Protein AF-A0A7Y5W5J6-F1 (afdb_monomer)

Mean predicted aligned error: 6.33 Å

Foldseek 3Di:
DPDLVLLLVLLLVLLVCLQCQLVQPADDPPDPDVVHAPGVHDHPLCLLVVLLVNLVSCLVNVPHCSQQAQRCNVVVCVVPVPDPDPPDDDDDDDDPFDHDDPPDGSNRSNLGRPQVVSLVSLVVVLLPQDQALSNLSSLLSNLSSCLSVVVVVSVCCQPPPLRHPQQNLFFQQALQLFGQALFPVRRLVSLVSSVSNAPSQQPRDDPVANRGDHPLVDLSNLSNLQQSQLLCDAQLDRDFFFQRAWDLDFGGFDPQSGDLSNLVSLQVCCLSDDPVCNLVSLLSNCQNVVNDNPVSQVVHPCVVVCVPGVDDRDNPRHVDDDPLVCCSRAAWAADFAQQKTKHWAAGTQQIKMKIFHQHFFFHRGALAHRFMFIDHSRDGFQTQLHHDDQFAQCVQAANRFHQNTQFKDFPLHRFFFFGGFAWDFADGDQFKGKTKIWTQRSCVVQVKPTWIKIKMWGGHTRFIWIKIKTKTWGGFKMKRKGKGLAPAKDKPQWDWDAFDAFWQLDNVLQQLVQQAQQLHGPPDPPRTSDQRPVNRNRNQWGRKIKIQGPFKMKMKGFSDDQFRKIKIKIWGADHPWMWMKTKGDRSGVPDGTIIMIITMDGDHRDIDITIIMMTMWTFDDDPDRGDDIDHFWDDWYKWDKPKADPPWHKTWIWTQGNQKIKIKIFGALAQIKMWTQDLLGIKIKGGGIKIWMDHPSHTWKIKAKSIAQIAGNRRGDDDHGFKDKFFFADDDQVQQKTDGQAADPDDDQAQFKKWWDDPQAPHITIAGFRDWDADPRYIMTHRPSRGQWNRKFFFQDDDFFKGFTQNFRSQLAHPNVRHGNSRQGQWKKAWPVGDIWGFNHWDGDRRTMTGTPGDPPHDGGTMMITGNDDGGIMMMTGDIDMDTDD

Structure (mmCIF, N/CA/C/O backbone):
data_AF-A0A7Y5W5J6-F1
#
_entry.id   AF-A0A7Y5W5J6-F1
#
loop_
_atom_site.group_PDB
_atom_site.id
_atom_site.type_symbol
_atom_site.label_atom_id
_atom_site.label_alt_id
_atom_site.label_comp_id
_atom_site.label_asym_id
_atom_site.label_entity_id
_atom_site.label_seq_id
_atom_site.pdbx_PDB_ins_code
_atom_site.Cartn_x
_atom_site.Cartn_y
_atom_site.Cartn_z
_atom_site.occupancy
_atom_site.B_iso_or_equiv
_atom_site.auth_seq_id
_atom_site.auth_comp_id
_atom_site.auth_asym_id
_atom_site.auth_atom_id
_atom_site.pdbx_PDB_model_num
ATOM 1 N N . THR A 1 1 ? 14.300 17.808 -38.438 1.00 85.81 1 THR A N 1
ATOM 2 C CA . THR A 1 1 ? 14.872 18.957 -39.178 1.00 85.81 1 THR A CA 1
ATOM 3 C C . THR A 1 1 ? 15.502 18.543 -40.497 1.00 85.81 1 THR A C 1
ATOM 5 O O . THR A 1 1 ? 15.539 19.379 -41.384 1.00 85.81 1 THR A O 1
ATOM 8 N N . GLY A 1 2 ? 16.006 17.305 -40.640 1.00 86.00 2 GLY A N 1
ATOM 9 C CA . GLY A 1 2 ? 16.718 16.875 -41.855 1.00 86.00 2 GLY A CA 1
ATOM 10 C C . GLY A 1 2 ? 18.091 17.535 -42.032 1.00 86.00 2 GLY A C 1
ATOM 11 O O . GLY A 1 2 ? 18.711 17.386 -43.075 1.00 86.00 2 GLY A O 1
ATOM 12 N N . ASP A 1 3 ? 18.556 18.284 -41.028 1.00 93.88 3 ASP A N 1
ATOM 13 C CA . ASP A 1 3 ? 19.808 19.034 -41.073 1.00 93.88 3 ASP A CA 1
ATOM 14 C C . ASP A 1 3 ? 20.962 18.168 -40.549 1.00 93.88 3 ASP A C 1
ATOM 16 O O . ASP A 1 3 ? 21.034 17.835 -39.360 1.00 93.88 3 ASP A O 1
ATOM 20 N N . GLU A 1 4 ? 21.865 17.816 -41.461 1.00 94.44 4 GLU A N 1
ATOM 21 C CA . GLU A 1 4 ? 22.969 16.882 -41.244 1.00 94.44 4 GLU A CA 1
ATOM 22 C C . GLU A 1 4 ? 23.921 17.323 -40.123 1.00 94.44 4 GLU A C 1
ATOM 24 O O . GLU A 1 4 ? 24.517 16.480 -39.453 1.00 94.44 4 GLU A O 1
ATOM 29 N N . LYS A 1 5 ? 24.014 18.627 -39.821 1.00 96.00 5 LYS A N 1
ATOM 30 C CA . LYS A 1 5 ? 24.893 19.135 -38.750 1.00 96.00 5 LYS A CA 1
ATOM 31 C C . LYS A 1 5 ? 24.580 18.514 -37.383 1.00 96.00 5 LYS A C 1
ATOM 33 O O . LYS A 1 5 ? 25.470 18.375 -36.541 1.00 96.00 5 LYS A O 1
ATOM 38 N N . TYR A 1 6 ? 23.317 18.148 -37.143 1.00 95.56 6 TYR A N 1
ATOM 39 C CA . TYR A 1 6 ? 22.906 17.497 -35.900 1.00 95.56 6 TYR A CA 1
ATOM 40 C C . TYR A 1 6 ? 23.396 16.050 -35.851 1.00 95.56 6 TYR A C 1
ATOM 42 O O . TYR A 1 6 ? 23.945 15.635 -34.830 1.00 95.56 6 TYR A O 1
ATOM 50 N N . ALA A 1 7 ? 23.273 15.320 -36.963 1.00 95.81 7 ALA A N 1
ATOM 51 C CA . ALA A 1 7 ? 23.793 13.964 -37.086 1.00 95.81 7 ALA A CA 1
ATOM 52 C C . ALA A 1 7 ? 25.326 13.941 -36.998 1.00 95.81 7 ALA A C 1
ATOM 54 O O . ALA A 1 7 ? 25.889 13.119 -36.279 1.00 95.81 7 ALA A O 1
ATOM 55 N N . GLU A 1 8 ? 26.017 14.909 -37.612 1.00 95.50 8 GLU A N 1
ATOM 56 C CA . GLU A 1 8 ? 27.472 15.048 -37.498 1.00 95.50 8 GLU A CA 1
ATOM 57 C C . GLU A 1 8 ? 27.943 15.243 -36.057 1.00 95.50 8 GLU A C 1
ATOM 59 O O . GLU A 1 8 ? 28.948 14.647 -35.646 1.00 95.50 8 GLU A O 1
ATOM 64 N N . ARG A 1 9 ? 27.219 16.071 -35.295 1.00 95.94 9 ARG A N 1
ATOM 65 C CA . ARG A 1 9 ? 27.513 16.346 -33.888 1.00 95.94 9 ARG A CA 1
ATOM 66 C C . ARG A 1 9 ? 27.221 15.133 -33.006 1.00 95.94 9 ARG A C 1
ATOM 68 O O . ARG A 1 9 ? 28.054 14.797 -32.168 1.00 95.94 9 ARG A O 1
ATOM 75 N N . ALA A 1 10 ? 26.086 14.465 -33.211 1.00 96.12 10 ALA A N 1
ATOM 76 C CA . ALA A 1 10 ? 25.741 13.239 -32.493 1.00 96.12 10 ALA A CA 1
ATOM 77 C C . ALA A 1 10 ? 26.768 12.128 -32.763 1.00 96.12 10 ALA A C 1
ATOM 79 O O . ALA A 1 10 ? 27.342 11.582 -31.823 1.00 96.12 10 ALA A O 1
ATOM 80 N N . ALA A 1 11 ? 27.086 11.870 -34.037 1.00 96.06 11 ALA A N 1
ATOM 81 C CA . ALA A 1 11 ? 28.084 10.886 -34.450 1.00 96.06 11 ALA A CA 1
ATOM 82 C C . ALA A 1 11 ? 29.470 11.175 -33.857 1.00 96.06 11 ALA A C 1
ATOM 84 O O . ALA A 1 11 ? 30.185 10.248 -33.490 1.00 96.06 11 ALA A O 1
ATOM 85 N N . PHE A 1 12 ? 29.860 12.450 -33.740 1.00 93.88 12 PHE A N 1
ATOM 86 C CA . PHE A 1 12 ? 31.100 12.827 -33.062 1.00 93.88 12 PHE A CA 1
ATOM 87 C C . PHE A 1 12 ? 31.083 12.451 -31.575 1.00 93.88 12 PHE A C 1
ATOM 89 O O . PHE A 1 12 ? 32.015 11.801 -31.115 1.00 93.88 12 PHE A O 1
ATOM 96 N N . PHE A 1 13 ? 30.043 12.825 -30.823 1.00 94.44 13 PHE A N 1
ATOM 97 C CA . PHE A 1 13 ? 29.989 12.510 -29.393 1.00 94.44 13 PHE A CA 1
ATOM 98 C C . PHE A 1 13 ? 29.903 11.009 -29.127 1.00 94.44 13 PHE A C 1
ATOM 100 O O . PHE A 1 13 ? 30.618 10.516 -28.258 1.00 94.44 13 PHE A O 1
ATOM 107 N N . PHE A 1 14 ? 29.095 10.276 -29.896 1.00 95.81 14 PHE A N 1
ATOM 108 C CA . PHE A 1 14 ? 29.015 8.825 -29.766 1.00 95.81 14 PHE A CA 1
ATOM 109 C C . PHE A 1 14 ? 30.344 8.140 -30.072 1.00 95.81 14 PHE A C 1
ATOM 111 O O . PHE A 1 14 ? 30.741 7.253 -29.324 1.00 95.81 14 PHE A O 1
ATOM 118 N N . ASP A 1 15 ? 31.062 8.576 -31.110 1.00 94.12 15 ASP A N 1
ATOM 119 C CA . ASP A 1 15 ? 32.389 8.046 -31.426 1.00 94.12 15 ASP A CA 1
ATOM 120 C C . ASP A 1 15 ? 33.371 8.258 -30.267 1.00 94.12 15 ASP A C 1
ATOM 122 O O . ASP A 1 15 ? 34.084 7.332 -29.889 1.00 94.12 15 ASP A O 1
ATOM 126 N N . ILE A 1 16 ? 33.373 9.439 -29.642 1.00 89.62 16 ILE A N 1
ATOM 127 C CA . ILE A 1 16 ? 34.224 9.712 -28.475 1.00 89.62 16 ILE A CA 1
ATOM 128 C C . ILE A 1 16 ? 33.803 8.879 -27.256 1.00 89.62 16 ILE A C 1
ATOM 130 O O . ILE A 1 16 ? 34.668 8.322 -26.588 1.00 89.62 16 ILE A O 1
ATOM 134 N N . LEU A 1 17 ? 32.506 8.732 -26.976 1.00 90.75 17 LEU A N 1
ATOM 135 C CA . LEU A 1 17 ? 32.029 7.891 -25.870 1.00 90.75 17 LEU A CA 1
ATOM 136 C C . LEU A 1 17 ? 32.397 6.417 -26.076 1.00 90.75 17 LEU A C 1
ATOM 138 O O . LEU A 1 17 ? 32.946 5.787 -25.174 1.00 90.75 17 LEU A O 1
ATOM 142 N N . ALA A 1 18 ? 32.165 5.883 -27.275 1.00 90.44 18 ALA A N 1
ATOM 143 C CA . ALA A 1 18 ? 32.541 4.519 -27.643 1.00 90.44 18 ALA A CA 1
ATOM 144 C C . ALA A 1 18 ? 34.045 4.277 -27.537 1.00 90.44 18 ALA A C 1
ATOM 146 O O . ALA A 1 18 ? 34.496 3.175 -27.239 1.00 90.44 18 ALA A O 1
ATOM 147 N N . SER A 1 19 ? 34.818 5.339 -27.733 1.00 84.12 19 SER A N 1
ATOM 148 C CA . SER A 1 19 ? 36.262 5.314 -27.613 1.00 84.12 19 SER A CA 1
ATOM 149 C C . SER A 1 19 ? 36.757 5.215 -26.181 1.00 84.12 19 SER A C 1
ATOM 151 O O . SER A 1 19 ? 37.902 4.857 -26.013 1.00 84.12 19 SER A O 1
ATOM 153 N N . ILE A 1 20 ? 35.968 5.510 -25.152 1.00 81.94 20 ILE A N 1
ATOM 154 C CA . ILE A 1 20 ? 36.420 5.382 -23.753 1.00 81.94 20 ILE A CA 1
ATOM 155 C C . ILE A 1 20 ? 35.613 4.353 -22.955 1.00 81.94 20 ILE A C 1
ATOM 157 O O . ILE A 1 20 ? 36.021 3.965 -21.864 1.00 81.94 20 ILE A O 1
ATOM 161 N N . TYR A 1 21 ? 34.485 3.880 -23.491 1.00 85.56 21 TYR A N 1
ATOM 162 C CA . TYR A 1 21 ? 33.578 2.982 -22.777 1.00 85.56 21 TYR A CA 1
ATOM 163 C C . TYR A 1 21 ? 34.205 1.634 -22.374 1.00 85.56 21 TYR A C 1
ATOM 165 O O . TYR A 1 21 ? 34.087 1.298 -21.195 1.00 85.56 21 TYR A O 1
ATOM 173 N N . PRO A 1 22 ? 34.931 0.902 -23.251 1.00 79.69 22 PRO A N 1
ATOM 174 C CA . PRO A 1 22 ? 35.536 -0.384 -22.873 1.00 79.69 22 PRO A CA 1
ATOM 175 C C . PRO A 1 22 ? 36.542 -0.279 -21.717 1.00 79.69 22 PRO A C 1
ATOM 177 O O . PRO A 1 22 ? 36.773 -1.244 -20.996 1.00 79.69 22 PRO A O 1
ATOM 180 N N . GLU A 1 23 ? 37.125 0.906 -21.516 1.00 77.12 23 GLU A N 1
ATOM 181 C CA . GLU A 1 23 ? 38.089 1.182 -20.445 1.00 77.12 23 GLU A CA 1
ATOM 182 C C . GLU A 1 23 ? 37.413 1.621 -19.141 1.00 77.12 23 GLU A C 1
ATOM 184 O O . GLU A 1 23 ? 38.031 1.612 -18.076 1.00 77.12 23 GLU A O 1
ATOM 189 N N . SER A 1 24 ? 36.131 1.991 -19.196 1.00 78.81 24 SER A N 1
ATOM 190 C CA . SER A 1 24 ? 35.332 2.302 -18.015 1.00 78.81 24 SER A CA 1
ATOM 191 C C . SER A 1 24 ? 34.859 1.004 -17.367 1.00 78.81 24 SER A C 1
ATOM 193 O O . SER A 1 24 ? 33.731 0.562 -17.559 1.00 78.81 24 SER A O 1
ATOM 195 N N . THR A 1 25 ? 35.726 0.395 -16.561 1.00 73.50 25 THR A N 1
ATOM 196 C CA . THR A 1 25 ? 35.408 -0.828 -15.801 1.00 73.50 25 THR A CA 1
ATOM 197 C C . THR A 1 25 ? 34.688 -0.557 -14.477 1.00 73.50 25 THR A C 1
ATOM 199 O O . THR A 1 25 ? 34.236 -1.497 -13.828 1.00 73.50 25 THR A O 1
ATOM 202 N N . ALA A 1 26 ? 34.550 0.714 -14.093 1.00 73.56 26 ALA A N 1
ATOM 203 C CA . ALA A 1 26 ? 33.826 1.158 -12.909 1.00 73.56 26 ALA A CA 1
ATOM 204 C C . ALA A 1 26 ? 33.053 2.459 -13.181 1.00 73.56 26 ALA A C 1
ATOM 206 O O . ALA A 1 26 ? 33.447 3.274 -14.026 1.00 73.56 26 ALA A O 1
ATOM 207 N N . GLY A 1 27 ? 31.961 2.656 -12.441 1.00 75.94 27 GLY A N 1
ATOM 208 C CA . GLY A 1 27 ? 31.270 3.933 -12.307 1.00 75.94 27 GLY A CA 1
ATOM 209 C C . GLY A 1 27 ? 32.025 4.895 -11.386 1.00 75.94 27 GLY A C 1
ATOM 210 O O . GLY A 1 27 ? 33.237 4.797 -11.198 1.00 75.94 27 GLY A O 1
ATOM 211 N N . SER A 1 28 ? 31.311 5.865 -10.817 1.00 73.31 28 SER A N 1
ATOM 212 C CA . SER A 1 28 ? 31.943 6.893 -9.983 1.00 73.31 28 SER A CA 1
ATOM 213 C C . SER A 1 28 ? 32.556 6.312 -8.701 1.00 73.31 28 SER A C 1
ATOM 215 O O . SER A 1 28 ? 31.914 5.537 -7.991 1.00 73.31 28 SER A O 1
ATOM 217 N N . TRP A 1 29 ? 33.791 6.718 -8.395 1.00 70.12 29 TRP A N 1
ATOM 218 C CA . TRP A 1 29 ? 34.594 6.212 -7.270 1.00 70.12 29 TRP A CA 1
ATOM 219 C C . TRP A 1 29 ? 34.105 6.693 -5.896 1.00 70.12 29 TRP A C 1
ATOM 221 O O . TRP A 1 29 ? 34.516 6.151 -4.876 1.00 70.12 29 TRP A O 1
ATOM 231 N N . ASP A 1 30 ? 33.238 7.705 -5.866 1.00 70.75 30 ASP A N 1
ATOM 232 C CA . ASP A 1 30 ? 32.630 8.268 -4.657 1.00 70.75 30 ASP A CA 1
ATOM 233 C C . ASP A 1 30 ? 31.393 7.486 -4.175 1.00 70.75 30 ASP A C 1
ATOM 235 O O . ASP A 1 30 ? 30.807 7.827 -3.149 1.00 70.75 30 ASP A O 1
ATOM 239 N N . TYR A 1 31 ? 30.974 6.438 -4.895 1.00 74.69 31 TYR A N 1
ATOM 240 C CA . TYR A 1 31 ? 29.856 5.593 -4.486 1.00 74.69 31 TYR A CA 1
ATOM 241 C C . TYR A 1 31 ? 30.304 4.470 -3.544 1.00 74.69 31 TYR A C 1
ATOM 243 O O . TYR A 1 31 ? 31.256 3.755 -3.872 1.00 74.69 31 TYR A O 1
ATOM 251 N N . PRO A 1 32 ? 29.592 4.227 -2.426 1.00 71.31 32 PRO A N 1
ATOM 252 C CA . PRO A 1 32 ? 29.924 3.160 -1.488 1.00 71.31 32 PRO A CA 1
ATOM 253 C C . PRO A 1 32 ? 29.521 1.781 -2.042 1.00 71.31 32 PRO A C 1
ATOM 255 O O . PRO A 1 32 ? 28.544 1.172 -1.611 1.00 71.31 32 PRO A O 1
ATOM 258 N N . SER A 1 33 ? 30.284 1.275 -3.011 1.00 72.56 33 SER A N 1
ATOM 259 C CA . SER A 1 33 ? 30.170 -0.091 -3.531 1.00 72.56 33 SER A CA 1
ATOM 260 C C . SER A 1 33 ? 31.524 -0.789 -3.513 1.00 72.56 33 SER A C 1
ATOM 262 O O . SER A 1 33 ? 32.513 -0.218 -3.970 1.00 72.56 33 SER A O 1
ATOM 264 N N . SER A 1 34 ? 31.553 -2.032 -3.035 1.00 70.69 34 SER A N 1
ATOM 265 C CA . SER A 1 34 ? 32.725 -2.905 -3.100 1.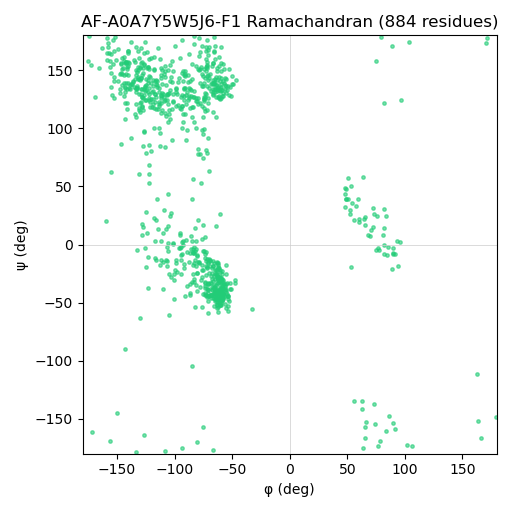00 70.69 34 SER A CA 1
ATOM 266 C C . SER A 1 34 ? 32.329 -4.249 -3.731 1.00 70.69 34 SER A C 1
ATOM 268 O O . SER A 1 34 ? 31.497 -4.946 -3.146 1.00 70.69 34 SER A O 1
ATOM 270 N N . PRO A 1 35 ? 32.878 -4.613 -4.909 1.00 77.75 35 PRO A N 1
ATOM 271 C CA . PRO A 1 35 ? 33.774 -3.801 -5.744 1.00 77.75 35 PRO A CA 1
ATOM 272 C C . PRO A 1 35 ? 33.072 -2.546 -6.320 1.00 77.75 35 PRO A C 1
ATOM 274 O O . PRO A 1 35 ? 31.840 -2.456 -6.257 1.00 77.75 35 PRO A O 1
ATOM 277 N N . PRO A 1 36 ? 33.826 -1.571 -6.875 1.00 72.50 36 PRO A N 1
ATOM 278 C CA . PRO A 1 36 ? 33.255 -0.433 -7.596 1.00 72.50 36 PRO A CA 1
ATOM 279 C C . PRO A 1 36 ? 32.231 -0.875 -8.647 1.00 72.50 36 PRO A C 1
ATOM 281 O O . PRO A 1 36 ? 32.444 -1.858 -9.353 1.00 72.50 36 PRO A O 1
ATOM 284 N N . SER A 1 37 ? 31.115 -0.152 -8.734 1.00 81.00 37 SER A N 1
ATOM 285 C CA . SER A 1 37 ? 29.933 -0.562 -9.498 1.00 81.00 37 SER A CA 1
ATOM 286 C C . SER A 1 37 ? 29.665 0.298 -10.730 1.00 81.00 37 SER A C 1
ATOM 288 O O . SER A 1 37 ? 29.967 1.489 -10.734 1.00 81.00 37 SER A O 1
ATOM 290 N N . GLY A 1 38 ? 29.032 -0.288 -11.751 1.00 84.19 38 GLY A N 1
ATOM 291 C CA . GLY A 1 38 ? 28.590 0.421 -12.960 1.00 84.19 38 GLY A CA 1
ATOM 292 C C . GLY A 1 38 ? 29.695 0.711 -13.985 1.00 84.19 38 GLY A C 1
ATOM 293 O O . GLY A 1 38 ? 30.797 0.179 -13.893 1.00 84.19 38 GLY A O 1
ATOM 294 N N . ARG A 1 39 ? 29.366 1.545 -14.982 1.00 85.50 39 ARG A N 1
ATOM 295 C CA . ARG A 1 39 ? 30.235 2.053 -16.068 1.00 85.50 39 ARG A CA 1
ATOM 296 C C . ARG A 1 39 ? 29.708 3.408 -16.531 1.00 85.50 39 ARG A C 1
ATOM 298 O O . ARG A 1 39 ? 28.512 3.510 -16.807 1.00 85.50 39 ARG A O 1
ATOM 305 N N . PHE A 1 40 ? 30.540 4.452 -16.559 1.00 84.31 40 PHE A N 1
ATOM 306 C CA . PHE A 1 40 ? 30.152 5.879 -16.696 1.00 84.31 40 PHE A CA 1
ATOM 307 C C . PHE A 1 40 ? 29.104 6.424 -15.701 1.00 84.31 40 PHE A C 1
ATOM 309 O O . PHE A 1 40 ? 29.016 7.633 -15.512 1.00 84.31 40 PHE A O 1
ATOM 316 N N . ALA A 1 41 ? 28.325 5.566 -15.048 1.00 82.12 41 ALA A N 1
ATOM 317 C CA . ALA A 1 41 ? 27.291 5.878 -14.076 1.00 82.12 41 ALA A CA 1
ATOM 318 C C . ALA A 1 41 ? 27.309 4.863 -12.928 1.00 82.12 41 ALA A C 1
ATOM 320 O O . ALA A 1 41 ? 27.908 3.792 -13.034 1.00 82.12 41 ALA A O 1
ATOM 321 N N . ARG A 1 42 ? 26.638 5.221 -11.831 1.00 80.19 42 ARG A N 1
ATOM 322 C CA . ARG A 1 42 ? 26.528 4.445 -10.590 1.00 80.19 42 ARG A CA 1
ATOM 323 C C . ARG A 1 42 ? 25.063 4.287 -10.188 1.00 80.19 42 ARG A C 1
ATOM 325 O O . ARG A 1 42 ? 24.338 5.259 -10.343 1.00 80.19 42 ARG A O 1
ATOM 332 N N . PRO A 1 43 ? 24.631 3.187 -9.551 1.00 80.06 43 PRO A N 1
ATOM 333 C CA . PRO A 1 43 ? 25.292 1.880 -9.413 1.00 80.06 43 PRO A CA 1
ATOM 334 C C . PRO A 1 43 ? 25.112 0.991 -10.664 1.00 80.06 43 PRO A C 1
ATOM 336 O O . PRO A 1 43 ? 24.623 1.455 -11.692 1.00 80.06 43 PRO A O 1
ATOM 339 N N . TRP A 1 44 ? 25.488 -0.291 -10.565 1.00 84.88 44 TRP A N 1
ATOM 340 C CA . TRP A 1 44 ? 25.489 -1.317 -11.625 1.00 84.88 44 TRP A CA 1
ATOM 341 C C . TRP A 1 44 ? 24.367 -1.202 -12.685 1.00 84.88 44 TRP A C 1
ATOM 343 O O . TRP A 1 44 ? 24.646 -1.075 -13.875 1.00 84.88 44 TRP A O 1
ATOM 353 N N . TYR A 1 45 ? 23.095 -1.170 -12.280 1.00 87.81 45 TYR A N 1
ATOM 354 C CA . TYR A 1 45 ? 21.946 -1.162 -13.202 1.00 87.81 45 TYR A CA 1
ATOM 355 C C . TYR A 1 45 ? 21.741 0.161 -13.955 1.00 87.81 45 TYR A C 1
ATOM 357 O O . TYR A 1 45 ? 21.122 0.176 -15.020 1.00 87.81 45 TYR A O 1
ATOM 365 N N . GLN A 1 46 ? 22.289 1.282 -13.467 1.00 89.19 46 GLN A N 1
ATOM 366 C CA . GLN A 1 46 ? 22.144 2.577 -14.145 1.00 89.19 46 GLN A CA 1
ATOM 367 C C . GLN A 1 46 ? 22.910 2.658 -15.469 1.00 89.19 46 GLN A C 1
ATOM 369 O O . GLN A 1 46 ? 22.614 3.527 -16.288 1.00 89.19 46 GLN A O 1
ATOM 374 N N . VAL A 1 47 ? 23.830 1.722 -15.727 1.00 90.19 47 VAL A N 1
ATOM 375 C CA . VAL A 1 47 ? 24.457 1.561 -17.047 1.00 90.19 47 VAL A CA 1
ATOM 376 C C . VAL A 1 47 ? 23.396 1.414 -18.134 1.00 90.19 47 VAL A C 1
ATOM 378 O O . VAL A 1 47 ? 23.469 2.090 -19.160 1.00 90.19 47 VAL A O 1
ATOM 381 N N . SER A 1 48 ? 22.364 0.607 -17.878 1.00 92.88 48 SER A N 1
ATOM 382 C CA . SER A 1 48 ? 21.265 0.423 -18.821 1.00 92.88 48 SER A CA 1
ATOM 383 C C . SER A 1 48 ? 20.446 1.699 -19.037 1.00 92.88 48 SER A C 1
ATOM 385 O O . SER A 1 48 ? 20.042 1.999 -20.160 1.00 92.88 48 SER A O 1
ATOM 387 N N . ARG A 1 49 ? 20.254 2.509 -17.986 1.00 91.44 49 ARG A N 1
ATOM 388 C CA . ARG A 1 49 ? 19.515 3.780 -18.084 1.00 91.44 49 ARG A CA 1
ATOM 389 C C . ARG A 1 49 ? 20.130 4.716 -19.110 1.00 91.44 49 ARG A C 1
ATOM 391 O O . ARG A 1 49 ? 19.401 5.277 -19.922 1.00 91.44 49 ARG A O 1
ATOM 398 N N . ASN A 1 50 ? 21.454 4.813 -19.116 1.00 91.06 50 ASN A N 1
ATOM 399 C CA . ASN A 1 50 ? 22.169 5.584 -20.125 1.00 91.06 50 ASN A CA 1
ATOM 400 C C . ASN A 1 50 ? 22.171 4.881 -21.484 1.00 91.06 50 ASN A C 1
ATOM 402 O O . ASN A 1 50 ? 21.958 5.536 -22.502 1.00 91.06 50 ASN A O 1
ATOM 406 N N . LEU A 1 51 ? 22.371 3.559 -21.506 1.00 94.31 51 LEU A N 1
ATOM 407 C CA . LEU A 1 51 ? 22.428 2.786 -22.745 1.00 94.31 51 LEU A CA 1
ATOM 408 C C . LEU A 1 51 ? 21.142 2.909 -23.568 1.00 94.31 51 LEU A C 1
ATOM 410 O O . LEU A 1 51 ? 21.226 3.142 -24.766 1.00 94.31 51 LEU A O 1
ATOM 414 N N . VAL A 1 52 ? 19.964 2.812 -22.948 1.00 94.44 52 VAL A N 1
ATOM 415 C CA . VAL A 1 52 ? 18.689 2.949 -23.672 1.00 94.44 52 VAL A CA 1
ATOM 416 C C . VAL A 1 52 ? 18.556 4.336 -24.307 1.00 94.44 52 VAL A C 1
ATOM 418 O O . VAL A 1 52 ? 18.202 4.439 -25.477 1.00 94.44 52 VAL A O 1
ATOM 421 N N . VAL A 1 53 ? 18.945 5.401 -23.597 1.00 92.25 53 VAL A N 1
ATOM 422 C CA . VAL A 1 53 ? 18.958 6.764 -24.160 1.00 92.25 53 VAL A CA 1
ATOM 423 C C . VAL A 1 53 ? 19.959 6.881 -25.316 1.00 92.25 53 VAL A C 1
ATOM 425 O O . VAL A 1 53 ? 19.678 7.543 -26.317 1.00 92.25 53 VAL A O 1
ATOM 428 N N . PHE A 1 54 ? 21.122 6.233 -25.206 1.00 95.06 54 PHE A N 1
ATOM 429 C CA . PHE A 1 54 ? 22.112 6.185 -26.283 1.00 95.06 54 PHE A CA 1
ATOM 430 C C . PHE A 1 54 ? 21.581 5.453 -27.514 1.00 95.06 54 PHE A C 1
ATOM 432 O O . PHE A 1 54 ? 21.774 5.951 -28.620 1.00 95.06 54 PHE A O 1
ATOM 439 N N . VAL A 1 55 ? 20.889 4.327 -27.330 1.00 95.94 55 VAL A N 1
ATOM 440 C CA . VAL A 1 55 ? 20.250 3.568 -28.412 1.00 95.94 55 VAL A CA 1
ATOM 441 C C . VAL A 1 55 ? 19.212 4.428 -29.128 1.00 95.94 55 VAL A C 1
ATOM 443 O O . VAL A 1 55 ? 19.330 4.608 -30.336 1.00 95.94 55 VAL A O 1
ATOM 446 N N . GLU A 1 56 ? 18.274 5.040 -28.399 1.00 92.31 56 GLU A N 1
ATOM 447 C CA . GLU A 1 56 ? 17.241 5.907 -28.991 1.00 92.31 56 GLU A CA 1
ATOM 448 C C . GLU A 1 56 ? 17.840 7.080 -29.782 1.00 92.31 56 GLU A C 1
ATOM 450 O O . GLU A 1 56 ? 17.359 7.454 -30.850 1.00 92.31 56 GLU A O 1
ATOM 455 N N . ALA A 1 57 ? 18.879 7.724 -29.244 1.00 93.31 57 ALA A N 1
ATOM 456 C CA . ALA A 1 57 ? 19.515 8.855 -29.912 1.00 93.31 57 ALA A CA 1
ATOM 457 C C . ALA A 1 57 ? 20.371 8.419 -31.114 1.00 93.31 57 ALA A C 1
ATOM 459 O O . ALA A 1 57 ? 20.467 9.164 -32.090 1.00 93.31 57 ALA A O 1
ATOM 460 N N . TYR A 1 58 ? 20.981 7.233 -31.057 1.00 96.31 58 TYR A N 1
ATOM 461 C CA . TYR A 1 58 ? 21.735 6.659 -32.166 1.00 96.31 58 TYR A CA 1
ATOM 462 C C . TYR A 1 58 ? 20.819 6.211 -33.311 1.00 96.31 58 TYR A C 1
ATOM 464 O O . TYR A 1 58 ? 21.126 6.494 -34.467 1.00 96.31 58 TYR A O 1
ATOM 472 N N . GLU A 1 59 ? 19.676 5.594 -33.004 1.00 93.88 59 GLU A N 1
ATOM 473 C CA . GLU A 1 59 ? 18.664 5.182 -33.986 1.00 93.88 59 GLU A CA 1
ATOM 474 C C . GLU A 1 59 ? 18.231 6.357 -34.877 1.00 93.88 59 GLU A C 1
ATOM 476 O O . GLU A 1 59 ? 18.241 6.251 -36.104 1.00 93.88 59 GLU A O 1
ATOM 481 N N . LEU A 1 60 ? 17.986 7.532 -34.280 1.00 92.19 60 LEU A N 1
ATOM 482 C CA . LEU A 1 60 ? 17.606 8.754 -35.005 1.00 92.19 60 LEU A CA 1
ATOM 483 C C . LEU A 1 60 ? 18.647 9.235 -36.031 1.00 92.19 60 LEU A C 1
ATOM 485 O O . LEU A 1 60 ? 18.306 10.002 -36.933 1.00 92.19 60 LEU A O 1
ATOM 489 N N . VAL A 1 61 ? 19.913 8.833 -35.890 1.00 95.06 61 VAL A N 1
ATOM 490 C CA . VAL A 1 61 ? 21.014 9.227 -36.785 1.00 95.06 61 VAL A CA 1
ATOM 491 C C . VAL A 1 61 ? 21.622 8.038 -37.526 1.00 95.06 61 VAL A C 1
ATOM 493 O O . VAL A 1 61 ? 22.571 8.228 -38.282 1.00 95.06 61 VAL A O 1
ATOM 496 N N . GLN A 1 62 ? 21.087 6.824 -37.363 1.00 93.25 62 GLN A N 1
ATOM 497 C CA . GLN A 1 62 ? 21.699 5.595 -37.876 1.00 93.25 62 GLN A CA 1
ATOM 498 C C . GLN A 1 62 ? 21.854 5.605 -39.405 1.00 93.25 62 GLN A C 1
ATOM 500 O O . GLN A 1 62 ? 22.808 5.029 -39.929 1.00 93.25 62 GLN A O 1
ATOM 505 N N . ALA A 1 63 ? 20.962 6.296 -40.120 1.00 92.81 63 ALA A N 1
ATOM 506 C CA . ALA A 1 63 ? 20.997 6.433 -41.577 1.00 92.81 63 ALA A CA 1
ATOM 507 C C . ALA A 1 63 ? 21.947 7.535 -42.097 1.00 92.81 63 ALA A C 1
ATOM 509 O O . ALA A 1 63 ? 22.109 7.682 -43.308 1.00 92.81 63 ALA A O 1
ATOM 510 N N . SER A 1 64 ? 22.562 8.333 -41.218 1.00 96.31 64 SER A N 1
ATOM 511 C CA . SER A 1 64 ? 23.403 9.464 -41.624 1.00 96.31 64 SER A CA 1
ATOM 512 C C . SER A 1 64 ? 24.767 9.010 -42.175 1.00 96.31 64 SER A C 1
ATOM 514 O O . SER A 1 64 ? 25.440 8.170 -41.565 1.00 96.31 64 SER A O 1
ATOM 516 N N . PRO A 1 65 ? 25.264 9.633 -43.263 1.00 95.69 65 PRO A N 1
ATOM 517 C CA . PRO A 1 65 ? 26.613 9.390 -43.778 1.00 95.69 65 PRO A CA 1
ATOM 518 C C . PRO A 1 65 ? 27.717 9.848 -42.810 1.00 95.69 65 PRO A C 1
ATOM 520 O O . PRO A 1 65 ? 28.874 9.446 -42.949 1.00 95.69 65 PRO A O 1
ATOM 523 N N . ALA A 1 66 ? 27.403 10.672 -41.802 1.00 95.75 66 ALA A N 1
ATOM 524 C CA . ALA A 1 66 ? 28.368 11.091 -40.793 1.00 95.75 66 ALA A CA 1
ATOM 525 C C . ALA A 1 66 ? 28.917 9.928 -39.953 1.00 95.75 66 ALA A C 1
ATOM 527 O O . ALA A 1 66 ? 29.990 10.089 -39.359 1.00 95.75 66 ALA A O 1
ATOM 528 N N . LEU A 1 67 ? 28.211 8.793 -39.905 1.00 96.75 67 LEU A N 1
ATOM 529 C CA . LEU A 1 67 ? 28.637 7.566 -39.230 1.00 96.75 67 LEU A CA 1
ATOM 530 C C . LEU A 1 67 ? 29.700 6.782 -40.019 1.00 96.75 67 LEU A C 1
ATOM 532 O O . LEU A 1 67 ? 30.496 6.072 -39.410 1.00 96.75 67 LEU A O 1
ATOM 536 N N . GLU A 1 68 ? 29.795 6.987 -41.334 1.00 96.75 68 GLU A N 1
ATOM 537 C CA . GLU A 1 68 ? 30.805 6.343 -42.194 1.00 96.75 68 GLU A CA 1
ATOM 538 C C . GLU A 1 68 ? 32.152 7.081 -42.184 1.00 96.75 68 GLU A C 1
ATOM 540 O O . GLU A 1 68 ? 33.150 6.615 -42.733 1.00 96.75 68 GLU A O 1
ATOM 545 N N . LYS A 1 69 ? 32.215 8.255 -41.543 1.00 94.56 69 LYS A N 1
ATOM 546 C CA . LYS A 1 69 ? 33.477 8.979 -41.353 1.00 94.56 69 LYS A CA 1
ATOM 547 C C . LYS A 1 69 ? 34.432 8.145 -40.482 1.00 94.56 69 LYS A C 1
ATOM 549 O O . LYS A 1 69 ? 33.965 7.411 -39.609 1.00 94.56 69 LYS A O 1
ATOM 554 N N . PRO A 1 70 ? 35.759 8.299 -40.634 1.00 93.31 70 PRO A N 1
ATOM 555 C CA . PRO A 1 70 ? 36.719 7.630 -39.762 1.00 93.31 70 PRO A CA 1
ATOM 556 C C . PRO A 1 70 ? 36.505 7.978 -38.284 1.00 93.31 70 PRO A C 1
ATOM 558 O O . PRO A 1 70 ? 36.266 9.144 -37.935 1.00 93.31 70 PRO A O 1
ATOM 561 N N . SER A 1 71 ? 36.634 6.972 -37.418 1.00 91.62 71 SER A N 1
ATOM 562 C CA . SER A 1 71 ? 36.679 7.159 -35.968 1.00 91.62 71 SER A CA 1
ATOM 563 C C . SER A 1 71 ? 37.875 8.035 -35.579 1.00 91.62 71 SER A C 1
ATOM 565 O O . SER A 1 71 ? 38.965 7.945 -36.153 1.00 91.62 71 SER A O 1
ATOM 567 N N . ARG A 1 72 ? 37.672 8.929 -34.609 1.00 84.12 72 ARG A N 1
ATOM 568 C CA . ARG A 1 72 ? 38.656 9.948 -34.221 1.00 84.12 72 ARG A CA 1
ATOM 569 C C . ARG A 1 72 ? 39.703 9.441 -33.236 1.00 84.12 72 ARG A C 1
ATOM 571 O O . ARG A 1 72 ? 40.796 10.003 -33.216 1.00 84.12 72 ARG A O 1
ATOM 578 N N . ARG A 1 73 ? 39.414 8.406 -32.441 1.00 74.38 73 ARG A N 1
ATOM 579 C CA . ARG A 1 73 ? 40.303 7.963 -31.351 1.00 74.38 73 ARG A CA 1
ATOM 580 C C . ARG A 1 73 ? 41.713 7.578 -31.803 1.00 74.38 73 ARG A C 1
ATOM 582 O O . ARG A 1 73 ? 42.641 8.119 -31.213 1.00 74.38 73 ARG A O 1
ATOM 589 N N . PRO A 1 74 ? 41.922 6.781 -32.872 1.00 71.69 74 PRO A N 1
ATOM 590 C CA . PRO A 1 74 ? 43.280 6.435 -33.301 1.00 71.69 74 PRO A CA 1
ATOM 591 C C . PRO A 1 74 ? 44.129 7.666 -33.655 1.00 71.69 74 PRO A C 1
ATOM 593 O O . PRO A 1 74 ? 45.321 7.713 -33.367 1.00 71.69 74 PRO A O 1
ATOM 596 N N . ALA A 1 75 ? 43.510 8.697 -34.242 1.00 70.00 75 ALA A N 1
ATOM 597 C CA . ALA A 1 75 ? 44.185 9.957 -34.542 1.00 70.00 75 ALA A CA 1
ATOM 598 C C . ALA A 1 75 ? 44.447 10.802 -33.280 1.00 70.00 75 ALA A C 1
ATOM 600 O O . ALA A 1 75 ? 45.482 11.460 -33.193 1.00 70.00 75 ALA A O 1
ATOM 601 N N . LEU A 1 76 ? 43.536 10.782 -32.300 1.00 67.69 76 LEU A N 1
ATOM 602 C CA . LEU A 1 76 ? 43.705 11.470 -31.015 1.00 67.69 76 LEU A CA 1
ATOM 603 C C . LEU A 1 76 ? 44.813 10.831 -30.166 1.00 67.69 76 LEU A C 1
ATOM 605 O O . LEU A 1 76 ? 45.646 11.546 -29.621 1.00 67.69 76 LEU A O 1
ATOM 609 N N . GLU A 1 77 ? 44.877 9.503 -30.099 1.00 65.75 77 GLU A N 1
ATOM 610 C CA . GLU A 1 77 ? 45.940 8.780 -29.388 1.00 65.75 77 GLU A CA 1
ATOM 611 C C . GLU A 1 77 ? 47.311 9.015 -30.022 1.00 65.75 77 GLU A C 1
ATOM 613 O O . GLU A 1 77 ? 48.285 9.268 -29.313 1.00 65.75 77 GLU A O 1
ATOM 618 N N . ALA A 1 78 ? 47.380 9.021 -31.358 1.00 65.94 78 ALA A N 1
ATOM 619 C CA . ALA A 1 78 ? 48.601 9.361 -32.083 1.00 65.94 78 ALA A CA 1
ATOM 620 C C . ALA A 1 78 ? 49.066 10.807 -31.813 1.00 65.94 78 ALA A C 1
ATOM 622 O O . ALA A 1 78 ? 50.269 11.067 -31.784 1.00 65.94 78 ALA A O 1
ATOM 623 N N . ALA A 1 79 ? 48.133 11.742 -31.596 1.00 63.53 79 ALA A N 1
ATOM 624 C CA . ALA A 1 79 ? 48.433 13.141 -31.286 1.00 63.53 79 ALA A CA 1
ATOM 625 C C . ALA A 1 79 ? 48.797 13.385 -29.806 1.00 63.53 79 ALA A C 1
ATOM 627 O O . ALA A 1 79 ? 49.511 14.344 -29.509 1.00 63.53 79 ALA A O 1
ATOM 628 N N . PHE A 1 80 ? 48.349 12.522 -28.882 1.00 62.97 80 PHE A N 1
ATOM 629 C CA . PHE A 1 80 ? 48.555 12.664 -27.433 1.00 62.97 80 PHE A CA 1
ATOM 630 C C . PHE A 1 80 ? 49.085 11.377 -26.750 1.00 62.97 80 PHE A C 1
ATOM 632 O O . PHE A 1 80 ? 48.470 10.878 -25.807 1.00 62.97 80 PHE A O 1
ATOM 639 N N . PRO A 1 81 ? 50.267 10.854 -27.129 1.00 57.78 81 PRO A N 1
ATOM 640 C CA . PRO A 1 81 ? 50.770 9.547 -26.677 1.00 57.78 81 PRO A CA 1
ATOM 641 C C . PRO A 1 81 ? 51.280 9.481 -25.216 1.00 57.78 81 PRO A C 1
ATOM 643 O O . PRO A 1 81 ? 51.854 8.471 -24.820 1.00 57.78 81 PRO A O 1
ATOM 646 N N . LYS A 1 82 ? 51.134 10.542 -24.402 1.00 49.66 82 LYS A N 1
ATOM 647 C CA . LYS A 1 82 ? 51.737 10.662 -23.049 1.00 49.66 82 LYS A CA 1
ATOM 648 C C . LYS A 1 82 ? 50.740 10.572 -21.876 1.00 49.66 82 LYS A C 1
ATOM 650 O O . LYS A 1 82 ? 50.973 11.165 -20.824 1.00 49.66 82 LYS A O 1
ATOM 655 N N . GLY A 1 83 ? 49.644 9.836 -22.032 1.00 53.78 83 GLY A N 1
ATOM 656 C CA . GLY A 1 83 ? 48.827 9.349 -20.907 1.00 53.78 83 GLY A CA 1
ATOM 657 C C . GLY A 1 83 ? 49.234 7.921 -20.519 1.00 53.78 83 GLY A C 1
ATOM 658 O O . GLY A 1 83 ? 49.887 7.266 -21.329 1.00 53.78 83 GLY A O 1
ATOM 659 N N . PRO A 1 84 ? 48.912 7.423 -19.307 1.00 43.47 84 PRO A N 1
ATOM 660 C CA . PRO A 1 84 ? 49.257 6.054 -18.912 1.00 43.47 84 PRO A CA 1
ATOM 661 C C . PRO A 1 84 ? 48.784 5.053 -19.978 1.00 43.47 84 PRO A C 1
ATOM 663 O O . PRO A 1 84 ? 47.680 5.185 -20.500 1.00 43.47 84 PRO A O 1
ATOM 666 N N . THR A 1 85 ? 49.636 4.086 -20.328 1.00 48.81 85 THR A N 1
ATOM 667 C CA . THR A 1 85 ? 49.340 3.069 -21.347 1.00 48.81 85 THR A CA 1
ATOM 668 C C . THR A 1 85 ? 48.089 2.261 -20.995 1.00 48.81 85 THR A C 1
ATOM 670 O O . THR A 1 85 ? 47.751 2.103 -19.819 1.00 48.81 85 THR A O 1
ATOM 673 N N . ALA A 1 86 ? 47.447 1.708 -22.030 1.00 47.72 86 ALA A N 1
ATOM 674 C CA . ALA A 1 86 ? 46.183 0.962 -22.030 1.00 47.72 86 ALA A CA 1
ATOM 675 C C . ALA A 1 86 ? 46.139 -0.334 -21.176 1.00 47.72 86 ALA A C 1
ATOM 677 O O . ALA A 1 86 ? 45.390 -1.250 -21.490 1.00 47.72 86 ALA A O 1
ATOM 678 N N . GLN A 1 87 ? 46.947 -0.479 -20.116 1.00 45.06 87 GLN A N 1
ATOM 679 C CA . GLN A 1 87 ? 47.033 -1.745 -19.377 1.00 45.06 87 GLN A CA 1
ATOM 680 C C . GLN A 1 87 ? 47.583 -1.686 -17.941 1.00 45.06 87 GLN A C 1
ATOM 682 O O . GLN A 1 87 ? 48.030 -2.710 -17.429 1.00 45.06 87 GLN A O 1
ATOM 687 N N . GLN A 1 88 ? 47.582 -0.537 -17.251 1.00 38.84 88 GLN A N 1
ATOM 688 C CA . GLN A 1 88 ? 48.154 -0.473 -15.887 1.00 38.84 88 GLN A CA 1
ATOM 689 C C . GLN A 1 88 ? 47.243 0.042 -14.769 1.00 38.84 88 GLN A C 1
ATOM 691 O O . GLN A 1 88 ? 47.712 0.199 -13.643 1.00 38.84 88 GLN A O 1
ATOM 696 N N . ARG A 1 89 ? 45.936 0.219 -14.992 1.00 39.41 89 ARG A N 1
ATOM 697 C CA . ARG A 1 89 ? 44.991 0.435 -13.882 1.00 39.41 89 ARG A CA 1
ATOM 698 C C . ARG A 1 89 ? 43.695 -0.354 -14.079 1.00 39.41 89 ARG A C 1
ATOM 700 O O . ARG A 1 89 ? 42.736 0.151 -14.632 1.00 39.41 89 ARG A O 1
ATOM 707 N N . ALA A 1 90 ? 43.715 -1.560 -13.515 1.00 33.97 90 ALA A N 1
ATOM 708 C CA . ALA A 1 90 ? 42.580 -2.295 -12.960 1.00 33.97 90 ALA A CA 1
ATOM 709 C C . ALA A 1 90 ? 41.633 -3.107 -13.887 1.00 33.97 90 ALA A C 1
ATOM 711 O O . ALA A 1 90 ? 40.864 -2.579 -14.682 1.00 33.97 90 ALA A O 1
ATOM 712 N N . VAL A 1 91 ? 41.598 -4.400 -13.527 1.00 35.81 91 VAL A N 1
ATOM 713 C CA . VAL A 1 91 ? 40.526 -5.415 -13.589 1.00 35.81 91 VAL A CA 1
ATOM 714 C C . VAL A 1 91 ? 40.504 -6.381 -14.788 1.00 35.81 91 VAL A C 1
ATOM 716 O O . VAL A 1 91 ? 40.512 -6.016 -15.953 1.00 35.81 91 VAL A O 1
ATOM 719 N N . GLN A 1 92 ? 40.517 -7.664 -14.422 1.00 37.19 92 GLN A N 1
ATOM 720 C CA . GLN A 1 92 ? 40.693 -8.871 -15.220 1.00 37.19 92 GLN A CA 1
ATOM 721 C C . GLN A 1 92 ? 39.440 -9.249 -16.033 1.00 37.19 92 GLN A C 1
ATOM 723 O O . GLN A 1 92 ? 38.577 -9.966 -15.532 1.00 37.19 92 GLN A O 1
ATOM 728 N N . THR A 1 93 ? 39.395 -8.895 -17.317 1.00 44.38 93 THR A N 1
ATOM 729 C CA . THR A 1 93 ? 38.594 -9.639 -18.307 1.00 44.38 93 THR A CA 1
ATOM 730 C C . THR A 1 93 ? 39.371 -9.764 -19.623 1.00 44.38 93 THR A C 1
ATOM 732 O O . THR A 1 93 ? 39.977 -8.783 -20.044 1.00 44.38 93 THR A O 1
ATOM 735 N N . PRO A 1 94 ? 39.416 -10.945 -20.272 1.00 39.97 94 PRO A N 1
ATOM 736 C CA . PRO A 1 94 ? 40.072 -11.115 -21.570 1.00 39.97 94 PRO A CA 1
ATOM 737 C C . PRO A 1 94 ? 39.280 -10.426 -22.698 1.00 39.97 94 PRO A C 1
ATOM 739 O O . PRO A 1 94 ? 38.127 -10.776 -22.951 1.00 39.97 94 PRO A O 1
ATOM 742 N N . ASP A 1 95 ? 39.909 -9.490 -23.412 1.00 44.53 95 ASP A N 1
ATOM 743 C CA . ASP A 1 95 ? 39.313 -8.772 -24.546 1.00 44.53 95 ASP A CA 1
ATOM 744 C C . ASP A 1 95 ? 39.239 -9.644 -25.807 1.00 44.53 95 ASP A C 1
ATOM 746 O O . ASP A 1 95 ? 40.176 -9.710 -26.604 1.00 44.53 95 ASP A O 1
ATOM 750 N N . ALA A 1 96 ? 38.092 -10.288 -26.035 1.00 38.94 96 ALA A N 1
ATOM 751 C CA . ALA A 1 96 ? 37.789 -10.928 -27.319 1.00 38.94 96 ALA A CA 1
ATOM 752 C C . ALA A 1 96 ? 36.886 -10.068 -28.232 1.00 38.94 96 ALA A C 1
ATOM 754 O O . ALA A 1 96 ? 36.773 -10.365 -29.422 1.00 38.94 96 ALA A O 1
ATOM 755 N N . LYS A 1 97 ? 36.241 -8.999 -27.722 1.00 47.94 97 LYS A N 1
ATOM 756 C CA . LYS A 1 97 ? 35.137 -8.325 -28.443 1.00 47.94 97 LYS A CA 1
ATOM 757 C C . LYS A 1 97 ? 35.259 -6.816 -28.736 1.00 47.94 97 LYS A C 1
ATOM 759 O O . LYS A 1 97 ? 34.526 -6.400 -29.628 1.00 47.94 97 LYS A O 1
ATOM 764 N N . GLY A 1 98 ? 36.203 -6.014 -28.209 1.00 53.47 98 GLY A N 1
ATOM 765 C CA . GLY A 1 98 ? 36.242 -4.566 -28.544 1.00 53.47 98 GLY A CA 1
ATOM 766 C C . GLY A 1 98 ? 37.477 -3.747 -28.129 1.00 53.47 98 GLY A C 1
ATOM 767 O O . GLY A 1 98 ? 37.813 -3.729 -26.961 1.00 53.47 98 GLY A O 1
ATOM 768 N N . LEU A 1 99 ? 38.100 -3.038 -29.087 1.00 71.19 99 LEU A N 1
ATOM 769 C CA . LEU A 1 99 ? 39.052 -1.915 -28.930 1.00 71.19 99 LEU A CA 1
ATOM 770 C C . LEU A 1 99 ? 38.938 -1.033 -30.189 1.00 71.19 99 LEU A C 1
ATOM 772 O O . LEU A 1 99 ? 38.795 -1.571 -31.299 1.00 71.19 99 LEU A O 1
ATOM 776 N N . SER A 1 100 ? 38.993 0.294 -30.047 1.00 71.94 100 SER A N 1
ATOM 777 C CA . SER A 1 100 ? 39.076 1.219 -31.188 1.00 71.94 100 SER A CA 1
ATOM 778 C C . SER A 1 100 ? 40.421 1.044 -31.898 1.00 71.94 100 SER A C 1
ATOM 780 O O . SER A 1 100 ? 41.464 0.985 -31.252 1.00 71.94 100 SER A O 1
ATOM 782 N N . ARG A 1 101 ? 40.421 0.963 -33.231 1.00 76.81 101 ARG A N 1
ATOM 783 C CA . ARG A 1 101 ? 41.641 0.718 -34.021 1.00 76.81 101 ARG A CA 1
ATOM 784 C C . ARG A 1 101 ? 41.678 1.570 -35.290 1.00 76.81 101 ARG A C 1
ATOM 786 O O . ARG A 1 101 ? 40.614 1.965 -35.775 1.00 76.81 101 ARG A O 1
ATOM 793 N N . PRO A 1 102 ? 42.872 1.840 -35.855 1.00 80.31 102 PRO A N 1
ATOM 794 C CA . PRO A 1 102 ? 42.989 2.490 -37.155 1.00 80.31 102 PRO A CA 1
ATOM 795 C C . PRO A 1 102 ? 42.111 1.811 -38.214 1.00 80.31 102 PRO A C 1
ATOM 797 O O . PRO A 1 102 ? 42.038 0.585 -38.273 1.00 80.31 102 PRO A O 1
ATOM 800 N N . GLY A 1 103 ? 41.447 2.618 -39.042 1.00 84.44 103 GLY A N 1
ATOM 801 C CA . GLY A 1 103 ? 40.583 2.139 -40.125 1.00 84.44 103 GLY A CA 1
ATOM 802 C C . GLY A 1 103 ? 39.118 1.903 -39.751 1.00 84.44 103 GLY A C 1
ATOM 803 O O . GLY A 1 103 ? 38.323 1.703 -40.659 1.00 84.44 103 GLY A O 1
ATOM 804 N N . MET A 1 104 ? 38.737 1.980 -38.469 1.00 90.00 104 MET A N 1
ATOM 805 C CA . MET A 1 104 ? 37.320 1.944 -38.084 1.00 90.00 104 MET A CA 1
ATOM 806 C C . MET A 1 104 ? 36.572 3.201 -38.532 1.00 90.00 104 MET A C 1
ATOM 808 O O . MET A 1 104 ? 37.045 4.327 -38.340 1.00 90.00 104 MET A O 1
ATOM 812 N N . THR A 1 105 ? 35.360 3.010 -39.039 1.00 95.12 105 THR A N 1
ATOM 813 C CA . THR A 1 105 ? 34.336 4.055 -39.124 1.00 95.12 105 THR A CA 1
ATOM 814 C C . THR A 1 105 ? 33.803 4.398 -37.730 1.00 95.12 105 THR A C 1
ATOM 816 O O . THR A 1 105 ? 33.968 3.644 -36.764 1.00 95.12 105 THR A O 1
ATOM 819 N N . ARG A 1 106 ? 33.131 5.545 -37.602 1.00 95.50 106 ARG A N 1
ATOM 820 C CA . ARG A 1 106 ? 32.407 5.887 -36.370 1.00 95.50 106 ARG A CA 1
ATOM 821 C C . ARG A 1 106 ? 31.325 4.855 -36.074 1.00 95.50 106 ARG A C 1
ATOM 823 O O . ARG A 1 106 ? 31.183 4.480 -34.918 1.00 95.50 106 ARG A O 1
ATOM 830 N N . ARG A 1 107 ? 30.608 4.365 -37.094 1.00 96.00 107 ARG A N 1
ATOM 831 C CA . ARG A 1 107 ? 29.605 3.299 -36.951 1.00 96.00 107 ARG A CA 1
ATOM 832 C C . ARG A 1 107 ? 30.190 2.074 -36.265 1.00 96.00 107 ARG A C 1
ATOM 834 O O . ARG A 1 107 ? 29.704 1.694 -35.207 1.00 96.00 107 ARG A O 1
ATOM 841 N N . GLU A 1 108 ? 31.253 1.508 -36.832 1.00 93.00 108 GLU A N 1
ATOM 842 C CA . GLU A 1 108 ? 31.889 0.303 -36.292 1.00 93.00 108 GLU A CA 1
ATOM 843 C C . GLU A 1 108 ? 32.373 0.513 -34.855 1.00 93.00 108 GLU A C 1
ATOM 845 O O . GLU A 1 108 ? 32.229 -0.377 -34.019 1.00 93.00 108 GLU A O 1
ATOM 850 N N . ASN A 1 109 ? 32.927 1.692 -34.553 1.00 92.00 109 ASN A N 1
ATOM 851 C CA . ASN A 1 109 ? 33.368 2.020 -33.203 1.00 92.00 109 ASN A CA 1
ATOM 852 C C . ASN A 1 109 ? 32.182 2.079 -32.224 1.00 92.00 109 ASN A C 1
ATOM 854 O O . ASN A 1 109 ? 32.239 1.470 -31.159 1.00 92.00 109 ASN A O 1
ATOM 858 N N . ILE A 1 110 ? 31.097 2.762 -32.597 1.00 95.19 110 ILE A N 1
ATOM 859 C CA . ILE A 1 110 ? 29.897 2.932 -31.767 1.00 95.19 110 ILE A CA 1
ATOM 860 C C . ILE A 1 110 ? 29.183 1.597 -31.542 1.00 95.19 110 ILE A C 1
ATOM 862 O O . ILE A 1 110 ? 28.944 1.213 -30.397 1.00 95.19 110 ILE A O 1
ATOM 866 N N . GLU A 1 111 ? 28.865 0.868 -32.610 1.00 94.81 111 GLU A N 1
ATOM 867 C CA . GLU A 1 111 ? 28.101 -0.379 -32.520 1.00 94.81 111 GLU A CA 1
ATOM 868 C C . GLU A 1 111 ? 28.866 -1.449 -31.729 1.00 94.81 111 GLU A C 1
ATOM 870 O O . GLU A 1 111 ? 28.279 -2.136 -30.895 1.00 94.81 111 GLU A O 1
ATOM 875 N N . ARG A 1 112 ? 30.188 -1.558 -31.917 1.00 90.50 112 ARG A N 1
ATOM 876 C CA . ARG A 1 112 ? 31.003 -2.575 -31.239 1.00 90.50 112 ARG A CA 1
ATOM 877 C C . ARG A 1 112 ? 31.404 -2.180 -29.818 1.00 90.50 112 ARG A C 1
ATOM 879 O O . ARG A 1 112 ? 31.185 -2.953 -28.891 1.00 90.50 112 ARG A O 1
ATOM 886 N N . ASN A 1 113 ? 32.017 -1.007 -29.649 1.00 87.38 113 ASN A N 1
ATOM 887 C CA . ASN A 1 113 ? 32.704 -0.645 -28.404 1.00 87.38 113 ASN A CA 1
ATOM 888 C C . ASN A 1 113 ? 31.805 0.100 -27.404 1.00 87.38 113 ASN A C 1
ATOM 890 O O . ASN A 1 113 ? 32.149 0.162 -26.228 1.00 87.38 113 ASN A O 1
ATOM 894 N N . LEU A 1 114 ? 30.663 0.646 -27.842 1.00 91.31 114 LEU A N 1
ATOM 895 C CA . LEU A 1 114 ? 29.643 1.191 -26.942 1.00 91.31 114 LEU A CA 1
ATOM 896 C C . LEU A 1 114 ? 28.441 0.254 -26.847 1.00 91.31 114 LEU A C 1
ATOM 898 O O . LEU A 1 114 ? 28.139 -0.227 -25.763 1.00 91.31 114 LEU A O 1
ATOM 902 N N . MET A 1 115 ? 27.762 -0.020 -27.965 1.00 94.75 115 MET A N 1
ATOM 903 C CA . MET A 1 115 ? 26.460 -0.696 -27.923 1.00 94.75 115 MET A CA 1
ATOM 904 C C . MET A 1 115 ? 26.583 -2.169 -27.523 1.00 94.75 115 MET A C 1
ATOM 906 O O . MET A 1 115 ? 26.020 -2.570 -26.508 1.00 94.75 115 MET A O 1
ATOM 910 N N . GLN A 1 116 ? 27.331 -2.981 -28.278 1.00 94.06 116 GLN A N 1
ATOM 911 C CA . GLN A 1 116 ? 27.463 -4.417 -27.998 1.00 94.06 116 GLN A CA 1
ATOM 912 C C . GLN A 1 116 ? 28.157 -4.697 -26.660 1.00 94.06 116 GLN A C 1
ATOM 914 O O . GLN A 1 116 ? 27.723 -5.592 -25.935 1.00 94.06 116 GLN A O 1
ATOM 919 N N . ASP A 1 117 ? 29.198 -3.934 -26.314 1.00 90.19 117 ASP A N 1
ATOM 920 C CA . ASP A 1 117 ? 29.908 -4.087 -25.039 1.00 90.19 117 ASP A CA 1
ATOM 921 C C . ASP A 1 117 ? 29.012 -3.742 -23.833 1.00 90.19 117 ASP A C 1
ATOM 923 O O . ASP A 1 117 ? 28.891 -4.534 -22.894 1.00 90.19 117 ASP A O 1
ATOM 927 N N . ALA A 1 118 ? 28.286 -2.618 -23.888 1.00 91.81 118 ALA A N 1
ATOM 928 C CA . ALA A 1 118 ? 27.325 -2.248 -22.849 1.00 91.81 118 ALA A CA 1
ATOM 929 C C . ALA A 1 118 ? 26.134 -3.217 -22.776 1.00 91.81 118 ALA A C 1
ATOM 931 O O . ALA A 1 118 ? 25.653 -3.529 -21.683 1.00 91.81 118 ALA A O 1
ATOM 932 N N . ALA A 1 119 ? 25.659 -3.721 -23.919 1.00 94.75 119 ALA A N 1
ATOM 933 C CA . ALA A 1 119 ? 24.594 -4.718 -23.965 1.00 94.75 119 ALA A CA 1
ATOM 934 C C . ALA A 1 119 ? 25.037 -6.042 -23.343 1.00 94.75 119 ALA A C 1
ATOM 936 O O . ALA A 1 119 ? 24.278 -6.618 -22.574 1.00 94.75 119 ALA A O 1
ATOM 937 N N . TYR A 1 120 ? 26.267 -6.492 -23.607 1.00 93.19 120 TYR A N 1
ATOM 938 C CA . TYR A 1 120 ? 26.832 -7.685 -22.975 1.00 93.19 120 TYR A CA 1
ATOM 939 C C . TYR A 1 120 ? 26.988 -7.506 -21.459 1.00 93.19 120 TYR A C 1
ATOM 941 O O . TYR A 1 120 ? 26.632 -8.403 -20.689 1.00 93.19 120 TYR A O 1
ATOM 949 N N . TYR A 1 121 ? 27.448 -6.329 -21.013 1.00 91.12 121 TYR A N 1
ATOM 950 C CA . TYR A 1 121 ? 27.434 -5.975 -19.594 1.00 91.12 121 TYR A CA 1
ATOM 951 C C . TYR A 1 121 ? 26.024 -6.130 -19.019 1.00 91.12 121 TYR A C 1
ATOM 953 O O . TYR A 1 121 ? 25.842 -6.865 -18.055 1.00 91.12 121 TYR A O 1
ATOM 961 N N . CYS A 1 122 ? 25.012 -5.515 -19.632 1.00 93.12 122 CYS A N 1
ATOM 962 C CA . CYS A 1 122 ? 23.642 -5.614 -19.138 1.00 93.12 122 CYS A CA 1
ATOM 963 C C . CYS A 1 122 ? 23.149 -7.070 -19.138 1.00 93.12 122 CYS A C 1
ATOM 965 O O . CYS A 1 122 ? 22.748 -7.576 -18.096 1.00 93.12 122 CYS A O 1
ATOM 967 N N . TYR A 1 123 ? 23.266 -7.769 -20.267 1.00 94.38 123 TYR A N 1
ATOM 968 C CA . TYR A 1 123 ? 22.856 -9.160 -20.450 1.00 94.38 123 TYR A CA 1
ATOM 969 C C . TYR A 1 123 ? 23.454 -10.092 -19.389 1.00 94.38 123 TYR A C 1
ATOM 971 O O . TYR A 1 123 ? 22.719 -10.822 -18.730 1.00 94.38 123 TYR A O 1
ATOM 979 N N . SER A 1 124 ? 24.762 -10.013 -19.133 1.00 91.56 124 SER A N 1
ATOM 980 C CA . SER A 1 124 ? 25.426 -10.861 -18.131 1.00 91.56 124 SER A CA 1
ATOM 981 C C . SER A 1 124 ? 24.911 -10.654 -16.695 1.00 91.56 124 SER A C 1
ATOM 983 O O . SER A 1 124 ? 24.905 -11.600 -15.911 1.00 91.56 124 SER A O 1
ATOM 985 N N . HIS A 1 125 ? 24.400 -9.466 -16.349 1.00 90.62 125 HIS A N 1
ATOM 986 C CA . HIS A 1 125 ? 23.831 -9.201 -15.019 1.00 90.62 125 HIS A CA 1
ATOM 987 C C . HIS A 1 125 ? 22.405 -9.749 -14.835 1.00 90.62 125 HIS A C 1
ATOM 989 O O . HIS A 1 125 ? 21.936 -9.897 -13.701 1.00 90.62 125 HIS A O 1
ATOM 995 N N . THR A 1 126 ? 21.720 -10.102 -15.926 1.00 91.62 126 THR A N 1
ATOM 996 C CA . THR A 1 126 ? 20.346 -10.640 -15.886 1.00 91.62 126 THR A CA 1
ATOM 997 C C . THR A 1 126 ? 20.276 -12.071 -15.338 1.00 91.62 126 THR A C 1
ATOM 999 O O . THR A 1 126 ? 19.200 -12.545 -14.992 1.00 91.62 126 THR A O 1
ATOM 1002 N N . PHE A 1 127 ? 21.414 -12.758 -15.199 1.00 88.88 127 PHE A N 1
ATOM 1003 C CA . PHE A 1 127 ? 21.495 -14.119 -14.653 1.00 88.88 127 PHE A CA 1
ATOM 1004 C C . PHE A 1 127 ? 21.582 -14.164 -13.119 1.00 88.88 127 PHE A C 1
ATOM 1006 O O . PHE A 1 127 ? 21.774 -15.230 -12.543 1.00 88.88 127 PHE A O 1
ATOM 1013 N N . SER A 1 128 ? 21.434 -13.020 -12.442 1.00 80.38 128 SER A N 1
ATOM 1014 C CA . SER A 1 128 ? 21.517 -12.920 -10.977 1.00 80.38 128 SER A CA 1
ATOM 1015 C C . SER A 1 128 ? 20.292 -13.457 -10.217 1.00 80.38 128 SER A C 1
ATOM 1017 O O . SER A 1 128 ? 20.337 -13.525 -8.988 1.00 80.38 128 SER A O 1
ATOM 1019 N N . GLY A 1 129 ? 19.223 -13.852 -10.919 1.00 76.25 129 GLY A N 1
ATOM 1020 C CA . GLY A 1 129 ? 18.119 -14.619 -10.334 1.00 76.25 129 GLY A CA 1
ATOM 1021 C C . GLY A 1 129 ? 17.055 -13.823 -9.577 1.00 76.25 129 GLY A C 1
ATOM 1022 O O . GLY A 1 129 ? 16.495 -14.331 -8.611 1.00 76.25 129 GLY A O 1
ATOM 1023 N N . LYS A 1 130 ? 16.794 -12.567 -9.956 1.00 83.31 130 LYS A N 1
ATOM 1024 C CA . LYS A 1 130 ? 15.876 -11.665 -9.231 1.00 83.31 130 LYS A CA 1
ATOM 1025 C C . LYS A 1 130 ? 14.893 -10.985 -10.177 1.00 83.31 130 LYS A C 1
ATOM 1027 O O . LYS A 1 130 ? 15.241 -10.737 -11.326 1.00 83.31 130 LYS A O 1
ATOM 1032 N N . LEU A 1 131 ? 13.708 -10.610 -9.684 1.00 89.69 131 LEU A N 1
ATOM 1033 C CA . LEU A 1 131 ? 12.678 -9.912 -10.473 1.00 89.69 131 LEU A CA 1
ATOM 1034 C C . LEU A 1 131 ? 12.395 -8.491 -9.958 1.00 89.69 131 LEU A C 1
ATOM 1036 O O . LEU A 1 131 ? 11.259 -8.044 -9.968 1.00 89.69 131 LEU A O 1
ATOM 1040 N N . HIS A 1 132 ? 13.409 -7.743 -9.529 1.00 89.31 132 HIS A N 1
ATOM 1041 C CA . HIS A 1 132 ? 13.233 -6.358 -9.060 1.00 89.31 132 HIS A CA 1
ATOM 1042 C C . HIS A 1 132 ? 13.455 -5.310 -10.167 1.00 89.31 132 HIS A C 1
ATOM 1044 O O . HIS A 1 132 ? 13.933 -5.612 -11.264 1.00 89.31 132 HIS A O 1
ATOM 1050 N N . ASN A 1 133 ? 13.236 -4.031 -9.851 1.00 89.94 133 ASN A N 1
ATOM 1051 C CA . ASN A 1 133 ? 13.379 -2.921 -10.803 1.00 89.94 133 ASN A CA 1
ATOM 1052 C C . ASN A 1 133 ? 14.775 -2.855 -11.469 1.00 89.94 133 ASN A C 1
ATOM 1054 O O . ASN A 1 133 ? 14.890 -2.690 -12.683 1.00 89.94 133 ASN A O 1
ATOM 1058 N N . GLY A 1 134 ? 15.846 -3.097 -10.704 1.00 90.56 134 GLY A N 1
ATOM 1059 C CA . GLY A 1 134 ? 17.212 -3.144 -11.239 1.00 90.56 134 GLY A CA 1
ATOM 1060 C C . GLY A 1 134 ? 17.462 -4.281 -12.244 1.00 90.56 134 GLY A C 1
ATOM 1061 O O . GLY A 1 134 ? 18.326 -4.147 -13.104 1.00 90.56 134 GLY A O 1
ATOM 1062 N N . HIS A 1 135 ? 16.705 -5.382 -12.176 1.00 92.94 135 HIS A N 1
ATOM 1063 C CA . HIS A 1 135 ? 16.789 -6.472 -13.149 1.00 92.94 135 HIS A CA 1
ATOM 1064 C C . HIS A 1 135 ? 16.114 -6.078 -14.465 1.00 92.94 135 HIS A C 1
ATOM 1066 O O . HIS A 1 135 ? 16.688 -6.268 -15.538 1.00 92.94 135 HIS A O 1
ATOM 1072 N N . ALA A 1 136 ? 14.947 -5.430 -14.375 1.00 94.62 136 ALA A N 1
ATOM 1073 C CA . ALA A 1 136 ? 14.275 -4.850 -15.533 1.00 94.62 136 ALA A CA 1
ATOM 1074 C C . ALA A 1 136 ? 15.180 -3.853 -16.274 1.00 94.62 136 ALA A C 1
ATOM 1076 O O . ALA A 1 136 ? 15.212 -3.866 -17.503 1.00 94.62 136 ALA A O 1
ATOM 1077 N N . ASP A 1 137 ? 15.957 -3.046 -15.535 1.00 94.50 137 ASP A N 1
ATOM 1078 C CA . ASP A 1 137 ? 16.993 -2.178 -16.100 1.00 94.50 137 ASP A CA 1
ATOM 1079 C C . ASP A 1 137 ? 17.991 -2.985 -16.951 1.00 94.50 137 ASP A C 1
ATOM 1081 O O . ASP A 1 137 ? 18.157 -2.686 -18.128 1.00 94.50 137 ASP A O 1
ATOM 1085 N N . TYR A 1 138 ? 18.629 -4.038 -16.442 1.00 95.00 138 TYR A N 1
ATOM 1086 C CA . TYR A 1 138 ? 19.571 -4.808 -17.269 1.00 95.00 138 TYR A CA 1
ATOM 1087 C C . TYR A 1 138 ? 18.925 -5.405 -18.525 1.00 95.00 138 TYR A C 1
ATOM 1089 O O . TYR A 1 138 ? 19.475 -5.284 -19.622 1.00 95.00 138 TYR A O 1
ATOM 1097 N N . LEU A 1 139 ? 17.738 -5.999 -18.389 1.00 95.81 139 LEU A N 1
ATOM 1098 C CA . LEU A 1 139 ? 17.047 -6.614 -19.518 1.00 95.81 139 LEU A CA 1
ATOM 1099 C C . LEU A 1 139 ? 16.746 -5.619 -20.634 1.00 95.81 139 LEU A C 1
ATOM 1101 O O . LEU A 1 139 ? 17.058 -5.899 -21.791 1.00 95.81 139 LEU A O 1
ATOM 1105 N N . ARG A 1 140 ? 16.201 -4.441 -20.307 1.00 95.38 140 ARG A N 1
ATOM 1106 C CA . ARG A 1 140 ? 15.883 -3.436 -21.334 1.00 95.38 140 ARG A CA 1
ATOM 1107 C C . ARG A 1 140 ? 17.125 -2.894 -22.041 1.00 95.38 140 ARG A C 1
ATOM 1109 O O . ARG A 1 140 ? 17.042 -2.540 -23.210 1.00 95.38 140 ARG A O 1
ATOM 1116 N N . GLY A 1 141 ? 18.274 -2.847 -21.361 1.00 95.56 141 GLY A N 1
ATOM 1117 C CA . GLY A 1 141 ? 19.531 -2.386 -21.957 1.00 95.56 141 GLY A CA 1
ATOM 1118 C C . GLY A 1 141 ? 20.011 -3.339 -23.049 1.00 95.56 141 GLY A C 1
ATOM 1119 O O . GLY A 1 141 ? 20.334 -2.908 -24.156 1.00 95.56 141 GLY A O 1
ATOM 1120 N N . ALA A 1 142 ? 19.984 -4.643 -22.757 1.00 96.81 142 ALA A N 1
ATOM 1121 C CA . ALA A 1 142 ? 20.283 -5.678 -23.743 1.00 96.81 142 ALA A CA 1
ATOM 1122 C C . ALA A 1 142 ? 19.229 -5.716 -24.865 1.00 96.81 142 ALA A C 1
ATOM 1124 O O . ALA A 1 142 ? 19.592 -5.751 -26.041 1.00 96.81 142 ALA A O 1
ATOM 1125 N N . LEU A 1 143 ? 17.938 -5.637 -24.518 1.00 97.81 143 LEU A N 1
ATOM 1126 C CA . LEU A 1 143 ? 16.821 -5.615 -25.468 1.00 97.81 143 LEU A CA 1
ATOM 1127 C C . LEU A 1 143 ? 16.918 -4.452 -26.462 1.00 97.81 143 LEU A C 1
ATOM 1129 O O . LEU A 1 143 ? 16.720 -4.661 -27.658 1.00 97.81 143 LEU A O 1
ATOM 1133 N N . ALA A 1 144 ? 17.222 -3.241 -25.988 1.00 97.25 144 ALA A N 1
ATOM 1134 C CA . ALA A 1 144 ? 17.301 -2.053 -26.831 1.00 97.25 144 ALA A CA 1
ATOM 1135 C C . ALA A 1 144 ? 18.384 -2.210 -27.911 1.00 97.25 144 ALA A C 1
ATOM 1137 O O . ALA A 1 144 ? 18.112 -2.031 -29.097 1.00 97.25 144 ALA A O 1
ATOM 1138 N N . VAL A 1 145 ? 19.592 -2.636 -27.524 1.00 97.19 145 VAL A N 1
ATOM 1139 C CA . VAL A 1 145 ? 20.681 -2.900 -28.481 1.00 97.19 145 VAL A CA 1
ATOM 1140 C C . VAL A 1 145 ? 20.365 -4.097 -29.377 1.00 97.19 145 VAL A C 1
ATOM 1142 O O . VAL A 1 145 ? 20.652 -4.056 -30.572 1.00 97.19 145 VAL A O 1
ATOM 1145 N N . GLY A 1 146 ? 19.758 -5.151 -28.826 1.00 96.50 146 GLY A N 1
ATOM 1146 C CA . GLY A 1 146 ? 19.369 -6.330 -29.596 1.00 96.50 146 GLY A CA 1
ATOM 1147 C C . GLY A 1 146 ? 18.352 -6.012 -30.685 1.00 96.50 146 GLY A C 1
ATOM 1148 O O . GLY A 1 146 ? 18.501 -6.470 -31.814 1.00 96.50 146 GLY A O 1
ATOM 1149 N N . SER A 1 147 ? 17.382 -5.154 -30.377 1.00 95.75 147 SER A N 1
ATOM 1150 C CA . SER A 1 147 ? 16.381 -4.693 -31.340 1.00 95.75 147 SER A CA 1
ATOM 1151 C C . SER A 1 147 ? 17.005 -3.795 -32.411 1.00 95.75 147 SER A C 1
ATOM 1153 O O . SER A 1 147 ? 16.744 -4.000 -33.593 1.00 95.75 147 SER A O 1
ATOM 1155 N N . LEU A 1 148 ? 17.884 -2.864 -32.012 1.00 95.25 148 LEU A N 1
ATOM 1156 C CA . LEU A 1 148 ? 18.576 -1.933 -32.913 1.00 95.25 148 LEU A CA 1
ATOM 1157 C C . LEU A 1 148 ? 19.527 -2.638 -33.900 1.00 95.25 148 LEU A C 1
ATOM 1159 O O . LEU A 1 148 ? 19.579 -2.273 -35.072 1.00 95.25 148 LEU A O 1
ATOM 1163 N N . LEU A 1 149 ? 20.318 -3.607 -33.424 1.00 94.75 149 LEU A N 1
ATOM 1164 C CA . LEU A 1 149 ? 21.376 -4.264 -34.210 1.00 94.75 149 LEU A CA 1
ATOM 1165 C C . LEU A 1 149 ? 20.977 -5.647 -34.751 1.00 94.75 149 LEU A C 1
ATOM 1167 O O . LEU A 1 149 ? 21.793 -6.310 -35.387 1.00 94.75 149 LEU A O 1
ATOM 1171 N N . GLY A 1 150 ? 19.751 -6.106 -34.487 1.00 92.44 150 GLY A N 1
ATOM 1172 C CA . GLY A 1 150 ? 19.263 -7.411 -34.940 1.00 92.44 150 GLY A CA 1
ATOM 1173 C C . GLY A 1 150 ? 19.870 -8.612 -34.201 1.00 92.44 150 GLY A C 1
ATOM 1174 O O . GLY A 1 150 ? 20.023 -9.680 -34.790 1.00 92.44 150 GLY A O 1
ATOM 1175 N N . ILE A 1 151 ? 20.218 -8.466 -32.918 1.00 94.69 151 ILE A N 1
ATOM 1176 C CA . ILE A 1 151 ? 20.746 -9.554 -32.077 1.00 94.69 151 ILE A CA 1
ATOM 1177 C C . ILE A 1 151 ? 19.567 -10.263 -31.397 1.00 94.69 151 ILE A C 1
ATOM 1179 O O . ILE A 1 151 ? 19.149 -9.884 -30.301 1.00 94.69 151 ILE A O 1
ATOM 1183 N N . SER A 1 152 ? 19.022 -11.291 -32.055 1.00 94.19 152 SER A N 1
ATOM 1184 C CA . SER A 1 152 ? 17.818 -12.008 -31.600 1.00 94.19 152 SER A CA 1
ATOM 1185 C C . SER A 1 152 ? 17.954 -12.621 -30.206 1.00 94.19 152 SER A C 1
ATOM 1187 O O . SER A 1 152 ? 16.990 -12.605 -29.452 1.00 94.19 152 SER A O 1
ATOM 1189 N N . GLU A 1 153 ? 19.147 -13.085 -29.824 1.00 95.56 153 GLU A N 1
ATOM 1190 C CA . GLU A 1 153 ? 19.419 -13.669 -28.502 1.00 95.56 153 GLU A CA 1
ATOM 1191 C C . GLU A 1 153 ? 19.021 -12.732 -27.350 1.00 95.56 153 GLU A C 1
ATOM 1193 O O . GLU A 1 153 ? 18.392 -13.165 -26.386 1.00 95.56 153 GLU A O 1
ATOM 1198 N N . TYR A 1 154 ? 19.321 -11.434 -27.458 1.00 96.62 154 TYR A N 1
ATOM 1199 C CA . TYR A 1 154 ? 18.961 -10.461 -26.422 1.00 96.62 154 TYR A CA 1
ATOM 1200 C C . TYR A 1 154 ? 17.457 -10.184 -26.382 1.00 96.62 154 TYR A C 1
ATOM 1202 O O . TYR A 1 154 ? 16.902 -9.978 -25.302 1.00 96.62 154 TYR A O 1
ATOM 1210 N N . VAL A 1 155 ? 16.795 -10.204 -27.542 1.00 96.31 155 VAL A N 1
ATOM 1211 C CA . VAL A 1 155 ? 15.344 -10.007 -27.631 1.00 96.31 155 VAL A CA 1
ATOM 1212 C C . VAL A 1 155 ? 14.609 -11.224 -27.064 1.00 96.31 155 VAL A C 1
ATOM 1214 O O . VAL A 1 155 ? 13.769 -11.067 -26.185 1.00 96.31 155 VAL A O 1
ATOM 1217 N N . HIS A 1 156 ? 14.982 -12.440 -27.474 1.00 95.69 156 HIS A N 1
ATOM 1218 C CA . HIS A 1 156 ? 14.408 -13.690 -26.962 1.00 95.69 156 HIS A CA 1
ATOM 1219 C C . HIS A 1 156 ? 14.630 -13.826 -25.456 1.00 95.69 156 HIS A C 1
ATOM 1221 O O . HIS A 1 156 ? 13.694 -14.124 -24.718 1.00 95.69 156 HIS A O 1
ATOM 1227 N N . HIS A 1 157 ? 15.825 -13.499 -24.955 1.00 95.88 157 HIS A N 1
ATOM 1228 C CA . HIS A 1 157 ? 16.096 -13.526 -23.516 1.00 95.88 157 HIS A CA 1
ATOM 1229 C C . HIS A 1 157 ? 15.197 -12.573 -22.716 1.00 95.88 157 HIS A C 1
ATOM 1231 O O . HIS A 1 157 ? 14.741 -12.921 -21.625 1.00 95.88 157 HIS A O 1
ATOM 1237 N N . ALA A 1 158 ? 14.879 -11.396 -23.261 1.00 95.69 158 ALA A N 1
ATOM 1238 C CA . ALA A 1 158 ? 13.965 -10.454 -22.618 1.00 95.69 158 ALA A CA 1
ATOM 1239 C C . ALA A 1 158 ? 12.513 -10.954 -22.537 1.00 95.69 158 ALA A C 1
ATOM 1241 O O . ALA A 1 158 ? 11.760 -10.455 -21.700 1.00 95.69 158 ALA A O 1
ATOM 1242 N N . MET A 1 159 ? 12.131 -11.946 -23.346 1.00 93.62 159 MET A N 1
ATOM 1243 C CA . MET A 1 159 ? 10.752 -12.436 -23.479 1.00 93.62 159 MET A CA 1
ATOM 1244 C C . MET A 1 159 ? 10.545 -13.834 -22.896 1.00 93.62 159 MET A C 1
ATOM 1246 O O . MET A 1 159 ? 9.520 -14.092 -22.277 1.00 93.62 159 MET A O 1
ATOM 1250 N N . GLU A 1 160 ? 11.521 -14.722 -23.055 1.00 91.69 160 GLU A N 1
ATOM 1251 C CA . GLU A 1 160 ? 11.349 -16.163 -22.836 1.00 91.69 160 GLU A CA 1
ATOM 1252 C C . GLU A 1 160 ? 12.201 -16.701 -21.682 1.00 91.69 160 GLU A C 1
ATOM 1254 O O . GLU A 1 160 ? 11.978 -17.816 -21.207 1.00 91.69 160 GLU A O 1
ATOM 1259 N N . SER A 1 161 ? 13.175 -15.924 -21.196 1.00 93.50 161 SER A N 1
ATOM 1260 C CA . SER A 1 161 ? 13.976 -16.350 -20.048 1.00 93.50 161 SER A CA 1
ATOM 1261 C C . SER A 1 161 ? 13.124 -16.462 -18.771 1.00 93.50 161 SER A C 1
ATOM 1263 O O . SER A 1 161 ? 12.080 -15.803 -18.657 1.00 93.50 161 SER A O 1
ATOM 1265 N N . PRO A 1 162 ? 13.590 -17.217 -17.755 1.00 92.88 162 PRO A N 1
ATOM 1266 C CA . PRO A 1 162 ? 12.953 -17.267 -16.435 1.00 92.88 162 PRO A CA 1
ATOM 1267 C C . PRO A 1 162 ? 12.780 -15.905 -15.763 1.00 92.88 162 PRO A C 1
ATOM 1269 O O . PRO A 1 162 ? 11.990 -15.763 -14.834 1.00 92.88 162 PRO A O 1
ATOM 1272 N N . TYR A 1 163 ? 13.520 -14.901 -16.237 1.00 93.38 163 TYR A N 1
ATOM 1273 C CA . TYR A 1 163 ? 13.519 -13.559 -15.682 1.00 93.38 163 TYR A CA 1
ATOM 1274 C C . TYR A 1 163 ? 12.948 -12.507 -16.639 1.00 93.38 163 TYR A C 1
ATOM 1276 O O . TYR A 1 163 ? 13.140 -11.316 -16.420 1.00 93.38 163 TYR A O 1
ATOM 1284 N N . SER A 1 164 ? 12.282 -12.944 -17.706 1.00 95.44 164 SER A N 1
ATOM 1285 C CA . SER A 1 164 ? 11.722 -12.117 -18.777 1.00 95.44 164 SER A CA 1
ATOM 1286 C C . SER A 1 164 ? 10.682 -11.092 -18.317 1.00 95.44 164 SER A C 1
ATOM 1288 O O . SER A 1 164 ? 10.156 -11.147 -17.203 1.00 95.44 164 SER A O 1
ATOM 1290 N N . ILE A 1 165 ? 10.299 -10.187 -19.224 1.00 96.31 165 ILE A N 1
ATOM 1291 C CA . ILE A 1 165 ? 9.167 -9.276 -19.014 1.00 96.31 165 ILE A CA 1
ATOM 1292 C C . ILE A 1 165 ? 7.861 -10.024 -18.724 1.00 96.31 165 ILE A C 1
ATOM 1294 O O . ILE A 1 165 ? 7.074 -9.560 -17.907 1.00 96.31 165 ILE A O 1
ATOM 1298 N N . HIS A 1 166 ? 7.641 -11.206 -19.304 1.00 95.62 166 HIS A N 1
ATOM 1299 C CA . HIS A 1 166 ? 6.449 -12.005 -19.016 1.00 95.62 166 HIS A CA 1
ATOM 1300 C C . HIS A 1 166 ? 6.481 -12.620 -17.612 1.00 95.62 166 HIS A C 1
ATOM 1302 O O . HIS A 1 166 ? 5.457 -12.612 -16.930 1.00 95.62 166 HIS A O 1
ATOM 1308 N N . ALA A 1 167 ? 7.645 -13.087 -17.145 1.00 95.31 167 ALA A N 1
ATOM 1309 C CA . ALA A 1 167 ? 7.816 -13.528 -15.759 1.00 95.31 167 ALA A CA 1
ATOM 1310 C C . ALA A 1 167 ? 7.629 -12.367 -14.769 1.00 95.31 167 ALA A C 1
ATOM 1312 O O . ALA A 1 167 ? 6.920 -12.506 -13.774 1.00 95.31 167 ALA A O 1
ATOM 1313 N N . MET A 1 168 ? 8.191 -11.198 -15.086 1.00 95.88 168 MET A N 1
ATOM 1314 C CA . MET A 1 168 ? 7.996 -9.975 -14.311 1.00 95.88 168 MET A CA 1
ATOM 1315 C C . MET A 1 168 ? 6.521 -9.564 -14.251 1.00 95.88 168 MET A C 1
ATOM 1317 O O . MET A 1 168 ? 5.994 -9.363 -13.165 1.00 95.88 168 MET A O 1
ATOM 1321 N N . LEU A 1 169 ? 5.809 -9.496 -15.378 1.00 95.75 169 LEU A N 1
ATOM 1322 C CA . LEU A 1 169 ? 4.376 -9.178 -15.380 1.00 95.75 169 LEU A CA 1
ATOM 1323 C C . LEU A 1 169 ? 3.562 -10.193 -14.572 1.00 95.75 169 LEU A C 1
ATOM 1325 O O . LEU A 1 169 ? 2.624 -9.800 -13.886 1.00 95.75 169 LEU A O 1
ATOM 1329 N N . ALA A 1 170 ? 3.924 -11.476 -14.624 1.00 95.00 170 ALA A N 1
ATOM 1330 C CA . ALA A 1 170 ? 3.222 -12.520 -13.894 1.00 95.00 170 ALA A CA 1
ATOM 1331 C C . ALA A 1 170 ? 3.435 -12.470 -12.376 1.00 95.00 170 ALA A C 1
ATOM 1333 O O . ALA A 1 170 ? 2.481 -12.721 -11.649 1.00 95.00 170 ALA A O 1
ATOM 1334 N N . ASN A 1 171 ? 4.647 -12.154 -11.910 1.00 95.38 171 ASN A N 1
ATOM 1335 C CA . ASN A 1 171 ? 5.017 -12.309 -10.495 1.00 95.38 171 ASN A CA 1
ATOM 1336 C C . ASN A 1 171 ? 5.198 -10.978 -9.751 1.00 95.38 171 ASN A C 1
ATOM 1338 O O . ASN A 1 171 ? 5.229 -10.969 -8.518 1.00 95.38 171 ASN A O 1
ATOM 1342 N N . ASN A 1 172 ? 5.307 -9.862 -10.480 1.00 94.38 172 ASN A N 1
ATOM 1343 C CA . ASN A 1 172 ? 5.494 -8.529 -9.907 1.00 94.38 172 ASN A CA 1
ATOM 1344 C C . ASN A 1 172 ? 4.248 -7.652 -9.976 1.00 94.38 172 ASN A C 1
ATOM 1346 O O . ASN A 1 172 ? 4.204 -6.647 -9.269 1.00 94.38 172 ASN A O 1
ATOM 1350 N N . CYS A 1 173 ? 3.280 -7.976 -10.837 1.00 94.75 173 CYS A N 1
ATOM 1351 C CA . CYS A 1 173 ? 1.983 -7.313 -10.855 1.00 94.75 173 CYS A CA 1
ATOM 1352 C C . CYS A 1 173 ? 1.019 -8.105 -9.979 1.00 94.75 173 CYS A C 1
ATOM 1354 O O . CYS A 1 173 ? 0.641 -9.222 -10.324 1.00 94.75 173 CYS A O 1
ATOM 1356 N N . ASP A 1 174 ? 0.603 -7.524 -8.861 1.00 93.88 174 ASP A N 1
ATOM 1357 C CA . ASP A 1 174 ? -0.451 -8.117 -8.054 1.00 93.88 174 ASP A CA 1
ATOM 1358 C C . ASP A 1 174 ? -1.827 -7.974 -8.722 1.00 93.88 174 ASP A C 1
ATOM 1360 O O . ASP A 1 174 ? -2.024 -7.193 -9.662 1.00 93.88 174 ASP A O 1
ATOM 1364 N N . ARG A 1 175 ? -2.813 -8.722 -8.216 1.00 92.94 175 ARG A N 1
ATOM 1365 C CA . ARG A 1 175 ? -4.193 -8.684 -8.725 1.00 92.94 175 ARG A CA 1
ATOM 1366 C C . ARG A 1 175 ? -4.875 -7.323 -8.586 1.00 92.94 175 ARG A C 1
ATOM 1368 O O . ARG A 1 175 ? -5.944 -7.117 -9.155 1.00 92.94 175 ARG A O 1
ATOM 1375 N N . ASP A 1 176 ? -4.324 -6.430 -7.765 1.00 91.19 176 ASP A N 1
ATOM 1376 C CA . ASP A 1 176 ? -4.837 -5.083 -7.548 1.00 91.19 176 ASP A CA 1
ATOM 1377 C C . ASP A 1 176 ? -4.229 -4.067 -8.539 1.00 91.19 176 ASP A C 1
ATOM 1379 O O . ASP A 1 176 ? -4.515 -2.867 -8.449 1.00 91.19 176 ASP A O 1
ATOM 1383 N N . GLY A 1 177 ? -3.409 -4.532 -9.492 1.00 92.00 177 GLY A N 1
ATOM 1384 C CA . GLY A 1 177 ? -2.724 -3.706 -10.487 1.00 92.00 177 GLY A CA 1
ATOM 1385 C C . GLY A 1 177 ? -1.527 -2.948 -9.910 1.00 92.00 177 GLY A C 1
ATOM 1386 O O . GLY A 1 177 ? -1.155 -1.873 -10.401 1.00 92.00 177 GLY A O 1
ATOM 1387 N N . ARG A 1 178 ? -0.937 -3.442 -8.815 1.00 93.56 178 ARG A N 1
ATOM 1388 C CA . ARG A 1 178 ? 0.233 -2.834 -8.178 1.00 93.56 178 ARG A CA 1
ATOM 1389 C C . ARG A 1 178 ? 1.488 -3.634 -8.444 1.00 93.56 178 ARG A C 1
ATOM 1391 O O . ARG A 1 178 ? 1.479 -4.846 -8.592 1.00 93.56 178 ARG A O 1
ATOM 1398 N N . TYR A 1 179 ? 2.588 -2.899 -8.477 1.00 95.25 179 TYR A N 1
ATOM 1399 C CA . TYR A 1 179 ? 3.909 -3.488 -8.447 1.00 95.25 179 TYR A CA 1
ATOM 1400 C C . TYR A 1 179 ? 4.212 -4.004 -7.032 1.00 95.25 179 TYR A C 1
ATOM 1402 O O . TYR A 1 179 ? 3.797 -3.381 -6.047 1.00 95.25 179 TYR A O 1
ATOM 1410 N N . TYR A 1 180 ? 4.907 -5.137 -6.932 1.00 92.50 180 TYR A N 1
ATOM 1411 C CA . TYR A 1 180 ? 5.111 -5.837 -5.663 1.00 92.50 180 TYR A CA 1
ATOM 1412 C C . TYR A 1 180 ? 5.950 -5.036 -4.660 1.00 92.50 180 TYR A C 1
ATOM 1414 O O . TYR A 1 180 ? 5.618 -5.056 -3.475 1.00 92.50 180 TYR A O 1
ATOM 1422 N N . GLU A 1 181 ? 6.986 -4.309 -5.111 1.00 92.44 181 GLU A N 1
ATOM 1423 C CA . GLU A 1 181 ? 7.820 -3.500 -4.212 1.00 92.44 181 GLU A CA 1
ATOM 1424 C C . GLU A 1 181 ? 6.930 -2.542 -3.424 1.00 92.44 181 GLU A C 1
ATOM 1426 O O . GLU A 1 181 ? 5.956 -1.987 -3.947 1.00 92.44 181 GLU A O 1
ATOM 1431 N N . THR A 1 182 ? 7.204 -2.436 -2.129 1.00 91.81 182 THR A N 1
ATOM 1432 C CA . THR A 1 182 ? 6.277 -1.834 -1.172 1.00 91.81 182 THR A CA 1
ATOM 1433 C C . THR A 1 182 ? 6.035 -0.370 -1.520 1.00 91.81 182 THR A C 1
ATOM 1435 O O . THR A 1 182 ? 4.890 0.003 -1.752 1.00 91.81 182 THR A O 1
ATOM 1438 N N . ALA A 1 183 ? 7.100 0.420 -1.661 1.00 92.38 183 ALA A N 1
ATOM 1439 C CA . ALA A 1 183 ? 7.041 1.856 -1.908 1.00 92.38 183 ALA A CA 1
ATOM 1440 C C . ALA A 1 183 ? 6.329 2.268 -3.210 1.00 92.38 183 ALA A C 1
ATOM 1442 O O . ALA A 1 183 ? 6.634 1.784 -4.307 1.00 92.38 183 ALA A O 1
ATOM 1443 N N . LEU A 1 184 ? 5.461 3.281 -3.108 1.00 91.06 184 LEU A N 1
ATOM 1444 C CA . LEU A 1 184 ? 4.787 3.891 -4.258 1.00 91.06 184 LEU A CA 1
ATOM 1445 C C . LEU A 1 184 ? 5.786 4.490 -5.263 1.00 91.06 184 LEU A C 1
ATOM 1447 O O . LEU A 1 184 ? 5.641 4.274 -6.466 1.00 91.06 184 LEU A O 1
ATOM 1451 N N . GLY A 1 185 ? 6.827 5.183 -4.791 1.00 89.94 185 GLY A N 1
ATOM 1452 C CA . GLY A 1 185 ? 7.836 5.797 -5.662 1.00 89.94 185 GLY A CA 1
ATOM 1453 C C . GLY A 1 185 ? 8.558 4.781 -6.555 1.00 89.94 185 GLY A C 1
ATOM 1454 O O . GLY A 1 185 ? 8.659 4.973 -7.768 1.00 89.94 185 GLY A O 1
ATOM 1455 N N . TYR A 1 186 ? 8.982 3.651 -5.984 1.00 91.31 186 TYR A N 1
ATOM 1456 C CA . TYR A 1 186 ? 9.614 2.562 -6.736 1.00 91.31 186 TYR A CA 1
ATOM 1457 C C . TYR A 1 186 ? 8.642 1.842 -7.671 1.00 91.31 186 TYR A C 1
ATOM 1459 O O . TYR A 1 186 ? 9.016 1.443 -8.779 1.00 91.31 186 TYR A O 1
ATOM 1467 N N . ALA A 1 187 ? 7.373 1.733 -7.274 1.00 93.25 187 ALA A N 1
ATOM 1468 C CA . ALA A 1 187 ? 6.328 1.229 -8.148 1.00 93.25 187 ALA A CA 1
ATOM 1469 C C . ALA A 1 187 ? 6.136 2.125 -9.383 1.00 93.25 187 ALA A C 1
ATOM 1471 O O . ALA A 1 187 ? 5.993 1.611 -10.491 1.00 93.25 187 ALA A O 1
ATOM 1472 N N . MET A 1 188 ? 6.154 3.452 -9.227 1.00 92.94 188 MET A N 1
ATOM 1473 C CA . MET A 1 188 ? 6.054 4.387 -10.357 1.00 92.94 188 MET A CA 1
ATOM 1474 C C . MET A 1 188 ? 7.293 4.341 -11.249 1.00 92.94 188 MET A C 1
ATOM 1476 O O . MET A 1 188 ? 7.161 4.167 -12.458 1.00 92.94 188 MET A O 1
ATOM 1480 N N . HIS A 1 189 ? 8.486 4.356 -10.651 1.00 92.75 189 HIS A N 1
ATOM 1481 C CA . HIS A 1 189 ? 9.745 4.194 -11.384 1.00 92.75 189 HIS A CA 1
ATOM 1482 C C . HIS A 1 189 ? 9.754 2.915 -12.238 1.00 92.75 189 HIS A C 1
ATOM 1484 O O . HIS A 1 189 ? 10.123 2.941 -13.410 1.00 92.75 189 HIS A O 1
ATOM 1490 N N . THR A 1 190 ? 9.296 1.789 -11.688 1.00 94.31 190 THR A N 1
ATOM 1491 C CA . THR A 1 190 ? 9.300 0.509 -12.415 1.00 94.31 190 THR A CA 1
ATOM 1492 C C . THR A 1 190 ? 8.279 0.462 -13.548 1.00 94.31 190 THR A C 1
ATOM 1494 O O . THR A 1 190 ? 8.557 -0.120 -14.598 1.00 94.31 190 THR A O 1
ATOM 1497 N N . ARG A 1 191 ? 7.120 1.110 -13.387 1.00 95.12 191 ARG A N 1
ATOM 1498 C CA . ARG A 1 191 ? 6.138 1.254 -14.473 1.00 95.12 191 ARG A CA 1
ATOM 1499 C C . ARG A 1 191 ? 6.749 1.947 -15.685 1.00 95.12 191 ARG A C 1
ATOM 1501 O O . ARG A 1 191 ? 6.544 1.475 -16.804 1.00 95.12 191 ARG A O 1
ATOM 1508 N N . ASP A 1 192 ? 7.538 2.997 -15.468 1.00 93.88 192 ASP A N 1
ATOM 1509 C CA . ASP A 1 192 ? 8.258 3.674 -16.548 1.00 93.88 192 ASP A CA 1
ATOM 1510 C C . ASP A 1 192 ? 9.305 2.760 -17.194 1.00 93.88 192 ASP A C 1
ATOM 1512 O O . ASP A 1 192 ? 9.423 2.735 -18.420 1.00 93.88 192 ASP A O 1
ATOM 1516 N N . LEU A 1 193 ? 10.014 1.937 -16.407 1.00 94.25 193 LEU A N 1
ATOM 1517 C CA . LEU A 1 193 ? 10.934 0.938 -16.964 1.00 94.25 193 LEU A CA 1
ATOM 1518 C C . LEU A 1 193 ? 10.208 -0.048 -17.889 1.00 94.25 193 LEU A C 1
ATOM 1520 O O . LEU A 1 193 ? 10.700 -0.314 -18.984 1.00 94.25 193 LEU A O 1
ATOM 1524 N N . TYR A 1 194 ? 9.042 -0.568 -17.498 1.00 96.00 194 TYR A N 1
ATOM 1525 C CA . TYR A 1 194 ? 8.303 -1.544 -18.314 1.00 96.00 194 TYR A CA 1
ATOM 1526 C C . TYR A 1 194 ? 7.788 -0.937 -19.624 1.00 96.00 194 TYR A C 1
ATOM 1528 O O . TYR A 1 194 ? 7.782 -1.621 -20.647 1.00 96.00 194 TYR A O 1
ATOM 1536 N N . LEU A 1 195 ? 7.461 0.362 -19.649 1.00 95.06 195 LEU A N 1
ATOM 1537 C CA . LEU A 1 195 ? 7.084 1.051 -20.890 1.00 95.06 195 LEU A CA 1
ATOM 1538 C C . LEU A 1 195 ? 8.206 1.032 -21.940 1.00 95.06 195 LEU A C 1
ATOM 1540 O O . LEU A 1 195 ? 7.915 1.013 -23.133 1.00 95.06 195 LEU A O 1
ATOM 1544 N N . THR A 1 196 ? 9.475 0.971 -21.527 1.00 94.12 196 THR A N 1
ATOM 1545 C CA . THR A 1 196 ? 10.611 0.925 -22.468 1.00 94.12 196 THR A CA 1
ATOM 1546 C C . THR A 1 196 ? 10.779 -0.421 -23.182 1.00 94.12 196 THR A C 1
ATOM 1548 O O . THR A 1 196 ? 11.516 -0.498 -24.159 1.00 94.12 196 THR A O 1
ATOM 1551 N N . PHE A 1 197 ? 10.078 -1.476 -22.750 1.00 96.62 197 PHE A N 1
ATOM 1552 C CA . PHE A 1 197 ? 10.032 -2.753 -23.474 1.00 96.62 197 PHE A CA 1
ATOM 1553 C C . PHE A 1 197 ? 9.041 -2.709 -24.643 1.00 96.62 197 PHE A C 1
ATOM 1555 O O . PHE A 1 197 ? 9.177 -3.479 -25.590 1.00 96.62 197 PHE A O 1
ATOM 1562 N N . VAL A 1 198 ? 8.042 -1.821 -24.584 1.00 95.44 198 VAL A N 1
ATOM 1563 C CA . VAL A 1 198 ? 6.878 -1.851 -25.480 1.00 95.44 198 VAL A CA 1
ATOM 1564 C C . VAL A 1 198 ? 7.281 -1.638 -26.932 1.00 95.44 198 VAL A C 1
ATOM 1566 O O . VAL A 1 198 ? 6.939 -2.452 -27.780 1.00 95.44 198 VAL A O 1
ATOM 1569 N N . GLU A 1 199 ? 7.990 -0.556 -27.240 1.00 93.75 199 GLU A N 1
ATOM 1570 C CA . GLU A 1 199 ? 8.288 -0.191 -28.630 1.00 93.75 199 GLU A CA 1
ATOM 1571 C C . GLU A 1 199 ? 9.313 -1.125 -29.279 1.00 93.75 199 GLU A C 1
ATOM 1573 O O . GLU A 1 199 ? 9.025 -1.602 -30.381 1.00 93.75 199 GLU A O 1
ATOM 1578 N N . PRO A 1 200 ? 10.431 -1.486 -28.607 1.00 95.31 200 PRO A N 1
ATOM 1579 C CA . PRO A 1 200 ? 11.350 -2.486 -29.136 1.00 95.31 200 PRO A CA 1
ATOM 1580 C C . PRO A 1 200 ? 10.636 -3.796 -29.480 1.00 95.31 200 PRO A C 1
ATOM 1582 O O . PRO A 1 200 ? 10.774 -4.290 -30.593 1.00 95.31 200 PRO A O 1
ATOM 1585 N N . LEU A 1 201 ? 9.790 -4.321 -28.588 1.00 96.31 201 LEU A N 1
ATOM 1586 C CA . LEU A 1 201 ? 9.081 -5.581 -28.833 1.00 96.31 201 LEU A CA 1
ATOM 1587 C C . LEU A 1 201 ? 7.970 -5.458 -29.882 1.00 96.31 201 LEU A C 1
ATOM 1589 O O . LEU A 1 201 ? 7.793 -6.353 -30.710 1.00 96.31 201 LEU A O 1
ATOM 1593 N N . LYS A 1 202 ? 7.240 -4.339 -29.895 1.00 94.75 202 LYS A N 1
ATOM 1594 C CA . LYS A 1 202 ? 6.147 -4.100 -30.846 1.00 94.75 202 LYS A CA 1
ATOM 1595 C C . LYS A 1 202 ? 6.645 -3.932 -32.275 1.00 94.75 202 LYS A C 1
ATOM 1597 O O . LYS A 1 202 ? 5.932 -4.323 -33.202 1.00 94.75 202 LYS A O 1
ATOM 1602 N N . TYR A 1 203 ? 7.831 -3.356 -32.480 1.00 92.94 203 TYR A N 1
ATOM 1603 C CA . TYR A 1 203 ? 8.367 -3.049 -33.813 1.00 92.94 203 TYR A CA 1
ATOM 1604 C C . TYR A 1 203 ? 9.495 -3.970 -34.271 1.00 92.94 203 TYR A C 1
ATOM 1606 O O . TYR A 1 203 ? 9.759 -4.030 -35.472 1.00 92.94 203 TYR A O 1
ATOM 1614 N N . TRP A 1 204 ? 10.100 -4.753 -33.378 1.00 94.00 204 TRP A N 1
ATOM 1615 C CA . TRP A 1 204 ? 11.037 -5.791 -33.787 1.00 94.00 204 TRP A CA 1
ATOM 1616 C C . TRP A 1 204 ? 10.328 -6.885 -34.592 1.00 94.00 204 TRP A C 1
ATOM 1618 O O . TRP A 1 204 ? 9.178 -7.250 -34.327 1.00 94.00 204 TRP A O 1
ATOM 1628 N N . ARG A 1 205 ? 10.990 -7.365 -35.644 1.00 93.62 205 ARG A N 1
ATOM 1629 C CA . ARG A 1 205 ? 10.438 -8.338 -36.588 1.00 93.62 205 ARG A CA 1
ATOM 1630 C C . ARG A 1 205 ? 11.419 -9.481 -36.756 1.00 93.62 205 ARG A C 1
ATOM 1632 O O . ARG A 1 205 ? 12.588 -9.258 -37.060 1.00 93.62 205 ARG A O 1
ATOM 1639 N N . SER A 1 206 ? 10.915 -10.699 -36.619 1.00 90.19 206 SER A N 1
ATOM 1640 C CA . SER A 1 206 ? 11.644 -11.928 -36.921 1.00 90.19 206 SER A CA 1
ATOM 1641 C C . SER A 1 206 ? 10.736 -12.910 -37.658 1.00 90.19 206 SER A C 1
ATOM 1643 O O . SER A 1 206 ? 9.541 -12.659 -37.830 1.00 90.19 206 SER A O 1
ATOM 1645 N N . SER A 1 207 ? 11.292 -14.038 -38.104 1.00 90.56 207 SER A N 1
ATOM 1646 C CA . SER A 1 207 ? 10.498 -15.130 -38.678 1.00 90.56 207 SER A CA 1
ATOM 1647 C C . SER A 1 207 ? 9.473 -15.699 -37.693 1.00 90.56 207 SER A C 1
ATOM 1649 O O . SER A 1 207 ? 8.405 -16.124 -38.118 1.00 90.56 207 SER A O 1
ATOM 1651 N N . GLU A 1 208 ? 9.789 -15.696 -36.396 1.00 90.31 208 GLU A N 1
ATOM 1652 C CA . GLU A 1 208 ? 8.915 -16.187 -35.321 1.00 90.31 208 GLU A CA 1
ATOM 1653 C C . GLU A 1 208 ? 7.877 -15.137 -34.908 1.00 90.31 208 GLU A C 1
ATOM 1655 O O . GLU A 1 208 ? 6.725 -15.471 -34.639 1.00 90.31 208 GLU A O 1
ATOM 1660 N N . TYR A 1 209 ? 8.256 -13.855 -34.947 1.00 91.44 209 TYR A N 1
ATOM 1661 C CA . TYR A 1 209 ? 7.412 -12.727 -34.554 1.00 91.44 209 TYR A CA 1
ATOM 1662 C C . TYR A 1 209 ? 7.246 -11.727 -35.714 1.00 91.44 209 TYR A C 1
ATOM 1664 O O . TYR A 1 209 ? 7.737 -10.594 -35.652 1.00 91.44 209 TYR A O 1
ATOM 1672 N N . PRO A 1 210 ? 6.530 -12.098 -36.796 1.00 94.50 210 PRO A N 1
ATOM 1673 C CA . PRO A 1 210 ? 6.398 -11.259 -37.990 1.00 94.50 210 PRO A CA 1
ATOM 1674 C C . PRO A 1 210 ? 5.544 -10.002 -37.772 1.00 94.50 210 PRO A C 1
ATOM 1676 O O . PRO A 1 210 ? 5.538 -9.114 -38.620 1.00 94.50 210 PRO A O 1
ATOM 1679 N N . GLN A 1 211 ? 4.812 -9.911 -36.658 1.00 94.31 211 GLN A N 1
ATOM 1680 C CA . GLN A 1 211 ? 4.031 -8.730 -36.269 1.00 94.31 211 GLN A CA 1
ATOM 1681 C C . GLN A 1 211 ? 4.607 -8.021 -35.034 1.00 94.31 211 GLN A C 1
ATOM 1683 O O . GLN A 1 211 ? 4.040 -7.025 -34.585 1.00 94.31 211 GLN A O 1
ATOM 1688 N N . GLY A 1 212 ? 5.741 -8.497 -34.508 1.00 94.56 212 GLY A N 1
ATOM 1689 C CA . GLY A 1 212 ? 6.223 -8.113 -33.184 1.00 94.56 212 GLY A CA 1
ATOM 1690 C C . GLY A 1 212 ? 5.287 -8.593 -32.075 1.00 94.56 212 GLY A C 1
ATOM 1691 O O . GLY A 1 212 ? 4.411 -9.432 -32.299 1.00 94.56 212 GLY A O 1
ATOM 1692 N N . ILE A 1 213 ? 5.485 -8.059 -30.873 1.00 93.75 213 ILE A N 1
ATOM 1693 C CA . ILE A 1 213 ? 4.754 -8.450 -29.664 1.00 93.75 213 ILE A CA 1
ATOM 1694 C C . ILE A 1 213 ? 4.128 -7.220 -29.020 1.00 93.75 213 ILE A C 1
ATOM 1696 O O . ILE A 1 213 ? 4.808 -6.252 -28.683 1.00 93.75 213 ILE A O 1
ATOM 1700 N N . ASP A 1 214 ? 2.816 -7.279 -28.819 1.00 94.06 214 ASP A N 1
ATOM 1701 C CA . ASP A 1 214 ? 2.074 -6.242 -28.116 1.00 94.06 214 ASP A CA 1
ATOM 1702 C C . ASP A 1 214 ? 1.946 -6.581 -26.628 1.00 94.06 214 ASP A C 1
ATOM 1704 O O . ASP A 1 214 ? 1.078 -7.359 -26.224 1.00 94.06 214 ASP A O 1
ATOM 1708 N N . LEU A 1 215 ? 2.789 -5.969 -25.793 1.00 95.38 215 LEU A N 1
ATOM 1709 C CA . LEU A 1 215 ? 2.723 -6.146 -24.339 1.00 95.38 215 LEU A CA 1
ATOM 1710 C C . LEU A 1 215 ? 1.400 -5.658 -23.734 1.00 95.38 215 LEU A C 1
ATOM 1712 O O . LEU A 1 215 ? 0.960 -6.204 -22.725 1.00 95.38 215 LEU A O 1
ATOM 1716 N N . PHE A 1 216 ? 0.736 -4.666 -24.335 1.00 94.62 216 PHE A N 1
ATOM 1717 C CA . PHE A 1 216 ? -0.543 -4.164 -23.827 1.00 94.62 216 PHE A CA 1
ATOM 1718 C C . PHE A 1 216 ? -1.713 -5.103 -24.117 1.00 94.62 216 PHE A C 1
ATOM 1720 O O . PHE A 1 216 ? -2.806 -4.865 -23.599 1.00 94.62 216 PHE A O 1
ATOM 1727 N N . SER A 1 217 ? -1.504 -6.189 -24.869 1.00 92.44 217 SER A N 1
ATOM 1728 C CA . SER A 1 217 ? -2.474 -7.282 -24.978 1.00 92.44 217 SER A CA 1
ATOM 1729 C C . SER A 1 217 ? -2.653 -8.032 -23.647 1.00 92.44 217 SER A C 1
ATOM 1731 O O . SER A 1 217 ? -3.762 -8.497 -23.360 1.00 92.44 217 SER A O 1
ATOM 1733 N N . ASP A 1 218 ? -1.630 -8.036 -22.781 1.00 92.19 218 ASP A N 1
ATOM 1734 C CA . ASP A 1 218 ? -1.676 -8.627 -21.444 1.00 92.19 218 ASP A CA 1
ATOM 1735 C C . ASP A 1 218 ? -2.498 -7.744 -20.476 1.00 92.19 218 ASP A C 1
ATOM 1737 O O . ASP A 1 218 ? -2.189 -6.559 -20.288 1.00 92.19 218 ASP A O 1
ATOM 1741 N N . PRO A 1 219 ? -3.553 -8.276 -19.826 1.00 91.31 219 PRO A N 1
ATOM 1742 C CA . PRO A 1 219 ? -4.343 -7.514 -18.859 1.00 91.31 219 PRO A CA 1
ATOM 1743 C C . PRO A 1 219 ? -3.531 -7.007 -17.664 1.00 91.31 219 PRO A C 1
ATOM 1745 O O . PRO A 1 219 ? -3.836 -5.926 -17.159 1.00 91.31 219 PRO A O 1
ATOM 1748 N N . ARG A 1 220 ? -2.480 -7.723 -17.244 1.00 93.31 220 ARG A N 1
ATOM 1749 C CA . ARG A 1 220 ? -1.601 -7.308 -16.139 1.00 93.31 220 ARG A CA 1
ATOM 1750 C C . ARG A 1 220 ? -0.843 -6.043 -16.507 1.00 93.31 220 ARG A C 1
ATOM 1752 O O . ARG A 1 220 ? -0.841 -5.095 -15.724 1.00 93.31 220 AR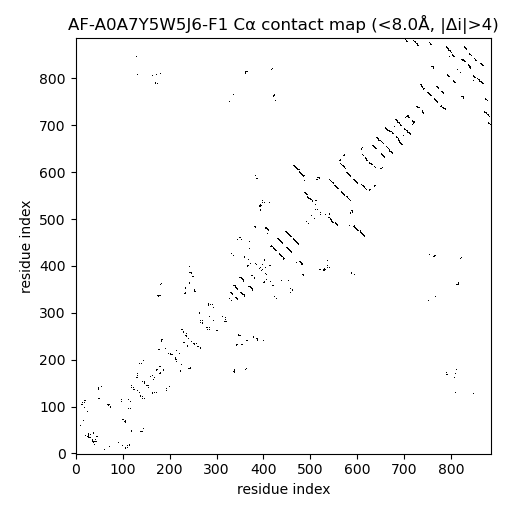G A O 1
ATOM 1759 N N . MET A 1 221 ? -0.319 -5.979 -17.737 1.00 94.94 221 MET A N 1
ATOM 1760 C CA . MET A 1 221 ? 0.328 -4.777 -18.267 1.00 94.94 221 MET A CA 1
ATOM 1761 C C . MET A 1 221 ? -0.632 -3.588 -18.206 1.00 94.94 221 MET A C 1
ATOM 1763 O O . MET A 1 221 ? -0.300 -2.574 -17.606 1.00 94.94 221 MET A O 1
ATOM 1767 N N . ARG A 1 222 ? -1.861 -3.719 -18.725 1.00 93.62 222 ARG A N 1
ATOM 1768 C CA . ARG A 1 222 ? -2.866 -2.636 -18.669 1.00 93.62 222 ARG A CA 1
ATOM 1769 C C . ARG A 1 222 ? -3.209 -2.219 -17.234 1.00 93.62 222 ARG A C 1
ATOM 1771 O O . ARG A 1 222 ? -3.338 -1.027 -16.963 1.00 93.62 222 ARG A O 1
ATOM 1778 N N . SER A 1 223 ? -3.334 -3.183 -16.321 1.00 92.00 223 SER A N 1
ATOM 1779 C CA . SER A 1 223 ? -3.723 -2.931 -14.927 1.00 92.00 223 SER A CA 1
ATOM 1780 C C . SER A 1 223 ? -2.715 -2.061 -14.168 1.00 92.00 223 SER A C 1
ATOM 1782 O O . SER A 1 223 ? -3.127 -1.224 -13.366 1.00 92.00 223 SER A O 1
ATOM 1784 N N . LEU A 1 224 ? -1.416 -2.178 -14.485 1.00 94.38 224 LEU A N 1
ATOM 1785 C CA . LEU A 1 224 ? -0.357 -1.375 -13.867 1.00 94.38 224 LEU A CA 1
ATOM 1786 C C . LEU A 1 224 ? -0.525 0.124 -14.132 1.00 94.38 224 LEU A C 1
ATOM 1788 O O . LEU A 1 224 ? -0.125 0.932 -13.293 1.00 94.38 224 LEU A O 1
ATOM 1792 N N . TYR A 1 225 ? -1.108 0.495 -15.272 1.00 95.00 225 TYR A N 1
ATOM 1793 C CA . TYR A 1 225 ? -1.232 1.883 -15.731 1.00 95.00 225 TYR A CA 1
ATOM 1794 C C . TYR A 1 225 ? -2.628 2.471 -15.502 1.00 95.00 225 TYR A C 1
ATOM 1796 O O . TYR A 1 225 ? -2.871 3.630 -15.830 1.00 95.00 225 TYR A O 1
ATOM 1804 N N . TRP A 1 226 ? -3.550 1.701 -14.914 1.00 91.06 226 TRP A N 1
ATOM 1805 C CA . TRP A 1 226 ? -4.913 2.151 -14.639 1.00 91.06 226 TRP A CA 1
ATOM 1806 C C . TRP A 1 226 ? -4.982 3.026 -13.379 1.00 91.06 226 TRP A C 1
ATOM 1808 O O . TRP A 1 226 ? -5.373 2.571 -12.300 1.00 91.06 226 TRP A O 1
ATOM 1818 N N . LEU A 1 227 ? -4.579 4.290 -13.539 1.00 91.81 227 LEU A N 1
ATOM 1819 C CA . LEU A 1 227 ? -4.558 5.342 -12.514 1.00 91.81 227 LEU A CA 1
ATOM 1820 C C . LEU A 1 227 ? -3.878 4.958 -11.196 1.00 91.81 227 LEU A C 1
ATOM 1822 O O . LEU A 1 227 ? -4.498 4.988 -10.123 1.00 91.81 227 LEU A O 1
ATOM 1826 N N . PRO A 1 228 ? -2.608 4.540 -11.245 1.00 92.94 228 PRO A N 1
ATOM 1827 C CA . PRO A 1 228 ? -1.926 4.091 -10.050 1.00 92.94 228 PRO A CA 1
ATOM 1828 C C . PRO A 1 228 ? -1.859 5.169 -8.954 1.00 92.94 228 PRO A C 1
ATOM 1830 O O . PRO A 1 228 ? -2.041 4.805 -7.786 1.00 92.94 228 PRO A O 1
ATOM 1833 N N . ASP A 1 229 ? -1.664 6.449 -9.283 1.00 93.81 229 ASP A N 1
ATOM 1834 C CA . ASP A 1 229 ? -1.520 7.498 -8.264 1.00 93.81 229 ASP A CA 1
ATOM 1835 C C . ASP A 1 229 ? -2.880 7.870 -7.654 1.00 93.81 229 ASP A C 1
ATOM 1837 O O . ASP A 1 229 ? -3.057 7.764 -6.437 1.00 93.81 229 ASP A O 1
ATOM 1841 N N . ALA A 1 230 ? -3.876 8.216 -8.480 1.00 93.94 230 ALA A N 1
ATOM 1842 C CA . ALA A 1 230 ? -5.197 8.634 -7.997 1.00 93.94 230 ALA A CA 1
ATOM 1843 C C . ALA A 1 230 ? -5.867 7.598 -7.079 1.00 93.94 230 ALA A C 1
ATOM 1845 O O . ALA A 1 230 ? -6.479 7.955 -6.076 1.00 93.94 230 ALA A O 1
ATOM 1846 N N . VAL A 1 231 ? -5.710 6.302 -7.369 1.00 93.44 231 VAL A N 1
ATOM 1847 C CA . VAL A 1 231 ? -6.303 5.220 -6.562 1.00 93.44 231 VAL A CA 1
ATOM 1848 C C . VAL A 1 231 ? -5.667 5.110 -5.170 1.00 93.44 231 VAL A C 1
ATOM 1850 O O . VAL A 1 231 ? -6.325 4.627 -4.249 1.00 93.44 231 VAL A O 1
ATOM 1853 N N . LEU A 1 232 ? -4.407 5.524 -4.991 1.00 94.56 232 LEU A N 1
ATOM 1854 C CA . LEU A 1 232 ? -3.739 5.548 -3.681 1.00 94.56 232 LEU A CA 1
ATOM 1855 C C . LEU A 1 232 ? -3.835 6.906 -2.986 1.00 94.56 232 LEU A C 1
ATOM 1857 O O . LEU A 1 232 ? -3.561 6.967 -1.794 1.00 94.56 232 LEU A O 1
ATOM 1861 N N . SER A 1 233 ? -4.232 7.974 -3.683 1.00 95.00 233 SER A N 1
ATOM 1862 C CA . SER A 1 233 ? -4.261 9.311 -3.092 1.00 95.00 233 SER A CA 1
ATOM 1863 C C . SER A 1 233 ? -5.189 9.380 -1.876 1.00 95.00 233 SER A C 1
ATOM 1865 O O . SER A 1 233 ? -6.290 8.828 -1.890 1.00 95.00 233 SER A O 1
ATOM 1867 N N . VAL A 1 234 ? -4.758 10.058 -0.814 1.00 95.88 234 VAL A N 1
ATOM 1868 C CA . VAL A 1 234 ? -5.524 10.218 0.429 1.00 95.88 234 VAL A CA 1
ATOM 1869 C C . VAL A 1 234 ? -5.572 11.697 0.780 1.00 95.88 234 VAL A C 1
ATOM 1871 O O . VAL A 1 234 ? -4.532 12.327 0.925 1.00 95.88 234 VAL A O 1
ATOM 1874 N N . ALA A 1 235 ? -6.775 12.273 0.851 1.00 94.94 235 ALA A N 1
ATOM 1875 C CA . ALA A 1 235 ? -7.003 13.684 1.192 1.00 94.94 235 ALA A CA 1
ATOM 1876 C C . ALA A 1 235 ? -6.122 14.710 0.426 1.00 94.94 235 ALA A C 1
ATOM 1878 O O . ALA A 1 235 ? -5.801 15.769 0.953 1.00 94.94 235 ALA A O 1
ATOM 1879 N N . GLY A 1 236 ? -5.745 14.426 -0.831 1.00 94.31 236 GLY A N 1
ATOM 1880 C CA . GLY A 1 236 ? -4.892 15.301 -1.658 1.00 94.31 236 GLY A CA 1
ATOM 1881 C C . GLY A 1 236 ? -3.390 14.995 -1.600 1.00 94.31 236 GLY A C 1
ATOM 1882 O O . GLY A 1 236 ? -2.591 15.684 -2.243 1.00 94.31 236 GLY A O 1
ATOM 1883 N N . HIS A 1 237 ? -3.001 13.953 -0.868 1.00 95.94 237 HIS A N 1
ATOM 1884 C CA . HIS A 1 237 ? -1.624 13.500 -0.702 1.00 95.94 237 HIS A CA 1
ATOM 1885 C C . HIS A 1 237 ? -1.362 12.184 -1.436 1.00 95.94 237 HIS A C 1
ATOM 1887 O O . HIS A 1 237 ? -2.280 11.395 -1.676 1.00 95.94 237 HIS A O 1
ATOM 1893 N N . ALA A 1 238 ? -0.101 11.965 -1.809 1.00 94.56 238 ALA A N 1
ATOM 1894 C CA . ALA A 1 238 ? 0.398 10.658 -2.212 1.00 94.56 238 ALA A CA 1
ATOM 1895 C C . ALA A 1 238 ? 1.001 10.007 -0.957 1.00 94.56 238 ALA A C 1
ATOM 1897 O O . ALA A 1 238 ? 1.916 10.592 -0.380 1.00 94.56 238 ALA A O 1
ATOM 1898 N N . PRO A 1 239 ? 0.490 8.853 -0.501 1.00 94.75 239 PRO A N 1
ATOM 1899 C CA . PRO A 1 239 ? 0.949 8.259 0.747 1.00 94.75 239 PRO A CA 1
ATOM 1900 C C . PRO A 1 239 ? 2.414 7.809 0.660 1.00 94.75 239 PRO A C 1
ATOM 1902 O O . PRO A 1 239 ? 2.829 7.226 -0.343 1.00 94.75 239 PRO A O 1
ATOM 1905 N N . ASN A 1 240 ? 3.190 8.068 1.715 1.00 93.88 240 ASN A N 1
ATOM 1906 C CA . ASN A 1 240 ? 4.649 7.924 1.747 1.00 93.88 240 ASN A CA 1
ATOM 1907 C C . ASN A 1 240 ? 5.146 6.700 2.543 1.00 93.88 240 ASN A C 1
ATOM 1909 O O . ASN A 1 240 ? 6.116 6.808 3.279 1.00 93.88 240 ASN A O 1
ATOM 1913 N N . PHE A 1 241 ? 4.515 5.535 2.371 1.00 93.38 241 PHE A N 1
ATOM 1914 C CA . PHE A 1 241 ? 4.962 4.279 2.995 1.00 93.38 241 PHE A CA 1
ATOM 1915 C C . PHE A 1 241 ? 6.134 3.616 2.246 1.00 93.38 241 PHE A C 1
ATOM 1917 O O . PHE A 1 241 ? 6.236 3.714 1.014 1.00 93.38 241 PHE A O 1
ATOM 1924 N N . GLY A 1 242 ? 6.966 2.872 2.981 1.00 92.69 242 GLY A N 1
ATOM 1925 C CA . GLY A 1 242 ? 8.201 2.274 2.472 1.00 92.69 242 GLY A CA 1
ATOM 1926 C C . GLY A 1 242 ? 9.239 3.335 2.105 1.00 92.69 242 GLY A C 1
ATOM 1927 O O . GLY A 1 242 ? 9.185 4.467 2.580 1.00 92.69 242 GLY A O 1
ATOM 1928 N N . ASP A 1 243 ? 10.124 3.010 1.159 1.00 92.69 243 ASP A N 1
ATOM 1929 C CA . ASP A 1 243 ? 11.136 3.942 0.648 1.00 92.69 243 ASP A CA 1
ATOM 1930 C C . ASP A 1 243 ? 10.538 5.088 -0.216 1.00 92.69 243 ASP A C 1
ATOM 1932 O O . ASP A 1 243 ? 10.811 5.218 -1.416 1.00 92.69 243 ASP A O 1
ATOM 1936 N N . CYS A 1 244 ? 9.705 5.939 0.385 1.00 92.88 244 CYS A N 1
ATOM 1937 C CA . CYS A 1 244 ? 9.108 7.142 -0.190 1.00 92.88 244 CYS A CA 1
ATOM 1938 C C . CYS A 1 244 ? 9.537 8.379 0.601 1.00 92.88 244 CYS A C 1
ATOM 1940 O O . CYS A 1 244 ? 9.621 8.341 1.820 1.00 92.88 244 CYS A O 1
ATOM 1942 N N . ALA A 1 245 ? 9.790 9.500 -0.076 1.00 91.50 245 ALA A N 1
ATOM 1943 C CA . ALA A 1 245 ? 10.220 10.725 0.598 1.00 91.50 245 ALA A CA 1
ATOM 1944 C C . ALA A 1 245 ? 9.189 11.232 1.637 1.00 91.50 245 ALA A C 1
ATOM 1946 O O . ALA A 1 245 ? 7.989 11.050 1.420 1.00 91.50 245 ALA A O 1
ATOM 1947 N N . PRO A 1 246 ? 9.632 11.898 2.724 1.00 91.06 246 PRO A N 1
ATOM 1948 C CA . PRO A 1 246 ? 8.729 12.511 3.700 1.00 91.06 246 PRO A CA 1
ATOM 1949 C C . PRO A 1 246 ? 7.729 13.493 3.066 1.00 91.06 246 PRO A C 1
ATOM 1951 O O . PRO A 1 246 ? 8.093 14.266 2.171 1.00 91.06 246 PRO A O 1
ATOM 1954 N N . ASP A 1 247 ? 6.489 13.503 3.565 1.00 93.56 247 ASP A N 1
ATOM 1955 C CA . ASP A 1 247 ? 5.426 14.418 3.135 1.00 93.56 247 ASP A CA 1
ATOM 1956 C C . ASP A 1 247 ? 5.220 15.565 4.139 1.00 93.56 247 ASP A C 1
ATOM 1958 O O . ASP A 1 247 ? 4.420 15.486 5.067 1.00 93.56 247 ASP A O 1
ATOM 1962 N N . ASN A 1 248 ? 5.949 16.664 3.922 1.00 90.88 248 ASN A N 1
ATOM 1963 C CA . ASN A 1 248 ? 5.974 17.818 4.834 1.00 90.88 248 ASN A CA 1
ATOM 1964 C C . ASN A 1 248 ? 5.188 19.019 4.290 1.00 90.88 248 ASN A C 1
ATOM 1966 O O . ASN A 1 248 ? 5.436 20.161 4.687 1.00 90.88 248 ASN A O 1
ATOM 1970 N N . ARG A 1 249 ? 4.336 18.810 3.281 1.00 93.38 249 ARG A N 1
ATOM 1971 C CA . ARG A 1 249 ? 3.627 19.902 2.603 1.00 93.38 249 ARG A CA 1
ATOM 1972 C C . ARG A 1 249 ? 2.191 20.009 3.093 1.00 93.38 249 ARG A C 1
ATOM 1974 O O . ARG A 1 249 ? 1.547 19.004 3.364 1.00 93.38 249 ARG A O 1
ATOM 1981 N N . GLN A 1 250 ? 1.666 21.231 3.078 1.00 95.19 250 GLN A N 1
ATOM 1982 C CA . GLN A 1 250 ? 0.229 21.442 3.169 1.00 95.19 250 GLN A CA 1
ATOM 1983 C C . GLN A 1 250 ? -0.418 21.227 1.791 1.00 95.19 250 GLN A C 1
ATOM 1985 O O . GLN A 1 250 ? -0.032 21.892 0.824 1.00 95.19 250 GLN A O 1
ATOM 1990 N N . ALA A 1 251 ? -1.397 20.327 1.679 1.00 95.25 251 ALA A N 1
ATOM 1991 C CA . ALA A 1 251 ? -2.138 20.089 0.441 1.00 95.25 251 ALA A CA 1
ATOM 1992 C C . ALA A 1 251 ? -3.594 19.699 0.704 1.00 95.25 251 ALA A C 1
ATOM 1994 O O . ALA A 1 251 ? -3.894 19.039 1.681 1.00 95.25 251 ALA A O 1
ATOM 1995 N N . PHE A 1 252 ? -4.511 20.077 -0.184 1.00 94.44 252 PHE A N 1
ATOM 1996 C CA . PHE A 1 252 ? -5.937 19.779 -0.027 1.00 94.44 252 PHE A CA 1
ATOM 1997 C C . PHE A 1 252 ? -6.446 18.896 -1.165 1.00 94.44 252 PHE A C 1
ATOM 1999 O O . PHE A 1 252 ? -5.952 18.977 -2.293 1.00 94.44 252 PHE A O 1
ATOM 2006 N N . ALA A 1 253 ? -7.454 18.068 -0.882 1.00 92.62 253 ALA A N 1
ATOM 2007 C CA . ALA A 1 253 ? -8.080 17.222 -1.890 1.00 92.62 253 ALA A CA 1
ATOM 2008 C C . ALA A 1 253 ? -8.763 18.063 -2.980 1.00 92.62 253 ALA A C 1
ATOM 2010 O O . ALA A 1 253 ? -9.476 19.024 -2.686 1.00 92.62 253 ALA A O 1
ATOM 2011 N N . THR A 1 254 ? -8.594 17.669 -4.241 1.00 88.81 254 THR A N 1
ATOM 2012 C CA . THR A 1 254 ? -9.209 18.331 -5.399 1.00 88.81 254 THR A CA 1
ATOM 2013 C C . THR A 1 254 ? -10.245 17.418 -6.058 1.00 88.81 254 THR A C 1
ATOM 2015 O O . THR A 1 254 ? -10.213 16.199 -5.905 1.00 88.81 254 THR A O 1
ATOM 2018 N N . GLN A 1 255 ? -11.162 18.000 -6.838 1.00 84.19 255 GLN A N 1
ATOM 2019 C CA . GLN A 1 255 ? -12.114 17.221 -7.646 1.00 84.19 255 GLN A CA 1
ATOM 2020 C C . GLN A 1 255 ? -11.450 16.507 -8.840 1.00 84.19 255 GLN A C 1
ATOM 2022 O O . GLN A 1 255 ? -12.038 15.595 -9.416 1.00 84.19 255 GLN A O 1
ATOM 2027 N N . ALA A 1 256 ? -10.227 16.907 -9.197 1.00 86.25 256 ALA A N 1
ATOM 2028 C CA . ALA A 1 256 ? -9.414 16.314 -10.254 1.00 86.25 256 ALA A CA 1
ATOM 2029 C C . ALA A 1 256 ? -8.049 15.898 -9.668 1.00 86.25 256 ALA A C 1
ATOM 2031 O O . ALA A 1 256 ? -7.071 16.634 -9.821 1.00 86.25 256 ALA A O 1
ATOM 2032 N N . PRO A 1 257 ? -7.969 14.757 -8.954 1.00 88.50 257 PRO A N 1
ATOM 2033 C CA . PRO A 1 257 ? -6.769 14.333 -8.225 1.00 88.50 257 PRO A CA 1
ATOM 2034 C C . PRO A 1 257 ? -5.699 13.695 -9.134 1.00 88.50 257 PRO A C 1
ATOM 2036 O O . PRO A 1 257 ? -4.863 12.927 -8.664 1.00 88.50 257 PRO A O 1
ATOM 2039 N N . TRP A 1 258 ? -5.738 13.960 -10.442 1.00 92.75 258 TRP A N 1
ATOM 2040 C CA . TRP A 1 258 ? -4.916 13.271 -11.435 1.00 92.75 258 TRP A CA 1
ATOM 2041 C C . TRP A 1 258 ? -3.466 13.744 -11.366 1.00 92.75 258 TRP A C 1
ATOM 2043 O O . TRP A 1 258 ? -3.180 14.940 -11.485 1.00 92.75 258 TRP A O 1
ATOM 2053 N N . SER A 1 259 ? -2.535 12.805 -11.205 1.00 92.56 259 SER A N 1
ATOM 2054 C CA . SER A 1 259 ? -1.113 13.124 -11.279 1.00 92.56 259 SER A CA 1
ATOM 2055 C C . SER A 1 259 ? -0.656 13.290 -12.734 1.00 92.56 259 SER A C 1
ATOM 2057 O O . SER A 1 259 ? -1.316 12.858 -13.682 1.00 92.56 259 SER A O 1
ATOM 2059 N N . ARG A 1 260 ? 0.535 13.869 -12.934 1.00 92.88 260 ARG A N 1
ATOM 2060 C CA . ARG A 1 260 ? 1.172 13.886 -14.264 1.00 92.88 260 ARG A CA 1
ATOM 2061 C C . ARG A 1 260 ? 1.430 12.472 -14.796 1.00 92.88 260 ARG A C 1
ATOM 2063 O O . ARG A 1 260 ? 1.398 12.284 -16.010 1.00 92.88 260 ARG A O 1
ATOM 2070 N N . HIS A 1 261 ? 1.673 11.497 -13.915 1.00 93.94 261 HIS A N 1
ATOM 2071 C CA . HIS A 1 261 ? 1.829 10.101 -14.321 1.00 93.94 261 HIS A CA 1
ATOM 2072 C C . HIS A 1 261 ? 0.501 9.504 -14.773 1.00 93.94 261 HIS A C 1
ATOM 2074 O O . HIS A 1 261 ? 0.466 8.877 -15.822 1.00 93.94 261 HIS A O 1
ATOM 2080 N N . ASP A 1 262 ? -0.591 9.746 -14.044 1.00 94.81 262 ASP A N 1
ATOM 2081 C CA . ASP A 1 262 ? -1.921 9.258 -14.420 1.00 94.81 262 ASP A CA 1
ATOM 2082 C C . ASP A 1 262 ? -2.333 9.754 -15.815 1.00 94.81 262 ASP A C 1
ATOM 2084 O O . ASP A 1 262 ? -2.812 8.970 -16.634 1.00 94.81 262 ASP A O 1
ATOM 2088 N N . VAL A 1 263 ? -2.072 11.031 -16.122 1.00 95.44 263 VAL A N 1
ATOM 2089 C CA . VAL A 1 263 ? -2.306 11.602 -17.461 1.00 95.44 263 VAL A CA 1
ATOM 2090 C C . VAL A 1 263 ? -1.424 10.926 -18.514 1.00 95.44 263 VAL A C 1
ATOM 2092 O O . VAL A 1 263 ? -1.923 10.471 -19.543 1.00 95.44 263 VAL A O 1
ATOM 2095 N N . ALA A 1 264 ? -0.118 10.809 -18.254 1.00 95.75 264 ALA A N 1
ATOM 2096 C CA . ALA A 1 264 ? 0.809 10.162 -19.182 1.00 95.75 264 ALA A CA 1
ATOM 2097 C C . ALA A 1 264 ? 0.445 8.687 -19.432 1.00 95.75 264 ALA A C 1
ATOM 2099 O O . ALA A 1 264 ? 0.547 8.206 -20.557 1.00 95.75 264 ALA A O 1
ATOM 2100 N N . PHE A 1 265 ? -0.004 7.964 -18.411 1.00 96.19 265 PHE A N 1
ATOM 2101 C CA . PHE A 1 265 ? -0.397 6.562 -18.501 1.00 96.19 265 PHE A CA 1
ATOM 2102 C C . PHE A 1 265 ? -1.735 6.367 -19.214 1.00 96.19 265 PHE A C 1
ATOM 2104 O O . PHE A 1 265 ? -1.849 5.445 -20.021 1.00 96.19 265 PHE A O 1
ATOM 2111 N N . ALA A 1 266 ? -2.709 7.258 -19.008 1.00 95.50 266 ALA A N 1
ATOM 2112 C CA . ALA A 1 266 ? -3.942 7.265 -19.793 1.00 95.50 266 ALA A CA 1
ATOM 2113 C C . ALA A 1 266 ? -3.658 7.465 -21.292 1.00 95.50 266 ALA A C 1
ATOM 2115 O O . ALA A 1 266 ? -4.254 6.782 -22.124 1.00 95.50 266 ALA A O 1
ATOM 2116 N N . GLU A 1 267 ? -2.694 8.327 -21.635 1.00 96.25 267 GLU A N 1
ATOM 2117 C CA . GLU A 1 267 ? -2.241 8.512 -23.017 1.00 96.25 267 GLU A CA 1
ATOM 2118 C C . GLU A 1 267 ? -1.643 7.215 -23.589 1.00 96.25 267 GLU A C 1
ATOM 2120 O O . GLU A 1 267 ? -2.018 6.779 -24.678 1.00 96.25 267 GLU A O 1
ATOM 2125 N N . ARG A 1 268 ? -0.762 6.541 -22.831 1.00 96.00 268 ARG A N 1
ATOM 2126 C CA . ARG A 1 268 ? -0.167 5.255 -23.244 1.00 96.00 268 ARG A CA 1
ATOM 2127 C C . ARG A 1 268 ? -1.224 4.178 -23.462 1.00 96.00 268 ARG A C 1
ATOM 2129 O O . ARG A 1 268 ? -1.155 3.467 -24.463 1.00 96.00 268 ARG A O 1
ATOM 2136 N N . LEU A 1 269 ? -2.198 4.072 -22.557 1.00 95.56 269 LEU A N 1
ATOM 2137 C CA . LEU A 1 269 ? -3.316 3.141 -22.691 1.00 95.56 269 LEU A CA 1
ATOM 2138 C C . LEU A 1 269 ? -4.132 3.451 -23.949 1.00 95.56 269 LEU A C 1
ATOM 2140 O O . LEU A 1 269 ? -4.390 2.541 -24.730 1.00 95.56 269 LEU A O 1
ATOM 2144 N N . TYR A 1 270 ? -4.482 4.718 -24.189 1.00 95.56 270 TYR A N 1
ATOM 2145 C CA . TYR A 1 270 ? -5.257 5.124 -25.363 1.00 95.56 270 TYR A CA 1
ATOM 2146 C C . TYR A 1 270 ? -4.570 4.765 -26.686 1.00 95.56 270 TYR A C 1
ATOM 2148 O O . TYR A 1 270 ? -5.194 4.142 -27.549 1.00 95.56 270 TYR A O 1
ATOM 2156 N N . THR A 1 271 ? -3.283 5.089 -26.830 1.00 94.00 271 THR A N 1
ATOM 2157 C CA . THR A 1 271 ? -2.505 4.751 -28.032 1.00 94.00 271 THR A CA 1
ATOM 2158 C C . THR A 1 271 ? -2.332 3.238 -28.199 1.00 94.00 271 THR A C 1
ATOM 2160 O O . THR A 1 271 ? -2.311 2.737 -29.324 1.00 94.00 271 THR A O 1
ATOM 2163 N N . ALA A 1 272 ? -2.207 2.489 -27.100 1.00 91.69 272 ALA A N 1
ATOM 2164 C CA . ALA A 1 272 ? -2.051 1.037 -27.139 1.00 91.69 272 ALA A CA 1
ATOM 2165 C C . ALA A 1 272 ? -3.374 0.268 -27.317 1.00 91.69 272 ALA A C 1
ATOM 2167 O O . ALA A 1 272 ? -3.352 -0.902 -27.691 1.00 91.69 272 ALA A O 1
ATOM 2168 N N . GLY A 1 273 ? -4.519 0.898 -27.047 1.00 88.00 273 GLY A N 1
ATOM 2169 C CA . GLY A 1 273 ? -5.822 0.243 -27.030 1.00 88.00 273 GLY A CA 1
ATOM 2170 C C . GLY A 1 273 ? -6.246 -0.329 -28.383 1.00 88.00 273 GLY A C 1
ATOM 2171 O O . GLY A 1 273 ? -6.212 0.350 -29.412 1.00 88.00 273 GLY A O 1
ATOM 2172 N N . SER A 1 274 ? -6.740 -1.569 -28.361 1.00 85.56 274 SER A N 1
ATOM 2173 C CA . SER A 1 274 ? -7.467 -2.158 -29.492 1.00 85.56 274 SER A CA 1
ATOM 2174 C C . SER A 1 274 ? -8.799 -1.430 -29.739 1.00 85.56 274 SER A C 1
ATOM 2176 O O . SER A 1 274 ? -9.282 -0.696 -28.875 1.00 85.56 274 SER A O 1
ATOM 2178 N N . SER A 1 275 ? -9.438 -1.646 -30.896 1.00 79.44 275 SER A N 1
ATOM 2179 C CA . SER A 1 275 ? -10.683 -0.950 -31.276 1.00 79.44 275 SER A CA 1
ATOM 2180 C C . SER A 1 275 ? -11.788 -1.022 -30.211 1.00 79.44 275 SER A C 1
ATOM 2182 O O . SER A 1 275 ? -12.455 -0.019 -29.978 1.00 79.44 275 SER A O 1
ATOM 2184 N N . GLY A 1 276 ? -11.942 -2.159 -29.523 1.00 81.69 276 GLY A N 1
ATOM 2185 C CA . GLY A 1 276 ? -12.929 -2.330 -28.448 1.00 81.69 276 GLY A CA 1
ATOM 2186 C C . GLY A 1 276 ? -12.563 -1.660 -27.116 1.00 81.69 276 GLY A C 1
ATOM 2187 O O . GLY A 1 276 ? -13.444 -1.376 -26.316 1.00 81.69 276 GLY A O 1
ATOM 2188 N N . GLN A 1 277 ? -11.280 -1.379 -26.871 1.00 88.44 277 GLN A N 1
ATOM 2189 C CA . GLN A 1 277 ? -10.797 -0.719 -25.645 1.00 88.44 277 GLN A CA 1
ATOM 2190 C C . GLN A 1 277 ? -10.654 0.797 -25.818 1.00 88.44 277 GLN A C 1
ATOM 2192 O O . GLN A 1 277 ? -10.715 1.554 -24.848 1.00 88.44 277 GLN A O 1
ATOM 2197 N N . LYS A 1 278 ? -10.461 1.247 -27.062 1.00 89.31 278 LYS A N 1
ATOM 2198 C CA . LYS A 1 278 ? -10.115 2.630 -27.395 1.00 89.31 278 LYS A CA 1
ATOM 2199 C C . LYS A 1 278 ? -11.184 3.631 -26.954 1.00 89.31 278 LYS A C 1
ATOM 2201 O O . LYS A 1 278 ? -10.828 4.732 -26.556 1.00 89.31 278 LYS A O 1
ATOM 2206 N N . GLU A 1 279 ? -12.463 3.247 -26.931 1.00 90.12 279 GLU A N 1
ATOM 2207 C CA . GLU A 1 279 ? -13.543 4.090 -26.393 1.00 90.12 279 GLU A CA 1
ATOM 2208 C C . GLU A 1 279 ? -13.387 4.334 -24.883 1.00 90.12 279 GLU A C 1
ATOM 2210 O O . GLU A 1 279 ? -13.422 5.480 -24.432 1.00 90.12 279 GLU A O 1
ATOM 2215 N N . GLN A 1 280 ? -13.147 3.275 -24.104 1.00 89.31 280 GLN A N 1
ATOM 2216 C CA . GLN A 1 280 ? -12.948 3.374 -22.657 1.00 89.31 280 GLN A CA 1
ATOM 2217 C C . GLN A 1 280 ? -11.690 4.190 -22.324 1.00 89.31 280 GLN A C 1
ATOM 2219 O O . GLN A 1 280 ? -11.702 5.027 -21.421 1.00 89.31 280 GLN A O 1
ATOM 2224 N N . PHE A 1 281 ? -10.604 3.979 -23.069 1.00 93.56 281 PHE A N 1
ATOM 2225 C CA . PHE A 1 281 ? -9.353 4.703 -22.849 1.00 93.56 281 PHE A CA 1
ATOM 2226 C C . PHE A 1 281 ? -9.425 6.157 -23.325 1.00 93.56 281 PHE A C 1
ATOM 2228 O O . PHE A 1 281 ? -8.851 7.027 -22.677 1.00 93.56 281 PHE A O 1
ATOM 2235 N N . ALA A 1 282 ? -10.183 6.452 -24.387 1.00 94.06 282 ALA A N 1
ATOM 2236 C CA . ALA A 1 282 ? -10.481 7.826 -24.789 1.00 94.06 282 ALA A CA 1
ATOM 2237 C C . ALA A 1 282 ? -11.271 8.560 -23.701 1.00 94.06 282 ALA A C 1
ATOM 2239 O O . ALA A 1 282 ? -10.977 9.716 -23.400 1.00 94.06 282 ALA A O 1
ATOM 2240 N N . ALA A 1 283 ? -12.252 7.884 -23.092 1.00 92.50 283 ALA A N 1
ATOM 2241 C CA . ALA A 1 283 ? -13.034 8.444 -21.999 1.00 92.50 283 ALA A CA 1
ATOM 2242 C C . ALA A 1 283 ? -12.162 8.763 -20.775 1.00 92.50 283 ALA A C 1
ATOM 2244 O O . ALA A 1 283 ? -12.238 9.864 -20.223 1.00 92.50 283 ALA A O 1
ATOM 2245 N N . LEU A 1 284 ? -11.276 7.829 -20.411 1.00 93.62 284 LEU A N 1
ATOM 2246 C CA . LEU A 1 284 ? -10.290 8.023 -19.353 1.00 93.62 284 LEU A CA 1
ATOM 2247 C C . LEU A 1 284 ? -9.361 9.206 -19.654 1.00 93.62 284 LEU A C 1
ATOM 2249 O O . LEU A 1 284 ? -9.227 10.095 -18.818 1.00 93.62 284 LEU A O 1
ATOM 2253 N N . LEU A 1 285 ? -8.750 9.236 -20.843 1.00 95.62 285 LEU A N 1
ATOM 2254 C CA . LEU A 1 285 ? -7.815 10.289 -21.239 1.00 95.62 285 LEU A CA 1
ATOM 2255 C C . LEU A 1 285 ? -8.487 11.668 -21.227 1.00 95.62 285 LEU A C 1
ATOM 2257 O O . LEU A 1 285 ? -7.962 12.618 -20.649 1.00 95.62 285 LEU A O 1
ATOM 2261 N N . LYS A 1 286 ? -9.695 11.772 -21.792 1.00 94.75 286 LYS A N 1
ATOM 2262 C CA . LYS A 1 286 ? -10.461 13.022 -21.796 1.00 94.75 286 LYS A CA 1
ATOM 2263 C C . LYS A 1 286 ? -10.790 13.492 -20.381 1.00 94.75 286 LYS A C 1
ATOM 2265 O O . LYS A 1 286 ? -10.693 14.684 -20.105 1.00 94.75 286 LYS A O 1
ATOM 2270 N N . LEU A 1 287 ? -11.152 12.577 -19.483 1.00 93.00 287 LEU A N 1
ATOM 2271 C CA . LEU A 1 287 ? -11.403 12.907 -18.084 1.00 93.00 287 LEU A CA 1
ATOM 2272 C C . LEU A 1 287 ? -10.141 13.427 -17.382 1.00 93.00 287 LEU A C 1
ATOM 2274 O O . LEU A 1 287 ? -10.203 14.484 -16.752 1.00 93.00 287 LEU A O 1
ATOM 2278 N N . VAL A 1 288 ? -9.020 12.701 -17.452 1.00 93.94 288 VAL A N 1
ATOM 2279 C CA . VAL A 1 288 ? -7.810 13.088 -16.702 1.00 93.94 288 VAL A CA 1
ATOM 2280 C C . VAL A 1 288 ? -7.193 14.389 -17.220 1.00 93.94 288 VAL A C 1
ATOM 2282 O O . VAL A 1 288 ? -6.568 15.117 -16.454 1.00 93.94 288 VAL A O 1
ATOM 2285 N N . CYS A 1 289 ? -7.449 14.734 -18.484 1.00 94.06 289 CYS A N 1
ATOM 2286 C CA . CYS A 1 289 ? -7.083 16.017 -19.086 1.00 94.06 289 CYS A CA 1
ATOM 2287 C C . CYS A 1 289 ? -8.107 17.142 -18.829 1.00 94.06 289 CYS A C 1
ATOM 2289 O O . CYS A 1 289 ? -7.963 18.237 -19.367 1.00 94.06 289 CYS A O 1
ATOM 2291 N N . GLY A 1 290 ? -9.171 16.900 -18.052 1.00 91.12 290 GLY A N 1
ATOM 2292 C CA . GLY A 1 290 ? -10.207 17.905 -17.783 1.00 91.12 290 GLY A CA 1
ATOM 2293 C C . GLY A 1 290 ? -11.007 18.324 -19.023 1.00 91.12 290 GLY A C 1
ATOM 2294 O O . GLY A 1 290 ? -11.559 19.420 -19.060 1.00 91.12 290 GLY A O 1
ATOM 2295 N N . GLY A 1 291 ? -11.060 17.468 -20.046 1.00 90.69 291 GLY A N 1
ATOM 2296 C CA . GLY A 1 291 ? -11.743 17.706 -21.317 1.00 90.69 291 GLY A CA 1
ATOM 2297 C C . GLY A 1 291 ? -10.862 18.268 -22.437 1.00 90.69 291 GLY A C 1
ATOM 2298 O O . GLY A 1 291 ? -11.239 18.114 -23.596 1.00 90.69 291 GLY A O 1
ATOM 2299 N N . ASP A 1 292 ? -9.699 18.849 -22.120 1.00 91.88 292 ASP A N 1
ATOM 2300 C CA . ASP A 1 292 ? -8.796 19.502 -23.082 1.00 91.88 292 ASP A CA 1
ATOM 2301 C C . ASP A 1 292 ? -7.480 18.717 -23.219 1.00 91.88 292 ASP A C 1
ATOM 2303 O O . ASP A 1 292 ? -6.482 18.966 -22.536 1.00 91.88 292 ASP A O 1
ATOM 2307 N N . VAL A 1 293 ? -7.508 17.697 -24.081 1.00 94.94 293 VAL A N 1
ATOM 2308 C CA . VAL A 1 293 ? -6.375 16.778 -24.284 1.00 94.94 293 VAL A CA 1
ATOM 2309 C C . VAL A 1 293 ? -5.185 17.486 -24.931 1.00 94.94 293 VAL A C 1
ATOM 2311 O O . VAL A 1 293 ? -4.046 17.220 -24.551 1.00 94.94 293 VAL A O 1
ATOM 2314 N N . ASP A 1 294 ? -5.418 18.399 -25.873 1.00 93.19 294 ASP A N 1
ATOM 2315 C CA . ASP A 1 294 ? -4.331 19.071 -26.589 1.00 93.19 294 ASP A CA 1
ATOM 2316 C C . ASP A 1 294 ? -3.551 20.001 -25.659 1.00 93.19 294 ASP A C 1
ATOM 2318 O O . ASP A 1 294 ? -2.321 19.924 -25.608 1.00 93.19 294 ASP A O 1
ATOM 2322 N N . ARG A 1 295 ? -4.246 20.768 -24.809 1.00 92.94 295 ARG A N 1
ATOM 2323 C CA . ARG A 1 295 ? -3.588 21.550 -23.757 1.00 92.94 295 ARG A CA 1
ATOM 2324 C C . ARG A 1 295 ? -2.797 20.670 -22.790 1.00 92.94 295 ARG A C 1
ATOM 2326 O O . ARG A 1 295 ? -1.676 21.009 -22.416 1.00 92.94 295 ARG A O 1
ATOM 2333 N N . ALA A 1 296 ? -3.344 19.523 -22.385 1.00 93.19 296 ALA A N 1
ATOM 2334 C CA . ALA A 1 296 ? -2.626 18.603 -21.503 1.00 93.19 296 ALA A CA 1
ATOM 2335 C C . ALA A 1 296 ? -1.353 18.030 -22.161 1.00 93.19 296 ALA A C 1
ATOM 2337 O O . ALA A 1 296 ? -0.331 17.846 -21.493 1.00 93.19 296 ALA A O 1
ATOM 2338 N N . ARG A 1 297 ? -1.379 17.789 -23.479 1.00 95.19 297 ARG A N 1
ATOM 2339 C CA . ARG A 1 297 ? -0.214 17.337 -24.257 1.00 95.19 297 ARG A CA 1
ATOM 2340 C C . ARG A 1 297 ? 0.878 18.398 -24.350 1.00 95.19 297 ARG A C 1
ATOM 2342 O O . ARG A 1 297 ? 2.054 18.037 -24.267 1.00 95.19 297 ARG A O 1
ATOM 2349 N N . GLU A 1 298 ? 0.517 19.677 -24.464 1.00 91.62 298 GLU A N 1
ATOM 2350 C CA . GLU A 1 298 ? 1.479 20.788 -24.470 1.00 91.62 298 GLU A CA 1
ATOM 2351 C C . GLU A 1 298 ? 2.321 20.825 -23.194 1.00 91.62 298 GLU A C 1
ATOM 2353 O O . GLU A 1 298 ? 3.521 21.078 -23.275 1.00 91.62 298 GLU A O 1
ATOM 2358 N N . ASP A 1 299 ? 1.725 20.506 -22.042 1.00 87.31 299 ASP A N 1
ATOM 2359 C CA . ASP A 1 299 ? 2.391 20.528 -20.737 1.00 87.31 299 ASP A CA 1
ATOM 2360 C C . ASP A 1 299 ? 2.993 19.181 -20.304 1.00 87.31 299 ASP A C 1
ATOM 2362 O O . ASP A 1 299 ? 3.764 19.129 -19.339 1.00 87.31 299 ASP A O 1
ATOM 2366 N N . SER A 1 300 ? 2.722 18.106 -21.047 1.00 91.88 300 SER A N 1
ATOM 2367 C CA . SER A 1 300 ? 3.072 16.727 -20.695 1.00 91.88 300 SER A CA 1
ATOM 2368 C C . SER A 1 300 ? 4.572 16.500 -20.454 1.00 91.88 300 SER A C 1
ATOM 2370 O O . SER A 1 300 ? 5.428 17.152 -21.052 1.00 91.88 300 SER A O 1
ATOM 2372 N N . SER A 1 301 ? 4.922 15.535 -19.601 1.00 86.69 301 SER A N 1
ATOM 2373 C CA . SER A 1 301 ? 6.309 15.076 -19.420 1.00 86.69 301 SER A CA 1
ATOM 2374 C C . SER A 1 301 ? 6.794 14.179 -20.566 1.00 86.69 301 SER A C 1
ATOM 2376 O O . SER A 1 301 ? 7.998 14.032 -20.760 1.00 86.69 301 SER A O 1
ATOM 2378 N N . ILE A 1 302 ? 5.879 13.619 -21.365 1.00 92.62 302 ILE A N 1
ATOM 2379 C CA . ILE A 1 302 ? 6.181 12.662 -22.441 1.00 92.62 302 ILE A CA 1
ATOM 2380 C C . ILE A 1 302 ? 6.129 13.293 -23.845 1.00 92.62 302 ILE A C 1
ATOM 2382 O O . ILE A 1 302 ? 5.894 12.593 -24.826 1.00 92.62 302 ILE A O 1
ATOM 2386 N N . ARG A 1 303 ? 6.384 14.605 -23.985 1.00 92.69 303 ARG A N 1
ATOM 2387 C CA . ARG A 1 303 ? 6.258 15.341 -25.274 1.00 92.69 303 ARG A CA 1
ATOM 2388 C C . ARG A 1 303 ? 7.069 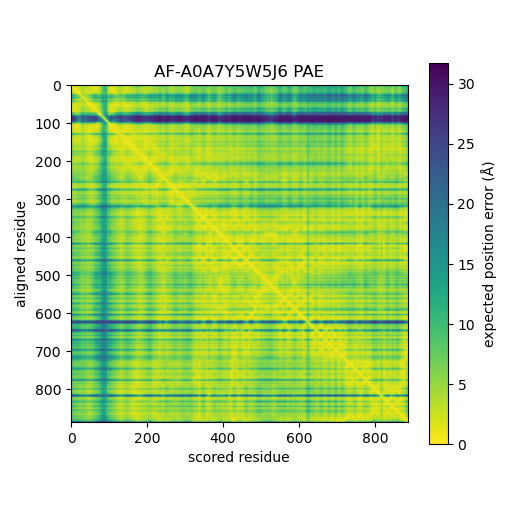14.734 -26.414 1.00 92.69 303 ARG A C 1
ATOM 2390 O O . ARG A 1 303 ? 6.601 14.686 -27.546 1.00 92.69 303 ARG A O 1
ATOM 2397 N N . ARG A 1 304 ? 8.283 14.250 -26.118 1.00 90.06 304 ARG A N 1
ATOM 2398 C CA . ARG A 1 304 ? 9.135 13.591 -27.122 1.00 90.06 304 ARG A CA 1
ATOM 2399 C C . ARG A 1 304 ? 8.462 12.343 -27.689 1.00 90.06 304 ARG A C 1
ATOM 2401 O O . ARG A 1 304 ? 8.576 12.100 -28.880 1.00 90.06 304 ARG A O 1
ATOM 2408 N N . TRP A 1 305 ? 7.771 11.581 -26.846 1.00 92.81 305 TRP A N 1
ATOM 2409 C CA . TRP A 1 305 ? 7.015 10.414 -27.282 1.00 92.81 305 TRP A CA 1
ATOM 2410 C C . TRP A 1 305 ? 5.734 10.831 -28.020 1.00 92.81 305 TRP A C 1
ATOM 2412 O O . TRP A 1 305 ? 5.466 10.346 -29.113 1.00 92.81 305 TRP A O 1
ATOM 2422 N N . LEU A 1 306 ? 4.998 11.819 -27.504 1.00 95.44 306 LEU A N 1
ATOM 2423 C CA . LEU A 1 306 ? 3.793 12.353 -28.157 1.00 95.44 306 LEU A CA 1
ATOM 2424 C C . LEU A 1 306 ? 4.036 12.814 -29.603 1.00 95.44 306 LEU A C 1
ATOM 2426 O O . LEU A 1 306 ? 3.158 12.629 -30.439 1.00 95.44 306 LEU A O 1
ATOM 2430 N N . LEU A 1 307 ? 5.229 13.334 -29.920 1.00 91.19 307 LEU A N 1
ATOM 2431 C CA . LEU A 1 307 ? 5.613 13.735 -31.281 1.00 91.19 307 LEU A CA 1
ATOM 2432 C C . LEU A 1 307 ? 5.382 12.634 -32.331 1.00 91.19 307 LEU A C 1
ATOM 2434 O O . LEU A 1 307 ? 5.081 12.949 -33.480 1.00 91.19 307 LEU A O 1
ATOM 2438 N N . TYR A 1 308 ? 5.536 11.367 -31.943 1.00 90.25 308 TYR A N 1
ATOM 2439 C CA . TYR A 1 308 ? 5.432 10.219 -32.844 1.00 90.25 308 TYR A CA 1
ATOM 2440 C C . TYR A 1 308 ? 4.156 9.390 -32.637 1.00 90.25 308 TYR A C 1
ATOM 2442 O O . TYR A 1 308 ? 3.840 8.555 -33.481 1.00 90.25 308 TYR A O 1
ATOM 2450 N N . HIS A 1 309 ? 3.434 9.598 -31.530 1.00 93.31 309 HIS A N 1
ATOM 2451 C CA . HIS A 1 309 ? 2.409 8.659 -31.056 1.00 93.31 309 HIS A CA 1
ATOM 2452 C C . HIS A 1 309 ? 1.066 9.284 -30.663 1.00 93.31 309 HIS A C 1
ATOM 2454 O O . HIS A 1 309 ? 0.139 8.549 -30.315 1.00 93.31 309 HIS A O 1
ATOM 2460 N N . ALA A 1 310 ? 0.946 10.613 -30.678 1.00 93.50 310 ALA A N 1
ATOM 2461 C CA . ALA A 1 310 ? -0.307 11.279 -30.352 1.00 93.50 310 ALA A CA 1
ATOM 2462 C C . ALA A 1 310 ? -1.382 10.980 -31.414 1.00 93.50 310 ALA A C 1
ATOM 2464 O O . ALA A 1 310 ? -1.289 11.426 -32.556 1.00 93.50 310 ALA A O 1
ATOM 2465 N N . ASP A 1 311 ? -2.428 10.264 -31.005 1.00 91.56 311 ASP A N 1
ATOM 2466 C CA . ASP A 1 311 ? -3.618 10.008 -31.819 1.00 91.56 311 ASP A CA 1
ATOM 2467 C C . ASP A 1 311 ? -4.697 11.072 -31.555 1.00 91.56 311 ASP A C 1
ATOM 2469 O O . ASP A 1 311 ? -4.845 11.568 -30.435 1.00 91.56 311 ASP A O 1
ATOM 2473 N N . ALA A 1 312 ? -5.524 11.394 -32.550 1.00 92.06 312 ALA A N 1
ATOM 2474 C CA . ALA A 1 312 ? -6.714 12.213 -32.316 1.00 92.06 312 ALA A CA 1
ATOM 2475 C C . ALA A 1 312 ? -7.673 11.496 -31.348 1.00 92.06 312 ALA A C 1
ATOM 2477 O O . ALA A 1 312 ? -7.936 10.304 -31.515 1.00 92.06 312 ALA A O 1
ATOM 2478 N N . VAL A 1 313 ? -8.201 12.208 -30.348 1.00 92.62 313 VAL A N 1
ATOM 2479 C CA . VAL A 1 313 ? -9.225 11.685 -29.426 1.00 92.62 313 VAL A CA 1
ATOM 2480 C C . VAL A 1 313 ? -10.609 12.081 -29.955 1.00 92.62 313 VAL A C 1
ATOM 2482 O O . VAL A 1 313 ? -10.826 13.267 -30.202 1.00 92.62 313 VAL A O 1
ATOM 2485 N N . PRO A 1 314 ? -11.560 11.143 -30.141 1.00 89.94 314 PRO A N 1
ATOM 2486 C CA . PRO A 1 314 ? -12.892 11.479 -30.637 1.00 89.94 314 PRO A CA 1
ATOM 2487 C C . PRO A 1 314 ? -13.618 12.475 -29.725 1.00 89.94 314 PRO A C 1
ATOM 2489 O O . PRO A 1 314 ? -13.718 12.255 -28.517 1.00 89.94 314 PRO A O 1
ATOM 2492 N N . GLU A 1 315 ? -14.218 13.521 -30.299 1.00 86.38 315 GLU A N 1
ATOM 2493 C CA . GLU A 1 315 ? -15.018 14.491 -29.532 1.00 86.38 315 GLU A CA 1
ATOM 2494 C C . GLU A 1 315 ? -16.180 13.822 -28.781 1.00 86.38 315 GLU A C 1
ATOM 2496 O O . GLU A 1 315 ? -16.514 14.227 -27.665 1.00 86.38 315 GLU A O 1
ATOM 2501 N N . SER A 1 316 ? -16.744 12.752 -29.355 1.00 86.81 316 SER A N 1
ATOM 2502 C CA . SER A 1 316 ? -17.830 11.954 -28.778 1.00 86.81 316 SER A CA 1
ATOM 2503 C C . SER A 1 316 ? -17.427 11.139 -27.547 1.00 86.81 316 SER A C 1
ATOM 2505 O O . SER A 1 316 ? -18.311 10.627 -26.858 1.00 86.81 316 SER A O 1
ATOM 2507 N N . ALA A 1 317 ? -16.127 10.995 -27.256 1.00 86.00 317 ALA A N 1
ATOM 2508 C CA . ALA A 1 317 ? -15.670 10.294 -26.063 1.00 86.00 317 ALA A CA 1
ATOM 2509 C C . ALA A 1 317 ? -16.258 10.961 -24.811 1.00 86.00 317 ALA A C 1
ATOM 2511 O O . ALA A 1 317 ? -16.208 12.189 -24.643 1.00 86.00 317 ALA A O 1
ATOM 2512 N N . LYS A 1 318 ? -16.841 10.148 -23.930 1.00 78.44 318 LYS A N 1
ATOM 2513 C CA . LYS A 1 318 ? -17.434 10.626 -22.679 1.00 78.44 318 LYS A CA 1
ATOM 2514 C C . LYS A 1 318 ? -16.317 11.018 -21.715 1.00 78.44 318 LYS A C 1
ATOM 2516 O O . LYS A 1 318 ? -15.433 10.222 -21.465 1.00 78.44 318 LYS A O 1
ATOM 2521 N N . GLY A 1 319 ? -16.359 12.212 -21.132 1.00 78.62 319 GLY A N 1
ATOM 2522 C CA . GLY A 1 319 ? -15.416 12.624 -20.079 1.00 78.62 319 GLY A CA 1
ATOM 2523 C C . GLY A 1 319 ? -15.850 12.160 -18.685 1.00 78.62 319 GLY A C 1
ATOM 2524 O O . GLY A 1 319 ? -15.794 12.945 -17.745 1.00 78.62 319 GLY A O 1
ATOM 2525 N N . SER A 1 320 ? -16.391 10.946 -18.560 1.00 78.50 320 SER A N 1
ATOM 2526 C CA . SER A 1 320 ? -17.017 10.444 -17.332 1.00 78.50 320 SER A CA 1
ATOM 2527 C C . SER A 1 320 ? -16.717 8.967 -17.112 1.00 78.50 320 SER A C 1
ATOM 2529 O O . SER A 1 320 ? -16.460 8.231 -18.062 1.00 78.50 320 SER A O 1
ATOM 2531 N N . LEU A 1 321 ? -16.819 8.537 -15.861 1.00 74.31 321 LEU A N 1
ATOM 2532 C CA . LEU A 1 321 ? -16.463 7.196 -15.402 1.00 74.31 321 LEU A CA 1
ATOM 2533 C C . LEU A 1 321 ? -17.683 6.482 -14.834 1.00 74.31 321 LEU A C 1
ATOM 2535 O O . LEU A 1 321 ? -18.655 7.141 -14.458 1.00 74.31 321 LEU A O 1
ATOM 2539 N N . ASP A 1 322 ? -17.605 5.158 -14.742 1.00 84.38 322 ASP A N 1
ATOM 2540 C CA . ASP A 1 322 ? -18.604 4.356 -14.042 1.00 84.38 322 ASP A CA 1
ATOM 2541 C C . ASP A 1 322 ? -18.510 4.499 -12.510 1.00 84.38 322 ASP A C 1
ATOM 2543 O O . ASP A 1 322 ? -17.586 5.104 -11.951 1.00 84.38 322 ASP A O 1
ATOM 2547 N N . ASP A 1 323 ? -19.512 3.959 -11.817 1.00 86.00 323 ASP A N 1
ATOM 2548 C CA . ASP A 1 323 ? -19.603 4.043 -10.360 1.00 86.00 323 ASP A CA 1
ATOM 2549 C C . ASP A 1 323 ? -18.504 3.246 -9.650 1.00 86.00 323 ASP A C 1
ATOM 2551 O O . ASP A 1 323 ? -18.077 3.634 -8.562 1.00 86.00 323 ASP A O 1
ATOM 2555 N N . ASP A 1 324 ? -18.020 2.158 -10.256 1.00 86.88 324 ASP A N 1
ATOM 2556 C CA . ASP A 1 324 ? -16.938 1.352 -9.687 1.00 86.88 324 ASP A CA 1
ATOM 2557 C C . ASP A 1 324 ? -15.642 2.143 -9.600 1.00 86.88 324 ASP A C 1
ATOM 2559 O O . ASP A 1 324 ? -15.009 2.239 -8.544 1.00 86.88 324 ASP A O 1
ATOM 2563 N N . PHE A 1 325 ? -15.313 2.824 -10.687 1.00 86.12 325 PHE A N 1
ATOM 2564 C CA . PHE A 1 325 ? -14.200 3.735 -10.707 1.00 86.12 325 PHE A CA 1
ATOM 2565 C C . PHE A 1 325 ? -14.363 4.838 -9.656 1.00 86.12 325 PHE A C 1
ATOM 2567 O O . PHE A 1 325 ? -13.416 5.146 -8.924 1.00 86.12 325 PHE A O 1
ATOM 2574 N N . ARG A 1 326 ? -15.546 5.470 -9.586 1.00 88.12 326 ARG A N 1
ATOM 2575 C CA . ARG A 1 326 ? -15.781 6.569 -8.636 1.00 88.12 326 ARG A CA 1
ATOM 2576 C C . ARG A 1 326 ? -15.562 6.091 -7.201 1.00 88.12 326 ARG A C 1
ATOM 2578 O O . ARG A 1 326 ? -14.899 6.794 -6.440 1.00 88.12 326 ARG A O 1
ATOM 2585 N N . ARG A 1 327 ? -16.038 4.885 -6.867 1.00 90.31 327 ARG A N 1
ATOM 2586 C CA . ARG A 1 327 ? -15.780 4.217 -5.580 1.00 90.31 327 ARG A CA 1
ATOM 2587 C C . ARG A 1 327 ? -14.284 4.009 -5.340 1.00 90.31 327 ARG A C 1
ATOM 2589 O O . ARG A 1 327 ? -13.788 4.370 -4.280 1.00 90.31 327 ARG A O 1
ATOM 2596 N N . ARG A 1 328 ? -13.547 3.511 -6.333 1.00 90.81 328 ARG A N 1
ATOM 2597 C CA . ARG A 1 328 ? -12.108 3.226 -6.225 1.00 90.81 328 ARG A CA 1
ATOM 2598 C C . ARG A 1 328 ? -11.240 4.465 -5.955 1.00 90.81 328 ARG A C 1
ATOM 2600 O O . ARG A 1 328 ? -10.271 4.372 -5.199 1.00 90.81 328 ARG A O 1
ATOM 2607 N N . VAL A 1 329 ? -11.547 5.599 -6.591 1.00 91.81 329 VAL A N 1
ATOM 2608 C CA . VAL A 1 329 ? -10.738 6.831 -6.484 1.00 91.81 329 VAL A CA 1
ATOM 2609 C C . VAL A 1 329 ? -11.201 7.736 -5.343 1.00 91.81 329 VAL A C 1
ATOM 2611 O O . VAL A 1 329 ? -10.369 8.244 -4.595 1.00 91.81 329 VAL A O 1
ATOM 2614 N N . PHE A 1 330 ? -12.511 7.942 -5.200 1.00 91.38 330 PHE A N 1
ATOM 2615 C CA . PHE A 1 330 ? -13.058 8.931 -4.265 1.00 91.38 330 PHE A CA 1
ATOM 2616 C C . PHE A 1 330 ? -13.660 8.312 -3.002 1.00 91.38 330 PHE A C 1
ATOM 2618 O O . PHE A 1 330 ? -13.713 8.983 -1.976 1.00 91.38 330 PHE A O 1
ATOM 2625 N N . GLY A 1 331 ? -14.107 7.057 -3.069 1.00 93.69 331 GLY A N 1
ATOM 2626 C CA . GLY A 1 331 ? -14.613 6.320 -1.914 1.00 93.69 331 GLY A CA 1
ATOM 2627 C C . GLY A 1 331 ? -13.502 5.674 -1.089 1.00 93.69 331 GLY A C 1
ATOM 2628 O O . GLY A 1 331 ? -12.307 5.746 -1.415 1.00 93.69 331 GLY A O 1
ATOM 2629 N N . SER A 1 332 ? -13.915 5.007 -0.014 1.00 96.44 332 SER A N 1
ATOM 2630 C CA . SER A 1 332 ? -13.024 4.102 0.707 1.00 96.44 332 SER A CA 1
ATOM 2631 C C . SER A 1 332 ? -12.762 2.865 -0.157 1.00 96.44 332 SER A C 1
ATOM 2633 O O . SER A 1 332 ? -13.646 2.375 -0.861 1.00 96.44 332 SER A O 1
ATOM 2635 N N . TRP A 1 333 ? -11.540 2.337 -0.118 1.00 96.44 333 TRP A N 1
ATOM 2636 C CA . TRP A 1 333 ? -11.125 1.232 -0.985 1.00 96.44 333 TRP A CA 1
ATOM 2637 C C . TRP A 1 333 ? -10.130 0.304 -0.295 1.00 96.44 333 TRP A C 1
ATOM 2639 O O . TRP A 1 333 ? -9.383 0.737 0.575 1.00 96.44 333 TRP A O 1
ATOM 2649 N N . PHE A 1 334 ? -10.049 -0.958 -0.719 1.00 97.12 334 PHE A N 1
ATOM 2650 C CA . PHE A 1 334 ? -8.964 -1.849 -0.305 1.00 97.12 334 PHE A CA 1
ATOM 2651 C C . PHE A 1 334 ? -8.337 -2.583 -1.491 1.00 97.12 334 PHE A C 1
ATOM 2653 O O . PHE A 1 334 ? -8.985 -2.845 -2.505 1.00 97.12 334 PHE A O 1
ATOM 2660 N N . LEU A 1 335 ? -7.052 -2.898 -1.356 1.00 96.38 335 LEU A N 1
ATOM 2661 C CA . LEU A 1 335 ? -6.229 -3.676 -2.274 1.00 96.38 335 LEU A CA 1
ATOM 2662 C C . LEU A 1 335 ? -5.859 -4.968 -1.540 1.00 96.38 335 LEU A C 1
ATOM 2664 O O . LEU A 1 335 ? -5.019 -4.946 -0.644 1.00 96.38 335 LEU A O 1
ATOM 2668 N N . GLY A 1 336 ? -6.568 -6.056 -1.843 1.00 95.50 336 GLY A N 1
ATOM 2669 C CA . GLY A 1 336 ? -6.579 -7.265 -1.016 1.00 95.50 336 GLY A CA 1
ATOM 2670 C C . GLY A 1 336 ? -5.285 -8.078 -1.041 1.00 95.50 336 GLY A C 1
ATOM 2671 O O . GLY A 1 336 ? -4.933 -8.673 -0.030 1.00 95.50 336 GLY A O 1
ATOM 2672 N N . GLN A 1 337 ? -4.566 -8.096 -2.168 1.00 95.56 337 GLN A N 1
ATOM 2673 C CA . GLN A 1 337 ? -3.275 -8.782 -2.283 1.00 95.56 337 GLN A CA 1
ATOM 2674 C C . GLN A 1 337 ? -2.127 -7.878 -1.839 1.00 95.56 337 GLN A C 1
ATOM 2676 O O . GLN A 1 337 ? -1.229 -8.338 -1.131 1.00 95.56 337 GLN A O 1
ATOM 2681 N N . LYS A 1 338 ? -2.161 -6.589 -2.214 1.00 94.69 338 LYS A N 1
ATOM 2682 C CA . LYS A 1 338 ? -1.189 -5.609 -1.697 1.00 94.69 338 LYS A CA 1
ATOM 2683 C C . LYS A 1 338 ? -1.310 -5.440 -0.182 1.00 94.69 338 LYS A C 1
ATOM 2685 O O . LYS A 1 338 ? -0.349 -5.052 0.472 1.00 94.69 338 LYS A O 1
ATOM 2690 N N . GLY A 1 339 ? -2.499 -5.717 0.349 1.00 96.31 339 GLY A N 1
ATOM 2691 C CA . GLY A 1 339 ? -2.881 -5.554 1.739 1.00 96.31 339 GLY A CA 1
ATOM 2692 C C . GLY A 1 339 ? -2.847 -4.093 2.172 1.00 96.31 339 GLY A C 1
ATOM 2693 O O . GLY A 1 339 ? -2.114 -3.705 3.076 1.00 96.31 339 GLY A O 1
ATOM 2694 N N . ILE A 1 340 ? -3.623 -3.261 1.485 1.00 97.69 340 ILE A N 1
ATOM 2695 C CA . ILE A 1 340 ? -3.820 -1.849 1.829 1.00 97.69 340 ILE A CA 1
ATOM 2696 C C . ILE A 1 340 ? -5.317 -1.599 1.948 1.00 97.69 340 ILE A C 1
ATOM 2698 O O . ILE A 1 340 ? -6.084 -2.045 1.097 1.00 97.69 340 ILE A O 1
ATOM 2702 N N . ALA A 1 341 ? -5.736 -0.865 2.970 1.00 98.38 341 ALA A N 1
ATOM 2703 C CA . ALA A 1 341 ? -7.081 -0.316 3.072 1.00 98.38 341 ALA A CA 1
ATOM 2704 C C . ALA A 1 341 ? -7.007 1.200 3.222 1.00 98.38 341 ALA A C 1
ATOM 2706 O O . ALA A 1 341 ? -6.123 1.717 3.897 1.00 98.38 341 ALA A O 1
ATOM 2707 N N . ILE A 1 342 ? -7.937 1.898 2.584 1.00 98.44 342 ILE A N 1
ATOM 2708 C CA . ILE A 1 342 ? -8.004 3.350 2.529 1.00 98.44 342 ILE A CA 1
ATOM 2709 C C . ILE A 1 342 ? -9.417 3.764 2.915 1.00 98.44 342 ILE A C 1
ATOM 2711 O O . ILE A 1 342 ? -10.381 3.350 2.275 1.00 98.44 342 ILE A O 1
ATOM 2715 N N . LEU A 1 343 ? -9.530 4.588 3.946 1.00 98.25 343 LEU A N 1
ATOM 2716 C CA . LEU A 1 343 ? -10.764 5.233 4.368 1.00 98.25 343 LEU A CA 1
ATOM 2717 C C . LEU A 1 343 ? -10.729 6.678 3.876 1.00 98.25 343 LEU A C 1
ATOM 2719 O O . LEU A 1 343 ? -9.731 7.365 4.097 1.00 98.25 343 LEU A O 1
ATOM 2723 N N . ARG A 1 344 ? -11.782 7.137 3.200 1.00 96.31 344 ARG A N 1
ATOM 2724 C CA . ARG A 1 344 ? -11.870 8.507 2.671 1.00 96.31 344 ARG A CA 1
ATOM 2725 C C . ARG A 1 344 ? -13.242 9.098 2.931 1.00 96.31 344 ARG A C 1
ATOM 2727 O O . ARG A 1 344 ? -14.249 8.415 2.743 1.00 96.31 344 ARG A O 1
ATOM 2734 N N . ASP A 1 345 ? -13.262 10.372 3.298 1.00 94.88 345 ASP A N 1
ATOM 2735 C CA . ASP A 1 345 ? -14.470 11.190 3.285 1.00 94.88 345 ASP A CA 1
ATOM 2736 C C . ASP A 1 345 ? -14.125 12.686 3.164 1.00 94.88 345 ASP A C 1
ATOM 2738 O O . ASP A 1 345 ? -12.987 13.112 3.380 1.00 94.88 345 ASP A O 1
ATOM 2742 N N . GLY A 1 346 ? -15.124 13.498 2.817 1.00 92.50 346 GLY A N 1
ATOM 2743 C CA . GLY A 1 346 ? -14.981 14.947 2.685 1.00 92.50 346 GLY A CA 1
ATOM 2744 C C . GLY A 1 346 ? -14.329 15.404 1.374 1.00 92.50 346 GLY A C 1
ATOM 2745 O O . GLY A 1 346 ? -13.984 14.616 0.494 1.00 92.50 346 GLY A O 1
ATOM 2746 N N . GLN A 1 347 ? -14.208 16.723 1.216 1.00 91.31 347 GLN A N 1
ATOM 2747 C CA . GLN A 1 347 ? -13.624 17.383 0.042 1.00 91.31 347 GLN A CA 1
ATOM 2748 C C . GLN A 1 347 ? -12.824 18.616 0.475 1.00 91.31 347 GLN A C 1
ATOM 2750 O O . GLN A 1 347 ? -13.104 19.199 1.523 1.00 91.31 347 GLN A O 1
ATOM 2755 N N . GLY A 1 348 ? -11.859 19.048 -0.344 1.00 91.69 348 GLY A N 1
ATOM 2756 C CA . GLY A 1 348 ? -11.116 20.285 -0.097 1.00 91.69 348 GLY A CA 1
ATOM 2757 C C . GLY A 1 348 ? -10.441 20.305 1.286 1.00 91.69 348 GLY A C 1
ATOM 2758 O O . GLY A 1 348 ? -9.842 19.299 1.674 1.00 91.69 348 GLY A O 1
ATOM 2759 N N . PRO A 1 349 ? -10.543 21.418 2.039 1.00 91.00 349 PRO A N 1
ATOM 2760 C CA . PRO A 1 349 ? -10.020 21.540 3.408 1.00 91.00 349 PRO A CA 1
ATOM 2761 C C . PRO A 1 349 ? -10.619 20.580 4.443 1.00 91.00 349 PRO A C 1
ATOM 2763 O O . PRO A 1 349 ? -10.001 20.334 5.482 1.00 91.00 349 PRO A O 1
ATOM 2766 N N . ASP A 1 350 ? -11.797 20.026 4.161 1.00 92.25 350 ASP A N 1
ATOM 2767 C CA . ASP A 1 350 ? -12.507 19.107 5.051 1.00 92.25 350 ASP A CA 1
ATOM 2768 C C . ASP A 1 350 ? -12.261 17.638 4.721 1.00 92.25 350 ASP A C 1
ATOM 2770 O O . ASP A 1 350 ? -12.751 16.764 5.433 1.00 92.25 350 ASP A O 1
ATOM 2774 N N . ALA A 1 351 ? -11.499 17.355 3.661 1.00 94.94 351 ALA A N 1
ATOM 2775 C CA . ALA A 1 351 ? -11.118 15.996 3.333 1.00 94.94 351 ALA A CA 1
ATOM 2776 C C . ALA A 1 351 ? -10.253 15.396 4.445 1.00 94.94 351 ALA A C 1
ATOM 2778 O O . ALA A 1 351 ? -9.272 15.994 4.902 1.00 94.94 351 ALA A O 1
ATOM 2779 N N . GLN A 1 352 ? -10.612 14.181 4.838 1.00 97.06 352 GLN A N 1
ATOM 2780 C CA . GLN A 1 352 ? -9.823 13.346 5.724 1.00 97.06 352 GLN A CA 1
ATOM 2781 C C . GLN A 1 352 ? -9.674 11.964 5.104 1.00 97.06 352 GLN A C 1
ATOM 2783 O O . GLN A 1 352 ? -10.527 11.493 4.345 1.00 97.06 352 GLN A O 1
ATOM 2788 N N . GLY A 1 353 ? -8.580 11.292 5.429 1.00 97.56 353 GLY A N 1
ATOM 2789 C CA . GLY A 1 353 ? -8.448 9.904 5.043 1.00 97.56 353 GLY A CA 1
ATOM 2790 C C . GLY A 1 353 ? -7.334 9.179 5.760 1.00 97.56 353 GLY A C 1
ATOM 2791 O O . GLY A 1 353 ? -6.340 9.771 6.170 1.00 97.56 353 GLY A O 1
ATOM 2792 N N . MET A 1 354 ? -7.523 7.876 5.903 1.00 98.56 354 MET A N 1
ATOM 2793 C CA . MET A 1 354 ? -6.629 6.983 6.623 1.00 98.56 354 MET A CA 1
ATOM 2794 C C . MET A 1 354 ? -6.208 5.842 5.710 1.00 98.56 354 MET A C 1
ATOM 2796 O O . MET A 1 354 ? -7.046 5.279 5.013 1.00 98.56 354 MET A O 1
ATOM 2800 N N . LEU A 1 355 ? -4.932 5.478 5.731 1.00 98.62 355 LEU A N 1
ATOM 2801 C CA . LEU A 1 355 ? -4.394 4.310 5.049 1.00 98.62 355 LEU A CA 1
ATOM 2802 C C . LEU A 1 355 ? -3.827 3.344 6.085 1.00 98.62 355 LEU A C 1
ATOM 2804 O O . LEU A 1 355 ? -2.934 3.712 6.844 1.00 98.62 355 LEU A O 1
ATOM 2808 N N . LEU A 1 356 ? -4.329 2.110 6.082 1.00 98.69 356 LEU A N 1
ATOM 2809 C CA . LEU A 1 356 ? -3.818 1.003 6.887 1.00 98.69 356 LEU A CA 1
ATOM 2810 C C . LEU A 1 356 ? -3.108 -0.005 5.983 1.00 98.69 356 LEU A C 1
ATOM 2812 O O . LEU A 1 356 ? -3.713 -0.540 5.045 1.00 98.69 356 LEU A O 1
ATOM 2816 N N . ARG A 1 357 ? -1.845 -0.306 6.293 1.00 96.38 357 ARG A N 1
ATOM 2817 C CA . ARG A 1 357 ? -1.084 -1.368 5.627 1.00 96.38 357 ARG A CA 1
ATOM 2818 C C . ARG A 1 357 ? -1.196 -2.674 6.404 1.00 96.38 357 ARG A C 1
ATOM 2820 O O . ARG A 1 357 ? -0.762 -2.743 7.537 1.00 96.38 357 ARG A O 1
ATOM 2827 N N . TYR A 1 358 ? -1.730 -3.726 5.801 1.00 96.75 358 TYR A N 1
ATOM 2828 C CA . TYR A 1 358 ? -1.805 -5.069 6.394 1.00 96.75 358 TYR A CA 1
ATOM 2829 C C . TYR A 1 358 ? -1.191 -6.162 5.510 1.00 96.75 358 TYR A C 1
ATOM 2831 O O . TYR A 1 358 ? -1.155 -7.322 5.903 1.00 96.75 358 TYR A O 1
ATOM 2839 N N . GLY A 1 359 ? -0.722 -5.826 4.309 1.00 94.00 359 GLY A N 1
ATOM 2840 C CA . GLY A 1 359 ? -0.006 -6.744 3.426 1.00 94.00 359 GLY A CA 1
ATOM 2841 C C . GLY A 1 359 ? 1.475 -6.840 3.764 1.00 94.00 359 GLY A C 1
ATOM 2842 O O . GLY A 1 359 ? 1.953 -6.074 4.599 1.00 94.00 359 GLY A O 1
ATOM 2843 N N . PRO A 1 360 ? 2.206 -7.767 3.127 1.00 92.38 360 PRO A N 1
ATOM 2844 C CA . PRO A 1 360 ? 3.609 -8.002 3.433 1.00 92.38 360 PRO A CA 1
ATOM 2845 C C . PRO A 1 360 ? 4.507 -6.809 3.075 1.00 92.38 360 PRO A C 1
ATOM 2847 O O . PRO A 1 360 ? 4.386 -6.245 1.987 1.00 92.38 360 PRO A O 1
ATOM 2850 N N . SER A 1 361 ? 5.468 -6.494 3.946 1.00 90.62 361 SER A N 1
ATOM 2851 C CA . SER A 1 361 ? 6.602 -5.615 3.651 1.00 90.62 361 SER A CA 1
ATOM 2852 C C . SER A 1 361 ? 7.591 -6.366 2.765 1.00 90.62 361 SER A C 1
ATOM 2854 O O . SER A 1 361 ? 8.377 -7.203 3.227 1.00 90.62 361 SER A O 1
ATOM 2856 N N . LEU A 1 362 ? 7.521 -6.088 1.466 1.00 91.75 362 LEU A N 1
ATOM 2857 C CA . LEU A 1 362 ? 8.433 -6.586 0.434 1.00 91.75 362 LEU A CA 1
ATOM 2858 C C . LEU A 1 362 ? 9.566 -5.573 0.200 1.00 91.75 362 LEU A C 1
ATOM 2860 O O . LEU A 1 362 ? 9.664 -4.576 0.915 1.00 91.75 362 LEU A O 1
ATOM 2864 N N . ASN A 1 363 ? 10.432 -5.825 -0.788 1.00 89.75 363 ASN A N 1
ATOM 2865 C CA . ASN A 1 363 ? 11.559 -4.948 -1.130 1.00 89.75 363 ASN A CA 1
ATOM 2866 C C . ASN A 1 363 ? 11.142 -3.458 -1.212 1.00 89.75 363 ASN A C 1
ATOM 2868 O O . ASN A 1 363 ? 10.046 -3.153 -1.691 1.00 89.75 363 ASN A O 1
ATOM 2872 N N . HIS A 1 364 ? 12.010 -2.556 -0.735 1.00 91.56 364 HIS A N 1
ATOM 2873 C CA . HIS A 1 364 ? 11.718 -1.123 -0.537 1.00 91.56 364 HIS A CA 1
ATOM 2874 C C . HIS A 1 364 ? 10.519 -0.834 0.391 1.00 91.56 364 HIS A C 1
ATOM 2876 O O . HIS A 1 364 ? 9.761 0.111 0.172 1.00 91.56 364 HIS A O 1
ATOM 2882 N N . GLY A 1 365 ? 10.301 -1.686 1.394 1.00 91.81 365 GLY A N 1
ATOM 2883 C CA . GLY A 1 365 ? 9.356 -1.469 2.492 1.00 91.81 365 GLY A CA 1
ATOM 2884 C C . GLY A 1 365 ? 10.070 -1.336 3.832 1.00 91.81 365 GLY A C 1
ATOM 2885 O O . GLY A 1 365 ? 11.247 -1.682 3.932 1.00 91.81 365 GLY A O 1
ATOM 2886 N N . ASP A 1 366 ? 9.330 -0.913 4.852 1.00 92.75 366 ASP A N 1
ATOM 2887 C CA . ASP A 1 366 ? 9.832 -0.750 6.218 1.00 92.75 366 ASP A CA 1
ATOM 2888 C C . ASP A 1 366 ? 9.280 -1.837 7.164 1.00 92.75 366 ASP A C 1
ATOM 2890 O O . ASP A 1 366 ? 8.579 -2.770 6.748 1.00 92.75 366 ASP A O 1
ATOM 2894 N N . PHE A 1 367 ? 9.636 -1.766 8.452 1.00 93.88 367 PHE A N 1
ATOM 2895 C CA . PHE A 1 367 ? 9.115 -2.658 9.497 1.00 93.88 367 PHE A CA 1
ATOM 2896 C C . PHE A 1 367 ? 7.762 -2.153 10.042 1.00 93.88 367 PHE A C 1
ATOM 2898 O O . PHE A 1 367 ? 7.617 -1.925 11.247 1.00 93.88 367 PHE A O 1
ATOM 2905 N N . ASP A 1 368 ? 6.791 -1.968 9.144 1.00 94.31 368 ASP A N 1
ATOM 2906 C CA . ASP A 1 368 ? 5.556 -1.196 9.333 1.00 94.31 368 ASP A CA 1
ATOM 2907 C C . ASP A 1 368 ? 4.258 -1.991 9.053 1.00 94.31 368 ASP A C 1
ATOM 2909 O O . ASP A 1 368 ? 3.238 -1.405 8.683 1.00 94.31 368 ASP A O 1
ATOM 2913 N N . ASP A 1 369 ? 4.234 -3.319 9.233 1.00 95.25 369 ASP A N 1
ATOM 2914 C CA . ASP A 1 369 ? 2.974 -4.072 9.133 1.00 95.25 369 ASP A CA 1
ATOM 2915 C C . ASP A 1 369 ? 1.976 -3.552 10.191 1.00 95.25 369 ASP A C 1
ATOM 2917 O O . ASP A 1 369 ? 2.304 -3.414 11.375 1.00 95.25 369 ASP A O 1
ATOM 2921 N N . LEU A 1 370 ? 0.741 -3.282 9.763 1.00 97.75 370 LEU A N 1
ATOM 2922 C CA . LEU A 1 370 ? -0.295 -2.523 10.477 1.00 97.75 370 LEU A CA 1
ATOM 2923 C C . LEU A 1 370 ? 0.016 -1.041 10.714 1.00 97.75 370 LEU A C 1
ATOM 2925 O O . LEU A 1 370 ? -0.674 -0.437 11.527 1.00 97.75 370 LEU A O 1
ATOM 2929 N N . GLY A 1 371 ? 0.973 -0.432 10.011 1.00 97.25 371 GLY A N 1
ATOM 2930 C CA . GLY A 1 371 ? 1.226 1.013 10.032 1.00 97.25 371 GLY A CA 1
ATOM 2931 C C . GLY A 1 371 ? 0.035 1.840 9.528 1.00 97.25 371 GLY A C 1
ATOM 2932 O O . GLY A 1 371 ? -0.691 1.419 8.620 1.00 97.25 371 GLY A O 1
ATOM 2933 N N . LEU A 1 372 ? -0.176 3.013 10.141 1.00 98.50 372 LEU A N 1
ATOM 2934 C CA . LEU A 1 372 ? -1.279 3.932 9.835 1.00 98.50 372 LEU A CA 1
ATOM 2935 C C . LEU A 1 372 ? -0.761 5.285 9.350 1.00 98.50 372 LEU A C 1
ATOM 2937 O O . LEU A 1 372 ? -0.052 5.986 10.072 1.00 98.50 372 LEU A O 1
ATOM 2941 N N . LEU A 1 373 ? -1.228 5.698 8.175 1.00 98.50 373 LEU A N 1
ATOM 2942 C CA . LEU A 1 373 ? -1.091 7.067 7.686 1.00 98.50 373 LEU A CA 1
ATOM 2943 C C . LEU A 1 373 ? -2.448 7.761 7.786 1.00 98.50 373 LEU A C 1
ATOM 2945 O O . LEU A 1 373 ? -3.413 7.304 7.177 1.00 98.50 373 LEU A O 1
ATOM 2949 N N . TYR A 1 374 ? -2.537 8.855 8.532 1.00 98.56 374 TYR A N 1
ATOM 2950 C CA . TYR A 1 374 ? -3.747 9.658 8.667 1.00 98.56 374 TYR A CA 1
ATOM 2951 C C . TYR A 1 374 ? -3.499 11.058 8.117 1.00 98.56 374 TYR A C 1
ATOM 2953 O O . TYR A 1 374 ? -2.524 11.705 8.485 1.00 98.56 374 TYR A O 1
ATOM 2961 N N . TYR A 1 375 ? -4.390 11.524 7.248 1.00 98.19 375 TYR A N 1
ATOM 2962 C CA . TYR A 1 375 ? -4.358 12.844 6.638 1.00 98.19 375 TYR A CA 1
ATOM 2963 C C . TYR A 1 375 ? -5.629 13.616 6.984 1.00 98.19 375 TYR A C 1
ATOM 2965 O O . TYR A 1 375 ? -6.735 13.069 6.942 1.00 98.19 375 TYR A O 1
ATOM 2973 N N . GLY A 1 376 ? -5.480 14.905 7.272 1.00 96.50 376 GLY A N 1
ATOM 2974 C CA . GLY A 1 376 ? -6.601 15.796 7.549 1.00 96.50 376 GLY A CA 1
ATOM 2975 C C . GLY A 1 376 ? -6.148 17.244 7.678 1.00 96.50 376 GLY A C 1
ATOM 2976 O O . GLY A 1 376 ? -4.988 17.522 7.972 1.00 96.50 376 GLY A O 1
ATOM 2977 N N . LYS A 1 377 ? -7.057 18.187 7.401 1.00 95.56 377 LYS A N 1
ATOM 2978 C CA . LYS A 1 377 ? -6.782 19.644 7.440 1.00 95.56 377 LYS A CA 1
ATOM 2979 C C . LYS A 1 377 ? -5.559 20.071 6.612 1.00 95.56 377 LYS A C 1
ATOM 2981 O O . LYS A 1 377 ? -4.951 21.114 6.858 1.00 95.56 377 LYS A O 1
ATOM 2986 N N . GLY A 1 378 ? -5.270 19.270 5.593 1.00 95.62 378 GLY A N 1
ATOM 2987 C CA . GLY A 1 378 ? -4.213 19.432 4.613 1.00 95.62 378 GLY A CA 1
ATOM 2988 C C . GLY A 1 378 ? -2.822 18.962 5.028 1.00 95.62 378 GLY A C 1
ATOM 2989 O O . GLY A 1 378 ? -1.862 19.331 4.363 1.00 95.62 378 GLY A O 1
ATOM 2990 N N . TRP A 1 379 ? -2.701 18.188 6.106 1.00 97.12 379 TRP A N 1
ATOM 2991 C CA . TRP A 1 379 ? -1.428 17.670 6.607 1.00 97.12 379 TRP A CA 1
ATOM 2992 C C . TRP A 1 379 ? -1.458 16.151 6.774 1.00 97.12 379 TRP A C 1
ATOM 2994 O O . TRP A 1 379 ? -2.519 15.566 7.010 1.00 97.12 379 TRP A O 1
ATOM 3004 N N . GLN A 1 380 ? -0.278 15.528 6.723 1.00 97.50 380 GLN A N 1
ATOM 3005 C CA . GLN A 1 380 ? -0.059 14.206 7.303 1.00 97.50 380 GLN A CA 1
ATOM 3006 C C . GLN A 1 380 ? -0.019 14.332 8.834 1.00 97.50 380 GLN A C 1
ATOM 3008 O O . GLN A 1 380 ? 0.862 14.979 9.395 1.00 97.50 380 GLN A O 1
ATOM 3013 N N . LEU A 1 381 ? -1.000 13.735 9.505 1.00 97.88 381 LEU A N 1
ATOM 3014 C CA . LEU A 1 381 ? -1.226 13.842 10.946 1.00 97.88 381 LEU A CA 1
ATOM 3015 C C . LEU A 1 381 ? -0.418 12.806 11.731 1.00 97.88 381 LEU A C 1
ATOM 3017 O O . LEU A 1 381 ? 0.188 13.145 12.743 1.00 97.88 381 LEU A O 1
ATOM 3021 N N . THR A 1 382 ? -0.388 11.557 11.254 1.00 97.38 382 THR A N 1
ATOM 3022 C CA . THR A 1 382 ? 0.531 10.529 11.761 1.00 97.38 382 THR A CA 1
ATOM 3023 C C . THR A 1 382 ? 1.788 10.554 10.905 1.00 97.38 382 THR A C 1
ATOM 3025 O O . THR A 1 382 ? 1.772 10.160 9.739 1.00 97.38 382 THR A O 1
ATOM 3028 N N . TYR A 1 383 ? 2.856 11.108 11.471 1.00 94.06 383 TYR A N 1
ATOM 3029 C CA . TYR A 1 383 ? 4.102 11.343 10.761 1.00 94.06 383 TYR A CA 1
ATOM 3030 C C . TYR A 1 383 ? 4.711 10.029 10.281 1.00 94.06 383 TYR A C 1
ATOM 3032 O O . TYR A 1 383 ? 4.928 9.114 11.071 1.00 94.06 383 TYR A O 1
ATOM 3040 N N . GLU A 1 384 ? 5.009 9.987 8.987 1.00 93.94 384 GLU A N 1
ATOM 3041 C CA . GLU A 1 384 ? 5.865 8.986 8.376 1.00 93.94 384 GLU A CA 1
ATOM 3042 C C . GLU A 1 384 ? 7.135 9.698 7.922 1.00 93.94 384 GLU A C 1
ATOM 3044 O O . GLU A 1 384 ? 7.101 10.573 7.050 1.00 93.94 384 GLU A O 1
ATOM 3049 N N . ILE A 1 385 ? 8.251 9.358 8.561 1.00 91.44 385 ILE A N 1
ATOM 3050 C CA . ILE A 1 385 ? 9.540 10.014 8.333 1.00 91.44 385 ILE A CA 1
ATOM 3051 C C . ILE A 1 385 ? 10.042 9.824 6.904 1.00 91.44 385 ILE A C 1
ATOM 3053 O O . ILE A 1 385 ? 10.738 10.700 6.379 1.00 91.44 385 ILE A O 1
ATOM 3057 N N . GLY A 1 386 ? 9.660 8.716 6.271 1.00 90.69 386 GLY A N 1
ATOM 3058 C CA . GLY A 1 386 ? 9.981 8.425 4.887 1.00 90.69 386 GLY A CA 1
ATOM 3059 C C . GLY A 1 386 ? 11.477 8.228 4.630 1.00 90.69 386 GLY A C 1
ATOM 3060 O O . GLY A 1 386 ? 12.269 7.911 5.515 1.00 90.69 386 GLY A O 1
ATOM 3061 N N . TYR A 1 387 ? 11.865 8.428 3.375 1.00 93.00 387 TYR A N 1
ATOM 3062 C CA . TYR A 1 387 ? 13.116 7.949 2.803 1.00 93.00 387 TYR A CA 1
ATOM 3063 C C . TYR A 1 387 ? 13.952 9.039 2.129 1.00 93.00 387 TYR A C 1
ATOM 3065 O O . TYR A 1 387 ? 13.443 10.039 1.615 1.00 93.00 387 TYR A O 1
ATOM 3073 N N . GLY A 1 388 ? 15.265 8.815 2.074 1.00 89.69 388 GLY A N 1
ATOM 3074 C CA . GLY A 1 388 ? 16.206 9.674 1.352 1.00 89.69 388 GLY A CA 1
ATOM 3075 C C . GLY A 1 388 ? 17.324 8.884 0.693 1.00 89.69 388 GLY A C 1
ATOM 3076 O O . GLY A 1 388 ? 17.215 8.498 -0.467 1.00 89.69 388 GLY A O 1
ATOM 3077 N N . LEU A 1 389 ? 18.434 8.674 1.397 1.00 88.44 389 LEU A N 1
ATOM 3078 C CA . LEU A 1 389 ? 19.550 7.881 0.889 1.00 88.44 389 LEU A CA 1
ATOM 3079 C C . LEU A 1 389 ? 19.649 6.585 1.695 1.00 88.44 389 LEU A C 1
ATOM 3081 O O . LEU A 1 389 ? 19.981 6.633 2.872 1.00 88.44 389 LEU A O 1
ATOM 3085 N N . ALA A 1 390 ? 19.428 5.442 1.035 1.00 87.19 390 ALA A N 1
ATOM 3086 C CA . ALA A 1 390 ? 19.393 4.110 1.653 1.00 87.19 390 ALA A CA 1
ATOM 3087 C C . ALA A 1 390 ? 20.563 3.795 2.601 1.00 87.19 390 ALA A C 1
ATOM 3089 O O . ALA A 1 390 ? 20.411 3.013 3.532 1.00 87.19 390 ALA A O 1
ATOM 3090 N N . SER A 1 391 ? 21.744 4.363 2.347 1.00 88.69 391 SER A N 1
ATOM 3091 C CA . SER A 1 391 ? 22.963 4.044 3.087 1.00 88.69 391 SER A CA 1
ATOM 3092 C C . SER A 1 391 ? 23.176 4.859 4.361 1.00 88.69 391 SER A C 1
ATOM 3094 O O . SER A 1 391 ? 24.148 4.574 5.057 1.00 88.69 391 SER A O 1
ATOM 3096 N N . THR A 1 392 ? 22.360 5.877 4.647 1.00 92.62 392 THR A N 1
ATOM 3097 C CA . THR A 1 392 ? 22.614 6.768 5.791 1.00 92.62 392 THR A CA 1
ATOM 3098 C C . THR A 1 392 ? 22.205 6.128 7.111 1.00 92.62 392 THR A C 1
ATOM 3100 O O . THR A 1 392 ? 21.276 5.316 7.162 1.00 92.62 392 THR A O 1
ATOM 3103 N N . HIS A 1 393 ? 22.874 6.510 8.200 1.00 95.19 393 HIS A N 1
ATOM 3104 C CA . HIS A 1 393 ? 22.578 5.966 9.530 1.00 95.19 393 HIS A CA 1
ATOM 3105 C C . HIS A 1 393 ? 21.147 6.277 9.981 1.00 95.19 393 HIS A C 1
ATOM 3107 O O . HIS A 1 393 ? 20.502 5.407 10.563 1.00 95.19 393 HIS A O 1
ATOM 3113 N N . THR A 1 394 ? 20.623 7.475 9.696 1.00 94.94 394 THR A N 1
ATOM 3114 C CA . THR A 1 394 ? 19.227 7.807 10.017 1.00 94.94 394 THR A CA 1
ATOM 3115 C C . THR A 1 394 ? 18.247 6.959 9.209 1.00 94.94 394 THR A C 1
ATOM 3117 O O . THR A 1 394 ? 17.242 6.534 9.765 1.00 94.94 394 THR A O 1
ATOM 3120 N N . GLN A 1 395 ? 18.524 6.642 7.937 1.00 93.94 395 GLN A N 1
ATOM 3121 C CA . GLN A 1 395 ? 17.622 5.785 7.160 1.00 93.94 395 GLN A CA 1
ATOM 3122 C C . GLN A 1 395 ? 17.507 4.394 7.793 1.00 93.94 395 GLN A C 1
ATOM 3124 O O . GLN A 1 395 ? 16.422 3.957 8.169 1.00 93.94 395 GLN A O 1
ATOM 3129 N N . VAL A 1 396 ? 18.638 3.698 7.941 1.00 92.81 396 VAL A N 1
ATOM 3130 C CA . VAL A 1 396 ? 18.621 2.302 8.400 1.00 92.81 396 VAL A CA 1
ATOM 3131 C C . VAL A 1 396 ? 18.384 2.174 9.901 1.00 92.81 396 VAL A C 1
ATOM 3133 O O . VAL A 1 396 ? 17.827 1.174 10.336 1.00 92.81 396 VAL A O 1
ATOM 3136 N N . GLY A 1 397 ? 18.822 3.148 10.701 1.00 94.50 397 GLY A N 1
ATOM 3137 C CA . GLY A 1 397 ? 18.767 3.110 12.163 1.00 94.50 397 GLY A CA 1
ATOM 3138 C C . GLY A 1 397 ? 17.515 3.714 12.775 1.00 94.50 397 GLY A C 1
ATOM 3139 O O . GLY A 1 397 ? 17.205 3.373 13.914 1.00 94.50 397 GLY A O 1
ATOM 3140 N N . TRP A 1 398 ? 16.803 4.563 12.033 1.00 95.44 398 TRP A N 1
ATOM 3141 C CA . TRP A 1 398 ? 15.621 5.269 12.516 1.00 95.44 398 TRP A CA 1
ATOM 3142 C C . TRP A 1 398 ? 14.449 5.123 11.559 1.00 95.44 398 TRP A C 1
ATOM 3144 O O . TRP A 1 398 ? 13.462 4.502 11.931 1.00 95.44 398 TRP A O 1
ATOM 3154 N N . ALA A 1 399 ? 14.582 5.627 10.331 1.00 94.94 399 ALA A N 1
ATOM 3155 C CA . ALA A 1 399 ? 13.456 5.771 9.418 1.00 94.94 399 ALA A CA 1
ATOM 3156 C C . ALA A 1 399 ? 12.729 4.454 9.150 1.00 94.94 399 ALA A C 1
ATOM 3158 O O . ALA A 1 399 ? 11.514 4.413 9.268 1.00 94.94 399 ALA A O 1
ATOM 3159 N N . SER A 1 400 ? 13.479 3.381 8.898 1.00 93.56 400 SER A N 1
ATOM 3160 C CA . SER A 1 400 ? 12.896 2.073 8.595 1.00 93.56 400 SER A CA 1
ATOM 3161 C C . SER A 1 400 ? 12.502 1.240 9.821 1.00 93.56 400 SER A C 1
ATOM 3163 O O . SER A 1 400 ? 12.009 0.130 9.642 1.00 93.56 400 SER A O 1
ATOM 3165 N N . GLN A 1 401 ? 12.778 1.689 11.055 1.00 95.56 401 GLN A N 1
ATOM 3166 C CA . GLN A 1 401 ? 12.563 0.901 12.281 1.00 95.56 401 GLN A CA 1
ATOM 3167 C C . GLN A 1 401 ? 11.132 1.017 12.805 1.00 95.56 401 GLN A C 1
ATOM 3169 O O . GLN A 1 401 ? 10.581 2.100 12.831 1.00 95.56 401 GLN A O 1
ATOM 3174 N N . THR A 1 402 ? 10.552 -0.064 13.339 1.00 96.50 402 THR A N 1
ATOM 3175 C CA . THR A 1 402 ? 9.121 -0.097 13.713 1.00 96.50 402 THR A CA 1
ATOM 3176 C C . THR A 1 402 ? 8.663 1.074 14.591 1.00 96.50 402 THR A C 1
ATOM 3178 O O . THR A 1 402 ? 7.570 1.598 14.396 1.00 96.50 402 THR A O 1
ATOM 3181 N N . VAL A 1 403 ? 9.499 1.506 15.536 1.00 97.50 403 VAL A N 1
ATOM 3182 C CA . VAL A 1 403 ? 9.154 2.555 16.504 1.00 97.50 403 VAL A CA 1
ATOM 3183 C C . VAL A 1 403 ? 9.048 3.967 15.891 1.00 97.50 403 VAL A C 1
ATOM 3185 O O . VAL A 1 403 ? 8.492 4.856 16.533 1.00 97.50 403 VAL A O 1
ATOM 3188 N N . SER A 1 404 ? 9.550 4.195 14.668 1.00 96.56 404 SER A N 1
ATOM 3189 C CA . SER A 1 404 ? 9.362 5.462 13.936 1.00 96.56 404 SER A CA 1
ATOM 3190 C C . SER A 1 404 ? 7.975 5.571 13.288 1.00 96.56 404 SER A C 1
ATOM 3192 O O . SER A 1 404 ? 7.560 6.662 12.905 1.00 96.56 404 SER A O 1
ATOM 3194 N N . HIS A 1 405 ? 7.242 4.463 13.183 1.00 97.50 405 HIS A N 1
ATOM 3195 C CA . HIS A 1 405 ? 5.954 4.398 12.505 1.00 97.50 405 HIS A CA 1
ATOM 3196 C C . HIS A 1 405 ? 4.791 4.398 13.509 1.00 97.50 405 HIS A C 1
ATOM 3198 O O . HIS A 1 405 ? 4.922 4.003 14.669 1.00 97.50 405 HIS A O 1
ATOM 3204 N N . ALA A 1 406 ? 3.600 4.795 13.051 1.00 98.00 406 ALA A N 1
ATOM 3205 C CA . ALA A 1 406 ? 2.403 4.828 13.889 1.00 98.00 406 ALA A CA 1
ATOM 3206 C C . ALA A 1 406 ? 1.786 3.428 14.083 1.00 98.00 406 ALA A C 1
ATOM 3208 O O . ALA A 1 406 ? 0.794 3.091 13.426 1.00 98.00 406 ALA A O 1
ATOM 3209 N N . LEU A 1 407 ? 2.370 2.601 14.958 1.00 97.94 407 LEU A N 1
ATOM 3210 C CA . LEU A 1 407 ? 1.878 1.271 15.353 1.00 97.94 407 LEU A CA 1
ATOM 3211 C C . LEU A 1 407 ? 2.402 0.833 16.741 1.00 97.94 407 LEU A C 1
ATOM 3213 O O . LEU A 1 407 ? 2.927 1.650 17.495 1.00 97.94 407 LEU A O 1
ATOM 3217 N N . VAL A 1 408 ? 2.214 -0.443 17.114 1.00 98.56 408 VAL A N 1
ATOM 3218 C CA . VAL A 1 408 ? 2.663 -0.989 18.408 1.00 98.56 408 VAL A CA 1
ATOM 3219 C C . VAL A 1 408 ? 3.985 -1.747 18.265 1.00 98.56 408 VAL A C 1
ATOM 3221 O O . VAL A 1 408 ? 4.055 -2.779 17.607 1.00 98.56 408 VAL A O 1
ATOM 3224 N N . THR A 1 409 ? 5.030 -1.296 18.955 1.00 98.38 409 THR A N 1
ATOM 3225 C CA . THR A 1 409 ? 6.311 -2.016 19.028 1.00 98.38 409 THR A CA 1
ATOM 3226 C C . THR A 1 409 ? 6.310 -3.014 20.188 1.00 98.38 409 THR A C 1
ATOM 3228 O O . THR A 1 409 ? 5.814 -2.708 21.275 1.00 98.38 409 THR A O 1
ATOM 3231 N N . ILE A 1 410 ? 6.881 -4.206 19.982 1.00 97.88 410 ILE A N 1
ATOM 3232 C CA . ILE A 1 410 ? 6.907 -5.294 20.976 1.00 97.88 410 ILE A CA 1
ATOM 3233 C C . ILE A 1 410 ? 8.325 -5.531 21.474 1.00 97.88 410 ILE A C 1
ATOM 3235 O O . ILE A 1 410 ? 9.226 -5.749 20.670 1.00 97.88 410 ILE A O 1
ATOM 3239 N N . ASN A 1 411 ? 8.522 -5.539 22.796 1.00 97.38 411 ASN A N 1
ATOM 3240 C CA . ASN A 1 411 ? 9.824 -5.755 23.445 1.00 97.38 411 ASN A CA 1
ATOM 3241 C C . ASN A 1 411 ? 10.940 -4.831 22.914 1.00 97.38 411 ASN A C 1
ATOM 3243 O O . ASN A 1 411 ? 12.097 -5.242 22.865 1.00 97.38 411 ASN A O 1
ATOM 3247 N N . GLU A 1 412 ? 10.585 -3.622 22.462 1.00 97.19 412 GLU A N 1
ATOM 3248 C CA . GLU A 1 412 ? 11.495 -2.687 21.776 1.00 97.19 412 GLU A CA 1
ATOM 3249 C C . GLU A 1 412 ? 12.175 -3.286 20.532 1.00 97.19 412 GLU A C 1
ATOM 3251 O O . GLU A 1 412 ? 13.221 -2.819 20.089 1.00 97.19 412 GLU A O 1
ATOM 3256 N N . ALA A 1 413 ? 11.606 -4.340 19.952 1.00 95.56 413 ALA A N 1
ATOM 3257 C CA . ALA A 1 413 ? 12.110 -4.973 18.748 1.00 95.56 413 ALA A CA 1
ATOM 3258 C C . ALA A 1 413 ? 11.329 -4.478 17.532 1.00 95.56 413 ALA A C 1
ATOM 3260 O O . ALA A 1 413 ? 10.095 -4.480 17.525 1.00 95.56 413 ALA A O 1
ATOM 3261 N N . SER A 1 414 ? 12.041 -4.132 16.462 1.00 94.81 414 SER A N 1
ATOM 3262 C CA . SER A 1 414 ? 11.405 -4.000 15.152 1.00 94.81 414 SER A CA 1
ATOM 3263 C C . SER A 1 414 ? 10.802 -5.335 14.725 1.00 94.81 414 SER A C 1
ATOM 3265 O O . SER A 1 414 ? 11.267 -6.396 15.152 1.00 94.81 414 SER A O 1
ATOM 3267 N N . GLN A 1 415 ? 9.771 -5.292 13.888 1.00 93.94 415 GLN A N 1
ATOM 3268 C CA . GLN A 1 415 ? 9.117 -6.490 13.365 1.00 93.94 415 GLN A CA 1
ATOM 3269 C C . GLN A 1 415 ? 10.143 -7.437 12.731 1.00 93.94 415 GLN A C 1
ATOM 3271 O O . GLN A 1 415 ? 10.983 -7.036 11.922 1.00 93.94 415 GLN A O 1
ATOM 3276 N N . ARG A 1 416 ? 10.102 -8.709 13.143 1.00 84.00 416 ARG A N 1
ATOM 3277 C CA . ARG A 1 416 ? 10.994 -9.790 12.697 1.00 84.00 416 ARG A CA 1
ATOM 3278 C C . ARG A 1 416 ? 10.183 -11.086 12.603 1.00 84.00 416 ARG A C 1
ATOM 3280 O O . ARG A 1 416 ? 9.833 -11.664 13.631 1.00 84.00 416 ARG A O 1
ATOM 3287 N N . GLY A 1 417 ? 9.900 -11.574 11.395 1.00 74.19 417 GLY A N 1
ATOM 3288 C CA . GLY A 1 417 ? 9.109 -12.795 11.207 1.00 74.19 417 GLY A CA 1
ATOM 3289 C C . GLY A 1 417 ? 8.567 -12.962 9.791 1.00 74.19 417 GLY A C 1
ATOM 3290 O O . GLY A 1 417 ? 9.171 -12.469 8.837 1.00 74.19 417 GLY A O 1
ATOM 3291 N N . GLY A 1 418 ? 7.428 -13.657 9.679 1.00 83.62 418 GLY A N 1
ATOM 3292 C CA . GLY A 1 418 ? 6.583 -13.547 8.488 1.00 83.62 418 GLY A CA 1
ATOM 3293 C C . GLY A 1 418 ? 6.019 -12.128 8.383 1.00 83.62 418 GLY A C 1
ATOM 3294 O O . GLY A 1 418 ? 6.179 -11.328 9.300 1.00 83.62 418 GLY A O 1
ATOM 3295 N N . SER A 1 419 ? 5.379 -11.795 7.268 1.00 90.81 419 SER A N 1
ATOM 3296 C CA . SER A 1 419 ? 4.904 -10.427 7.044 1.00 90.81 419 SER A CA 1
ATOM 3297 C C . SER A 1 419 ? 3.577 -10.410 6.300 1.00 90.81 419 SER A C 1
ATOM 3299 O O . SER A 1 419 ? 3.333 -11.273 5.448 1.00 90.81 419 SER A O 1
ATOM 3301 N N . GLY A 1 420 ? 2.743 -9.425 6.634 1.00 92.38 420 GLY A N 1
ATOM 3302 C CA . GLY A 1 420 ? 1.354 -9.289 6.215 1.00 92.38 420 GLY A CA 1
ATOM 3303 C C . GLY A 1 420 ? 0.398 -10.250 6.930 1.00 92.38 420 GLY A C 1
ATOM 3304 O O . GLY A 1 420 ? 0.791 -11.325 7.390 1.00 92.38 420 GLY A O 1
ATOM 3305 N N . GLY A 1 421 ? -0.883 -9.893 6.960 1.00 95.00 421 GLY A N 1
ATOM 3306 C CA . GLY A 1 421 ? -1.939 -10.682 7.588 1.00 95.00 421 GLY A CA 1
ATOM 3307 C C . GLY A 1 421 ? -3.304 -10.514 6.926 1.00 95.00 421 GLY A C 1
ATOM 3308 O O . GLY A 1 421 ? -3.392 -10.453 5.698 1.00 95.00 421 GLY A O 1
ATOM 3309 N N . SER A 1 422 ? -4.368 -10.555 7.728 1.00 97.38 422 SER A N 1
ATOM 3310 C CA . SER A 1 422 ? -5.739 -10.788 7.259 1.00 97.38 422 SER A CA 1
ATOM 3311 C C . SER A 1 422 ? -6.610 -9.536 7.332 1.00 97.38 422 SER A C 1
ATOM 3313 O O . SER A 1 422 ? -6.534 -8.780 8.299 1.00 97.38 422 SER A O 1
ATOM 3315 N N . LEU A 1 423 ? -7.508 -9.358 6.356 1.00 98.12 423 LEU A N 1
ATOM 3316 C CA . LEU A 1 423 ? -8.581 -8.358 6.416 1.00 98.12 423 LEU A CA 1
ATOM 3317 C C . LEU A 1 423 ? -9.827 -8.976 7.065 1.00 98.12 423 LEU A C 1
ATOM 3319 O O . LEU A 1 423 ? -10.381 -9.943 6.541 1.00 98.12 423 LEU A O 1
ATOM 3323 N N . HIS A 1 424 ? -10.298 -8.407 8.172 1.00 96.75 424 HIS A N 1
ATOM 3324 C CA . HIS A 1 424 ? -11.463 -8.908 8.912 1.00 96.75 424 HIS A CA 1
ATOM 3325 C C . HIS A 1 424 ? -12.733 -8.123 8.608 1.00 96.75 424 HIS A C 1
ATOM 3327 O O . HIS A 1 424 ? -13.772 -8.725 8.345 1.00 96.75 424 HIS A O 1
ATOM 3333 N N . LEU A 1 425 ? -12.649 -6.791 8.623 1.00 97.69 425 LEU A N 1
ATOM 3334 C CA . LEU A 1 425 ? -13.779 -5.894 8.382 1.00 97.69 425 LEU A CA 1
ATOM 3335 C C . LEU A 1 425 ? -13.365 -4.786 7.416 1.00 97.69 425 LEU A C 1
ATOM 3337 O O . LEU A 1 425 ? -12.261 -4.252 7.504 1.00 97.69 425 LEU A O 1
ATOM 3341 N N . PHE A 1 426 ? -14.279 -4.410 6.529 1.00 98.00 426 PHE A N 1
ATOM 3342 C CA . PHE A 1 426 ? -14.160 -3.226 5.691 1.00 98.00 426 PHE A CA 1
ATOM 3343 C C . PHE A 1 426 ? -15.556 -2.656 5.439 1.00 98.00 426 PHE A C 1
ATOM 3345 O O . PHE A 1 426 ? -16.467 -3.403 5.075 1.00 98.00 426 PHE A O 1
ATOM 3352 N N . ALA A 1 427 ? -15.736 -1.354 5.647 1.00 96.75 427 ALA A N 1
ATOM 3353 C CA . ALA A 1 427 ? -17.008 -0.684 5.421 1.00 96.75 427 ALA A CA 1
ATOM 3354 C C . ALA A 1 427 ? -16.828 0.773 4.990 1.00 96.75 427 ALA A C 1
ATOM 3356 O O . ALA A 1 427 ? -16.008 1.505 5.545 1.00 96.75 427 ALA A O 1
ATOM 3357 N N . ASP A 1 428 ? -17.678 1.192 4.056 1.00 95.94 428 ASP A N 1
ATOM 3358 C CA . ASP A 1 428 ? -17.857 2.575 3.622 1.00 95.94 428 ASP A CA 1
ATOM 3359 C C . ASP A 1 428 ? -19.319 2.978 3.880 1.00 95.94 428 ASP A C 1
ATOM 3361 O O . ASP A 1 428 ? -20.174 2.878 3.001 1.00 95.94 428 ASP A O 1
ATOM 3365 N N . LEU A 1 429 ? -19.643 3.339 5.128 1.00 95.62 429 LEU A N 1
ATOM 3366 C CA . LEU A 1 429 ? -20.988 3.772 5.521 1.00 95.62 429 LEU A CA 1
ATOM 3367 C C . LEU A 1 429 ? -21.031 5.298 5.705 1.00 95.62 429 LEU A C 1
ATOM 3369 O O . LEU A 1 429 ? -20.003 5.911 6.006 1.00 95.62 429 LEU A O 1
ATOM 3373 N N . PRO A 1 430 ? -22.192 5.963 5.550 1.00 93.62 430 PRO A N 1
ATOM 3374 C CA . PRO A 1 430 ? -22.264 7.423 5.652 1.00 93.62 430 PRO A CA 1
ATOM 3375 C C . PRO A 1 430 ? -21.823 8.014 7.000 1.00 93.62 430 PRO A C 1
ATOM 3377 O O . PRO A 1 430 ? -21.378 9.153 7.030 1.00 93.62 430 PRO A O 1
ATOM 3380 N N . GLY A 1 431 ? -21.986 7.286 8.110 1.00 94.50 431 GLY A N 1
ATOM 3381 C CA . GLY A 1 431 ? -21.592 7.745 9.449 1.00 94.50 431 GLY A CA 1
ATOM 3382 C C . GLY A 1 431 ? -20.246 7.206 9.934 1.00 94.50 431 GLY A C 1
ATOM 3383 O O . GLY A 1 431 ? -19.710 7.725 10.912 1.00 94.50 431 GLY A O 1
ATOM 3384 N N . VAL A 1 432 ? -19.723 6.160 9.285 1.00 97.69 432 VAL A N 1
ATOM 3385 C CA . VAL A 1 432 ? -18.461 5.522 9.664 1.00 97.69 432 VAL A CA 1
ATOM 3386 C C . VAL A 1 432 ? -17.804 4.834 8.469 1.00 97.69 432 VAL A C 1
ATOM 3388 O O . VAL A 1 432 ? -18.416 4.011 7.785 1.00 97.69 432 VAL A O 1
ATOM 3391 N N . LYS A 1 433 ? -16.527 5.132 8.245 1.00 98.25 433 LYS A N 1
ATOM 3392 C CA . LYS A 1 433 ? -15.637 4.306 7.417 1.00 98.25 433 LYS A CA 1
ATOM 3393 C C . LYS A 1 433 ? -14.827 3.436 8.363 1.00 98.25 433 LYS A C 1
ATOM 3395 O O . LYS A 1 433 ? -14.341 3.958 9.362 1.00 98.25 433 LYS A O 1
ATOM 3400 N N . LEU A 1 434 ? -14.688 2.143 8.092 1.00 98.50 434 LEU A N 1
ATOM 3401 C CA . LEU A 1 434 ? -14.024 1.221 9.017 1.00 98.50 434 LEU A CA 1
ATOM 3402 C C . LEU A 1 434 ? -13.160 0.211 8.280 1.00 98.50 434 LEU A C 1
ATOM 3404 O O . LEU A 1 434 ? -13.584 -0.366 7.280 1.00 98.50 434 LEU A O 1
ATOM 3408 N N . VAL A 1 435 ? -11.984 -0.059 8.839 1.00 98.75 435 VAL A N 1
ATOM 3409 C CA . VAL A 1 435 ? -11.179 -1.232 8.510 1.00 98.75 435 VAL A CA 1
ATOM 3410 C C . VAL A 1 435 ? -10.743 -1.945 9.785 1.00 98.75 435 VAL A C 1
ATOM 3412 O O . VAL A 1 435 ? -10.395 -1.318 10.783 1.00 98.75 435 VAL A O 1
ATOM 3415 N N . GLU A 1 436 ? -10.724 -3.271 9.734 1.00 98.56 436 GLU A N 1
ATOM 3416 C CA . GLU A 1 436 ? -10.057 -4.096 10.728 1.00 98.56 436 GLU A CA 1
ATOM 3417 C C . GLU A 1 436 ? -9.171 -5.136 10.051 1.00 98.56 436 GLU A C 1
ATOM 3419 O O . GLU A 1 436 ? -9.632 -5.870 9.173 1.00 98.56 436 GLU A O 1
ATOM 3424 N N . ALA A 1 437 ? -7.913 -5.213 10.480 1.00 98.44 437 ALA A N 1
ATOM 3425 C CA . ALA A 1 437 ? -6.939 -6.166 9.968 1.00 98.44 437 ALA A CA 1
ATOM 3426 C C . ALA A 1 437 ? -5.992 -6.657 11.073 1.00 98.44 437 ALA A C 1
ATOM 3428 O O . ALA A 1 437 ? -5.865 -6.026 12.126 1.00 98.44 437 ALA A O 1
ATOM 3429 N N . ASP A 1 438 ? -5.323 -7.784 10.839 1.00 97.31 438 ASP A N 1
ATOM 3430 C CA . ASP A 1 438 ? -4.272 -8.306 11.715 1.00 97.31 438 ASP A CA 1
ATOM 3431 C C . ASP A 1 438 ? -2.967 -8.599 10.966 1.00 97.31 438 ASP A C 1
ATOM 3433 O O . ASP A 1 438 ? -2.932 -8.618 9.738 1.00 97.31 438 ASP A O 1
ATOM 3437 N N . SER A 1 439 ? -1.882 -8.781 11.722 1.00 96.12 439 SER A N 1
ATOM 3438 C CA . SER A 1 439 ? -0.598 -9.288 11.224 1.00 96.12 439 SER A CA 1
ATOM 3439 C C . SER A 1 439 ? 0.217 -9.940 12.354 1.00 96.12 439 SER A C 1
ATOM 3441 O O . SER A 1 439 ? 1.296 -9.463 12.712 1.00 96.12 439 SER A O 1
ATOM 3443 N N . PRO A 1 440 ? -0.274 -11.031 12.977 1.00 93.81 440 PRO A N 1
ATOM 3444 C CA . PRO A 1 440 ? 0.425 -11.674 14.096 1.00 93.81 440 PRO A CA 1
ATOM 3445 C C . PRO A 1 440 ? 1.801 -12.237 13.698 1.00 93.81 440 PRO A C 1
ATOM 3447 O O . PRO A 1 440 ? 2.712 -12.309 14.520 1.00 93.81 440 PRO A O 1
ATOM 3450 N N . LEU A 1 441 ? 1.993 -12.584 12.419 1.00 92.31 441 LEU A N 1
ATOM 3451 C CA . LEU A 1 441 ? 3.249 -13.138 11.904 1.00 92.31 441 LEU A CA 1
ATOM 3452 C C . LEU A 1 441 ? 4.447 -12.189 12.052 1.00 92.31 441 LEU A C 1
ATOM 3454 O O . LEU A 1 441 ? 5.570 -12.676 12.207 1.00 92.31 441 LEU A O 1
ATOM 3458 N N . SER A 1 442 ? 4.208 -10.873 12.060 1.00 92.88 442 SER A N 1
ATOM 3459 C CA . SER A 1 442 ? 5.246 -9.835 12.152 1.00 92.88 442 SER A CA 1
ATOM 3460 C C . SER A 1 442 ? 5.997 -9.872 13.490 1.00 92.88 442 SER A C 1
ATOM 3462 O O . SER A 1 442 ? 7.166 -9.482 13.560 1.00 92.88 442 SER A O 1
ATOM 3464 N N . TYR A 1 443 ? 5.351 -10.405 14.535 1.00 93.94 443 TYR A N 1
ATOM 3465 C CA . TYR A 1 443 ? 5.899 -10.550 15.885 1.00 93.94 443 TYR A CA 1
ATOM 3466 C C . TYR A 1 443 ? 5.792 -11.971 16.457 1.00 93.94 443 TYR A C 1
ATOM 3468 O O . TYR A 1 443 ? 6.041 -12.177 17.644 1.00 93.94 443 TYR A O 1
ATOM 3476 N N . ALA A 1 444 ? 5.513 -12.982 15.629 1.00 92.00 444 ALA A N 1
ATOM 3477 C CA . ALA A 1 444 ? 5.435 -14.372 16.087 1.00 92.00 444 ALA A CA 1
ATOM 3478 C C . ALA A 1 444 ? 6.723 -14.828 16.810 1.00 92.00 444 ALA A C 1
ATOM 3480 O O . ALA A 1 444 ? 6.663 -15.552 17.801 1.00 92.00 444 ALA A O 1
ATOM 3481 N N . SER A 1 445 ? 7.894 -14.336 16.379 1.00 90.81 445 SER A N 1
ATOM 3482 C CA . SER A 1 445 ? 9.188 -14.602 17.033 1.00 90.81 445 SER A CA 1
ATOM 3483 C C . SER A 1 445 ? 9.322 -13.991 18.438 1.00 90.81 445 SER A C 1
ATOM 3485 O O . SER A 1 445 ? 10.169 -14.421 19.217 1.00 90.81 445 SER A O 1
ATOM 3487 N N . GLN A 1 446 ? 8.479 -13.011 18.774 1.00 93.31 446 GLN A N 1
ATOM 3488 C CA . GLN A 1 446 ? 8.386 -12.367 20.087 1.00 93.31 446 GLN A CA 1
ATOM 3489 C C . GLN A 1 446 ? 7.296 -12.994 20.975 1.00 93.31 446 GLN A C 1
ATOM 3491 O O . GLN A 1 446 ? 6.976 -12.445 22.030 1.00 93.31 446 GLN A O 1
ATOM 3496 N N . GLY A 1 447 ? 6.729 -14.136 20.564 1.00 93.00 447 GLY A N 1
ATOM 3497 C CA . GLY A 1 447 ? 5.672 -14.829 21.302 1.00 93.00 447 GLY A CA 1
ATOM 3498 C C . GLY A 1 447 ? 4.316 -14.124 21.235 1.00 93.00 447 GLY A C 1
ATOM 3499 O O . GLY A 1 447 ? 3.531 -14.251 22.169 1.00 93.00 447 GLY A O 1
ATOM 3500 N N . VAL A 1 448 ? 4.066 -13.353 20.173 1.00 94.31 448 VAL A N 1
ATOM 3501 C CA . VAL A 1 448 ? 2.789 -12.668 19.930 1.00 94.31 448 VAL A CA 1
ATOM 3502 C C . VAL A 1 448 ? 1.863 -13.567 19.118 1.00 94.31 448 VAL A C 1
ATOM 3504 O O . VAL A 1 448 ? 2.254 -14.070 18.065 1.00 94.31 448 VAL A O 1
ATOM 3507 N N . ASP A 1 449 ? 0.632 -13.747 19.594 1.00 93.56 449 ASP A N 1
ATOM 3508 C CA . ASP A 1 449 ? -0.414 -14.521 18.914 1.00 93.56 449 ASP A CA 1
ATOM 3509 C C . ASP A 1 449 ? -1.586 -13.645 18.431 1.00 93.56 449 ASP A C 1
ATOM 3511 O O . ASP A 1 449 ? -2.327 -14.043 17.533 1.00 93.56 449 ASP A O 1
ATOM 3515 N N . GLN A 1 450 ? -1.714 -12.425 18.962 1.00 96.00 450 GLN A N 1
ATOM 3516 C CA . GLN A 1 450 ? -2.638 -11.403 18.483 1.00 96.00 450 GLN A CA 1
ATOM 3517 C C . GLN A 1 450 ? -1.897 -10.096 18.235 1.00 96.00 450 GLN A C 1
ATOM 3519 O O . GLN A 1 450 ? -1.246 -9.562 19.127 1.00 96.00 450 GLN A O 1
ATOM 3524 N N . TYR A 1 451 ? -2.067 -9.558 17.031 1.00 97.25 451 TYR A N 1
ATOM 3525 C CA . TYR A 1 451 ? -1.591 -8.239 16.632 1.00 97.25 451 TYR A CA 1
ATOM 3526 C C . TYR A 1 451 ? -2.605 -7.673 15.631 1.00 97.25 451 TYR A C 1
ATOM 3528 O O . TYR A 1 451 ? -2.515 -7.953 14.436 1.00 97.25 451 TYR A O 1
ATOM 3536 N N . ARG A 1 452 ? -3.657 -7.015 16.138 1.00 97.75 452 ARG A N 1
ATOM 3537 C CA . ARG A 1 452 ? -4.882 -6.671 15.387 1.00 97.75 452 ARG A CA 1
ATOM 3538 C C . ARG A 1 452 ? -5.267 -5.215 15.608 1.00 97.75 452 ARG A C 1
ATOM 3540 O O . ARG A 1 452 ? -5.301 -4.756 16.749 1.00 97.75 452 ARG A O 1
ATOM 3547 N N . ARG A 1 453 ? -5.611 -4.510 14.531 1.00 98.31 453 ARG A N 1
ATOM 3548 C CA . ARG A 1 453 ? -5.944 -3.083 14.546 1.00 98.31 453 ARG A CA 1
ATOM 3549 C C . ARG A 1 453 ? -7.313 -2.835 13.919 1.00 98.31 453 ARG A C 1
ATOM 3551 O O . ARG A 1 453 ? -7.584 -3.322 12.822 1.00 98.31 453 ARG A O 1
ATOM 3558 N N . THR A 1 454 ? -8.147 -2.058 14.602 1.00 98.69 454 THR A N 1
ATOM 3559 C CA . THR A 1 454 ? -9.421 -1.531 14.099 1.00 98.69 454 THR A CA 1
ATOM 3560 C C . THR A 1 454 ? -9.285 -0.018 13.983 1.00 98.69 454 THR A C 1
ATOM 3562 O O . THR A 1 454 ? -9.029 0.651 14.982 1.00 98.69 454 THR A O 1
ATOM 3565 N N . VAL A 1 455 ? -9.475 0.520 12.782 1.00 98.75 455 VAL A N 1
ATOM 3566 C CA . VAL A 1 455 ? -9.403 1.959 12.513 1.00 98.75 455 VAL A CA 1
ATOM 3567 C C . VAL A 1 455 ? -10.727 2.415 11.919 1.00 98.75 455 VAL A C 1
ATOM 3569 O O . VAL A 1 455 ? -11.267 1.758 11.024 1.00 98.75 455 VAL A O 1
ATOM 3572 N N . ALA A 1 456 ? -11.251 3.535 12.411 1.00 98.69 456 ALA A N 1
ATOM 3573 C CA . ALA A 1 456 ? -12.482 4.117 11.905 1.00 98.69 456 ALA A CA 1
ATOM 3574 C C . ALA A 1 456 ? -12.374 5.634 11.727 1.00 98.69 456 ALA A C 1
ATOM 3576 O O . ALA A 1 456 ? -11.823 6.327 12.578 1.00 98.69 456 ALA A O 1
ATOM 3577 N N . LEU A 1 457 ? -12.957 6.141 10.643 1.00 98.31 457 LEU A N 1
ATOM 3578 C CA . LEU A 1 457 ? -13.217 7.563 10.434 1.00 98.31 457 LEU A CA 1
ATOM 3579 C C . LEU A 1 457 ? -14.705 7.800 10.712 1.00 98.31 457 LEU A C 1
ATOM 3581 O O . LEU A 1 457 ? -15.554 7.205 10.043 1.00 98.31 457 LEU A O 1
ATOM 3585 N N . VAL A 1 458 ? -15.014 8.599 11.734 1.00 98.19 458 VAL A N 1
ATOM 3586 C CA . VAL A 1 458 ? -16.376 8.776 12.257 1.00 98.19 458 VAL A CA 1
ATOM 3587 C C . VAL A 1 458 ? -16.903 10.178 11.962 1.00 98.19 458 VAL A C 1
ATOM 3589 O O . VAL A 1 458 ? -16.204 11.179 12.128 1.00 98.19 458 VAL A O 1
ATOM 3592 N N . GLY A 1 459 ? -18.176 10.239 11.568 1.00 92.94 459 GLY A N 1
ATOM 3593 C CA . GLY A 1 459 ? -18.858 11.471 11.189 1.00 92.94 459 GLY A CA 1
ATOM 3594 C C . GLY A 1 459 ? -18.762 11.752 9.691 1.00 92.94 459 GLY A C 1
ATOM 3595 O O . GLY A 1 459 ? -18.566 10.846 8.887 1.00 92.94 459 GLY A O 1
ATOM 3596 N N . ASN A 1 460 ? -18.953 13.018 9.324 1.00 87.75 460 ASN A N 1
ATOM 3597 C CA . ASN A 1 460 ? -18.837 13.516 7.957 1.00 87.75 460 ASN A CA 1
ATOM 3598 C C . ASN A 1 460 ? -18.407 14.996 7.943 1.00 87.75 460 ASN A C 1
ATOM 3600 O O . ASN A 1 460 ? -18.553 15.718 8.933 1.00 87.75 460 ASN A O 1
ATOM 3604 N N . GLY A 1 461 ? -17.852 15.451 6.818 1.00 84.56 461 GLY A N 1
ATOM 3605 C CA . GLY A 1 461 ? -17.426 16.842 6.626 1.00 84.56 461 GLY A CA 1
ATOM 3606 C C . GLY A 1 461 ? -16.317 17.316 7.578 1.00 84.56 461 GLY A C 1
ATOM 3607 O O . GLY A 1 461 ? -15.377 16.581 7.875 1.00 84.56 461 GLY A O 1
ATOM 3608 N N . LYS A 1 462 ? -16.410 18.575 8.027 1.00 84.31 462 LYS A N 1
ATOM 3609 C CA . LYS A 1 462 ? -15.319 19.283 8.718 1.00 84.31 462 LYS A CA 1
ATOM 3610 C C . LYS A 1 462 ? -15.004 18.786 10.131 1.00 84.31 462 LYS A C 1
ATOM 3612 O O . LYS A 1 462 ? -13.870 18.963 10.570 1.00 84.31 462 LYS A O 1
ATOM 3617 N N . ASP A 1 463 ? -15.975 18.168 10.798 1.00 89.94 463 ASP A N 1
ATOM 3618 C CA . ASP A 1 463 ? -15.917 17.777 12.215 1.00 89.94 463 ASP A CA 1
ATOM 3619 C C . ASP A 1 463 ? -15.686 16.266 12.388 1.00 89.94 463 ASP A C 1
ATOM 3621 O O . ASP A 1 463 ? -16.112 15.674 13.377 1.00 89.94 463 ASP A O 1
ATOM 3625 N N . GLN A 1 464 ? -15.094 15.611 11.390 1.00 94.81 464 GLN A N 1
ATOM 3626 C CA . GLN A 1 464 ? -14.737 14.196 11.465 1.00 94.81 464 GLN A CA 1
ATOM 3627 C C . GLN A 1 464 ? -13.541 13.955 12.374 1.00 94.81 464 GLN A C 1
ATOM 3629 O O . GLN A 1 464 ? -12.658 14.807 12.493 1.00 94.81 464 GLN A O 1
ATOM 3634 N N . TYR A 1 465 ? -13.492 12.758 12.950 1.00 98.19 465 TYR A N 1
ATOM 3635 C CA . TYR A 1 465 ? -12.394 12.316 13.796 1.00 98.19 465 TYR A CA 1
ATOM 3636 C C . TYR A 1 465 ? -12.075 10.837 13.565 1.00 98.19 465 TYR A C 1
ATOM 3638 O O . TYR A 1 465 ? -12.910 10.053 13.106 1.00 98.19 465 TYR A O 1
ATOM 3646 N N . GLY A 1 466 ? -10.845 10.465 13.897 1.00 98.56 466 GLY A N 1
ATOM 3647 C CA . GLY A 1 466 ? -10.350 9.100 13.846 1.00 98.56 466 GLY A CA 1
ATOM 3648 C C . GLY A 1 466 ? -10.540 8.352 15.162 1.00 98.56 466 GLY A C 1
ATOM 3649 O O . GLY A 1 466 ? -10.381 8.927 16.237 1.00 98.56 466 GLY A O 1
ATOM 3650 N N . ILE A 1 467 ? -10.810 7.054 15.088 1.00 98.81 467 ILE A N 1
ATOM 3651 C CA . ILE A 1 467 ? -10.670 6.109 16.199 1.00 98.81 467 ILE A CA 1
ATOM 3652 C C . ILE A 1 467 ? -9.636 5.064 15.794 1.00 98.81 467 ILE A C 1
ATOM 3654 O O . ILE A 1 467 ? -9.728 4.493 14.707 1.00 98.81 467 ILE A O 1
ATOM 3658 N N . ASP A 1 468 ? -8.692 4.787 16.688 1.00 98.81 468 ASP A N 1
ATOM 3659 C CA . ASP A 1 468 ? -7.688 3.743 16.520 1.00 98.81 468 ASP A CA 1
ATOM 3660 C C . ASP A 1 468 ? -7.659 2.819 17.738 1.00 98.81 468 ASP A C 1
ATOM 3662 O O . ASP A 1 468 ? -7.409 3.253 18.868 1.00 98.81 468 ASP A O 1
ATOM 3666 N N . LEU A 1 469 ? -7.948 1.541 17.498 1.00 98.62 469 LEU A N 1
ATOM 3667 C CA . LEU A 1 469 ? -7.961 0.490 18.504 1.00 98.62 469 LEU A CA 1
ATOM 3668 C C . LEU A 1 469 ? -6.937 -0.579 18.131 1.00 98.62 469 LEU A C 1
ATOM 3670 O O . LEU A 1 469 ? -7.088 -1.255 17.112 1.00 98.62 469 LEU A O 1
ATOM 3674 N N . PHE A 1 470 ? -5.938 -0.791 18.984 1.00 98.44 470 PHE A N 1
ATOM 3675 C CA . PHE A 1 470 ? -4.865 -1.752 18.731 1.00 98.44 470 PHE A CA 1
ATOM 3676 C C . PHE A 1 470 ? -4.817 -2.808 19.831 1.00 98.44 470 PHE A C 1
ATOM 3678 O O . PHE A 1 470 ? -4.584 -2.499 21.001 1.00 98.44 470 PHE A O 1
ATOM 3685 N N . ARG A 1 471 ? -5.029 -4.069 19.453 1.00 97.62 471 ARG A N 1
ATOM 3686 C CA . ARG A 1 471 ? -5.062 -5.212 20.365 1.00 97.62 471 ARG A CA 1
ATOM 3687 C C . ARG A 1 471 ? -3.841 -6.085 20.164 1.00 97.62 471 ARG A C 1
ATOM 3689 O O . ARG A 1 471 ? -3.559 -6.511 19.040 1.00 97.62 471 ARG A O 1
ATOM 3696 N N . VAL A 1 472 ? -3.138 -6.350 21.257 1.00 97.62 472 VAL A N 1
ATOM 3697 C CA . VAL A 1 472 ? -1.940 -7.184 21.257 1.00 97.62 472 VAL A CA 1
ATOM 3698 C C . VAL A 1 472 ? -1.971 -8.163 22.417 1.00 97.62 472 VAL A C 1
ATOM 3700 O O . VAL A 1 472 ? -2.275 -7.769 23.540 1.00 97.62 472 VAL A O 1
ATOM 3703 N N . ARG A 1 473 ? -1.617 -9.421 22.154 1.00 96.94 473 ARG A N 1
ATOM 3704 C CA . ARG A 1 473 ? -1.464 -10.467 23.170 1.00 96.94 473 ARG A CA 1
ATOM 3705 C C . ARG A 1 473 ? -0.163 -11.235 22.944 1.00 96.94 473 ARG A C 1
ATOM 3707 O O . ARG A 1 473 ? 0.156 -11.598 21.811 1.00 96.94 473 ARG A O 1
ATOM 3714 N N . GLY A 1 474 ? 0.576 -11.454 24.029 1.00 95.75 474 GLY A N 1
ATOM 3715 C CA . GLY A 1 474 ? 1.930 -12.009 24.020 1.00 95.75 474 GLY A CA 1
ATOM 3716 C C . GLY A 1 474 ? 2.986 -10.945 24.320 1.00 95.75 474 GLY A C 1
ATOM 3717 O O . GLY A 1 474 ? 2.653 -9.821 24.670 1.00 95.75 474 GLY A O 1
ATOM 3718 N N . GLY A 1 475 ? 4.271 -11.289 24.215 1.00 95.31 475 GLY A N 1
ATOM 3719 C CA . GLY A 1 475 ? 5.357 -10.359 24.547 1.00 95.31 475 GLY A CA 1
ATOM 3720 C C . GLY A 1 475 ? 5.401 -9.930 26.026 1.00 95.31 475 GLY A C 1
ATOM 3721 O O . GLY A 1 475 ? 4.691 -10.455 26.885 1.00 95.31 475 GLY A O 1
ATOM 3722 N N . ARG A 1 476 ? 6.312 -9.002 26.343 1.00 97.12 476 ARG A N 1
ATOM 3723 C CA . ARG A 1 476 ? 6.555 -8.492 27.709 1.00 97.12 476 ARG A CA 1
ATOM 3724 C C . ARG A 1 476 ? 6.454 -6.973 27.827 1.00 97.12 476 ARG A C 1
ATOM 3726 O O . ARG A 1 476 ? 6.276 -6.445 28.924 1.00 97.12 476 ARG A O 1
ATOM 3733 N N . GLN A 1 477 ? 6.565 -6.270 26.706 1.00 98.00 477 GLN A N 1
ATOM 3734 C CA . GLN A 1 477 ? 6.385 -4.829 26.616 1.00 98.00 477 GLN A CA 1
ATOM 3735 C C . GLN A 1 477 ? 5.694 -4.473 25.307 1.00 98.00 477 GLN A C 1
ATOM 3737 O O . GLN A 1 477 ? 6.097 -4.970 24.256 1.00 98.00 477 GLN A O 1
ATOM 3742 N N . HIS A 1 478 ? 4.707 -3.585 25.382 1.00 98.62 478 HIS A N 1
ATOM 3743 C CA . HIS A 1 478 ? 4.007 -3.009 24.239 1.00 98.62 478 HIS A CA 1
ATOM 3744 C C . HIS A 1 478 ? 4.144 -1.489 24.273 1.00 98.62 478 HIS A C 1
ATOM 3746 O O . HIS A 1 478 ? 3.762 -0.876 25.270 1.00 98.62 478 HIS A O 1
ATOM 3752 N N . ASP A 1 479 ? 4.627 -0.900 23.182 1.00 98.69 479 ASP A N 1
ATOM 3753 C CA . ASP A 1 479 ? 4.731 0.548 22.996 1.00 98.69 479 ASP A CA 1
ATOM 3754 C C . ASP A 1 479 ? 3.858 0.972 21.816 1.00 98.69 479 ASP A C 1
ATOM 3756 O O . ASP A 1 479 ? 4.252 0.807 20.665 1.00 98.69 479 ASP A O 1
ATOM 3760 N N . TYR A 1 480 ? 2.664 1.498 22.089 1.00 98.75 480 TYR A N 1
ATOM 3761 C CA . TYR A 1 480 ? 1.840 2.140 21.062 1.00 98.75 480 TYR A CA 1
ATOM 3762 C C . TYR A 1 480 ? 2.402 3.526 20.749 1.00 98.75 480 TYR A C 1
ATOM 3764 O O . TYR A 1 480 ? 2.455 4.357 21.654 1.00 98.75 480 TYR A O 1
ATOM 3772 N N . GLY A 1 481 ? 2.815 3.770 19.505 1.00 97.81 481 GLY A N 1
ATOM 3773 C CA . GLY A 1 481 ? 3.461 5.015 19.095 1.00 97.81 481 GLY A CA 1
ATOM 3774 C C . GLY A 1 481 ? 2.668 5.819 18.069 1.00 97.81 481 GLY A C 1
ATOM 3775 O O . GLY A 1 481 ? 2.089 5.264 17.137 1.00 97.81 481 GLY A O 1
ATOM 3776 N N . ILE A 1 482 ? 2.682 7.145 18.220 1.00 98.06 482 ILE A N 1
ATOM 3777 C CA . ILE A 1 482 ? 2.284 8.109 17.187 1.00 98.06 482 ILE A CA 1
ATOM 3778 C C . ILE A 1 482 ? 3.344 9.205 17.118 1.00 98.06 482 ILE A C 1
ATOM 3780 O O . ILE A 1 482 ? 3.559 9.912 18.103 1.00 98.06 482 ILE A O 1
ATOM 3784 N N . GLY A 1 483 ? 3.950 9.378 15.946 1.00 97.19 483 GLY A N 1
ATOM 3785 C CA . GLY A 1 483 ? 4.752 10.553 15.619 1.00 97.19 483 GLY A CA 1
ATOM 3786 C C . GLY A 1 483 ? 3.898 11.667 15.021 1.00 97.19 483 GLY A C 1
ATOM 3787 O O . GLY A 1 483 ? 2.963 11.400 14.266 1.00 97.19 483 GLY A O 1
ATOM 3788 N N . VAL A 1 484 ? 4.245 12.918 15.315 1.00 97.88 484 VAL A N 1
ATOM 3789 C CA . VAL A 1 484 ? 3.674 14.113 14.680 1.00 97.88 484 VAL A CA 1
ATOM 3790 C C . VAL A 1 484 ? 4.815 15.036 14.272 1.00 97.88 484 VAL A C 1
ATOM 3792 O O . VAL A 1 484 ? 5.751 15.252 15.044 1.00 97.88 484 VAL A O 1
ATOM 3795 N N . GLN A 1 485 ? 4.745 15.609 13.067 1.00 94.94 485 GLN A N 1
ATOM 3796 C CA . GLN A 1 485 ? 5.771 16.512 12.533 1.00 94.94 485 GLN A CA 1
ATOM 3797 C C . GLN A 1 485 ? 5.692 17.922 13.145 1.00 94.94 485 GLN A C 1
ATOM 3799 O O . GLN A 1 485 ? 5.595 18.941 12.466 1.00 94.94 485 GLN A O 1
ATOM 3804 N N . SER A 1 486 ? 5.691 17.981 14.469 1.00 95.69 486 SER A N 1
ATOM 3805 C CA . SER A 1 486 ? 5.775 19.201 15.251 1.00 95.69 486 SER A CA 1
ATOM 3806 C C . SER A 1 486 ? 6.349 18.867 16.619 1.00 95.69 486 SER A C 1
ATOM 3808 O O . SER A 1 486 ? 6.113 17.786 17.156 1.00 95.69 486 SER A O 1
ATOM 3810 N N . ARG A 1 487 ? 7.101 19.806 17.187 1.00 95.44 487 ARG A N 1
ATOM 3811 C CA . ARG A 1 487 ? 7.567 19.771 18.585 1.00 95.44 487 ARG A CA 1
ATOM 3812 C C . ARG A 1 487 ? 6.822 20.780 19.456 1.00 95.44 487 ARG A C 1
ATOM 3814 O O . ARG A 1 487 ? 7.058 20.858 20.654 1.00 95.44 487 ARG A O 1
ATOM 3821 N N . ASP A 1 488 ? 5.925 21.555 18.849 1.00 95.94 488 ASP A N 1
ATOM 3822 C CA . ASP A 1 488 ? 5.045 22.474 19.556 1.00 95.94 488 ASP A CA 1
ATOM 3823 C C . ASP A 1 488 ? 3.764 21.730 19.934 1.00 95.94 488 ASP A C 1
ATOM 3825 O O . ASP A 1 488 ? 2.870 21.527 19.104 1.00 95.94 488 ASP A O 1
ATOM 3829 N N . PHE A 1 489 ? 3.713 21.275 21.184 1.00 96.62 489 PHE A N 1
ATOM 3830 C CA . PHE A 1 489 ? 2.577 20.549 21.724 1.00 96.62 489 PHE A CA 1
ATOM 3831 C C . PHE A 1 489 ? 2.261 20.943 23.161 1.00 96.62 489 PHE A C 1
ATOM 3833 O O . PHE A 1 489 ? 3.114 21.387 23.931 1.00 96.62 489 PHE A O 1
ATOM 3840 N N . VAL A 1 490 ? 1.009 20.709 23.539 1.00 97.06 490 VAL A N 1
ATOM 3841 C CA . VAL A 1 490 ? 0.543 20.787 24.924 1.00 97.06 490 VAL A CA 1
ATOM 3842 C C . VAL A 1 490 ? -0.060 19.454 25.346 1.00 97.06 490 VAL A C 1
ATOM 3844 O O . VAL A 1 490 ? -0.603 18.719 24.522 1.00 97.06 490 VAL A O 1
ATOM 3847 N N . VAL A 1 491 ? 0.024 19.145 26.639 1.00 97.88 491 VAL A N 1
ATOM 3848 C CA . VAL A 1 491 ? -0.555 17.932 27.232 1.00 97.88 491 VAL A CA 1
ATOM 3849 C C . VAL A 1 491 ? -1.651 18.317 28.219 1.00 97.88 491 VAL A C 1
ATOM 3851 O O . VAL A 1 491 ? -1.512 19.295 28.953 1.00 97.88 491 VAL A O 1
ATOM 3854 N N . GLY A 1 492 ? -2.743 17.554 28.231 1.00 97.44 492 GLY A N 1
ATOM 3855 C CA . GLY A 1 492 ? -3.842 17.707 29.185 1.00 97.44 492 GLY A CA 1
ATOM 3856 C C . GLY A 1 492 ? -4.319 16.368 29.746 1.00 97.44 492 GLY A C 1
ATOM 3857 O O . GLY A 1 492 ? -4.075 15.312 29.168 1.00 97.44 492 GLY A O 1
ATOM 3858 N N . GLY A 1 493 ? -4.976 16.401 30.908 1.00 96.12 493 GLY A N 1
ATOM 3859 C CA . GLY A 1 493 ? -5.414 15.199 31.641 1.00 96.12 493 GLY A CA 1
ATOM 3860 C C . GLY A 1 493 ? -4.293 14.461 32.390 1.00 96.12 493 GLY A C 1
ATOM 3861 O O . GLY A 1 493 ? -4.554 13.492 33.100 1.00 96.12 493 GLY A O 1
ATOM 3862 N N . THR A 1 494 ? -3.044 14.918 32.271 1.00 96.25 494 THR A N 1
ATOM 3863 C CA . THR A 1 494 ? -1.896 14.423 33.038 1.00 96.25 494 THR A CA 1
ATOM 3864 C C . THR A 1 494 ? -0.788 15.476 33.102 1.00 96.25 494 THR A C 1
ATOM 3866 O O . THR A 1 494 ? -0.803 16.432 32.326 1.00 96.25 494 THR A O 1
ATOM 3869 N N . GLU A 1 495 ? 0.167 15.302 34.013 1.00 95.62 495 GLU A N 1
ATOM 3870 C CA . GLU A 1 495 ? 1.343 16.164 34.155 1.00 95.62 495 GLU A CA 1
ATOM 3871 C C . GLU A 1 495 ? 2.597 15.402 33.718 1.00 95.62 495 GLU A C 1
ATOM 3873 O O . GLU A 1 495 ? 2.840 14.277 34.162 1.00 95.62 495 GLU A O 1
ATOM 3878 N N . LEU A 1 496 ? 3.389 16.017 32.836 1.00 96.81 496 LEU A N 1
ATOM 3879 C CA . LEU A 1 496 ? 4.672 15.472 32.404 1.00 96.81 496 LEU A CA 1
ATOM 3880 C C . LEU A 1 496 ? 5.744 15.718 33.470 1.00 96.81 496 LEU A C 1
ATOM 3882 O O . LEU A 1 496 ? 5.846 16.812 34.026 1.00 96.81 496 LEU A O 1
ATOM 3886 N N . GLY A 1 497 ? 6.581 14.710 33.696 1.00 97.25 497 GLY A N 1
ATOM 3887 C CA . GLY A 1 497 ? 7.804 14.834 34.476 1.00 97.25 497 GLY A CA 1
ATOM 3888 C C . GLY A 1 497 ? 8.852 15.754 33.827 1.00 97.25 497 GLY A C 1
ATOM 3889 O O . GLY A 1 497 ? 8.640 16.296 32.734 1.00 97.25 497 GLY A O 1
ATOM 3890 N N . PRO A 1 498 ? 10.004 15.946 34.499 1.00 96.94 498 PRO A N 1
ATOM 3891 C CA . PRO A 1 498 ? 11.121 16.695 33.933 1.00 96.94 498 PRO A CA 1
ATOM 3892 C C . PRO A 1 498 ? 11.645 16.032 32.653 1.00 96.94 498 PRO A C 1
ATOM 3894 O O . PRO A 1 498 ? 11.386 14.858 32.397 1.00 96.94 498 PRO A O 1
ATOM 3897 N N . VAL A 1 499 ? 12.389 16.806 31.860 1.00 97.00 499 VAL A N 1
ATOM 3898 C CA . VAL A 1 499 ? 13.131 16.261 30.716 1.00 97.00 499 VAL A CA 1
ATOM 3899 C C . VAL A 1 499 ? 14.217 15.314 31.236 1.00 97.00 499 VAL A C 1
ATOM 3901 O O . VAL A 1 499 ? 14.937 15.663 32.172 1.00 97.00 499 VAL A O 1
ATOM 3904 N N . GLU A 1 500 ? 14.295 14.121 30.653 1.00 95.94 500 GLU A N 1
ATOM 3905 C CA . GLU A 1 500 ? 15.295 13.090 30.942 1.00 95.94 500 GLU A CA 1
ATOM 3906 C C . GLU A 1 500 ? 16.496 13.214 29.987 1.00 95.94 500 GLU A C 1
ATOM 3908 O O . GLU A 1 500 ? 16.319 13.444 28.790 1.00 95.94 500 GLU A O 1
ATOM 3913 N N . ASP A 1 501 ? 17.711 13.013 30.507 1.00 93.81 501 ASP A N 1
ATOM 3914 C CA . ASP A 1 501 ? 18.933 12.971 29.695 1.00 93.81 501 ASP A CA 1
ATOM 3915 C C . ASP A 1 501 ? 18.999 11.691 28.840 1.00 93.81 501 ASP A C 1
ATOM 3917 O O . ASP A 1 501 ? 18.645 10.595 29.286 1.00 93.81 501 ASP A O 1
ATOM 3921 N N . GLY A 1 502 ? 19.571 11.801 27.640 1.00 95.06 502 GLY A N 1
ATOM 3922 C CA . GLY A 1 502 ? 19.845 10.664 26.763 1.00 95.06 502 GLY A CA 1
ATOM 3923 C C . GLY A 1 502 ? 18.669 10.265 25.871 1.00 95.06 502 GLY A C 1
ATOM 3924 O O . GLY A 1 502 ? 17.902 11.108 25.418 1.00 95.06 502 GLY A O 1
ATOM 3925 N N . SER A 1 503 ? 18.559 8.965 25.587 1.00 97.38 503 SER A N 1
ATOM 3926 C CA . SER A 1 503 ? 17.515 8.386 24.730 1.00 97.38 503 SER A CA 1
ATOM 3927 C C . SER A 1 503 ? 16.754 7.265 25.430 1.00 97.38 503 SER A C 1
ATOM 3929 O O . SER A 1 503 ? 17.151 6.807 26.505 1.00 97.38 503 SER A O 1
ATOM 3931 N N . LEU A 1 504 ? 15.707 6.738 24.785 1.00 97.06 504 LEU A N 1
ATOM 3932 C CA . LEU A 1 504 ? 14.986 5.576 25.312 1.00 97.06 504 LEU A CA 1
ATOM 3933 C C . LEU A 1 504 ? 15.836 4.300 25.311 1.00 97.06 504 LEU A C 1
ATOM 3935 O O . LEU A 1 504 ? 15.478 3.341 25.986 1.00 97.06 504 LEU A O 1
ATOM 3939 N N . ALA A 1 505 ? 16.970 4.302 24.605 1.00 96.88 505 ALA A N 1
ATOM 3940 C CA . ALA A 1 505 ? 17.967 3.238 24.639 1.00 96.88 505 ALA A CA 1
ATOM 3941 C C . ALA A 1 505 ? 19.118 3.499 25.635 1.00 96.88 505 ALA A C 1
ATOM 3943 O O . ALA A 1 505 ? 20.100 2.765 25.614 1.00 96.88 505 ALA A O 1
ATOM 3944 N N . GLY A 1 506 ? 19.029 4.536 26.476 1.00 95.06 506 GLY A N 1
ATOM 3945 C CA . GLY A 1 506 ? 20.082 4.926 27.419 1.00 95.06 506 GLY A CA 1
ATOM 3946 C C . GLY A 1 506 ? 20.881 6.156 26.979 1.00 95.06 506 GLY A C 1
ATOM 3947 O O . GLY A 1 506 ? 20.700 6.703 25.883 1.00 95.06 506 GLY A O 1
ATOM 3948 N N . THR A 1 507 ? 21.770 6.625 27.856 1.00 94.00 507 THR A N 1
ATOM 3949 C CA . THR A 1 507 ? 22.586 7.837 27.639 1.00 94.00 507 THR A CA 1
ATOM 3950 C C . THR A 1 507 ? 23.741 7.590 26.667 1.00 94.00 507 THR A C 1
ATOM 3952 O O . THR A 1 507 ? 24.147 8.479 25.917 1.00 94.00 507 THR A O 1
ATOM 3955 N N . GLU A 1 508 ? 24.231 6.356 26.602 1.00 93.50 508 GLU A N 1
ATOM 3956 C CA . GLU A 1 508 ? 25.253 5.882 25.673 1.00 93.50 508 GLU A CA 1
ATOM 3957 C C . GLU A 1 508 ? 24.763 5.806 24.216 1.00 93.50 508 GLU A C 1
ATOM 3959 O O . GLU A 1 508 ? 25.576 5.784 23.287 1.00 93.50 508 GLU A O 1
ATOM 3964 N N . HIS A 1 509 ? 23.443 5.789 24.011 1.00 95.12 509 HIS A N 1
ATOM 3965 C CA . HIS A 1 509 ? 22.793 5.584 22.715 1.00 95.12 509 HIS A CA 1
ATOM 3966 C C . HIS A 1 509 ? 21.952 6.779 22.256 1.00 95.12 509 HIS A C 1
ATOM 3968 O O . HIS A 1 509 ? 21.093 6.622 21.400 1.00 95.12 509 HIS A O 1
ATOM 3974 N N . ALA A 1 510 ? 22.239 7.984 22.761 1.00 95.69 510 ALA A N 1
ATOM 3975 C CA . ALA A 1 510 ? 21.633 9.233 22.296 1.00 95.69 510 ALA A CA 1
ATOM 3976 C C . ALA A 1 510 ? 22.159 9.640 20.906 1.00 95.69 510 ALA A C 1
ATOM 3978 O O . ALA A 1 510 ? 23.077 10.457 20.768 1.00 95.69 510 ALA A O 1
ATOM 3979 N N . TRP A 1 511 ? 21.636 8.994 19.864 1.00 96.94 511 TRP A N 1
ATOM 3980 C CA . TRP A 1 511 ? 22.012 9.219 18.466 1.00 96.94 511 TRP A CA 1
ATOM 3981 C C . TRP A 1 511 ? 21.247 10.371 17.834 1.00 96.94 511 TRP A C 1
ATOM 3983 O O . TRP A 1 511 ? 21.812 11.067 16.993 1.00 96.94 511 TRP A O 1
ATOM 3993 N N . GLY A 1 512 ? 19.995 10.591 18.248 1.00 95.00 512 GLY A N 1
ATOM 3994 C CA . GLY A 1 512 ? 19.122 11.614 17.665 1.00 95.00 512 GLY A CA 1
ATOM 3995 C C . GLY A 1 512 ? 19.688 13.035 17.751 1.00 95.00 512 GLY A C 1
ATOM 3996 O O . GLY A 1 512 ? 19.489 13.838 16.843 1.00 95.00 512 GLY A O 1
ATOM 3997 N N . GLU A 1 513 ? 20.486 13.312 18.782 1.00 93.00 513 GLU A N 1
ATOM 3998 C CA . GLU A 1 513 ? 21.170 14.595 18.996 1.00 93.00 513 GLU A CA 1
ATOM 3999 C C . GLU A 1 513 ? 22.465 14.748 18.174 1.00 93.00 513 GLU A C 1
ATOM 4001 O O . GLU A 1 513 ? 23.071 15.818 18.135 1.00 93.00 513 GLU A O 1
ATOM 4006 N N . LYS A 1 514 ? 22.925 13.674 17.521 1.00 94.88 514 LYS A N 1
ATOM 4007 C CA . LYS A 1 514 ? 24.244 13.580 16.870 1.00 94.88 514 LYS A CA 1
ATOM 4008 C C . LYS A 1 514 ? 24.141 13.401 15.357 1.00 94.88 514 LYS A C 1
ATOM 4010 O O . LYS A 1 514 ? 25.086 12.913 14.740 1.00 94.88 514 LYS A O 1
ATOM 4015 N N . ILE A 1 515 ? 23.017 13.765 14.746 1.00 94.75 515 ILE A N 1
ATOM 4016 C CA . ILE A 1 515 ? 22.803 13.587 13.305 1.00 94.75 515 ILE A CA 1
ATOM 4017 C C . ILE A 1 515 ? 23.503 14.698 12.511 1.00 94.75 515 ILE A C 1
ATOM 4019 O O . ILE A 1 515 ? 23.231 15.886 12.685 1.00 94.75 515 ILE A O 1
ATOM 4023 N N . GLY A 1 516 ? 24.414 14.300 11.624 1.00 94.31 516 GLY A N 1
ATOM 4024 C CA . GLY A 1 516 ? 25.121 15.169 10.691 1.00 94.31 516 GLY A CA 1
ATOM 4025 C C . GLY A 1 516 ? 24.265 15.597 9.488 1.00 94.31 516 GLY A C 1
ATOM 4026 O O . GLY A 1 516 ? 23.164 15.088 9.271 1.00 94.31 516 GLY A O 1
ATOM 4027 N N . PRO A 1 517 ? 24.750 16.547 8.668 1.00 92.62 517 PRO A N 1
ATOM 4028 C CA . PRO A 1 517 ? 23.991 17.131 7.550 1.00 92.62 517 PRO A CA 1
ATOM 4029 C C . PRO A 1 517 ? 23.613 16.134 6.437 1.00 92.62 517 PRO A C 1
ATOM 4031 O O . PRO A 1 517 ? 22.674 16.376 5.671 1.00 92.62 517 PRO A O 1
ATOM 4034 N N . ASP A 1 518 ? 24.343 15.028 6.346 1.00 90.56 518 ASP A N 1
ATOM 4035 C CA . ASP A 1 518 ? 24.162 13.907 5.423 1.00 90.56 518 ASP A CA 1
ATOM 4036 C C . ASP A 1 518 ? 23.289 12.781 5.996 1.00 90.56 518 ASP A C 1
ATOM 4038 O O . ASP A 1 518 ? 23.009 11.821 5.285 1.00 90.56 518 ASP A O 1
ATOM 4042 N N . GLY A 1 519 ? 22.798 12.917 7.233 1.00 92.94 519 GLY A N 1
ATOM 4043 C CA . GLY A 1 519 ? 22.014 11.880 7.906 1.00 92.94 519 GLY A CA 1
ATOM 4044 C C . GLY A 1 519 ? 22.873 10.775 8.527 1.00 92.94 519 GLY A C 1
ATOM 4045 O O . GLY A 1 519 ? 22.324 9.777 8.990 1.00 92.94 519 GLY A O 1
ATOM 4046 N N . ASP A 1 520 ? 24.199 10.938 8.555 1.00 94.94 520 ASP A N 1
ATOM 4047 C CA . ASP A 1 520 ? 25.092 10.050 9.289 1.00 94.94 520 ASP A CA 1
ATOM 4048 C C . ASP A 1 520 ? 25.379 10.599 10.689 1.00 94.94 520 ASP A C 1
ATOM 4050 O O . ASP A 1 520 ? 25.423 11.802 10.942 1.00 94.94 520 ASP A O 1
ATOM 4054 N N . ILE A 1 521 ? 25.567 9.686 11.635 1.00 95.88 521 ILE A N 1
ATOM 4055 C CA . ILE A 1 521 ? 25.873 10.024 13.030 1.00 95.88 521 ILE A CA 1
ATOM 4056 C C . ILE A 1 521 ? 27.302 10.579 13.122 1.00 95.88 521 ILE A C 1
ATOM 4058 O O . ILE A 1 521 ? 28.274 9.926 12.724 1.00 95.88 521 ILE A O 1
ATOM 4062 N N . LEU A 1 522 ? 27.436 11.768 13.711 1.00 94.94 522 LEU A N 1
ATOM 4063 C CA . LEU A 1 522 ? 28.713 12.426 13.970 1.00 94.94 522 LEU A CA 1
ATOM 4064 C C . LEU A 1 522 ? 29.630 11.524 14.810 1.00 94.94 522 LEU A C 1
ATOM 4066 O O . LEU A 1 522 ? 29.221 10.942 15.812 1.00 94.94 522 LEU A O 1
ATOM 4070 N N . GLY A 1 523 ? 30.894 11.414 14.395 1.00 93.19 523 GLY A N 1
ATOM 4071 C CA . GLY A 1 523 ? 31.879 10.525 15.024 1.00 93.19 523 GLY A CA 1
ATOM 4072 C C . GLY A 1 523 ? 31.929 9.105 14.444 1.00 93.19 523 GLY A C 1
ATOM 4073 O O . GLY A 1 523 ? 32.815 8.339 14.817 1.00 93.19 523 GLY A O 1
ATOM 4074 N N . HIS A 1 524 ? 31.057 8.766 13.485 1.00 91.19 524 HIS A N 1
ATOM 4075 C CA . HIS A 1 524 ? 31.023 7.452 12.829 1.00 91.19 524 HIS A CA 1
ATOM 4076 C C . HIS A 1 524 ? 31.183 7.528 11.292 1.00 91.19 524 HIS A C 1
ATOM 4078 O O . HIS A 1 524 ? 30.365 6.970 10.568 1.00 91.19 524 HIS A O 1
ATOM 4084 N N . PRO A 1 525 ? 32.226 8.182 10.745 1.00 84.12 525 PRO A N 1
ATOM 4085 C CA . PRO A 1 525 ? 32.360 8.356 9.297 1.00 84.12 525 PRO A CA 1
ATOM 4086 C C . PRO A 1 525 ? 32.594 7.029 8.553 1.00 84.12 525 PRO A C 1
ATOM 4088 O O . PRO A 1 525 ? 33.168 6.088 9.106 1.00 84.12 525 PRO A O 1
ATOM 4091 N N . ASN A 1 526 ? 32.241 6.996 7.261 1.00 82.75 526 ASN A N 1
ATOM 4092 C CA . ASN A 1 526 ? 32.498 5.883 6.329 1.00 82.75 526 ASN A CA 1
ATOM 4093 C C . ASN A 1 526 ? 31.877 4.539 6.750 1.00 82.75 526 ASN A C 1
ATOM 4095 O O . ASN A 1 526 ? 32.490 3.482 6.577 1.00 82.75 526 ASN A O 1
ATOM 4099 N N . ARG A 1 527 ? 30.662 4.566 7.304 1.00 89.44 527 ARG A N 1
ATOM 4100 C CA . ARG A 1 527 ? 29.928 3.368 7.736 1.00 89.44 527 ARG A CA 1
ATOM 4101 C C . ARG A 1 527 ? 28.555 3.248 7.050 1.00 89.44 527 ARG A C 1
ATOM 4103 O O . ARG A 1 527 ? 27.534 3.210 7.724 1.00 89.44 527 ARG A O 1
ATOM 4110 N N . PRO A 1 528 ? 28.502 3.153 5.710 1.00 88.88 528 PRO A N 1
ATOM 4111 C CA . PRO A 1 528 ? 27.229 3.038 5.002 1.00 88.88 528 PRO A CA 1
ATOM 4112 C C . PRO A 1 528 ? 26.445 1.809 5.482 1.00 88.88 528 PRO A C 1
ATOM 4114 O O . PRO A 1 528 ? 27.028 0.748 5.711 1.00 88.88 528 PRO A O 1
ATOM 4117 N N . TYR A 1 529 ? 25.126 1.956 5.607 1.00 90.06 529 TYR A N 1
ATOM 4118 C CA . TYR A 1 529 ? 24.206 0.932 6.119 1.00 90.06 529 TYR A CA 1
ATOM 4119 C C . TYR A 1 529 ? 24.496 0.482 7.560 1.00 90.06 529 TYR A C 1
ATOM 4121 O O . TYR A 1 529 ? 24.060 -0.593 7.979 1.00 90.06 529 TYR A O 1
ATOM 4129 N N . TRP A 1 530 ? 25.234 1.275 8.342 1.00 93.25 530 TRP A N 1
ATOM 4130 C CA . TRP A 1 530 ? 25.492 0.934 9.733 1.00 93.25 530 TRP A CA 1
ATOM 4131 C C . TRP A 1 530 ? 24.262 1.162 10.604 1.00 93.25 530 TRP A C 1
ATOM 4133 O O . TRP A 1 530 ? 23.779 2.279 10.782 1.00 93.25 530 TRP A O 1
ATOM 4143 N N . LEU A 1 531 ? 23.790 0.062 11.182 1.00 92.88 531 LEU A N 1
ATOM 4144 C CA . LEU A 1 531 ? 22.695 0.038 12.132 1.00 92.88 531 LEU A CA 1
ATOM 4145 C C . LEU A 1 531 ? 23.222 0.410 13.528 1.00 92.88 531 LEU A C 1
ATOM 4147 O O . LEU A 1 531 ? 23.841 -0.415 14.206 1.00 92.88 531 LEU A O 1
ATOM 4151 N N . ALA A 1 532 ? 23.019 1.665 13.934 1.00 93.44 532 ALA A N 1
ATOM 4152 C CA . ALA A 1 532 ? 23.491 2.179 15.220 1.00 93.44 532 ALA A CA 1
ATOM 4153 C C . ALA A 1 532 ? 22.854 1.407 16.400 1.00 93.44 532 ALA A C 1
ATOM 4155 O O . ALA A 1 532 ? 21.627 1.285 16.434 1.00 93.44 532 ALA A O 1
ATOM 4156 N N . PRO A 1 533 ? 23.640 0.879 17.364 1.00 95.00 533 PRO A N 1
ATOM 4157 C CA . PRO A 1 533 ? 23.112 0.107 18.492 1.00 95.00 533 PRO A CA 1
ATOM 4158 C C . PRO A 1 533 ? 22.061 0.874 19.311 1.00 95.00 533 PRO A C 1
ATOM 4160 O O . PRO A 1 533 ? 22.229 2.069 19.501 1.00 95.00 533 PRO A O 1
ATOM 4163 N N . PRO A 1 534 ? 21.003 0.230 19.828 1.00 95.50 534 PRO A N 1
ATOM 4164 C CA . PRO A 1 534 ? 20.737 -1.207 19.753 1.00 95.50 534 PRO A CA 1
ATOM 4165 C C . PRO A 1 534 ? 20.104 -1.657 18.422 1.00 95.50 534 PRO A C 1
ATOM 4167 O O . PRO A 1 534 ? 19.836 -2.841 18.243 1.00 95.50 534 PRO A O 1
ATOM 4170 N N . GLY A 1 535 ? 19.922 -0.749 17.458 1.00 94.44 535 GLY A N 1
ATOM 4171 C CA . GLY A 1 535 ? 19.500 -1.081 16.096 1.00 94.44 535 GLY A CA 1
ATOM 4172 C C . GLY A 1 535 ? 17.995 -1.237 15.902 1.00 94.44 535 GLY A C 1
ATOM 4173 O O . GLY A 1 535 ? 17.568 -1.942 14.992 1.00 94.44 535 GLY A O 1
ATOM 4174 N N . ASN A 1 536 ? 17.203 -0.600 16.763 1.00 95.50 536 ASN A N 1
ATOM 4175 C CA . ASN A 1 536 ? 15.740 -0.694 16.809 1.00 95.50 536 ASN A CA 1
ATOM 4176 C C . ASN A 1 536 ? 15.037 0.682 16.803 1.00 95.50 536 ASN A C 1
ATOM 4178 O O . ASN A 1 536 ? 13.837 0.748 17.039 1.00 95.50 536 ASN A O 1
ATOM 4182 N N . GLY A 1 537 ? 15.776 1.778 16.598 1.00 97.00 537 GLY A N 1
ATOM 4183 C CA . GLY A 1 537 ? 15.245 3.146 16.569 1.00 97.00 537 GLY A CA 1
ATOM 4184 C C . GLY A 1 537 ? 15.177 3.872 17.918 1.00 97.00 537 GLY A C 1
ATOM 4185 O O . GLY A 1 537 ? 15.226 5.097 17.935 1.00 97.00 537 GLY A O 1
ATOM 4186 N N . TYR A 1 538 ? 15.173 3.176 19.060 1.00 98.31 538 TYR A N 1
ATOM 4187 C CA . TYR A 1 538 ? 14.966 3.822 20.370 1.00 98.31 538 TYR A CA 1
ATOM 4188 C C . TYR A 1 538 ? 16.081 4.804 20.777 1.00 98.31 538 TYR A C 1
ATOM 4190 O O . TYR A 1 538 ? 15.841 5.715 21.567 1.00 98.31 538 TYR A O 1
ATOM 4198 N N . GLY A 1 539 ? 17.281 4.668 20.201 1.00 97.94 539 GLY A N 1
ATOM 4199 C CA . GLY A 1 539 ? 18.391 5.610 20.393 1.00 97.94 539 GLY A CA 1
ATOM 4200 C C . GLY A 1 539 ? 18.225 6.969 19.694 1.00 97.94 539 GLY A C 1
ATOM 4201 O O . GLY A 1 539 ? 19.045 7.869 19.862 1.00 97.94 539 GLY A O 1
ATOM 4202 N N . PHE A 1 540 ? 17.185 7.142 18.877 1.00 97.81 540 PHE A N 1
ATOM 4203 C CA . PHE A 1 540 ? 16.936 8.395 18.157 1.00 97.81 540 PHE A CA 1
ATOM 4204 C C . PHE A 1 540 ? 15.975 9.337 18.886 1.00 97.81 540 PHE A C 1
ATOM 4206 O O . PHE A 1 540 ? 15.863 10.494 18.488 1.00 97.81 540 PHE A O 1
ATOM 4213 N N . PHE A 1 541 ? 15.338 8.877 19.964 1.00 98.25 541 PHE A N 1
ATOM 4214 C CA . PHE A 1 541 ? 14.559 9.739 20.846 1.00 98.25 541 PHE A CA 1
ATOM 4215 C C . PHE A 1 541 ? 15.462 10.571 21.753 1.00 98.25 541 PHE A C 1
ATOM 4217 O O . PHE A 1 541 ? 16.515 10.098 22.178 1.00 98.25 541 PHE A O 1
ATOM 4224 N N . TYR A 1 542 ? 15.024 11.783 22.070 1.00 97.50 542 TYR A N 1
ATOM 4225 C CA . TYR A 1 542 ? 15.661 12.677 23.034 1.00 97.50 542 TYR A CA 1
ATOM 4226 C C . TYR A 1 542 ? 14.620 13.635 23.635 1.00 97.50 542 TYR A C 1
ATOM 4228 O O . TYR A 1 542 ? 13.444 13.580 23.272 1.00 97.50 542 TYR A O 1
ATOM 4236 N N . ASP A 1 543 ? 15.028 14.461 24.600 1.00 97.00 543 ASP A N 1
ATOM 4237 C CA . ASP A 1 543 ? 14.142 15.362 25.355 1.00 97.00 543 ASP A CA 1
ATOM 4238 C C . ASP A 1 543 ? 12.899 14.651 25.937 1.00 97.00 543 ASP A C 1
ATOM 4240 O O . ASP A 1 543 ? 11.776 15.165 25.938 1.00 97.00 543 ASP A O 1
ATOM 4244 N N . MET A 1 544 ? 13.097 13.423 26.424 1.00 97.12 544 MET A N 1
ATOM 4245 C CA . MET A 1 544 ? 12.007 12.542 26.840 1.00 97.12 544 MET A CA 1
ATOM 4246 C C . MET A 1 544 ? 11.367 13.025 28.138 1.00 97.12 544 MET A C 1
ATOM 4248 O O . MET A 1 544 ? 12.041 13.494 29.053 1.00 97.12 544 MET A O 1
ATOM 4252 N N . ARG A 1 545 ? 10.055 12.841 28.254 1.00 98.06 545 ARG A N 1
ATOM 4253 C CA . ARG A 1 545 ? 9.265 13.152 29.446 1.00 98.06 545 ARG A CA 1
ATOM 4254 C C . ARG A 1 545 ? 8.249 12.053 29.700 1.00 98.06 545 ARG A C 1
ATOM 4256 O O . ARG A 1 545 ? 7.578 11.612 28.768 1.00 98.06 545 ARG A O 1
ATOM 4263 N N . ARG A 1 546 ? 8.083 11.652 30.962 1.00 98.12 546 ARG A N 1
ATOM 4264 C CA . ARG A 1 546 ? 7.155 10.578 31.359 1.00 98.12 546 ARG A CA 1
ATOM 4265 C C . ARG A 1 546 ? 5.966 11.081 32.161 1.00 98.12 546 ARG A C 1
ATOM 4267 O O . ARG A 1 546 ? 6.084 12.033 32.928 1.00 98.12 546 ARG A O 1
ATOM 4274 N N . ALA A 1 547 ? 4.843 10.386 32.033 1.00 97.38 547 ALA A N 1
ATOM 4275 C CA . ALA A 1 547 ? 3.655 10.566 32.856 1.00 97.38 547 ALA A CA 1
ATOM 4276 C C . ALA A 1 547 ? 2.952 9.227 33.119 1.00 97.38 547 ALA A C 1
ATOM 4278 O O . ALA A 1 547 ? 3.094 8.261 32.372 1.00 97.38 547 ALA A O 1
ATOM 4279 N N . ARG A 1 548 ? 2.161 9.171 34.194 1.00 96.00 548 ARG A N 1
ATOM 4280 C CA . ARG A 1 548 ? 1.296 8.028 34.534 1.00 96.00 548 ARG A CA 1
ATOM 4281 C C . ARG A 1 548 ? -0.125 8.542 34.763 1.00 96.00 548 ARG A C 1
ATOM 4283 O O . ARG A 1 548 ? -0.474 8.864 35.899 1.00 96.00 548 ARG A O 1
ATOM 4290 N N . PRO A 1 549 ? -0.921 8.707 33.695 1.00 94.62 549 PRO A N 1
ATOM 4291 C CA . PRO A 1 549 ? -2.266 9.253 33.799 1.00 94.62 549 PRO A CA 1
ATOM 4292 C C . PRO A 1 549 ? -3.182 8.327 34.611 1.00 94.62 549 PRO A C 1
ATOM 4294 O O . PRO A 1 549 ? -3.118 7.104 34.496 1.00 94.62 549 PRO A O 1
ATOM 4297 N N . GLY A 1 550 ? -4.063 8.922 35.419 1.00 90.94 550 GLY A N 1
ATOM 4298 C CA . GLY A 1 550 ? -5.113 8.200 36.151 1.00 90.94 550 GLY A CA 1
ATOM 4299 C C . GLY A 1 550 ? -6.397 7.967 35.344 1.00 90.94 550 GLY A C 1
ATOM 4300 O O . GLY A 1 550 ? -7.323 7.339 35.846 1.00 90.94 550 GLY A O 1
ATOM 4301 N N . GLY A 1 551 ? -6.471 8.486 34.117 1.00 94.12 551 GLY A N 1
ATOM 4302 C CA . GLY A 1 551 ? -7.644 8.442 33.245 1.00 94.12 551 GLY A CA 1
ATOM 4303 C C . GLY A 1 551 ? -7.312 8.963 31.841 1.00 94.12 551 GLY A C 1
ATOM 4304 O O . GLY A 1 551 ? -6.133 9.006 31.484 1.00 94.12 551 GLY A O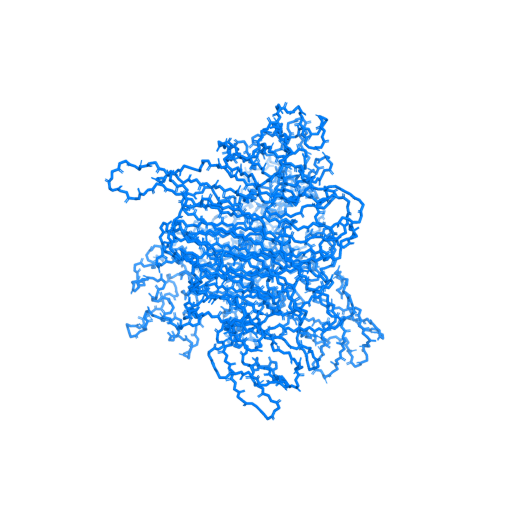 1
ATOM 4305 N N . PRO A 1 552 ? -8.319 9.354 31.038 1.00 96.62 552 PRO A N 1
ATOM 4306 C CA . PRO A 1 552 ? -8.096 9.945 29.720 1.00 96.62 552 PRO A CA 1
ATOM 4307 C C . PRO A 1 552 ? -7.152 11.153 29.767 1.00 96.62 552 PRO A C 1
ATOM 4309 O O . PRO A 1 552 ? -7.270 12.022 30.633 1.00 96.62 552 PRO A O 1
ATOM 4312 N N . CYS A 1 553 ? -6.229 11.219 28.812 1.00 97.94 553 CYS A N 1
ATOM 4313 C CA . CYS A 1 553 ? -5.301 12.333 28.631 1.00 97.94 553 CYS A CA 1
ATOM 4314 C C . CYS A 1 553 ? -5.115 12.617 27.138 1.00 97.94 553 CYS A C 1
ATOM 4316 O O . CYS A 1 553 ? -5.473 11.794 26.299 1.00 97.94 553 CYS A O 1
ATOM 4318 N N . TYR A 1 554 ? -4.535 13.758 26.780 1.00 98.44 554 TYR A N 1
ATOM 4319 C CA . TYR A 1 554 ? -4.262 14.078 25.380 1.00 98.44 554 TYR A CA 1
ATOM 4320 C C . TYR A 1 554 ? -2.932 14.798 25.193 1.00 98.44 554 TYR A C 1
ATOM 4322 O O . TYR A 1 554 ? -2.453 15.484 26.096 1.00 98.44 554 TYR A O 1
ATOM 4330 N N . ALA A 1 555 ? -2.390 14.676 23.984 1.00 98.56 555 ALA A N 1
ATOM 4331 C CA . ALA A 1 555 ? -1.361 15.555 23.443 1.00 98.56 555 ALA A CA 1
ATOM 4332 C C . ALA A 1 555 ? -1.934 16.290 22.220 1.00 98.56 555 ALA A C 1
ATOM 4334 O O . ALA A 1 555 ? -2.691 15.713 21.438 1.00 98.56 555 ALA A O 1
ATOM 4335 N N . ASP A 1 556 ? -1.637 17.580 22.104 1.00 98.62 556 ASP A N 1
ATOM 4336 C CA . ASP A 1 556 ? -2.223 18.490 21.118 1.00 98.62 556 ASP A CA 1
ATOM 4337 C C . ASP A 1 556 ? -1.129 19.318 20.451 1.00 98.62 556 ASP A C 1
ATOM 4339 O O . ASP A 1 556 ? -0.539 20.201 21.078 1.00 98.62 556 ASP A O 1
ATOM 4343 N N . TRP A 1 557 ? -0.884 19.016 19.179 1.00 98.56 557 TRP A N 1
ATOM 4344 C CA . TRP A 1 557 ? 0.171 19.590 18.359 1.00 98.56 557 TRP A CA 1
ATOM 4345 C C . TRP A 1 557 ? -0.331 20.742 17.495 1.00 98.56 557 TRP A C 1
ATOM 4347 O O . TRP A 1 557 ? -1.388 20.666 16.863 1.00 98.56 557 TRP A O 1
ATOM 4357 N N . SER A 1 558 ? 0.494 21.781 17.393 1.00 97.19 558 SER A N 1
ATOM 4358 C CA . SER A 1 558 ? 0.356 22.838 16.393 1.00 97.19 558 SER A CA 1
ATOM 4359 C C . SER A 1 558 ? 1.066 22.422 15.101 1.00 97.19 558 SER A C 1
ATOM 4361 O O . SER A 1 558 ? 2.281 22.220 15.106 1.00 97.19 558 SER A O 1
ATOM 4363 N N . LEU A 1 559 ? 0.323 22.278 13.998 1.00 95.50 559 LEU A N 1
ATOM 4364 C CA . LEU A 1 559 ? 0.868 21.970 12.663 1.00 95.50 559 LEU A CA 1
ATOM 4365 C C . LEU A 1 559 ? 1.031 23.234 11.803 1.00 95.50 559 LEU A C 1
ATOM 4367 O O . LEU A 1 559 ? 1.845 23.276 10.882 1.00 95.50 559 LEU A O 1
ATOM 4371 N N . GLY A 1 560 ? 0.266 24.286 12.106 1.00 92.12 560 GLY A N 1
ATOM 4372 C CA . GLY A 1 560 ? 0.333 25.563 11.402 1.00 92.12 560 GLY A CA 1
ATOM 4373 C C . GLY A 1 560 ? -0.290 25.508 10.004 1.00 92.12 560 GLY A C 1
ATOM 4374 O O . GLY A 1 560 ? -1.384 24.977 9.805 1.00 92.12 560 GLY A O 1
ATOM 4375 N N . GLY A 1 561 ? 0.380 26.116 9.025 1.00 91.06 561 GLY A N 1
ATOM 4376 C CA . GLY A 1 561 ? -0.164 26.308 7.679 1.00 91.06 561 GLY A CA 1
ATOM 4377 C C . GLY A 1 561 ? -1.199 27.435 7.596 1.00 91.06 561 GLY A C 1
ATOM 4378 O O . GLY A 1 561 ? -1.430 28.182 8.547 1.00 91.06 561 GLY A O 1
ATOM 4379 N N . THR A 1 562 ? -1.826 27.566 6.428 1.00 91.19 562 THR A N 1
ATOM 4380 C CA . THR A 1 562 ? -2.758 28.667 6.104 1.00 91.19 562 THR A CA 1
ATOM 4381 C C . THR A 1 562 ? -4.028 28.693 6.962 1.00 91.19 562 THR A C 1
ATOM 4383 O O . THR A 1 562 ? -4.634 29.745 7.131 1.00 91.19 562 THR A O 1
ATOM 4386 N N . ASN A 1 563 ? -4.397 27.555 7.546 1.00 91.81 563 ASN A N 1
ATOM 4387 C CA . ASN A 1 563 ? -5.590 27.349 8.366 1.00 91.81 563 ASN A CA 1
ATOM 4388 C C . ASN A 1 563 ? -5.273 27.138 9.859 1.00 91.81 563 ASN A C 1
ATOM 4390 O O . ASN A 1 563 ? -6.167 26.749 10.606 1.00 91.81 563 ASN A O 1
ATOM 4394 N N . GLN A 1 564 ? -4.023 27.353 10.298 1.00 93.88 564 GLN A N 1
ATOM 4395 C CA . GLN A 1 564 ? -3.584 27.097 11.681 1.00 93.88 564 GLN A CA 1
ATOM 4396 C C . GLN A 1 564 ? -4.016 25.707 12.190 1.00 93.88 564 GLN A C 1
ATOM 4398 O O . GLN A 1 564 ? -4.617 25.576 13.258 1.00 93.88 564 GLN A O 1
ATOM 4403 N N . ALA A 1 565 ? -3.770 24.668 11.388 1.00 95.50 565 ALA A N 1
ATOM 4404 C CA . ALA A 1 565 ? -4.181 23.309 11.706 1.00 95.50 565 ALA A CA 1
ATOM 4405 C C . ALA A 1 565 ? -3.551 22.820 13.018 1.00 95.50 565 ALA A C 1
ATOM 4407 O O . ALA A 1 565 ? -2.386 23.097 13.327 1.00 95.50 565 ALA A O 1
ATOM 4408 N N . ARG A 1 566 ? -4.336 22.051 13.767 1.00 97.75 566 ARG A N 1
ATOM 4409 C CA . ARG A 1 566 ? -3.943 21.365 14.991 1.00 97.75 566 ARG A CA 1
ATOM 4410 C C . ARG A 1 566 ? -4.360 19.907 14.923 1.00 97.75 566 ARG A C 1
ATOM 4412 O O . ARG A 1 566 ? -5.327 19.547 14.246 1.00 97.75 566 ARG A O 1
ATOM 4419 N N . PHE A 1 567 ? -3.623 19.078 15.643 1.00 98.44 567 PHE A N 1
ATOM 4420 C CA . PHE A 1 567 ? -3.911 17.661 15.765 1.00 98.44 567 PHE A CA 1
ATOM 4421 C C . PHE A 1 567 ? -3.871 17.275 17.230 1.00 98.44 567 PHE A C 1
ATOM 4423 O O . PHE A 1 567 ? -2.834 17.408 17.871 1.00 98.44 567 PHE A O 1
ATOM 4430 N N . ARG A 1 568 ? -4.998 16.812 17.769 1.00 98.69 568 ARG A N 1
ATOM 4431 C CA . ARG A 1 568 ? -5.088 16.339 19.147 1.00 98.69 568 ARG A CA 1
ATOM 4432 C C . ARG A 1 568 ? -5.329 14.841 19.163 1.00 98.69 568 ARG A C 1
ATOM 4434 O O . ARG A 1 568 ? -6.288 14.355 18.573 1.00 98.69 568 ARG A O 1
ATOM 4441 N N . VAL A 1 569 ? -4.482 14.110 19.875 1.00 98.81 569 VAL A N 1
ATOM 4442 C CA . VAL A 1 569 ? -4.689 12.687 20.146 1.00 98.81 569 VAL A CA 1
ATOM 4443 C C . VAL A 1 569 ? -5.137 12.541 21.588 1.00 98.81 569 VAL A C 1
ATOM 4445 O O . VAL A 1 569 ? -4.356 12.764 22.512 1.00 98.81 569 VAL A O 1
ATOM 4448 N N . HIS A 1 570 ? -6.387 12.131 21.772 1.00 98.75 570 HIS A N 1
ATOM 4449 C CA . HIS A 1 570 ? -6.922 11.711 23.060 1.00 98.75 570 HIS A CA 1
ATOM 4450 C C . HIS A 1 570 ? -6.574 10.245 23.269 1.00 98.75 570 HIS A C 1
ATOM 4452 O O . HIS A 1 570 ? -7.097 9.360 22.589 1.00 98.75 570 HIS A O 1
ATOM 4458 N N . LEU A 1 571 ? -5.674 9.982 24.204 1.00 98.31 571 LEU A N 1
ATOM 4459 C CA . LEU A 1 571 ? -5.342 8.637 24.619 1.00 98.31 571 LEU A CA 1
ATOM 4460 C C . LEU A 1 571 ? -6.268 8.225 25.757 1.00 98.31 571 LEU A C 1
ATOM 4462 O O . LEU A 1 571 ? -6.422 8.928 26.758 1.00 98.31 571 LEU A O 1
ATOM 4466 N N . LEU A 1 572 ? -6.843 7.037 25.619 1.00 97.75 572 LEU A N 1
ATOM 4467 C CA . LEU A 1 572 ? -7.667 6.433 26.649 1.00 97.75 572 LEU A CA 1
ATOM 4468 C C . LEU A 1 572 ? -6.857 5.269 27.223 1.00 97.75 572 LEU A C 1
ATOM 4470 O O . LEU A 1 572 ? -6.982 4.163 26.713 1.00 97.75 572 LEU A O 1
ATOM 4474 N N . PRO A 1 573 ? -5.945 5.470 28.184 1.00 96.19 573 PRO A N 1
ATOM 4475 C CA . PRO A 1 573 ? -5.041 4.413 28.637 1.00 96.19 573 PRO A CA 1
ATOM 4476 C C . PRO A 1 573 ? -5.762 3.352 29.480 1.00 96.19 573 PRO A C 1
ATOM 4478 O O . PRO A 1 573 ? -6.708 3.651 30.206 1.00 96.19 573 PRO A O 1
ATOM 4481 N N . GLU A 1 574 ? -5.288 2.105 29.420 1.00 94.81 574 GLU A N 1
ATOM 4482 C CA . GLU A 1 574 ? -5.594 1.115 30.463 1.00 94.81 574 GLU A CA 1
ATOM 4483 C C . GLU A 1 574 ? -4.827 1.476 31.750 1.00 94.81 574 GLU A C 1
ATOM 4485 O O . GLU A 1 574 ? -3.789 2.152 31.676 1.00 94.81 574 GLU A O 1
ATOM 4490 N N . PRO A 1 575 ? -5.275 1.019 32.934 1.00 92.19 575 PRO A N 1
ATOM 4491 C CA . PRO A 1 575 ? -4.533 1.226 34.171 1.00 92.19 575 PRO A CA 1
ATOM 4492 C C . PRO A 1 575 ? -3.062 0.807 34.042 1.00 92.19 575 PRO A C 1
ATOM 4494 O O . PRO A 1 575 ? -2.739 -0.174 33.374 1.00 92.19 575 PRO A O 1
ATOM 4497 N N . GLN A 1 576 ? -2.175 1.544 34.718 1.00 91.69 576 GLN A N 1
ATOM 4498 C CA . GLN A 1 576 ? -0.720 1.314 34.743 1.00 91.69 576 GLN A CA 1
ATOM 4499 C C . GLN A 1 576 ? 0.025 1.575 33.420 1.00 91.69 576 GLN A C 1
ATOM 4501 O O . GLN A 1 576 ? 1.225 1.309 33.348 1.00 91.69 576 GLN A O 1
ATOM 4506 N N . THR A 1 577 ? -0.635 2.136 32.404 1.00 97.50 577 THR A N 1
ATOM 4507 C CA . THR A 1 577 ? 0.045 2.610 31.189 1.00 97.50 577 THR A CA 1
ATOM 4508 C C . THR A 1 577 ? 0.945 3.805 31.517 1.00 97.50 577 THR A C 1
ATOM 4510 O O . THR A 1 577 ? 0.507 4.773 32.140 1.00 97.50 577 THR A O 1
ATOM 4513 N N . GLU A 1 578 ? 2.207 3.740 31.102 1.00 98.19 578 GLU A N 1
ATOM 4514 C CA . GLU A 1 578 ? 3.137 4.867 31.143 1.00 98.19 578 GLU A CA 1
ATOM 4515 C C . GLU A 1 578 ? 3.082 5.620 29.817 1.00 98.19 578 GLU A C 1
ATOM 4517 O O . GLU A 1 578 ? 3.091 5.012 28.751 1.00 98.19 578 GLU A O 1
ATOM 4522 N N . ILE A 1 579 ? 3.026 6.944 29.887 1.00 98.38 579 ILE A N 1
ATOM 4523 C CA . ILE A 1 579 ? 3.055 7.818 28.721 1.00 98.38 579 ILE A CA 1
ATOM 4524 C C . ILE A 1 579 ? 4.429 8.441 28.616 1.00 98.38 579 ILE A C 1
ATOM 4526 O O . ILE A 1 579 ? 4.953 8.944 29.607 1.00 98.38 579 ILE A O 1
ATOM 4530 N N . ILE A 1 580 ? 4.992 8.415 27.416 1.00 98.56 580 ILE A N 1
ATOM 4531 C CA . ILE A 1 580 ? 6.287 8.999 27.098 1.00 98.56 580 ILE A CA 1
ATOM 4532 C C . ILE A 1 580 ? 6.074 9.972 25.943 1.00 98.56 580 ILE A C 1
ATOM 4534 O O . ILE A 1 580 ? 5.557 9.582 24.899 1.00 98.56 580 ILE A O 1
ATOM 4538 N N . LEU A 1 581 ? 6.469 11.227 26.134 1.00 98.44 581 LEU A N 1
ATOM 4539 C CA . LEU A 1 581 ? 6.616 12.207 25.060 1.00 98.44 581 LEU A CA 1
ATOM 4540 C C . LEU A 1 581 ? 8.106 12.382 24.801 1.00 98.44 581 LEU A C 1
ATOM 4542 O O . LEU A 1 581 ? 8.857 12.576 25.754 1.00 98.44 581 LEU A O 1
ATOM 4546 N N . ALA A 1 582 ? 8.534 12.304 23.548 1.00 98.12 582 ALA A N 1
ATOM 4547 C CA . ALA A 1 582 ? 9.935 12.482 23.184 1.00 98.12 582 ALA A CA 1
ATOM 4548 C C . ALA A 1 582 ? 10.071 13.160 21.824 1.00 98.12 582 ALA A C 1
ATOM 4550 O O . ALA A 1 582 ? 9.267 12.916 20.923 1.00 98.12 582 ALA A O 1
ATOM 4551 N N . ASP A 1 583 ? 11.115 13.959 21.661 1.00 97.81 583 ASP A N 1
ATOM 4552 C CA . ASP A 1 583 ? 11.505 14.491 20.366 1.00 97.81 583 ASP A CA 1
ATOM 4553 C C . ASP A 1 583 ? 12.311 13.451 19.584 1.00 97.81 583 ASP A C 1
ATOM 4555 O O . ASP A 1 583 ? 12.968 12.573 20.145 1.00 97.81 583 ASP A O 1
ATOM 4559 N N . ALA A 1 584 ? 12.263 13.557 18.259 1.00 96.75 584 ALA A N 1
ATOM 4560 C CA . ALA A 1 584 ? 13.068 12.752 17.350 1.00 96.75 584 ALA A CA 1
ATOM 4561 C C . ALA A 1 584 ? 13.552 13.598 16.160 1.00 96.75 584 ALA A C 1
ATOM 4563 O O . ALA A 1 584 ? 12.888 14.576 15.766 1.00 96.75 584 ALA A O 1
ATOM 4564 N N . PRO A 1 585 ? 14.711 13.268 15.563 1.00 95.38 585 PRO A N 1
ATOM 4565 C CA . PRO A 1 585 ? 15.209 13.982 14.398 1.00 95.38 585 PRO A CA 1
ATOM 4566 C C . PRO A 1 585 ? 14.369 13.655 13.156 1.00 95.38 585 PRO A C 1
ATOM 4568 O O . PRO A 1 585 ? 13.788 12.573 13.026 1.00 95.38 585 PRO A O 1
ATOM 4571 N N . GLY A 1 586 ? 14.344 14.591 12.206 1.00 93.50 586 GLY A N 1
ATOM 4572 C CA . GLY A 1 586 ? 13.974 14.273 10.830 1.00 93.50 586 GLY A CA 1
ATOM 4573 C C . GLY A 1 586 ? 15.076 13.459 10.143 1.00 93.50 586 GLY A C 1
ATOM 4574 O O . GLY A 1 586 ? 16.161 13.265 10.691 1.00 93.50 586 GLY A O 1
ATOM 4575 N N . LEU A 1 587 ? 14.829 13.021 8.906 1.00 91.62 587 LEU A N 1
ATOM 4576 C CA . LEU A 1 587 ? 15.796 12.213 8.150 1.00 91.62 587 LEU A CA 1
ATOM 4577 C C . LEU A 1 587 ? 17.175 12.892 7.996 1.00 91.62 587 LEU A C 1
ATOM 4579 O O . LEU A 1 587 ? 18.220 12.245 8.045 1.00 91.62 587 LEU A O 1
ATOM 4583 N N . TYR A 1 588 ? 17.158 14.215 7.841 1.00 92.12 588 TYR A N 1
ATOM 4584 C CA . TYR A 1 588 ? 18.325 15.091 7.835 1.00 92.12 588 TYR A CA 1
ATOM 4585 C C . TYR A 1 588 ? 18.069 16.264 8.790 1.00 92.12 588 TYR A C 1
ATOM 4587 O O . TYR A 1 588 ? 16.907 16.612 8.996 1.00 92.12 588 TYR A O 1
ATOM 4595 N N . PRO A 1 589 ? 19.101 16.985 9.267 1.00 89.75 589 PRO A N 1
ATOM 4596 C CA . PRO A 1 589 ? 18.912 18.178 10.103 1.00 89.75 589 PRO A CA 1
ATOM 4597 C C . PRO A 1 589 ? 18.083 19.294 9.445 1.00 89.75 589 PRO A C 1
ATOM 4599 O O . PRO A 1 589 ? 17.513 20.135 10.129 1.00 89.75 589 PRO A O 1
ATOM 4602 N N . ARG A 1 590 ? 18.022 19.312 8.105 1.00 89.38 590 ARG A N 1
ATOM 4603 C CA . ARG A 1 590 ? 17.176 20.227 7.315 1.00 89.38 590 ARG A CA 1
ATOM 4604 C C . ARG A 1 590 ? 15.724 19.757 7.165 1.00 89.38 590 ARG A C 1
ATOM 4606 O O . ARG A 1 590 ? 14.887 20.532 6.715 1.00 89.38 590 ARG A O 1
ATOM 4613 N N . SER A 1 591 ? 15.449 18.486 7.444 1.00 90.06 591 SER A N 1
ATOM 4614 C CA . SER A 1 591 ? 14.093 17.941 7.460 1.00 90.06 591 SER A CA 1
ATOM 4615 C C . SER A 1 591 ? 13.419 18.343 8.768 1.00 90.06 591 SER A C 1
ATOM 4617 O O . SER A 1 591 ? 14.090 18.494 9.788 1.00 90.06 591 SER A O 1
ATOM 4619 N N . ALA A 1 592 ? 12.098 18.507 8.755 1.00 87.56 592 ALA A N 1
ATOM 4620 C CA . ALA A 1 592 ? 11.378 18.824 9.977 1.00 87.56 592 ALA A CA 1
ATOM 4621 C C . ALA A 1 592 ? 11.549 17.696 11.008 1.00 87.56 592 ALA A C 1
ATOM 4623 O O . ALA A 1 592 ? 11.448 16.509 10.685 1.00 87.56 592 ALA A O 1
ATOM 4624 N N . GLY A 1 593 ? 11.857 18.092 12.241 1.00 91.00 593 GLY A N 1
ATOM 4625 C CA . GLY A 1 593 ? 11.826 17.196 13.386 1.00 91.00 593 GLY A CA 1
ATOM 4626 C C . GLY A 1 593 ? 10.393 16.836 13.766 1.00 91.00 593 GLY A C 1
ATOM 4627 O O . GLY A 1 593 ? 9.438 17.474 13.323 1.00 91.00 593 GLY A O 1
ATOM 4628 N N . ALA A 1 594 ? 10.260 15.831 14.618 1.00 96.12 594 ALA A N 1
ATOM 4629 C CA . ALA A 1 594 ? 8.977 15.371 15.123 1.00 96.12 594 ALA A CA 1
ATOM 4630 C C . ALA A 1 594 ? 9.025 15.226 16.643 1.00 96.12 594 ALA A C 1
ATOM 4632 O O . ALA A 1 594 ? 10.108 15.230 17.237 1.00 96.12 594 ALA A O 1
ATOM 4633 N N . SER A 1 595 ? 7.849 15.078 17.240 1.00 97.94 595 SER A N 1
ATOM 4634 C CA . SER A 1 595 ? 7.691 14.541 18.587 1.00 97.94 595 SER A CA 1
ATOM 4635 C C . SER A 1 595 ? 6.754 13.336 18.547 1.00 97.94 595 SER A C 1
ATOM 4637 O O . SER A 1 595 ? 5.924 13.201 17.645 1.00 97.94 595 SER A O 1
ATOM 4639 N N . TYR A 1 596 ? 6.944 12.424 19.492 1.00 98.38 596 TYR A N 1
ATOM 4640 C CA . TYR A 1 596 ? 6.268 11.139 19.551 1.00 98.38 596 TYR A CA 1
ATOM 4641 C C . TYR A 1 596 ? 5.576 10.970 20.892 1.00 98.38 596 TYR A C 1
ATOM 4643 O O . TYR A 1 596 ? 6.180 11.183 21.941 1.00 98.38 596 TYR A O 1
ATOM 4651 N N . LEU A 1 597 ? 4.321 10.536 20.836 1.00 98.44 597 LEU A N 1
ATOM 4652 C CA . LEU A 1 597 ? 3.564 10.021 21.968 1.00 98.44 597 LEU A CA 1
ATOM 4653 C C . LEU A 1 597 ? 3.689 8.495 21.970 1.00 98.44 597 LEU A C 1
ATOM 4655 O O . LEU A 1 597 ? 3.210 7.844 21.042 1.00 98.44 597 LEU A O 1
ATOM 4659 N N . LEU A 1 598 ? 4.287 7.931 23.021 1.00 98.69 598 LEU A N 1
ATOM 4660 C CA . LEU A 1 598 ? 4.316 6.491 23.268 1.00 98.69 598 LEU A CA 1
ATOM 4661 C C . LEU A 1 598 ? 3.461 6.147 24.491 1.00 98.69 598 LEU A C 1
ATOM 4663 O O . LEU A 1 598 ? 3.625 6.735 25.559 1.00 98.69 598 LEU A O 1
ATOM 4667 N N . ALA A 1 599 ? 2.583 5.158 24.352 1.00 98.56 599 ALA A N 1
ATOM 4668 C CA . ALA A 1 599 ? 1.868 4.535 25.458 1.00 98.56 599 ALA A CA 1
ATOM 4669 C C . ALA A 1 599 ? 2.468 3.150 25.724 1.00 98.56 599 ALA A C 1
ATOM 4671 O O . ALA A 1 599 ? 2.255 2.203 24.963 1.00 98.56 599 ALA A O 1
ATOM 4672 N N . ARG A 1 600 ? 3.237 3.053 26.809 1.00 98.69 600 ARG A N 1
ATOM 4673 C CA . ARG A 1 600 ? 4.007 1.878 27.210 1.00 98.69 600 ARG A CA 1
ATOM 4674 C C . ARG A 1 600 ? 3.261 1.061 28.255 1.00 98.69 600 ARG A C 1
ATOM 4676 O O . ARG A 1 600 ? 2.853 1.569 29.302 1.00 98.69 600 ARG A O 1
ATOM 4683 N N . ARG A 1 601 ? 3.152 -0.242 28.007 1.00 98.25 601 ARG A N 1
ATOM 4684 C CA . ARG A 1 601 ? 2.717 -1.243 28.990 1.00 98.25 601 ARG A CA 1
ATOM 4685 C C . ARG A 1 601 ? 3.770 -2.334 29.111 1.00 98.25 601 ARG A C 1
ATOM 4687 O O . ARG A 1 601 ? 4.361 -2.734 28.114 1.00 98.25 601 ARG A O 1
ATOM 4694 N N . GLN A 1 602 ? 3.985 -2.819 30.328 1.00 97.25 602 GLN A N 1
ATOM 4695 C CA . GLN A 1 602 ? 4.941 -3.881 30.641 1.00 97.25 602 GLN A CA 1
ATOM 4696 C C . GLN A 1 602 ? 4.285 -4.913 31.559 1.00 97.25 602 GLN A C 1
ATOM 4698 O O . GLN A 1 602 ? 3.461 -4.562 32.404 1.00 97.25 602 GLN A O 1
ATOM 4703 N N . GLY A 1 603 ? 4.654 -6.181 31.404 1.00 94.81 603 GLY A N 1
ATOM 4704 C CA . GLY A 1 603 ? 4.150 -7.275 32.231 1.00 94.81 603 GLY A CA 1
ATOM 4705 C C . GLY A 1 603 ? 4.577 -8.644 31.709 1.00 94.81 603 GLY A C 1
ATOM 4706 O O . GLY A 1 603 ? 5.228 -8.750 30.675 1.00 94.81 603 GLY A O 1
ATOM 4707 N N . ASN A 1 604 ? 4.200 -9.701 32.426 1.00 87.75 604 ASN A N 1
ATOM 4708 C CA . ASN A 1 604 ? 4.278 -11.072 31.914 1.00 87.75 604 ASN A CA 1
ATOM 4709 C C . ASN A 1 604 ? 2.942 -11.428 31.252 1.00 87.75 604 ASN A C 1
ATOM 4711 O O . ASN A 1 604 ? 1.907 -10.970 31.735 1.00 87.75 604 ASN A O 1
ATOM 4715 N N . ASP A 1 605 ? 2.970 -12.226 30.181 1.00 84.38 605 ASP A N 1
ATOM 4716 C CA . ASP A 1 605 ? 1.777 -12.661 29.434 1.00 84.38 605 ASP A CA 1
ATOM 4717 C C . ASP A 1 605 ? 0.846 -11.487 29.082 1.00 84.38 605 ASP A C 1
ATOM 4719 O O . ASP A 1 605 ? -0.360 -11.497 29.338 1.00 84.38 605 ASP A O 1
ATOM 4723 N N . LEU A 1 606 ? 1.447 -10.418 28.552 1.00 95.12 606 LEU A N 1
ATOM 4724 C CA . LEU A 1 606 ? 0.794 -9.128 28.408 1.00 95.12 606 LEU A CA 1
ATOM 4725 C C . LEU A 1 606 ? -0.325 -9.188 27.357 1.00 95.12 606 LEU A C 1
ATOM 4727 O O . LEU A 1 606 ? -0.132 -9.649 26.233 1.00 95.12 606 LEU A O 1
ATOM 4731 N N . ALA A 1 607 ? -1.492 -8.660 27.714 1.00 95.56 607 ALA A N 1
ATOM 4732 C CA . ALA A 1 607 ? -2.574 -8.362 26.785 1.00 95.56 607 ALA A CA 1
ATOM 4733 C C . ALA A 1 607 ? -2.909 -6.871 26.882 1.00 95.56 607 ALA A C 1
ATOM 4735 O O . ALA A 1 607 ? -3.193 -6.371 27.976 1.00 95.56 607 ALA A O 1
ATOM 4736 N N . SER A 1 608 ? -2.858 -6.169 25.751 1.00 96.94 608 SER A N 1
ATOM 4737 C CA . SER A 1 608 ? -3.138 -4.739 25.642 1.00 96.94 608 SER A CA 1
ATOM 4738 C C . SER A 1 608 ? -4.230 -4.432 24.649 1.00 96.94 608 SER A C 1
ATOM 4740 O O . SER A 1 608 ? -4.243 -4.974 23.550 1.00 96.94 608 SER A O 1
ATOM 4742 N N . ASN A 1 609 ? -5.093 -3.493 25.029 1.00 96.00 609 ASN A N 1
ATOM 4743 C CA . ASN A 1 609 ? -6.100 -2.901 24.165 1.00 96.00 609 ASN A CA 1
ATOM 4744 C C . ASN A 1 609 ? -5.850 -1.398 24.140 1.00 96.00 609 ASN A C 1
ATOM 4746 O O . ASN A 1 609 ? -6.432 -0.679 24.945 1.00 96.00 609 ASN A O 1
ATOM 4750 N N . PHE A 1 610 ? -4.972 -0.907 23.271 1.00 98.19 610 PHE A N 1
ATOM 4751 C CA . PHE A 1 610 ? -4.744 0.529 23.108 1.00 98.19 610 PHE A CA 1
ATOM 4752 C C . PHE A 1 610 ? -5.942 1.181 22.418 1.00 98.19 610 PHE A C 1
ATOM 4754 O O . PHE A 1 610 ? -6.548 0.582 21.531 1.00 98.19 610 PHE A O 1
ATOM 4761 N N . ALA A 1 611 ? -6.288 2.392 22.851 1.00 98.31 611 ALA A N 1
ATOM 4762 C CA . ALA A 1 611 ? -7.426 3.142 22.339 1.00 98.31 611 ALA A CA 1
ATOM 4763 C C . ALA A 1 611 ? -7.064 4.625 22.244 1.00 98.31 611 ALA A C 1
ATOM 4765 O O . ALA A 1 611 ? -6.707 5.241 23.256 1.00 98.31 611 ALA A O 1
ATOM 4766 N N . ALA A 1 612 ? -7.171 5.182 21.042 1.00 98.56 612 ALA A N 1
ATOM 4767 C CA . ALA A 1 612 ? -6.939 6.591 20.773 1.00 98.56 612 ALA A CA 1
ATOM 4768 C C . ALA A 1 612 ? -8.079 7.186 19.936 1.00 98.56 612 ALA A C 1
ATOM 4770 O O . ALA A 1 612 ? -8.598 6.543 19.021 1.00 98.56 612 ALA A O 1
ATOM 4771 N N . VAL A 1 613 ? -8.442 8.432 20.242 1.00 98.88 613 VAL A N 1
ATOM 4772 C CA . VAL A 1 613 ? -9.334 9.264 19.428 1.00 98.88 613 VAL A CA 1
ATOM 4773 C C . VAL A 1 613 ? -8.507 10.410 18.854 1.00 98.88 613 VAL A C 1
ATOM 4775 O O . VAL A 1 613 ? -7.870 11.158 19.591 1.00 98.88 613 VAL A O 1
ATOM 4778 N N . MET A 1 614 ? -8.478 10.518 17.532 1.00 98.75 614 MET A N 1
ATOM 4779 C CA . MET A 1 614 ? -7.615 11.422 16.779 1.00 98.75 614 MET A CA 1
ATOM 4780 C C . MET A 1 614 ? -8.454 12.563 16.197 1.00 98.75 614 MET A C 1
ATOM 4782 O O . MET A 1 614 ? -9.268 12.352 15.302 1.00 98.75 614 MET A O 1
ATOM 4786 N N . GLU A 1 615 ? -8.265 13.772 16.711 1.00 98.31 615 GLU A N 1
ATOM 4787 C CA . GLU A 1 615 ? -9.064 14.958 16.409 1.00 98.31 615 GLU A CA 1
ATOM 4788 C C . GLU A 1 615 ? -8.223 15.992 15.644 1.00 98.31 615 GLU A C 1
ATOM 4790 O O . GLU A 1 615 ? -7.485 16.774 16.255 1.00 98.31 615 GLU A O 1
ATOM 4795 N N . PRO A 1 616 ? -8.301 16.026 14.304 1.00 97.50 616 PRO A N 1
ATOM 4796 C CA . PRO A 1 616 ? -7.769 17.139 13.534 1.00 97.50 616 PRO A CA 1
ATOM 4797 C C . PRO A 1 616 ? -8.769 18.298 13.481 1.00 97.50 616 PRO A C 1
ATOM 4799 O O . PRO A 1 616 ? -9.939 18.126 13.140 1.00 97.50 616 PRO A O 1
ATOM 4802 N N . TYR A 1 617 ? -8.297 19.511 13.747 1.00 96.50 617 TYR A N 1
ATOM 4803 C CA . TYR A 1 617 ? -9.119 20.719 13.687 1.00 96.50 617 TYR A CA 1
ATOM 4804 C C . TYR A 1 617 ? -8.296 21.914 13.205 1.00 96.50 617 TYR A C 1
ATOM 4806 O O . TYR A 1 617 ? -7.069 21.886 13.189 1.00 96.50 617 TYR A O 1
ATOM 4814 N N . ALA A 1 618 ? -8.969 22.951 12.724 1.00 94.44 618 ALA A N 1
ATOM 4815 C CA . ALA A 1 618 ? -8.328 24.115 12.122 1.00 94.44 618 ALA A CA 1
ATOM 4816 C C . ALA A 1 618 ? -9.180 25.365 12.357 1.00 94.44 618 ALA A C 1
ATOM 4818 O O . ALA A 1 618 ? -10.333 25.269 12.786 1.00 94.44 618 ALA A O 1
ATOM 4819 N N . ALA A 1 619 ? -8.606 26.532 12.083 1.00 90.62 619 ALA A N 1
ATOM 4820 C CA . ALA A 1 619 ? -9.339 27.785 12.060 1.00 90.62 619 ALA A CA 1
ATOM 4821 C C . ALA A 1 619 ? -10.409 27.762 10.961 1.00 90.62 619 ALA A C 1
ATOM 4823 O O . ALA A 1 619 ? -10.227 27.133 9.916 1.00 90.62 619 ALA A O 1
ATOM 4824 N N . GLU A 1 620 ? -11.516 28.471 11.183 1.00 78.75 620 GLU A N 1
ATOM 4825 C CA . GLU A 1 620 ? -12.516 28.651 10.132 1.00 78.75 620 GLU A CA 1
ATOM 4826 C C . GLU A 1 620 ? -11.926 29.448 8.965 1.00 78.75 620 GLU A C 1
ATOM 4828 O O . GLU A 1 620 ? -11.236 30.454 9.164 1.00 78.75 620 GLU A O 1
ATOM 4833 N N . ASP A 1 621 ? -12.224 28.994 7.747 1.00 69.12 621 ASP A N 1
ATOM 4834 C CA . ASP A 1 621 ? -11.877 29.702 6.521 1.00 69.12 621 ASP A CA 1
ATOM 4835 C C . ASP A 1 621 ? -12.755 30.953 6.411 1.00 69.12 621 ASP A C 1
ATOM 4837 O O . ASP A 1 621 ? -13.894 30.927 5.941 1.00 69.12 621 ASP A O 1
ATOM 4841 N N . THR A 1 622 ? -12.241 32.057 6.941 1.00 57.88 622 THR A N 1
ATOM 4842 C CA . THR A 1 622 ? -12.805 33.384 6.725 1.00 57.88 622 THR A CA 1
ATOM 4843 C C . THR A 1 622 ? -11.917 34.087 5.714 1.00 57.88 622 THR A C 1
ATOM 4845 O O . THR A 1 622 ? -10.700 33.947 5.758 1.00 57.88 622 THR A O 1
ATOM 4848 N N . SER A 1 623 ? -12.485 34.901 4.825 1.00 54.56 623 SER A N 1
ATOM 4849 C CA . SER A 1 623 ? -11.727 35.704 3.850 1.00 54.56 623 SER A CA 1
ATOM 4850 C C . SER A 1 623 ? -10.807 36.778 4.482 1.00 54.56 623 SER A C 1
ATOM 4852 O O . SER A 1 623 ? -10.416 37.730 3.808 1.00 54.56 623 SER A O 1
ATOM 4854 N N . GLY A 1 624 ? -10.518 36.679 5.784 1.00 61.34 624 GLY A N 1
ATOM 4855 C CA . GLY A 1 624 ? -9.641 37.528 6.585 1.00 61.34 624 GLY A CA 1
ATOM 4856 C C . GLY A 1 624 ? -8.580 36.695 7.327 1.00 61.34 624 GLY A C 1
ATOM 4857 O O . GLY A 1 624 ? -8.329 35.550 6.960 1.00 61.34 624 GLY A O 1
ATOM 4858 N N . PRO A 1 625 ? -7.903 37.250 8.350 1.00 63.12 625 PRO A N 1
ATOM 4859 C CA . PRO A 1 625 ? -6.941 36.480 9.135 1.00 63.12 625 PRO A CA 1
ATOM 4860 C C . PRO A 1 625 ? -7.630 35.280 9.798 1.00 63.12 625 PRO A C 1
ATOM 4862 O O . PRO A 1 625 ? -8.695 35.435 10.396 1.00 63.12 625 PRO A O 1
ATOM 4865 N N . ALA A 1 626 ? -7.011 34.101 9.688 1.00 68.25 626 ALA A N 1
ATOM 4866 C CA . ALA A 1 626 ? -7.517 32.868 10.281 1.00 68.25 626 ALA A CA 1
ATOM 4867 C C . ALA A 1 626 ? -7.833 33.074 11.774 1.00 68.25 626 ALA A C 1
ATOM 4869 O O . ALA A 1 626 ? -6.996 33.580 12.528 1.00 68.25 626 ALA A O 1
ATOM 4870 N N . GLY A 1 627 ? -9.056 32.709 12.172 1.00 76.94 627 GLY A N 1
ATOM 4871 C CA . GLY A 1 627 ? -9.494 32.748 13.566 1.00 76.94 627 GLY A CA 1
ATOM 4872 C C . GLY A 1 627 ? -8.756 31.732 14.441 1.00 76.94 627 GLY A C 1
ATOM 4873 O O . GLY A 1 627 ? -7.873 31.012 13.984 1.00 76.94 627 GLY A O 1
ATOM 4874 N N . GLU A 1 628 ? -9.125 31.646 15.716 1.00 86.81 628 GLU A N 1
ATOM 4875 C CA . GLU A 1 628 ? -8.542 30.649 16.616 1.00 86.81 628 GLU A CA 1
ATOM 4876 C C . GLU A 1 628 ? -9.108 29.243 16.312 1.00 86.81 628 GLU A C 1
ATOM 4878 O O . GLU A 1 628 ? -10.336 29.084 16.289 1.00 86.81 628 GLU A O 1
ATOM 4883 N N . PRO A 1 629 ? -8.260 28.220 16.084 1.00 92.50 629 PRO A N 1
ATOM 4884 C CA . PRO A 1 629 ? -8.709 26.845 15.876 1.00 92.50 629 PRO A CA 1
ATOM 4885 C C . PRO A 1 629 ? -9.340 26.281 17.158 1.00 92.50 629 PRO A C 1
ATOM 4887 O O . PRO A 1 629 ? -8.741 26.348 18.232 1.00 92.50 629 PRO A O 1
ATOM 4890 N N . LYS A 1 630 ? -10.533 25.682 17.051 1.00 93.25 630 LYS A N 1
ATOM 4891 C CA . LYS A 1 630 ? -11.269 25.129 18.201 1.00 93.25 630 LYS A CA 1
ATOM 4892 C C . LYS A 1 630 ? -11.511 23.623 18.056 1.00 93.25 630 LYS A C 1
ATOM 4894 O O . LYS A 1 630 ? -12.010 23.215 17.007 1.00 93.25 630 LYS A O 1
ATOM 4899 N N . PRO A 1 631 ? -11.208 22.814 19.089 1.00 95.50 631 PRO A N 1
ATOM 4900 C CA . PRO A 1 631 ? -11.608 21.414 19.116 1.00 95.50 631 PRO A CA 1
ATOM 4901 C C . PRO A 1 631 ? -13.136 21.298 19.232 1.00 95.50 631 PRO A C 1
ATOM 4903 O O . PRO A 1 631 ? -13.811 22.184 19.766 1.00 95.50 631 PRO A O 1
ATOM 4906 N N . VAL A 1 632 ? -13.672 20.188 18.738 1.00 95.19 632 VAL A N 1
ATOM 4907 C CA . VAL A 1 632 ? -15.103 19.858 18.683 1.00 95.19 632 VAL A CA 1
ATOM 4908 C C . VAL A 1 632 ? -15.482 18.706 19.617 1.00 95.19 632 VAL A C 1
ATOM 4910 O O . VAL A 1 632 ? -16.674 18.497 19.878 1.00 95.19 632 VAL A O 1
ATOM 4913 N N . LEU A 1 633 ? -14.490 17.974 20.135 1.00 97.81 633 LEU A N 1
ATOM 4914 C CA . LEU A 1 633 ? -14.675 16.896 21.102 1.00 97.81 633 LEU A CA 1
ATOM 4915 C C . LEU A 1 633 ? -14.645 17.436 22.537 1.00 97.81 633 LEU A C 1
ATOM 4917 O O . LEU A 1 633 ? -13.684 18.068 22.972 1.00 97.81 633 LEU A O 1
ATOM 4921 N N . ALA A 1 634 ? -15.714 17.160 23.284 1.00 96.88 634 ALA A N 1
ATOM 4922 C CA . ALA A 1 634 ? -15.875 17.561 24.681 1.00 96.88 634 ALA A CA 1
ATOM 4923 C C . ALA A 1 634 ? -15.640 16.407 25.671 1.00 96.88 634 ALA A C 1
ATOM 4925 O O . ALA A 1 634 ? -15.261 16.653 26.813 1.00 96.88 634 ALA A O 1
ATOM 4926 N N . ILE A 1 635 ? -15.891 15.162 25.252 1.00 96.62 635 ILE A N 1
ATOM 4927 C CA . ILE A 1 635 ? -15.671 13.944 26.048 1.00 96.62 635 ILE A CA 1
ATOM 4928 C C . ILE A 1 635 ? -15.038 12.898 25.142 1.00 96.62 635 ILE A C 1
ATOM 4930 O O . ILE A 1 635 ? -15.480 12.733 24.006 1.00 96.62 635 ILE A O 1
ATOM 4934 N N . THR A 1 636 ? -14.052 12.182 25.674 1.00 98.06 636 THR A N 1
ATOM 4935 C CA . THR A 1 636 ? -13.493 10.958 25.098 1.00 98.06 636 THR A CA 1
ATOM 4936 C C . THR A 1 636 ? -13.188 9.993 26.240 1.00 98.06 636 THR A C 1
ATOM 4938 O O . THR A 1 636 ? -12.351 10.295 27.094 1.00 98.06 636 THR A O 1
ATOM 4941 N N . GLU A 1 637 ? -13.854 8.845 26.286 1.00 97.12 637 GLU A N 1
ATOM 4942 C CA . GLU A 1 637 ? -13.685 7.879 27.376 1.00 97.12 637 GLU A CA 1
ATOM 4943 C C . GLU A 1 637 ? -13.843 6.434 26.901 1.00 97.12 637 GLU A C 1
ATOM 4945 O O . GLU A 1 637 ? -14.473 6.155 25.878 1.00 97.12 637 GLU A O 1
ATOM 4950 N N . ARG A 1 638 ? -13.244 5.502 27.650 1.00 96.69 638 ARG A N 1
ATOM 4951 C CA . ARG A 1 638 ? -13.495 4.070 27.463 1.00 96.69 638 ARG A CA 1
ATOM 4952 C C . ARG A 1 638 ? -14.853 3.714 28.031 1.00 96.69 638 ARG A C 1
ATOM 4954 O O . ARG A 1 638 ? -15.237 4.216 29.081 1.00 96.69 638 ARG A O 1
ATOM 4961 N N . ILE A 1 639 ? -15.513 2.780 27.365 1.00 96.88 639 ILE A N 1
ATOM 4962 C CA . ILE A 1 639 ? -16.734 2.151 27.844 1.00 96.88 639 ILE A CA 1
ATOM 4963 C C . ILE A 1 639 ? -16.454 0.672 28.054 1.00 96.88 639 ILE A C 1
ATOM 4965 O O . ILE A 1 639 ? -15.983 -0.017 27.143 1.00 96.88 639 ILE A O 1
ATOM 4969 N N . ASP A 1 640 ? -16.761 0.202 29.258 1.00 93.56 640 ASP A N 1
ATOM 4970 C CA . ASP A 1 640 ? -16.682 -1.211 29.591 1.00 93.56 640 ASP A CA 1
ATOM 4971 C C . ASP A 1 640 ? -17.708 -1.996 28.773 1.00 93.56 640 ASP A C 1
ATOM 4973 O O . ASP A 1 640 ? -18.881 -1.622 28.662 1.00 93.56 640 ASP A O 1
ATOM 4977 N N . VAL A 1 641 ? -17.248 -3.105 28.202 1.00 95.81 641 VAL A N 1
ATOM 4978 C CA . VAL A 1 641 ? -18.093 -4.049 27.478 1.00 95.81 641 VAL A CA 1
ATOM 4979 C C . VAL A 1 641 ? -18.008 -5.391 28.182 1.00 95.81 641 VAL A C 1
ATOM 4981 O O . VAL A 1 641 ? -16.935 -5.973 28.316 1.00 95.81 641 VAL A O 1
ATOM 4984 N N . GLU A 1 642 ? -19.154 -5.889 28.626 1.00 94.31 642 GLU A N 1
ATOM 4985 C CA . GLU A 1 642 ? -19.271 -7.221 29.203 1.00 94.31 642 GLU A CA 1
ATOM 4986 C C . GLU A 1 642 ? -19.602 -8.249 28.112 1.00 94.31 642 GLU A C 1
ATOM 4988 O O . GLU A 1 642 ? -20.361 -7.964 27.181 1.00 94.31 642 GLU A O 1
ATOM 4993 N N . GLY A 1 643 ? -19.099 -9.476 28.271 1.00 90.56 643 GLY A N 1
ATOM 4994 C CA . GLY A 1 643 ? -19.320 -10.578 27.329 1.00 90.56 643 GLY A CA 1
ATOM 4995 C C . GLY A 1 643 ? -18.265 -10.641 26.222 1.00 90.56 643 GLY A C 1
ATOM 4996 O O . GLY A 1 643 ? -17.133 -10.206 26.414 1.00 90.56 643 GLY A O 1
ATOM 4997 N N . GLY A 1 644 ? -18.642 -11.201 25.071 1.00 79.88 644 GLY A N 1
ATOM 4998 C CA . GLY A 1 644 ? -17.729 -11.452 23.948 1.00 79.88 644 GLY A CA 1
ATOM 4999 C C . GLY A 1 644 ? -17.015 -12.808 23.991 1.00 79.88 644 GLY A C 1
ATOM 5000 O O . GLY A 1 644 ? -17.137 -13.573 24.953 1.00 79.88 644 GLY A O 1
ATOM 5001 N N . GLY A 1 645 ? -16.331 -13.131 22.892 1.00 71.31 645 GLY A N 1
ATOM 5002 C CA . GLY A 1 645 ? -15.551 -14.351 22.738 1.00 71.31 645 GLY A CA 1
ATOM 5003 C C . GLY A 1 645 ? -14.195 -14.273 23.436 1.00 71.31 645 GLY A C 1
ATOM 5004 O O . GLY A 1 645 ? -13.822 -13.271 24.050 1.00 71.31 645 GLY A O 1
ATOM 5005 N N . ARG A 1 646 ? -13.442 -15.376 23.372 1.00 69.62 646 ARG A N 1
ATOM 5006 C CA . ARG A 1 646 ? -12.100 -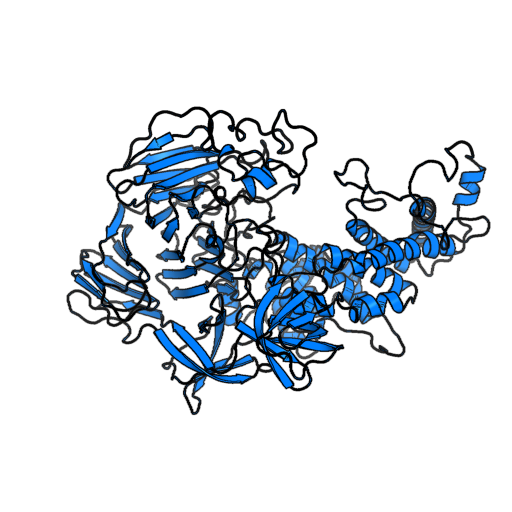15.462 23.984 1.00 69.62 646 ARG A CA 1
ATOM 5007 C C . ARG A 1 646 ? -11.001 -14.897 23.088 1.00 69.62 646 ARG A C 1
ATOM 5009 O O . ARG A 1 646 ? -9.916 -14.594 23.583 1.00 69.62 646 ARG A O 1
ATOM 5016 N N . ASP A 1 647 ? -11.276 -14.753 21.796 1.00 75.44 647 ASP A N 1
ATOM 5017 C CA . ASP A 1 647 ? -10.257 -14.444 20.799 1.00 75.44 647 ASP A CA 1
ATOM 5018 C C . ASP A 1 647 ? -9.854 -12.968 20.815 1.00 75.44 647 ASP A C 1
ATOM 5020 O O . ASP A 1 647 ? -8.671 -12.658 20.657 1.00 75.44 647 ASP A O 1
ATOM 5024 N N . MET A 1 648 ? -10.802 -12.055 21.054 1.00 87.69 648 MET A N 1
ATOM 5025 C CA . MET A 1 648 ? -10.587 -10.607 21.018 1.00 87.69 648 MET A CA 1
ATOM 5026 C C . MET A 1 648 ? -11.406 -9.902 22.099 1.00 87.69 648 MET A C 1
ATOM 5028 O O . MET A 1 648 ? -12.633 -9.957 22.095 1.00 87.69 648 MET A O 1
ATOM 5032 N N . ALA A 1 649 ? -10.728 -9.168 22.984 1.00 88.81 649 ALA A N 1
ATOM 5033 C CA . ALA A 1 649 ? -11.406 -8.394 24.016 1.00 88.81 649 ALA A CA 1
ATOM 5034 C C . ALA A 1 649 ? -12.282 -7.289 23.383 1.00 88.81 649 ALA A C 1
ATOM 5036 O O . ALA A 1 649 ? -11.779 -6.498 22.564 1.00 88.81 649 ALA A O 1
ATOM 5037 N N . PRO A 1 650 ? -13.581 -7.217 23.732 1.00 94.00 650 PRO A N 1
ATOM 5038 C CA . PRO A 1 650 ? -14.442 -6.144 23.267 1.00 94.00 650 PRO A CA 1
ATOM 5039 C C . PRO A 1 650 ? -14.031 -4.815 23.910 1.00 94.00 650 PRO A C 1
ATOM 5041 O O . PRO A 1 650 ? -13.572 -4.769 25.049 1.00 94.00 650 PRO A O 1
ATOM 5044 N N . LEU A 1 651 ? -14.196 -3.725 23.166 1.00 95.00 651 LEU A N 1
ATOM 5045 C CA . LEU A 1 651 ? -13.825 -2.383 23.603 1.00 95.00 651 LEU A CA 1
ATOM 5046 C C . LEU A 1 651 ? -14.862 -1.371 23.121 1.00 95.00 651 LEU A C 1
ATOM 5048 O O . LEU A 1 651 ? -15.249 -1.392 21.950 1.00 95.00 651 LEU A O 1
ATOM 5052 N N . GLY A 1 65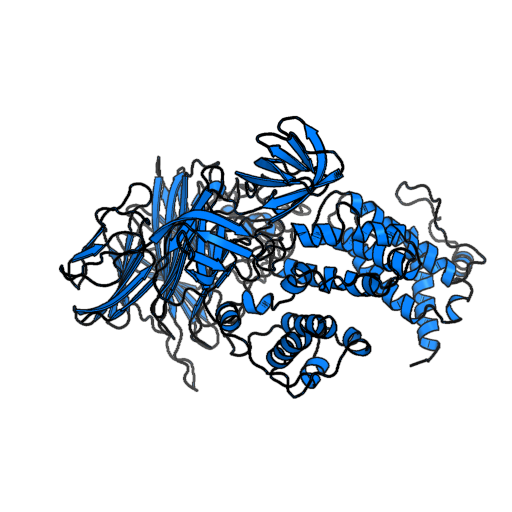2 ? -15.285 -0.482 24.018 1.00 97.62 652 GLY A N 1
ATOM 5053 C CA . GLY A 1 652 ? -16.128 0.661 23.701 1.00 97.62 652 GLY A CA 1
ATOM 5054 C C . GLY A 1 652 ? -15.386 1.985 23.863 1.00 97.62 652 GLY A C 1
ATOM 5055 O O . GLY A 1 652 ? -14.547 2.140 24.752 1.00 97.62 652 GLY A O 1
ATOM 5056 N N . VAL A 1 653 ? -15.719 2.949 23.013 1.00 98.56 653 VAL A N 1
ATOM 5057 C CA . VAL A 1 653 ? -15.263 4.339 23.082 1.00 98.56 653 VAL A CA 1
ATOM 5058 C C . VAL A 1 653 ? -16.484 5.243 23.006 1.00 98.56 653 VAL A C 1
ATOM 5060 O O . VAL A 1 653 ? -17.285 5.122 22.081 1.00 98.56 653 VAL A O 1
ATOM 5063 N N . HIS A 1 654 ? -16.618 6.153 23.966 1.00 98.56 654 HIS A N 1
ATOM 5064 C CA . HIS A 1 654 ? -17.626 7.205 23.954 1.00 98.56 654 HIS A CA 1
ATOM 5065 C C . HIS A 1 654 ? -16.974 8.541 23.624 1.00 98.56 654 HIS A C 1
ATOM 5067 O O . HIS A 1 654 ? -15.982 8.936 24.239 1.00 98.56 654 HIS A O 1
ATOM 5073 N N . VAL A 1 655 ? -17.554 9.228 22.647 1.00 98.56 655 VAL A N 1
ATOM 5074 C CA . VAL A 1 655 ? -17.171 10.566 22.221 1.00 98.56 655 VAL A CA 1
ATOM 5075 C C . VAL A 1 655 ? -18.383 11.481 22.314 1.00 98.56 655 VAL A C 1
ATOM 5077 O O . VAL A 1 655 ? -19.446 11.154 21.790 1.00 98.56 655 VAL A O 1
ATOM 5080 N N . ARG A 1 656 ? -18.220 12.657 22.928 1.00 98.06 656 ARG A N 1
ATOM 5081 C CA . ARG A 1 656 ? -19.205 13.741 22.825 1.00 98.06 656 ARG A CA 1
ATOM 5082 C C . ARG A 1 656 ? -18.694 14.806 21.876 1.00 98.06 656 ARG A C 1
ATOM 5084 O O . ARG A 1 656 ? -17.798 15.570 22.234 1.00 98.06 656 ARG A O 1
ATOM 5091 N N . ARG A 1 657 ? -19.299 14.892 20.697 1.00 96.69 657 ARG A N 1
ATOM 5092 C CA . ARG A 1 657 ? -18.921 15.827 19.637 1.00 96.69 657 ARG A CA 1
ATOM 5093 C C . ARG A 1 657 ? -20.036 16.828 19.394 1.00 96.69 657 ARG A C 1
ATOM 5095 O O . ARG A 1 657 ? -21.135 16.443 19.009 1.00 96.69 657 ARG A O 1
ATOM 5102 N N . LEU A 1 658 ? -19.771 18.111 19.644 1.00 95.00 658 LEU A N 1
ATOM 5103 C CA . LEU A 1 658 ? -20.758 19.192 19.464 1.00 95.00 658 LEU A CA 1
ATOM 5104 C C . LEU A 1 658 ? -22.134 18.890 20.110 1.00 95.00 658 LEU A C 1
ATOM 5106 O O . LEU A 1 658 ? -23.184 19.178 19.543 1.00 95.00 658 LEU A O 1
ATOM 5110 N N . GLY A 1 659 ? -22.133 18.270 21.297 1.00 95.06 659 GLY A N 1
ATOM 5111 C CA . GLY A 1 659 ? -23.353 17.893 22.031 1.00 95.06 659 GLY A CA 1
ATOM 5112 C C . GLY A 1 659 ? -24.025 16.585 21.585 1.00 95.06 659 GLY A C 1
ATOM 5113 O O . GLY A 1 659 ? -25.027 16.190 22.181 1.00 95.06 659 GLY A O 1
ATOM 5114 N N . ARG A 1 660 ? -23.484 15.895 20.576 1.00 96.31 660 ARG A N 1
ATOM 5115 C CA . ARG A 1 660 ? -23.900 14.553 20.153 1.00 96.31 660 ARG A CA 1
ATOM 5116 C C . ARG A 1 660 ? -23.067 13.495 20.875 1.00 96.31 660 ARG A C 1
ATOM 5118 O O . ARG A 1 660 ? -21.843 13.576 20.844 1.00 96.31 660 ARG A O 1
ATOM 5125 N N . ASP A 1 661 ? -23.723 12.522 21.500 1.00 98.19 661 ASP A N 1
ATOM 5126 C CA . ASP A 1 661 ? -23.071 11.344 22.080 1.00 98.19 661 ASP A CA 1
ATOM 5127 C C . ASP A 1 661 ? -22.901 10.278 20.989 1.00 98.19 661 ASP A C 1
ATOM 5129 O O . ASP A 1 661 ? -23.860 9.925 20.292 1.00 98.19 661 ASP A O 1
ATOM 5133 N N . GLU A 1 662 ? -21.679 9.779 20.828 1.00 98.50 662 GLU A N 1
ATOM 5134 C CA . GLU A 1 662 ? -21.273 8.806 19.815 1.00 98.50 662 GLU A CA 1
ATOM 5135 C C . GLU A 1 662 ? -20.507 7.664 20.501 1.00 98.50 662 GLU A C 1
ATOM 5137 O O . GLU A 1 662 ? -19.430 7.856 21.060 1.00 98.50 662 GLU A O 1
ATOM 5142 N N . TYR A 1 663 ? -21.081 6.463 20.477 1.00 98.62 663 TYR A N 1
ATOM 5143 C CA . TYR A 1 663 ? -20.529 5.248 21.065 1.00 98.62 663 TYR A CA 1
ATOM 5144 C C . TYR A 1 663 ? -20.061 4.310 19.961 1.00 98.62 663 TYR A C 1
ATOM 5146 O O . TYR A 1 663 ? -20.877 3.771 19.208 1.00 98.62 663 TYR A O 1
ATOM 5154 N N . PHE A 1 664 ? -18.754 4.099 19.876 1.00 98.69 664 PHE A N 1
ATOM 5155 C CA . PHE A 1 664 ? -18.151 3.123 18.984 1.00 98.69 664 PHE A CA 1
ATOM 5156 C C . PHE A 1 664 ? -17.763 1.877 19.772 1.00 98.69 664 PHE A C 1
ATOM 5158 O O . PHE A 1 664 ? -16.978 1.955 20.715 1.00 98.69 664 PHE A O 1
ATOM 5165 N N . PHE A 1 665 ? -18.286 0.725 19.371 1.00 98.31 665 PHE A N 1
ATOM 5166 C CA . PHE A 1 665 ? -17.920 -0.564 19.942 1.00 98.31 665 PHE A CA 1
ATOM 5167 C C . PHE A 1 665 ? -17.231 -1.419 18.888 1.00 98.31 665 PHE A C 1
ATOM 5169 O O . PHE A 1 665 ? -17.683 -1.491 17.746 1.00 98.31 665 PHE A O 1
ATOM 5176 N N . SER A 1 666 ? -16.158 -2.093 19.292 1.00 96.81 666 SER A N 1
ATOM 5177 C CA . SER A 1 666 ? -15.385 -3.010 18.459 1.00 96.81 666 SER A CA 1
ATOM 5178 C C . SER A 1 666 ? -15.113 -4.294 19.230 1.00 96.81 666 SER A C 1
ATOM 5180 O O . SER A 1 666 ? -14.671 -4.263 20.382 1.00 96.81 666 SER A O 1
ATOM 5182 N N . ALA A 1 667 ? -15.376 -5.428 18.592 1.00 94.62 667 ALA A N 1
ATOM 5183 C CA . ALA A 1 667 ? -15.236 -6.745 19.190 1.00 94.62 667 ALA A CA 1
ATOM 5184 C C . ALA A 1 667 ? -15.090 -7.832 18.113 1.00 94.62 667 ALA A C 1
ATOM 5186 O O . ALA A 1 667 ? -15.164 -7.534 16.918 1.00 94.62 667 ALA A O 1
ATOM 5187 N N . ASP A 1 668 ? -14.906 -9.087 18.535 1.00 89.50 668 ASP A N 1
ATOM 5188 C CA . ASP A 1 668 ? -14.885 -10.221 17.612 1.00 89.50 668 ASP A CA 1
ATOM 5189 C C . ASP A 1 668 ? -16.187 -10.388 16.817 1.00 89.50 668 ASP A C 1
ATOM 5191 O O . ASP A 1 668 ? -17.288 -10.010 17.212 1.00 89.50 668 ASP A O 1
ATOM 5195 N N . ALA A 1 669 ? -16.037 -11.048 15.677 1.00 87.56 669 ALA A N 1
ATOM 5196 C CA . ALA A 1 669 ? -17.096 -11.460 14.773 1.00 87.56 669 ALA A CA 1
ATOM 5197 C C . ALA A 1 669 ? -17.917 -12.674 15.275 1.00 87.56 669 ALA A C 1
ATOM 5199 O O . ALA A 1 669 ? -18.592 -13.321 14.470 1.00 87.56 669 ALA A O 1
ATOM 5200 N N . GLU A 1 670 ? -17.844 -13.021 16.565 1.00 87.06 670 GLU A N 1
ATOM 5201 C CA . GLU A 1 670 ? -18.491 -14.213 17.121 1.00 87.06 670 GLU A CA 1
ATOM 5202 C C . GLU A 1 670 ? -19.939 -13.972 17.567 1.00 87.06 670 GLU A C 1
ATOM 5204 O O . GLU A 1 670 ? -20.394 -12.845 17.781 1.00 87.06 670 GLU A O 1
ATOM 5209 N N . ASP A 1 671 ? -20.662 -15.078 17.750 1.00 88.19 671 ASP A N 1
ATOM 5210 C CA . ASP A 1 671 ? -22.058 -15.104 18.197 1.00 88.19 671 ASP A CA 1
ATOM 5211 C C . ASP A 1 671 ? -22.224 -14.763 19.693 1.00 88.19 671 ASP A C 1
ATOM 5213 O O . ASP A 1 671 ? -23.337 -14.569 20.171 1.00 88.19 671 ASP A O 1
ATOM 5217 N N . ALA A 1 672 ? -21.136 -14.655 20.462 1.00 92.12 672 ALA A N 1
ATOM 5218 C CA . ALA A 1 672 ? -21.219 -14.268 21.867 1.00 92.12 672 ALA A CA 1
ATOM 5219 C C . ALA A 1 672 ? -21.879 -12.884 22.028 1.00 92.12 672 ALA A C 1
ATOM 5221 O O . ALA A 1 672 ? -21.452 -11.900 21.408 1.00 92.12 672 ALA A O 1
ATOM 5222 N N . GLU A 1 673 ? -22.910 -12.823 22.879 1.00 94.62 673 GLU A N 1
ATOM 5223 C CA . GLU A 1 673 ? -23.594 -11.575 23.226 1.00 94.62 673 GLU A CA 1
ATOM 5224 C C . GLU A 1 673 ? -22.649 -10.664 24.013 1.00 94.62 673 GLU A C 1
ATOM 5226 O O . GLU A 1 673 ? -21.902 -11.100 24.896 1.00 94.62 673 GLU A O 1
ATOM 5231 N N . LYS A 1 674 ? -22.705 -9.383 23.666 1.00 96.50 674 LYS A N 1
ATOM 5232 C CA . LYS A 1 674 ? -21.942 -8.292 24.257 1.00 96.50 674 LYS A CA 1
ATOM 5233 C C . LYS A 1 674 ? -22.931 -7.263 24.783 1.00 96.50 674 LYS A C 1
ATOM 5235 O O . LYS A 1 674 ? -23.987 -7.063 24.176 1.00 96.50 674 LYS A O 1
ATOM 5240 N N . LYS A 1 675 ? -22.610 -6.618 25.903 1.00 97.19 675 LYS A N 1
ATOM 5241 C CA . LYS A 1 675 ? -23.444 -5.554 26.470 1.00 97.19 675 LYS A CA 1
ATOM 5242 C C . LYS A 1 675 ? -22.615 -4.410 27.037 1.00 97.19 675 LYS A C 1
ATOM 5244 O O . LYS A 1 675 ? -21.543 -4.633 27.593 1.00 97.19 675 LYS A O 1
ATOM 5249 N N . ALA A 1 676 ? -23.142 -3.199 26.918 1.00 98.00 676 ALA A N 1
ATOM 5250 C CA . ALA A 1 676 ? -22.535 -1.985 27.446 1.00 98.00 676 ALA A CA 1
ATOM 5251 C C . ALA A 1 676 ? -23.613 -1.000 27.914 1.00 98.00 676 ALA A C 1
ATOM 5253 O O . ALA A 1 676 ? -24.726 -0.979 27.381 1.00 98.00 676 ALA A O 1
ATOM 5254 N N . GLN A 1 677 ? -23.279 -0.173 28.904 1.00 97.69 677 GLN A N 1
ATOM 5255 C CA . GLN A 1 677 ? -24.145 0.918 29.352 1.00 97.69 677 GLN A CA 1
ATOM 5256 C C . GLN A 1 677 ? -23.818 2.202 28.587 1.00 97.69 677 GLN A C 1
ATOM 5258 O O . GLN A 1 677 ? -22.652 2.553 28.420 1.00 97.69 677 GLN A O 1
ATOM 5263 N N . THR A 1 678 ? -24.854 2.906 28.130 1.00 97.44 678 THR A N 1
ATOM 5264 C CA . THR A 1 678 ? -24.736 4.189 27.415 1.00 97.44 678 THR A CA 1
ATOM 5265 C C . THR A 1 678 ? -25.726 5.208 27.976 1.00 97.44 678 THR A C 1
ATOM 5267 O O . THR A 1 678 ? -26.643 4.847 28.719 1.00 97.44 678 THR A O 1
ATOM 5270 N N . THR A 1 679 ? -25.612 6.478 27.575 1.00 96.38 679 THR A N 1
ATOM 5271 C CA . THR A 1 679 ? -26.625 7.503 27.891 1.00 96.38 679 THR A CA 1
ATOM 5272 C C . THR A 1 679 ? -27.998 7.203 27.280 1.00 96.38 679 THR A C 1
ATOM 5274 O O . THR A 1 679 ? -28.996 7.752 27.739 1.00 96.38 679 THR A O 1
ATOM 5277 N N . PHE A 1 680 ? -28.075 6.294 26.300 1.00 96.81 680 PHE A N 1
ATOM 5278 C CA . PHE A 1 680 ? -29.313 5.838 25.659 1.00 96.81 680 PHE A CA 1
ATOM 5279 C C . PHE A 1 680 ? -29.911 4.576 26.308 1.00 96.81 680 PHE A C 1
ATOM 5281 O O . PHE A 1 680 ? -30.912 4.044 25.823 1.00 96.81 680 PHE A O 1
ATOM 5288 N N . GLY A 1 681 ? -29.301 4.086 27.393 1.00 96.44 681 GLY A N 1
ATOM 5289 C CA . GLY A 1 681 ? -29.635 2.827 28.056 1.00 96.44 681 GLY A CA 1
ATOM 5290 C C . GLY A 1 681 ? -28.667 1.691 27.714 1.00 96.44 681 GLY A C 1
ATOM 5291 O O . GLY A 1 681 ? -27.634 1.890 27.071 1.00 96.44 681 GLY A O 1
ATOM 5292 N N . GLU A 1 682 ? -28.999 0.481 28.169 1.00 97.81 682 GLU A N 1
ATOM 5293 C CA . GLU A 1 682 ? -28.209 -0.716 27.873 1.00 97.81 682 GLU A CA 1
ATOM 5294 C C . GLU A 1 682 ? -28.277 -1.041 26.376 1.00 97.81 682 GLU A C 1
ATOM 5296 O O . GLU A 1 682 ? -29.365 -1.135 25.793 1.00 97.81 682 GLU A O 1
ATOM 5301 N N . VAL A 1 683 ? -27.109 -1.247 25.774 1.00 98.25 683 VAL A N 1
ATOM 5302 C CA . VAL A 1 683 ? -26.959 -1.737 24.405 1.00 98.25 683 VAL A CA 1
ATOM 5303 C C . VAL A 1 683 ? -26.483 -3.179 24.469 1.00 98.25 683 VAL A C 1
ATOM 5305 O O . VAL A 1 683 ? -25.509 -3.474 25.158 1.00 98.25 683 VAL A O 1
ATOM 5308 N N . ARG A 1 684 ? -27.156 -4.070 23.740 1.00 97.81 684 ARG A N 1
ATOM 5309 C CA . ARG A 1 684 ? -26.743 -5.465 23.539 1.00 97.81 684 ARG A CA 1
ATOM 5310 C C . ARG A 1 684 ? -26.562 -5.748 22.063 1.00 97.81 684 ARG A C 1
ATOM 5312 O O . ARG A 1 684 ? -27.335 -5.227 21.265 1.00 97.81 684 ARG A O 1
ATOM 5319 N N . TRP A 1 685 ? -25.583 -6.564 21.699 1.00 97.62 685 TRP A N 1
ATOM 5320 C CA . TRP A 1 685 ? -25.398 -7.005 20.317 1.00 97.62 685 TRP A CA 1
ATOM 5321 C C . TRP A 1 685 ? -24.599 -8.304 20.234 1.00 97.62 685 TRP A C 1
ATOM 5323 O O . TRP A 1 685 ? -23.999 -8.758 21.210 1.00 97.62 685 TRP A O 1
ATOM 5333 N N . ARG A 1 686 ? -24.573 -8.883 19.034 1.00 96.19 686 ARG A N 1
ATOM 5334 C CA . ARG A 1 686 ? -23.708 -9.998 18.635 1.00 96.19 686 ARG A CA 1
ATOM 5335 C C . ARG A 1 686 ? -22.830 -9.576 17.465 1.00 96.19 686 ARG A C 1
ATOM 5337 O O . ARG A 1 686 ? -23.152 -8.624 16.753 1.00 96.19 686 ARG A O 1
ATOM 5344 N N . GLY A 1 687 ? -21.739 -10.299 17.236 1.00 94.62 687 GLY A N 1
ATOM 5345 C CA . GLY A 1 687 ? -20.781 -9.977 16.183 1.00 94.62 687 GLY A CA 1
ATOM 5346 C C . GLY A 1 687 ? -19.911 -8.764 16.511 1.00 94.62 687 GLY A C 1
ATOM 5347 O O . GLY A 1 687 ? -19.678 -8.465 17.685 1.00 94.62 687 GLY A O 1
ATOM 5348 N N . ALA A 1 688 ? -19.420 -8.115 15.454 1.00 95.44 688 ALA A N 1
ATOM 5349 C CA . ALA A 1 688 ? -18.231 -7.273 15.506 1.00 95.44 688 ALA A CA 1
ATOM 5350 C C . ALA A 1 688 ? -18.489 -5.827 15.967 1.00 95.44 688 ALA A C 1
ATOM 5352 O O . ALA A 1 688 ? -18.651 -5.579 17.163 1.00 95.44 688 ALA A O 1
ATOM 5353 N N . SER A 1 689 ? -18.487 -4.861 15.039 1.00 97.25 689 SER A N 1
ATOM 5354 C CA . SER A 1 689 ? -18.419 -3.434 15.376 1.00 97.25 689 SER A CA 1
ATOM 5355 C C . SER A 1 689 ? -19.726 -2.690 15.105 1.00 97.25 689 SER A C 1
ATOM 5357 O O . SER A 1 689 ? -20.437 -2.986 14.139 1.00 97.25 689 SER A O 1
ATOM 5359 N N . LEU A 1 690 ? -20.029 -1.685 15.930 1.00 97.81 690 LEU A N 1
ATOM 5360 C CA . LEU A 1 690 ? -21.152 -0.772 15.714 1.00 97.81 690 LEU A CA 1
ATOM 5361 C C . LEU A 1 690 ? -20.842 0.654 16.183 1.00 97.81 690 LEU A C 1
ATOM 5363 O O . LEU A 1 690 ? -20.065 0.857 17.114 1.00 97.81 690 LEU A O 1
ATOM 5367 N N . LEU A 1 691 ? -21.483 1.630 15.543 1.00 98.56 691 LEU A N 1
ATOM 5368 C CA . LEU A 1 691 ? -21.514 3.033 15.947 1.00 98.56 691 LEU A CA 1
ATOM 5369 C C . LEU A 1 691 ? -22.958 3.409 16.285 1.00 98.56 691 LEU A C 1
ATOM 5371 O O . LEU A 1 691 ? -23.826 3.394 15.411 1.00 98.56 691 LEU A O 1
ATOM 5375 N N . LEU A 1 692 ? -23.202 3.766 17.542 1.00 98.44 692 LEU A N 1
ATOM 5376 C CA . LEU A 1 692 ? -24.472 4.297 18.021 1.00 98.44 692 LEU A CA 1
ATOM 5377 C C . LEU A 1 692 ? -24.320 5.790 18.295 1.00 98.44 692 LEU A C 1
ATOM 5379 O O . LEU A 1 692 ? -23.424 6.196 19.027 1.00 98.44 692 LEU A O 1
ATOM 5383 N N . SER A 1 693 ? -25.206 6.612 17.747 1.00 97.69 693 SER A N 1
ATOM 5384 C CA . SER A 1 693 ? -25.146 8.062 17.935 1.00 97.69 693 SER A CA 1
ATOM 5385 C C . SER A 1 693 ? -26.506 8.649 18.277 1.00 97.69 693 SER A C 1
ATOM 5387 O O . SER A 1 693 ? -27.533 8.164 17.801 1.00 97.69 693 SER A O 1
ATOM 5389 N N . GLY A 1 694 ? -26.517 9.741 19.035 1.00 96.94 694 GLY A N 1
ATOM 5390 C CA . GLY A 1 694 ? -27.740 10.431 19.436 1.00 96.94 694 GLY A CA 1
ATOM 5391 C C . GLY A 1 694 ? -27.468 11.734 20.184 1.00 96.94 694 GLY A C 1
ATOM 5392 O O . GLY A 1 694 ? -26.319 12.110 20.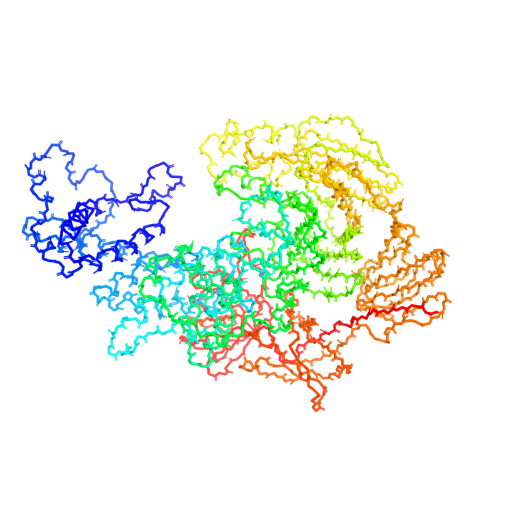402 1.00 96.94 694 GLY A O 1
ATOM 5393 N N . SER A 1 695 ? -28.531 12.430 20.567 1.00 96.06 695 SER A N 1
ATOM 5394 C CA . SER A 1 695 ? -28.459 13.730 21.244 1.00 96.06 695 SER A CA 1
ATOM 5395 C C . SER A 1 695 ? -29.519 13.800 22.336 1.00 96.06 695 SER A C 1
ATOM 5397 O O . SER A 1 695 ? -30.541 13.122 22.255 1.00 96.06 695 SER A O 1
ATOM 5399 N N . GLU A 1 696 ? -29.279 14.617 23.364 1.00 93.19 696 GLU A N 1
ATOM 5400 C CA . GLU A 1 696 ? -30.242 14.853 24.456 1.00 93.19 696 GLU A CA 1
ATOM 5401 C C . GLU A 1 696 ? -30.732 13.554 25.135 1.00 93.19 696 GLU A C 1
ATOM 5403 O O . GLU A 1 696 ? -31.900 13.422 25.503 1.00 93.19 696 GLU A O 1
ATOM 5408 N N . GLY A 1 697 ? -29.844 12.560 25.266 1.00 91.81 697 GLY A N 1
ATOM 5409 C CA . GLY A 1 697 ? -30.166 11.256 25.859 1.00 91.81 697 GLY A CA 1
ATOM 5410 C C . GLY A 1 697 ? -31.080 10.368 25.006 1.00 91.81 697 GLY A C 1
ATOM 5411 O O . GLY A 1 697 ? -31.579 9.359 25.500 1.00 91.81 697 GLY A O 1
ATOM 5412 N N . LYS A 1 698 ? -31.306 10.707 23.729 1.00 94.69 698 LYS A N 1
ATOM 5413 C CA . LYS A 1 698 ? -32.097 9.901 22.789 1.00 94.69 698 LYS A CA 1
ATOM 5414 C C . LYS A 1 698 ? -31.212 9.307 21.690 1.00 94.69 698 LYS A C 1
ATOM 5416 O O . LYS A 1 698 ? -30.481 10.065 21.045 1.00 94.69 698 LYS A O 1
ATOM 5421 N N . PRO A 1 699 ? -31.287 7.986 21.437 1.00 96.31 699 PRO A N 1
ATOM 5422 C CA . PRO A 1 699 ? -30.574 7.376 20.322 1.00 96.31 699 PRO A CA 1
ATOM 5423 C C . PRO A 1 699 ? -31.173 7.872 18.999 1.00 96.31 699 PRO A C 1
ATOM 5425 O O . PRO A 1 699 ? -32.388 8.005 18.887 1.00 96.31 699 PRO A O 1
ATOM 5428 N N . GLY A 1 700 ? -30.329 8.166 18.009 1.00 96.38 700 GLY A N 1
ATOM 5429 C CA . GLY A 1 700 ? -30.757 8.728 16.722 1.00 96.38 700 GLY A CA 1
ATOM 5430 C C . GLY A 1 700 ? -30.352 7.899 15.505 1.00 96.38 700 GLY A C 1
ATOM 5431 O O . GLY A 1 700 ? -31.121 7.789 14.554 1.00 96.38 700 GLY A O 1
ATOM 5432 N N . SER A 1 701 ? -29.163 7.293 15.510 1.00 97.31 701 SER A N 1
ATOM 5433 C CA . SER A 1 701 ? -28.685 6.468 14.393 1.00 97.31 701 SER A CA 1
ATOM 5434 C C . SER A 1 701 ? -27.810 5.316 14.862 1.00 97.31 701 SER A C 1
ATOM 5436 O O . SER A 1 701 ? -27.034 5.474 15.803 1.00 97.31 701 SER A O 1
ATOM 5438 N N . LEU A 1 702 ? -27.881 4.196 14.146 1.00 98.19 702 LEU A N 1
ATOM 5439 C CA . LEU A 1 702 ? -27.021 3.033 14.331 1.00 98.19 702 LEU A CA 1
ATOM 5440 C C . LEU A 1 702 ? -26.369 2.669 12.993 1.00 98.19 702 LEU A C 1
ATOM 5442 O O . LEU A 1 702 ? -27.050 2.580 11.973 1.00 98.19 702 LEU A O 1
ATOM 5446 N N . ALA A 1 703 ? -25.063 2.425 13.014 1.00 98.31 703 ALA A N 1
ATOM 5447 C CA . ALA A 1 703 ? -24.329 1.765 11.943 1.00 98.31 703 ALA A CA 1
ATOM 5448 C C . ALA A 1 703 ? -23.701 0.474 12.481 1.00 98.31 703 ALA A C 1
ATOM 5450 O O . ALA A 1 703 ? -23.140 0.469 13.573 1.00 98.31 703 ALA A O 1
ATOM 5451 N N . THR A 1 704 ? -23.782 -0.619 11.729 1.00 98.06 704 THR A N 1
ATOM 5452 C CA . THR A 1 704 ? -23.228 -1.927 12.093 1.00 98.06 704 THR A CA 1
ATOM 5453 C C . THR A 1 704 ? -22.312 -2.432 10.990 1.00 98.06 704 THR A C 1
ATOM 5455 O O . THR A 1 704 ? -22.680 -2.408 9.814 1.00 98.06 704 THR A O 1
ATOM 5458 N N . VAL A 1 705 ? -21.150 -2.950 11.377 1.00 97.75 705 VAL A N 1
ATOM 5459 C CA . VAL A 1 705 ? -20.189 -3.619 10.496 1.00 97.75 705 VAL A CA 1
ATOM 5460 C C . VAL A 1 705 ? -19.901 -4.983 11.107 1.00 97.75 705 VAL A C 1
ATOM 5462 O O . VAL A 1 705 ? -19.142 -5.099 12.069 1.00 97.75 705 VAL A O 1
ATOM 5465 N N . GLY A 1 706 ? -20.578 -6.020 10.613 1.00 96.38 706 GLY A N 1
ATOM 5466 C CA . GLY A 1 706 ? -20.477 -7.360 11.192 1.00 96.38 706 GLY A CA 1
ATOM 5467 C C . GLY A 1 706 ? -21.269 -7.573 12.489 1.00 96.38 706 GLY A C 1
ATOM 5468 O O . GLY A 1 706 ? -21.296 -8.695 12.993 1.00 96.38 706 GLY A O 1
ATOM 5469 N N . ALA A 1 707 ? -21.902 -6.534 13.043 1.00 97.38 707 ALA A N 1
ATOM 5470 C CA . ALA A 1 707 ? -22.753 -6.624 14.230 1.00 97.38 707 ALA A CA 1
ATOM 5471 C C . ALA A 1 707 ? -24.227 -6.883 13.869 1.00 97.38 707 ALA A C 1
ATOM 5473 O O . ALA A 1 707 ? -24.693 -6.461 12.812 1.00 97.38 707 ALA A O 1
ATOM 5474 N N . TRP A 1 708 ? -24.959 -7.578 14.743 1.00 96.69 708 TRP A N 1
ATOM 5475 C CA . TRP A 1 708 ? -26.364 -7.957 14.540 1.00 96.69 708 TRP A CA 1
ATOM 5476 C C . TRP A 1 708 ? -27.092 -8.259 15.858 1.00 96.69 708 TRP A C 1
ATOM 5478 O O . TRP A 1 708 ? -26.469 -8.264 16.919 1.00 96.69 708 TRP A O 1
ATOM 5488 N N . ASP A 1 709 ? -28.416 -8.473 15.782 1.00 96.38 709 ASP A N 1
ATOM 5489 C CA . ASP A 1 709 ? -29.318 -8.601 16.951 1.00 96.38 709 ASP A CA 1
ATOM 5490 C C . ASP A 1 709 ? -29.080 -7.466 17.961 1.00 96.38 709 ASP A C 1
ATOM 5492 O O . ASP A 1 709 ? -28.975 -7.677 19.170 1.00 96.38 709 ASP A O 1
ATOM 5496 N N . VAL A 1 710 ? -28.928 -6.243 17.438 1.00 97.88 710 VAL A N 1
ATOM 5497 C CA . VAL A 1 710 ? -28.659 -5.070 18.266 1.00 97.88 710 VAL A CA 1
ATOM 5498 C C . VAL A 1 710 ? -29.940 -4.686 18.993 1.00 97.88 710 VAL A C 1
ATOM 5500 O O . VAL A 1 710 ? -31.002 -4.553 18.383 1.00 97.88 710 VAL A O 1
ATOM 5503 N N . ARG A 1 711 ? -29.852 -4.489 20.308 1.00 97.69 711 ARG A N 1
ATOM 5504 C CA . ARG A 1 711 ? -30.957 -4.022 21.146 1.00 97.69 711 ARG A CA 1
ATOM 5505 C C . ARG A 1 711 ? -30.522 -2.808 21.936 1.00 97.69 711 ARG A C 1
ATOM 5507 O O . ARG A 1 711 ? -29.512 -2.864 22.626 1.00 97.69 711 ARG A O 1
ATOM 5514 N N . ILE A 1 712 ? -31.309 -1.742 21.868 1.00 97.44 712 ILE A N 1
ATOM 5515 C CA . ILE A 1 712 ? -31.062 -0.490 22.590 1.00 97.44 712 ILE A CA 1
ATOM 5516 C C . ILE A 1 712 ? -32.233 -0.288 23.542 1.00 97.44 712 ILE A C 1
ATOM 5518 O O . ILE A 1 712 ? -33.384 -0.232 23.104 1.00 97.44 712 ILE A O 1
ATOM 5522 N N . ALA A 1 713 ? -31.956 -0.270 24.847 1.00 94.88 713 ALA A N 1
ATOM 5523 C CA . ALA A 1 713 ? -32.985 -0.263 25.889 1.00 94.88 713 ALA A CA 1
ATOM 5524 C C . ALA A 1 713 ? -34.060 -1.357 25.668 1.00 94.88 713 ALA A C 1
ATOM 5526 O O . ALA A 1 713 ? -35.258 -1.137 25.844 1.00 94.88 713 ALA A O 1
ATOM 5527 N N . GLY A 1 714 ? -33.626 -2.540 25.217 1.00 94.25 714 GLY A N 1
ATOM 5528 C CA . GLY A 1 714 ? -34.484 -3.699 24.942 1.00 94.25 714 GLY A CA 1
ATOM 5529 C C . GLY A 1 714 ? -35.207 -3.696 23.588 1.00 94.25 714 GLY A C 1
ATOM 5530 O O . GLY A 1 714 ? -35.784 -4.721 23.225 1.00 94.25 714 GLY A O 1
ATOM 5531 N N . LYS A 1 715 ? -35.162 -2.606 22.812 1.00 95.38 715 LYS A N 1
ATOM 5532 C CA . LYS A 1 715 ? -35.784 -2.541 21.480 1.00 95.38 715 LYS A CA 1
ATOM 5533 C C . LYS A 1 715 ? -34.819 -3.038 20.396 1.00 95.38 715 LYS A C 1
ATOM 5535 O O . LYS A 1 715 ? -33.702 -2.525 20.343 1.00 95.38 715 LYS A O 1
ATOM 5540 N N . PRO A 1 716 ? -35.215 -3.990 19.532 1.00 96.31 716 PRO A N 1
ATOM 5541 C CA . PRO A 1 716 ? -34.364 -4.472 18.447 1.00 96.31 716 PRO A CA 1
ATOM 5542 C C . PRO A 1 716 ? -34.214 -3.424 17.337 1.00 96.31 716 PRO A C 1
ATOM 5544 O O . PRO A 1 716 ? -35.198 -2.815 16.919 1.00 96.31 716 PRO A O 1
ATOM 5547 N N . VAL A 1 717 ? -32.991 -3.250 16.837 1.00 96.00 717 VAL A N 1
ATOM 5548 C CA . VAL A 1 717 ? -32.628 -2.328 15.751 1.00 96.00 717 VAL A CA 1
ATOM 5549 C C . VAL A 1 717 ? -31.571 -2.994 14.862 1.00 96.00 717 VAL A C 1
ATOM 5551 O O . VAL A 1 717 ? -30.722 -3.739 15.341 1.00 96.00 717 VAL A O 1
ATOM 5554 N N . GLY A 1 718 ? -31.588 -2.704 13.562 1.00 93.06 718 GLY A N 1
ATOM 5555 C CA . GLY A 1 718 ? -30.529 -3.126 12.647 1.00 93.06 718 GLY A CA 1
ATOM 5556 C C . GLY A 1 718 ? -30.689 -4.553 12.108 1.00 93.06 718 GLY A C 1
ATOM 5557 O O . GLY A 1 718 ? -31.801 -5.092 12.066 1.00 93.06 718 GLY A O 1
ATOM 5558 N N . PRO A 1 719 ? -29.598 -5.156 11.605 1.00 93.69 719 PRO A N 1
ATOM 5559 C CA . PRO A 1 719 ? -29.672 -6.398 10.851 1.00 93.69 719 PRO A CA 1
ATOM 5560 C C . PRO A 1 719 ? -29.865 -7.626 11.751 1.00 93.69 719 PRO A C 1
ATOM 5562 O O . PRO A 1 719 ? -29.432 -7.681 12.904 1.00 93.69 719 PRO A O 1
ATOM 5565 N N . LYS A 1 720 ? -30.484 -8.666 11.178 1.00 92.75 720 LYS A N 1
ATOM 5566 C CA . LYS A 1 720 ? -30.675 -9.974 11.831 1.00 92.75 720 LYS A CA 1
ATOM 5567 C C . LYS A 1 720 ? -29.461 -10.897 11.733 1.00 92.75 720 LYS A C 1
ATOM 5569 O O . LYS A 1 720 ? -29.445 -11.924 12.395 1.00 92.75 720 LYS A O 1
ATOM 5574 N N . GLN A 1 721 ? -28.493 -10.573 10.881 1.00 92.38 721 GLN A N 1
ATOM 5575 C CA . GLN A 1 721 ? -27.253 -11.321 10.691 1.00 92.38 721 GLN A CA 1
ATOM 5576 C C . GLN A 1 721 ? -26.135 -10.336 10.368 1.00 92.38 721 GLN A C 1
ATOM 5578 O O . GLN A 1 721 ? -26.344 -9.406 9.592 1.00 92.38 721 GLN A O 1
ATOM 5583 N N . GLY A 1 722 ? -24.967 -10.538 10.975 1.00 93.69 722 GLY A N 1
ATOM 5584 C CA . GLY A 1 722 ? -23.822 -9.642 10.811 1.00 93.69 722 GLY A CA 1
ATOM 5585 C C . GLY A 1 722 ? -22.792 -10.175 9.824 1.00 93.69 722 GLY A C 1
ATOM 5586 O O . GLY A 1 722 ? -22.125 -9.402 9.149 1.00 93.69 722 GLY A O 1
ATOM 5587 N N . ILE A 1 723 ? -22.651 -11.495 9.714 1.00 94.25 723 ILE A N 1
ATOM 5588 C CA . ILE A 1 723 ? -21.676 -12.131 8.826 1.00 94.25 723 ILE A CA 1
ATOM 5589 C C . ILE A 1 723 ? -22.306 -13.385 8.243 1.00 94.25 723 ILE A C 1
ATOM 5591 O O . ILE A 1 723 ? -22.860 -14.210 8.969 1.00 94.25 723 ILE A O 1
ATOM 5595 N N . LEU A 1 724 ? -22.193 -13.523 6.929 1.00 95.44 724 LEU A N 1
ATOM 5596 C CA . LEU A 1 724 ? -22.629 -14.695 6.189 1.00 95.44 724 LEU A CA 1
ATOM 5597 C C . LEU A 1 724 ? -21.407 -15.574 5.927 1.00 95.44 724 LEU A C 1
ATOM 5599 O O . LEU A 1 724 ? -20.366 -15.065 5.508 1.00 95.44 724 LEU A O 1
ATOM 5603 N N . ARG A 1 725 ? -21.511 -16.872 6.221 1.00 95.94 725 ARG A N 1
ATOM 5604 C CA . ARG A 1 725 ? -20.409 -17.835 6.106 1.00 95.94 725 ARG A CA 1
ATOM 5605 C C . ARG A 1 725 ? -20.862 -19.094 5.385 1.00 95.94 725 ARG A C 1
ATOM 5607 O O . ARG A 1 725 ? -21.997 -19.527 5.558 1.00 95.94 725 ARG A O 1
ATOM 5614 N N . GLY A 1 726 ? -19.927 -19.702 4.671 1.00 96.81 726 GLY A N 1
ATOM 5615 C CA . GLY A 1 726 ? -20.087 -21.002 4.034 1.00 96.81 726 GLY A CA 1
ATOM 5616 C C . GLY A 1 726 ? -18.821 -21.378 3.278 1.00 96.81 726 GLY A C 1
ATOM 5617 O O . GLY A 1 726 ? -17.730 -20.987 3.695 1.00 96.81 726 GLY A O 1
ATOM 5618 N N . ALA A 1 727 ? -18.943 -22.115 2.182 1.00 98.12 727 ALA A N 1
ATOM 5619 C CA . ALA A 1 727 ? -17.810 -22.617 1.413 1.00 98.12 727 ALA A CA 1
ATOM 5620 C C . ALA A 1 727 ? -17.901 -22.264 -0.075 1.00 98.12 727 ALA A C 1
ATOM 5622 O O . ALA A 1 727 ? -18.986 -22.148 -0.648 1.00 98.12 727 ALA A O 1
ATOM 5623 N N . VAL A 1 728 ? -16.737 -22.153 -0.717 1.00 98.38 728 VAL A N 1
ATOM 5624 C CA . VAL A 1 728 ? -16.627 -22.093 -2.179 1.00 98.38 728 VAL A CA 1
ATOM 5625 C C . VAL A 1 728 ? -16.934 -23.477 -2.754 1.00 98.38 728 VAL A C 1
ATOM 5627 O O . VAL A 1 728 ? -16.197 -24.437 -2.513 1.00 98.38 728 VAL A O 1
ATOM 5630 N N . VAL A 1 729 ? -18.010 -23.600 -3.531 1.00 98.06 729 VAL A N 1
ATOM 5631 C CA . VAL A 1 729 ? -18.454 -24.879 -4.123 1.00 98.06 729 VAL A CA 1
ATOM 5632 C C . VAL A 1 729 ? -18.055 -25.046 -5.584 1.00 98.06 729 VAL A C 1
ATOM 5634 O O . VAL A 1 729 ? -17.892 -26.183 -6.047 1.00 98.06 729 VAL A O 1
ATOM 5637 N N . GLU A 1 730 ? -17.867 -23.934 -6.286 1.00 97.38 730 GLU A N 1
ATOM 5638 C CA . GLU A 1 730 ? -17.452 -23.860 -7.685 1.00 97.38 730 GLU A CA 1
ATOM 5639 C C . GLU A 1 730 ? -16.732 -22.530 -7.930 1.00 97.38 730 GLU A C 1
ATOM 5641 O O . GLU A 1 730 ? -16.930 -21.569 -7.187 1.00 97.38 730 GLU A O 1
ATOM 5646 N N . LEU A 1 731 ? -15.865 -22.479 -8.935 1.00 97.44 731 LEU A N 1
ATOM 5647 C CA . LEU A 1 731 ? -15.143 -21.276 -9.333 1.00 97.44 731 LEU A CA 1
ATOM 5648 C C . LEU A 1 731 ? -14.655 -21.409 -10.773 1.00 97.44 731 LEU A C 1
ATOM 5650 O O . LEU A 1 731 ? -14.473 -22.524 -11.264 1.00 97.44 731 LEU A O 1
ATOM 5654 N N . ASP A 1 732 ? -14.386 -20.272 -11.404 1.00 97.31 732 ASP A N 1
ATOM 5655 C CA . ASP A 1 732 ? -13.768 -20.177 -12.723 1.00 97.31 732 ASP A CA 1
ATOM 5656 C C . ASP A 1 732 ? -12.616 -19.170 -12.667 1.00 97.31 732 ASP A C 1
ATOM 5658 O O . ASP A 1 732 ? -12.808 -17.980 -12.392 1.00 97.31 732 ASP A O 1
ATOM 5662 N N . TYR A 1 733 ? -11.402 -19.676 -12.892 1.00 95.75 733 TYR A N 1
ATOM 5663 C CA . TYR A 1 733 ? -10.175 -18.887 -12.836 1.00 95.75 733 TYR A CA 1
ATOM 5664 C C . TYR A 1 733 ? -10.002 -17.935 -14.022 1.00 95.75 733 TYR A C 1
ATOM 5666 O O . TYR A 1 733 ? -9.331 -16.918 -13.863 1.00 95.75 733 TYR A O 1
ATOM 5674 N N . ASP A 1 734 ? -10.594 -18.237 -15.178 1.00 93.44 734 ASP A N 1
ATOM 5675 C CA . ASP A 1 734 ? -10.455 -17.429 -16.393 1.00 93.44 734 ASP A CA 1
ATOM 5676 C C . ASP A 1 734 ? -11.495 -16.301 -16.425 1.00 93.44 734 ASP A C 1
ATOM 5678 O O . ASP A 1 734 ? -11.222 -15.197 -16.900 1.00 93.44 734 ASP A O 1
ATOM 5682 N N . GLN A 1 735 ? -12.688 -16.559 -15.882 1.00 95.50 735 GLN A N 1
ATOM 5683 C CA . GLN A 1 735 ? -13.790 -15.596 -15.809 1.00 95.50 735 GLN A CA 1
ATOM 5684 C C . GLN A 1 735 ? -13.870 -14.833 -14.477 1.00 95.50 735 GLN A C 1
ATOM 5686 O O . GLN A 1 735 ? -14.719 -13.951 -14.338 1.00 95.50 735 GLN A O 1
ATOM 5691 N N . ASN A 1 736 ? -13.006 -15.144 -13.505 1.00 96.62 736 ASN A N 1
ATOM 5692 C CA . ASN A 1 736 ? -12.939 -14.504 -12.185 1.00 96.62 736 ASN A CA 1
ATOM 5693 C C . ASN A 1 736 ? -14.284 -14.481 -11.439 1.00 96.62 736 ASN A C 1
ATOM 5695 O O . ASN A 1 736 ? -14.721 -13.440 -10.933 1.00 96.62 736 ASN A O 1
ATOM 5699 N N . TRP A 1 737 ? -14.952 -15.629 -11.342 1.00 97.69 737 TRP A N 1
ATOM 5700 C CA . TRP A 1 737 ? -16.123 -15.775 -10.478 1.00 97.69 737 TRP A CA 1
ATOM 5701 C C . TRP A 1 737 ? -16.009 -16.997 -9.576 1.00 97.69 737 TRP A C 1
ATOM 5703 O O . TRP A 1 737 ? -15.297 -17.958 -9.868 1.00 97.69 737 TRP A O 1
ATOM 5713 N N . ILE A 1 738 ? -16.740 -16.945 -8.467 1.00 98.00 738 ILE A N 1
ATOM 5714 C CA . ILE A 1 738 ? -16.904 -18.053 -7.525 1.00 98.00 738 ILE A CA 1
ATOM 5715 C C . ILE A 1 738 ? -18.385 -18.297 -7.253 1.00 98.00 738 ILE A C 1
ATOM 5717 O O . ILE A 1 738 ? -19.205 -17.391 -7.390 1.00 98.00 738 ILE A O 1
ATOM 5721 N N . GLU A 1 739 ? -18.726 -19.499 -6.819 1.00 98.19 739 GLU A N 1
ATOM 5722 C CA . GLU A 1 739 ? -20.027 -19.836 -6.256 1.00 98.19 739 GLU A CA 1
ATOM 5723 C C . GLU A 1 739 ? -19.855 -20.262 -4.799 1.00 98.19 739 GLU A C 1
ATOM 5725 O O . GLU A 1 739 ? -19.026 -21.117 -4.479 1.00 98.19 739 GLU A O 1
ATOM 5730 N N . ILE A 1 740 ? -20.651 -19.654 -3.925 1.00 98.19 740 ILE A N 1
ATOM 5731 C CA . ILE A 1 740 ? -20.735 -19.962 -2.496 1.00 98.19 740 ILE A CA 1
ATOM 5732 C C . ILE A 1 740 ? -22.055 -20.671 -2.181 1.00 98.19 740 ILE A C 1
ATOM 5734 O O . ILE A 1 740 ? -23.077 -20.410 -2.819 1.00 98.19 740 ILE A O 1
ATOM 5738 N N . ASP A 1 741 ? -22.046 -21.546 -1.177 1.00 97.81 741 ASP A N 1
ATOM 5739 C CA . ASP A 1 741 ? -23.191 -22.380 -0.766 1.00 97.81 741 ASP A CA 1
ATOM 5740 C C . ASP A 1 741 ? -24.218 -21.687 0.145 1.00 97.81 741 ASP A C 1
ATOM 5742 O O . ASP A 1 741 ? -25.069 -22.339 0.753 1.00 97.81 741 ASP A O 1
ATOM 5746 N N . PHE A 1 742 ? -24.161 -20.360 0.239 1.00 96.75 742 PHE A N 1
ATOM 5747 C CA . PHE A 1 742 ? -25.127 -19.569 0.988 1.00 96.75 742 PHE A CA 1
ATOM 5748 C C . PHE A 1 742 ? -25.706 -18.434 0.137 1.00 96.75 742 PHE A C 1
ATOM 5750 O O . PHE A 1 742 ? -25.027 -17.874 -0.734 1.00 96.75 742 PHE A O 1
ATOM 5757 N N . PRO A 1 743 ? -26.985 -18.083 0.350 1.00 95.38 743 PRO A N 1
ATOM 5758 C CA . PRO A 1 743 ? -27.599 -16.957 -0.331 1.00 95.38 743 PRO A CA 1
ATOM 5759 C C . PRO A 1 743 ? -27.121 -15.633 0.277 1.00 95.38 743 PRO A C 1
ATOM 5761 O O . PRO A 1 743 ? -27.112 -15.465 1.498 1.00 95.38 743 PRO A O 1
ATOM 5764 N N . LEU A 1 744 ? -26.792 -14.665 -0.576 1.00 95.00 744 LEU A N 1
ATOM 5765 C CA . LEU A 1 744 ? -26.685 -13.267 -0.173 1.00 95.00 744 LEU A CA 1
ATOM 5766 C C . LEU A 1 744 ? -28.072 -12.604 -0.256 1.00 95.00 744 LEU A C 1
ATOM 5768 O O . LEU A 1 744 ? -28.768 -12.779 -1.261 1.00 95.00 744 LEU A O 1
ATOM 5772 N N . PRO A 1 745 ? -28.503 -11.848 0.773 1.00 90.81 745 PRO A N 1
ATOM 5773 C CA . PRO A 1 745 ? -29.723 -11.049 0.711 1.00 90.81 745 PRO A CA 1
ATOM 5774 C C . PRO A 1 745 ? -29.758 -10.115 -0.504 1.00 90.81 745 PRO A C 1
ATOM 5776 O O . PRO A 1 745 ? -28.719 -9.640 -0.970 1.00 90.81 745 PRO A O 1
ATOM 5779 N N . GLN A 1 746 ? -30.965 -9.807 -0.986 1.00 86.75 746 GLN A N 1
ATOM 5780 C CA . GLN A 1 746 ? -31.151 -8.823 -2.050 1.00 86.75 746 GLN A CA 1
ATOM 5781 C C . GLN A 1 746 ? -30.607 -7.458 -1.603 1.00 86.75 746 GLN A C 1
ATOM 5783 O O . GLN A 1 746 ? -31.002 -6.939 -0.560 1.00 86.75 746 GLN A O 1
ATOM 5788 N N . GLY A 1 747 ? -29.716 -6.879 -2.403 1.00 86.75 747 GLY A N 1
ATOM 5789 C CA . GLY A 1 747 ? -29.056 -5.611 -2.114 1.00 86.75 747 GLY A CA 1
ATOM 5790 C C . GLY A 1 747 ? -27.933 -5.333 -3.107 1.00 86.75 747 GLY A C 1
ATOM 5791 O O . GLY A 1 747 ? -27.610 -6.187 -3.936 1.00 86.75 747 GLY A O 1
ATOM 5792 N N . ASP A 1 748 ? -27.355 -4.138 -3.022 1.00 89.44 748 ASP A N 1
ATOM 5793 C CA . ASP A 1 748 ? -26.128 -3.811 -3.743 1.00 89.44 748 ASP A CA 1
ATOM 5794 C C . ASP A 1 748 ? -24.919 -4.266 -2.919 1.00 89.44 748 ASP A C 1
ATOM 5796 O O . ASP A 1 748 ? -24.714 -3.819 -1.792 1.00 89.44 748 ASP A O 1
ATOM 5800 N N . TRP A 1 749 ? -24.145 -5.186 -3.488 1.00 93.56 749 TRP A N 1
ATOM 5801 C CA . TRP A 1 749 ? -22.926 -5.724 -2.888 1.00 93.56 749 TRP A CA 1
ATOM 5802 C C . TRP A 1 749 ? -21.663 -5.183 -3.567 1.00 93.56 749 TRP A C 1
ATOM 5804 O O . TRP A 1 749 ? -20.559 -5.577 -3.191 1.00 93.56 749 TRP A O 1
ATOM 5814 N N . ALA A 1 750 ? -21.789 -4.307 -4.570 1.00 92.81 750 ALA A N 1
ATOM 5815 C CA . ALA A 1 750 ? -20.641 -3.789 -5.297 1.00 92.81 750 ALA A CA 1
ATOM 5816 C C . ALA A 1 750 ? -19.684 -3.026 -4.360 1.00 92.81 750 ALA A C 1
ATOM 5818 O O . ALA 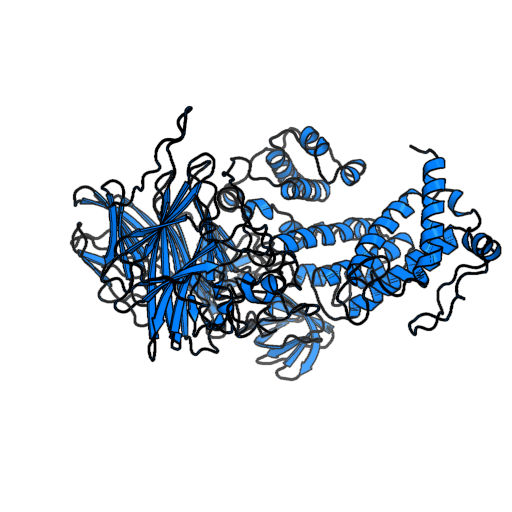A 1 750 ? -20.070 -2.097 -3.655 1.00 92.81 750 ALA A O 1
ATOM 5819 N N . GLY A 1 751 ? -18.410 -3.424 -4.349 1.00 91.81 751 GLY A N 1
ATOM 5820 C CA . GLY A 1 751 ? -17.376 -2.875 -3.468 1.00 91.81 751 GLY A CA 1
ATOM 5821 C C . GLY A 1 751 ? -17.308 -3.502 -2.069 1.00 91.81 751 GLY A C 1
ATOM 5822 O O . GLY A 1 751 ? -16.330 -3.260 -1.361 1.00 91.81 751 GLY A O 1
ATOM 5823 N N . ALA A 1 752 ? -18.275 -4.339 -1.672 1.00 94.94 752 ALA A N 1
ATOM 5824 C CA . ALA A 1 752 ? -18.202 -5.086 -0.416 1.00 94.94 752 ALA A CA 1
ATOM 5825 C C . ALA A 1 752 ? -17.066 -6.124 -0.443 1.00 94.94 752 ALA A C 1
ATOM 5827 O O . ALA A 1 752 ? -16.644 -6.582 -1.509 1.00 94.94 752 ALA A O 1
ATOM 5828 N N . ALA A 1 753 ? -16.579 -6.513 0.737 1.00 96.69 753 ALA A N 1
ATOM 5829 C CA . ALA A 1 753 ? -15.520 -7.505 0.874 1.00 96.69 753 ALA A CA 1
ATOM 5830 C C . ALA A 1 753 ? -16.084 -8.927 1.030 1.00 96.69 753 ALA A C 1
ATOM 5832 O O . ALA A 1 753 ? -16.959 -9.176 1.863 1.00 96.69 753 ALA A O 1
ATOM 5833 N N . VAL A 1 754 ? -15.509 -9.870 0.284 1.00 98.00 754 VAL A N 1
ATOM 5834 C CA . VAL A 1 754 ? -15.581 -11.309 0.558 1.00 98.00 754 VAL A CA 1
ATOM 5835 C C . VAL A 1 754 ? -14.184 -11.804 0.924 1.00 98.00 754 VAL A C 1
ATOM 5837 O O . VAL A 1 754 ? -13.218 -11.493 0.227 1.00 98.00 754 VAL A O 1
ATOM 5840 N N . SER A 1 755 ? -14.056 -12.549 2.021 1.00 97.81 755 SER A N 1
ATOM 5841 C CA . SER A 1 755 ? -12.780 -13.112 2.474 1.00 97.81 755 SER A CA 1
ATOM 5842 C C . SER A 1 755 ? -12.793 -14.638 2.487 1.00 97.81 755 SER A C 1
ATOM 5844 O O . SER A 1 755 ? -13.785 -15.266 2.863 1.00 97.81 755 SER A O 1
ATOM 5846 N N . PHE A 1 756 ? -11.671 -15.232 2.082 1.00 98.38 756 PHE A N 1
ATOM 5847 C CA . PHE A 1 756 ? -11.480 -16.677 1.978 1.00 98.38 756 PHE A CA 1
ATOM 5848 C C . PHE A 1 756 ? -10.450 -17.163 2.983 1.00 98.38 756 PHE A C 1
ATOM 5850 O O . PHE A 1 756 ? -9.379 -16.570 3.139 1.00 98.38 756 PHE A O 1
ATOM 5857 N N . HIS A 1 757 ? -10.787 -18.260 3.649 1.00 97.19 757 HIS A N 1
ATOM 5858 C CA . HIS A 1 757 ? -9.994 -18.864 4.703 1.00 97.19 757 HIS A CA 1
ATOM 5859 C C . HIS A 1 757 ? -9.815 -20.351 4.426 1.00 97.19 757 HIS A C 1
ATOM 5861 O O . HIS A 1 757 ? -10.735 -21.043 3.990 1.00 97.19 757 HIS A O 1
ATOM 5867 N N . ASN A 1 758 ? -8.636 -20.850 4.762 1.00 96.50 758 ASN A N 1
ATOM 5868 C CA . ASN A 1 758 ? -8.322 -22.265 4.776 1.00 96.50 758 ASN A CA 1
ATOM 5869 C C . ASN A 1 758 ? -7.417 -22.516 5.990 1.00 96.50 758 ASN A C 1
ATOM 5871 O O . ASN A 1 758 ? -6.535 -21.691 6.227 1.00 96.50 758 ASN A O 1
ATOM 5875 N N . PRO A 1 759 ? -7.581 -23.610 6.755 1.00 94.56 759 PRO A N 1
ATOM 5876 C CA . PRO A 1 759 ? -6.685 -23.922 7.872 1.00 94.56 759 PRO A CA 1
ATOM 5877 C C . PRO A 1 759 ? -5.199 -23.998 7.489 1.00 94.56 759 PRO A C 1
ATOM 5879 O O . PRO A 1 759 ? -4.344 -23.781 8.341 1.00 94.56 759 PRO A O 1
ATOM 5882 N N . GLY A 1 760 ? -4.887 -24.296 6.222 1.00 94.62 760 GLY A N 1
ATOM 5883 C CA . GLY A 1 760 ? -3.519 -24.275 5.705 1.00 94.62 760 GLY A CA 1
ATOM 5884 C C . GLY A 1 760 ? -2.996 -22.879 5.351 1.00 94.62 760 GLY A C 1
ATOM 5885 O O . GLY A 1 760 ? -1.793 -22.725 5.162 1.00 94.62 760 GLY A O 1
ATOM 5886 N N . TYR A 1 761 ? -3.859 -21.863 5.243 1.00 96.44 761 TYR A N 1
ATOM 5887 C CA . TYR A 1 761 ? -3.428 -20.508 4.909 1.00 96.44 761 TYR A CA 1
ATOM 5888 C C . TYR A 1 761 ? -2.785 -19.816 6.107 1.00 96.44 761 TYR A C 1
ATOM 5890 O O . TYR A 1 761 ? -3.329 -19.815 7.208 1.00 96.44 761 TYR A O 1
ATOM 5898 N N . SER A 1 762 ? -1.663 -19.131 5.870 1.00 93.88 762 SER A N 1
ATOM 5899 C CA . SER A 1 762 ? -1.037 -18.282 6.893 1.00 93.88 762 SER A CA 1
ATOM 5900 C C . SER A 1 762 ? -1.823 -16.997 7.182 1.00 93.88 762 SER A C 1
ATOM 5902 O O . SER A 1 762 ? -1.608 -16.364 8.213 1.00 93.88 762 SER A O 1
ATOM 5904 N N . ARG A 1 763 ? -2.696 -16.595 6.252 1.00 94.69 763 ARG A N 1
ATOM 5905 C CA . ARG A 1 763 ? -3.580 -15.426 6.324 1.00 94.69 763 ARG A CA 1
ATOM 5906 C C . ARG A 1 763 ? -4.783 -15.616 5.410 1.00 94.69 763 ARG A C 1
ATOM 5908 O O . ARG A 1 763 ? -4.712 -16.375 4.441 1.00 94.69 763 ARG A O 1
ATOM 5915 N N . ASN A 1 764 ? -5.868 -14.902 5.677 1.00 96.56 764 ASN A N 1
ATOM 5916 C CA . ASN A 1 764 ? -6.988 -14.889 4.745 1.00 96.56 764 ASN A CA 1
ATOM 5917 C C . ASN A 1 764 ? -6.648 -14.124 3.458 1.00 96.56 764 ASN A C 1
ATOM 5919 O O . ASN A 1 764 ? -5.624 -13.454 3.351 1.00 96.56 764 ASN A O 1
ATOM 5923 N N . THR A 1 765 ? -7.519 -14.224 2.463 1.00 96.62 765 THR A N 1
ATOM 5924 C CA . THR A 1 765 ? -7.426 -13.389 1.264 1.00 96.62 765 THR A CA 1
ATOM 5925 C C . THR A 1 765 ? -8.766 -12.737 0.974 1.00 96.62 765 THR A C 1
ATOM 5927 O O . THR A 1 765 ? -9.800 -13.399 1.036 1.00 96.62 765 THR A O 1
ATOM 5930 N N . ALA A 1 766 ? -8.764 -11.434 0.688 1.00 97.50 766 ALA A N 1
ATOM 5931 C CA . ALA A 1 766 ? -9.983 -10.651 0.510 1.00 97.50 766 ALA A CA 1
ATOM 5932 C C . ALA A 1 766 ? -10.137 -10.109 -0.915 1.00 97.50 766 ALA A C 1
ATOM 5934 O O . ALA A 1 766 ? -9.204 -9.551 -1.499 1.00 97.50 766 ALA A O 1
ATOM 5935 N N . TYR A 1 767 ? -11.345 -10.222 -1.458 1.00 98.12 767 TYR A N 1
ATOM 5936 C CA . TYR A 1 767 ? -11.723 -9.722 -2.774 1.00 98.12 767 TYR A CA 1
ATOM 5937 C C . TYR A 1 767 ? -12.894 -8.758 -2.661 1.00 98.12 767 TYR A C 1
ATOM 5939 O O . TYR A 1 767 ? -13.706 -8.857 -1.740 1.00 98.12 767 TYR A O 1
ATOM 5947 N N . ARG A 1 768 ? -12.984 -7.829 -3.615 1.00 96.25 768 ARG A N 1
ATOM 5948 C CA . ARG A 1 768 ? -14.155 -6.967 -3.744 1.00 96.25 768 ARG A CA 1
ATOM 5949 C C . ARG A 1 768 ? -15.185 -7.694 -4.591 1.00 96.25 768 ARG A C 1
ATOM 5951 O O . ARG A 1 768 ? -14.845 -8.351 -5.575 1.00 96.25 768 ARG A O 1
ATOM 5958 N N . ILE A 1 769 ? -16.439 -7.560 -4.203 1.00 96.81 769 ILE A N 1
ATOM 5959 C CA . ILE A 1 769 ? -17.572 -8.051 -4.974 1.00 96.81 769 ILE A CA 1
ATOM 5960 C C . ILE A 1 769 ? -17.879 -7.018 -6.064 1.00 96.81 769 ILE A C 1
ATOM 5962 O O . ILE A 1 769 ? -18.071 -5.844 -5.761 1.00 96.81 769 ILE A O 1
ATOM 5966 N N . TYR A 1 770 ? -17.928 -7.440 -7.328 1.00 95.06 770 TYR A N 1
ATOM 5967 C CA . TYR A 1 770 ? -18.347 -6.589 -8.457 1.00 95.06 770 TYR A CA 1
ATOM 5968 C C . TYR A 1 770 ? -19.800 -6.832 -8.861 1.00 95.06 770 TYR A C 1
ATOM 5970 O O . TYR A 1 770 ? -20.434 -5.983 -9.481 1.00 95.06 770 TYR A O 1
ATOM 5978 N N . GLY A 1 771 ? -20.334 -7.998 -8.511 1.00 95.06 771 GLY A N 1
ATOM 5979 C CA . GLY A 1 771 ? -21.713 -8.360 -8.780 1.00 95.06 771 GLY A CA 1
ATOM 5980 C C . GLY A 1 771 ? -22.052 -9.704 -8.160 1.00 95.06 771 GLY A C 1
ATOM 5981 O O . GLY A 1 771 ? -21.169 -10.520 -7.889 1.00 95.06 771 GLY A O 1
ATOM 5982 N N . VAL A 1 772 ? -23.342 -9.923 -7.937 1.00 96.81 772 VAL A N 1
ATOM 5983 C CA . VAL A 1 772 ? -23.869 -11.160 -7.360 1.00 96.81 772 VAL A CA 1
ATOM 5984 C C . VAL A 1 772 ? -25.040 -11.657 -8.194 1.00 96.81 772 VAL A C 1
ATOM 5986 O O . VAL A 1 772 ? -25.817 -10.861 -8.723 1.00 96.81 772 VAL A O 1
ATOM 5989 N N . GLN A 1 773 ? -25.166 -12.972 -8.329 1.00 95.69 773 GLN A N 1
ATOM 5990 C CA . GLN A 1 773 ? -26.274 -13.619 -9.029 1.00 95.69 773 GLN A CA 1
ATOM 5991 C C . GLN A 1 773 ? -26.737 -14.842 -8.229 1.00 95.69 773 GLN A C 1
ATOM 5993 O O . GLN A 1 773 ? -25.888 -15.591 -7.741 1.00 95.69 773 GLN A O 1
ATOM 5998 N N . PRO A 1 774 ? -28.053 -15.085 -8.089 1.00 95.75 774 PRO A N 1
ATOM 5999 C CA . PRO A 1 774 ? -28.543 -16.333 -7.515 1.00 95.75 774 PRO A CA 1
ATOM 6000 C C . PRO A 1 774 ? -28.001 -17.538 -8.289 1.00 95.75 774 PRO A C 1
ATOM 6002 O O . PRO A 1 774 ? -27.983 -17.533 -9.521 1.00 95.75 774 PRO A O 1
ATOM 6005 N N . ALA A 1 775 ? -27.586 -18.574 -7.569 1.00 94.12 775 ALA A N 1
ATOM 6006 C CA . ALA A 1 775 ? -27.102 -19.824 -8.139 1.00 94.12 775 ALA A CA 1
ATOM 6007 C C . ALA A 1 775 ? -27.815 -21.020 -7.497 1.00 94.12 775 ALA A C 1
ATOM 6009 O O . ALA A 1 775 ? -28.511 -20.879 -6.492 1.00 94.12 775 ALA A O 1
ATOM 6010 N N . ALA A 1 776 ? -27.648 -22.213 -8.071 1.00 87.06 776 ALA A N 1
ATOM 6011 C CA . ALA A 1 776 ? -28.376 -23.404 -7.629 1.00 87.06 776 ALA A CA 1
ATOM 6012 C C . ALA A 1 776 ? -28.108 -23.765 -6.156 1.00 87.06 776 ALA A C 1
ATOM 6014 O O . ALA A 1 776 ? -29.001 -24.283 -5.487 1.00 87.06 776 ALA A O 1
ATOM 6015 N N . ARG A 1 777 ? -26.891 -23.504 -5.657 1.00 85.56 777 ARG A N 1
ATOM 6016 C CA . ARG A 1 777 ? -26.473 -23.834 -4.283 1.00 85.56 777 ARG A CA 1
ATOM 6017 C C . ARG A 1 777 ? -26.379 -22.629 -3.351 1.00 85.56 777 ARG A C 1
ATOM 6019 O O . ARG A 1 777 ? -26.158 -22.822 -2.165 1.00 85.56 777 ARG A O 1
ATOM 6026 N N . GLY A 1 778 ? -26.560 -21.413 -3.860 1.00 95.56 778 GLY A N 1
ATOM 6027 C CA . GLY A 1 778 ? -26.381 -20.189 -3.088 1.00 95.56 778 GLY A CA 1
ATOM 6028 C C . GLY A 1 778 ? -26.226 -18.982 -3.999 1.00 95.56 778 GLY A C 1
ATOM 6029 O O . GLY A 1 778 ? -27.182 -18.572 -4.657 1.00 95.56 778 GLY A O 1
ATOM 6030 N N . THR A 1 779 ? -25.029 -18.399 -4.036 1.00 97.88 779 THR A N 1
ATOM 6031 C CA . THR A 1 779 ? -24.762 -17.162 -4.786 1.00 97.88 779 THR A CA 1
ATOM 6032 C C . THR A 1 779 ? -23.484 -17.272 -5.600 1.00 97.88 779 THR A C 1
ATOM 6034 O O . THR A 1 779 ? -22.440 -17.667 -5.088 1.00 97.88 779 THR A O 1
ATOM 6037 N N . ARG A 1 780 ? -23.549 -16.859 -6.865 1.00 97.81 780 ARG A N 1
ATOM 6038 C CA . ARG A 1 780 ? -22.373 -16.610 -7.694 1.00 97.81 780 ARG A CA 1
ATOM 6039 C C . ARG A 1 780 ? -21.904 -15.175 -7.492 1.00 97.81 780 ARG A C 1
ATOM 6041 O O . ARG A 1 780 ? -22.686 -14.242 -7.661 1.00 97.81 780 ARG A O 1
ATOM 6048 N N . ILE A 1 781 ? -20.634 -15.005 -7.148 1.00 98.00 781 ILE A N 1
ATOM 6049 C CA . ILE A 1 781 ? -19.977 -13.716 -6.935 1.00 98.00 781 ILE A CA 1
ATOM 6050 C C . ILE A 1 781 ? -19.000 -13.478 -8.086 1.00 98.00 781 ILE A C 1
ATOM 6052 O O . ILE A 1 781 ? -18.092 -14.278 -8.314 1.00 98.00 781 ILE A O 1
ATOM 6056 N N . ALA A 1 782 ? -19.163 -12.356 -8.784 1.00 97.69 782 ALA A N 1
ATOM 6057 C CA . ALA A 1 782 ? -18.182 -11.860 -9.740 1.00 97.69 782 ALA A CA 1
ATOM 6058 C C . ALA A 1 782 ? -17.092 -11.068 -9.001 1.00 97.69 782 ALA A C 1
ATOM 6060 O O . ALA A 1 782 ? -17.396 -10.121 -8.270 1.00 97.69 782 ALA A O 1
ATOM 6061 N N . LEU A 1 783 ? -15.826 -11.431 -9.224 1.00 96.81 783 LEU A N 1
ATOM 6062 C CA . LEU A 1 783 ? -14.644 -10.760 -8.662 1.00 96.81 783 LEU A CA 1
ATOM 6063 C C . LEU A 1 783 ? -14.071 -9.695 -9.618 1.00 96.81 783 LEU A C 1
ATOM 6065 O O . LEU A 1 783 ? -13.062 -9.054 -9.322 1.00 96.81 783 LEU A O 1
ATOM 6069 N N . GLY A 1 784 ? -14.725 -9.492 -10.765 1.00 93.12 784 GLY A N 1
ATOM 6070 C CA . GLY A 1 784 ? -14.388 -8.461 -11.742 1.00 93.12 784 GLY A CA 1
ATOM 6071 C C . GLY A 1 784 ? -12.990 -8.656 -12.349 1.00 93.12 784 GLY A C 1
ATOM 6072 O O . GLY A 1 784 ? -12.640 -9.770 -12.741 1.00 93.12 784 GLY A O 1
ATOM 6073 N N . PRO A 1 785 ? -12.168 -7.597 -12.454 1.00 90.69 785 PRO A N 1
ATOM 6074 C CA . PRO A 1 785 ? -10.836 -7.671 -13.048 1.00 90.69 785 PRO A CA 1
ATOM 6075 C C . PRO A 1 785 ? -9.790 -8.326 -12.131 1.00 90.69 785 PRO A C 1
ATOM 6077 O O . PRO A 1 785 ? -8.616 -8.323 -12.484 1.00 90.69 785 PRO A O 1
ATOM 6080 N N . GLN A 1 786 ? -10.175 -8.838 -10.957 1.00 94.00 786 GLN A N 1
ATOM 6081 C CA . GLN A 1 786 ? -9.248 -9.422 -9.992 1.00 94.00 786 GLN A CA 1
ATOM 6082 C C . GLN A 1 786 ? -8.935 -10.884 -10.334 1.00 94.00 786 GLN A C 1
ATOM 6084 O O . GLN A 1 786 ? -9.775 -11.744 -10.055 1.00 94.00 786 GLN A O 1
ATOM 6089 N N . PRO A 1 787 ? -7.742 -11.208 -10.865 1.00 95.19 787 PRO A N 1
ATOM 6090 C CA . PRO A 1 787 ? -7.357 -12.599 -11.028 1.00 95.19 787 PRO A CA 1
ATOM 6091 C C . PRO A 1 787 ? -7.234 -13.299 -9.671 1.00 95.19 787 PRO A C 1
ATOM 6093 O O . PRO A 1 787 ? -6.762 -12.723 -8.688 1.00 95.19 787 PRO A O 1
ATOM 6096 N N . MET A 1 788 ? -7.614 -14.576 -9.648 1.00 96.88 788 MET A N 1
ATOM 6097 C CA . MET A 1 788 ? -7.290 -15.499 -8.552 1.00 96.88 788 MET A CA 1
ATOM 6098 C C . MET A 1 788 ? -5.894 -16.128 -8.703 1.00 96.88 788 MET A C 1
ATOM 6100 O O . MET A 1 788 ? -5.428 -16.831 -7.808 1.00 96.88 788 MET A O 1
ATOM 6104 N N . LEU A 1 789 ? -5.230 -15.897 -9.838 1.00 95.94 789 LEU A N 1
ATOM 6105 C CA . LEU A 1 789 ? -3.847 -16.293 -10.089 1.00 95.94 789 LEU A CA 1
ATOM 6106 C C . LEU A 1 789 ? -2.896 -15.316 -9.381 1.00 95.94 789 LEU A C 1
ATOM 6108 O O . LEU A 1 789 ? -2.925 -14.119 -9.659 1.00 95.94 789 LEU A O 1
ATOM 6112 N N . LEU A 1 790 ? -2.041 -15.833 -8.500 1.00 96.31 790 LEU A N 1
ATOM 6113 C CA . LEU A 1 790 ? -1.034 -15.057 -7.767 1.00 96.31 790 LEU A CA 1
ATOM 6114 C C . LEU A 1 790 ? 0.247 -14.835 -8.573 1.00 96.31 790 LEU A C 1
ATOM 6116 O O . LEU A 1 790 ? 0.915 -13.828 -8.370 1.00 96.31 790 LEU A O 1
ATOM 6120 N N . GLY A 1 791 ? 0.575 -15.773 -9.464 1.00 95.62 791 GLY A N 1
ATOM 6121 C CA . GLY A 1 791 ? 1.762 -15.725 -10.308 1.00 95.62 791 GLY A CA 1
ATOM 6122 C C . GLY A 1 791 ? 2.049 -17.068 -10.975 1.00 95.62 791 GLY A C 1
ATOM 6123 O O . GLY A 1 791 ? 1.214 -17.980 -10.963 1.00 95.62 791 GLY A O 1
ATOM 6124 N N . GLN A 1 792 ? 3.246 -17.199 -11.539 1.00 95.50 792 GLN A N 1
ATOM 6125 C CA . GLN A 1 792 ? 3.694 -18.392 -12.251 1.00 95.50 792 GLN A CA 1
ATOM 6126 C C . GLN A 1 792 ? 5.113 -18.824 -11.865 1.00 95.50 792 GLN A C 1
ATOM 6128 O O . GLN A 1 792 ? 5.938 -18.030 -11.409 1.00 95.50 792 GLN A O 1
ATOM 6133 N N . GLY A 1 793 ? 5.404 -20.100 -12.080 1.00 96.06 793 GLY A N 1
ATOM 6134 C CA . GLY A 1 793 ? 6.725 -20.697 -11.921 1.00 96.06 793 GLY A CA 1
ATOM 6135 C C . GLY A 1 793 ? 7.076 -21.581 -13.110 1.00 96.06 793 GLY A C 1
ATOM 6136 O O . GLY A 1 793 ? 6.274 -21.742 -14.033 1.00 96.06 793 GLY A O 1
ATOM 6137 N N . ARG A 1 794 ? 8.251 -22.203 -13.068 1.00 96.38 794 ARG A N 1
ATOM 6138 C CA . ARG A 1 794 ? 8.604 -23.268 -14.006 1.00 96.38 794 ARG A CA 1
ATOM 6139 C C . ARG A 1 794 ? 9.442 -24.321 -13.310 1.00 96.38 794 ARG A C 1
ATOM 6141 O O . ARG A 1 794 ? 10.443 -23.988 -12.685 1.00 96.38 794 ARG A O 1
ATOM 6148 N N . VAL A 1 795 ? 9.034 -25.582 -13.420 1.00 97.62 795 VAL A N 1
ATOM 6149 C CA . VAL A 1 795 ? 9.701 -26.702 -12.752 1.00 97.62 795 VAL A CA 1
ATOM 6150 C C . VAL A 1 795 ? 11.117 -26.855 -13.302 1.00 97.62 795 VAL A C 1
ATOM 6152 O O . VAL A 1 795 ? 11.325 -27.290 -14.431 1.00 97.62 795 VAL A O 1
ATOM 6155 N N . HIS A 1 796 ? 12.101 -26.521 -12.480 1.00 96.88 796 HIS A N 1
ATOM 6156 C CA . HIS A 1 796 ? 13.506 -26.826 -12.706 1.00 96.88 796 HIS A CA 1
ATOM 6157 C C . HIS A 1 796 ? 13.822 -28.274 -12.315 1.00 96.88 796 HIS A C 1
ATOM 6159 O O . HIS A 1 796 ? 14.562 -28.973 -13.002 1.00 96.88 796 HIS A O 1
ATOM 6165 N N . HIS A 1 797 ? 13.235 -28.725 -11.206 1.00 97.56 797 HIS A N 1
ATOM 6166 C CA . HIS A 1 797 ? 13.369 -30.077 -10.677 1.00 97.56 797 HIS A CA 1
ATOM 6167 C C . HIS A 1 797 ? 12.155 -30.414 -9.807 1.00 97.56 797 HIS A C 1
ATOM 6169 O O . HIS A 1 797 ? 11.561 -29.511 -9.216 1.00 97.56 797 HIS A O 1
ATOM 6175 N N . ALA A 1 798 ? 11.804 -31.693 -9.701 1.00 96.62 798 ALA A N 1
ATOM 6176 C CA . ALA A 1 798 ? 10.740 -32.161 -8.822 1.00 96.62 798 ALA A CA 1
ATOM 6177 C C . ALA A 1 798 ? 11.158 -33.458 -8.119 1.00 96.62 798 ALA A C 1
ATOM 6179 O O . ALA A 1 798 ? 11.658 -34.389 -8.748 1.00 96.62 798 ALA A O 1
ATOM 6180 N N . GLU A 1 799 ? 10.915 -33.500 -6.815 1.00 95.94 799 GLU A N 1
ATOM 6181 C CA . GLU A 1 799 ? 11.028 -34.658 -5.932 1.00 95.94 799 GLU A CA 1
ATOM 6182 C C . GLU A 1 799 ? 9.683 -34.861 -5.224 1.00 95.94 799 GLU A C 1
ATOM 6184 O O . GLU A 1 799 ? 8.868 -33.947 -5.186 1.00 95.94 799 GLU A O 1
ATOM 6189 N N . ALA A 1 800 ? 9.453 -36.019 -4.598 1.00 95.56 800 ALA A N 1
ATOM 6190 C CA . ALA A 1 800 ? 8.136 -36.421 -4.081 1.00 95.56 800 ALA A CA 1
ATOM 6191 C C . ALA A 1 800 ? 7.372 -35.356 -3.259 1.00 95.56 800 ALA A C 1
ATOM 6193 O O . ALA A 1 800 ? 6.149 -35.331 -3.298 1.00 95.56 800 ALA A O 1
ATOM 6194 N N . LYS A 1 801 ? 8.064 -34.487 -2.511 1.00 97.50 801 LYS A N 1
ATOM 6195 C CA . LYS A 1 801 ? 7.454 -33.422 -1.688 1.00 97.50 801 LYS A CA 1
ATOM 6196 C C . LYS A 1 801 ? 8.044 -32.039 -1.940 1.00 97.50 801 LYS A C 1
ATOM 6198 O O . LYS A 1 801 ? 7.909 -31.136 -1.115 1.00 97.50 801 LYS A O 1
ATOM 6203 N N . GLN A 1 802 ? 8.740 -31.870 -3.058 1.00 97.88 802 GLN A N 1
ATOM 6204 C CA . GLN A 1 802 ? 9.463 -30.642 -3.335 1.00 97.88 802 GLN A CA 1
ATOM 6205 C C . GLN A 1 802 ? 9.480 -30.335 -4.826 1.00 97.88 802 GLN A C 1
ATOM 6207 O O . GLN A 1 802 ? 9.815 -31.181 -5.648 1.00 97.88 802 GLN A O 1
ATOM 6212 N N . ILE A 1 803 ? 9.189 -29.084 -5.166 1.00 98.31 803 ILE A N 1
ATOM 6213 C CA . ILE A 1 803 ? 9.320 -28.562 -6.525 1.00 98.31 803 ILE A CA 1
ATOM 6214 C C . ILE A 1 803 ? 10.309 -27.396 -6.485 1.00 98.31 803 ILE A C 1
ATOM 6216 O O . ILE A 1 803 ? 10.137 -26.447 -5.722 1.00 98.31 803 ILE A O 1
ATOM 6220 N N . LEU A 1 804 ? 11.355 -27.456 -7.305 1.00 97.75 804 LEU A N 1
ATOM 6221 C CA . LEU A 1 804 ? 12.263 -26.336 -7.542 1.00 97.75 804 LEU A CA 1
ATOM 6222 C C . LEU A 1 804 ? 11.756 -25.536 -8.741 1.00 97.75 804 LEU A C 1
ATOM 6224 O O . LEU A 1 804 ? 11.596 -26.104 -9.819 1.00 97.75 804 LEU A O 1
ATOM 6228 N N . SER A 1 805 ? 11.531 -24.233 -8.572 1.00 96.38 805 SER A N 1
ATOM 6229 C CA . SER A 1 805 ? 11.135 -23.312 -9.641 1.00 96.38 805 SER A CA 1
ATOM 6230 C C . SER A 1 805 ? 12.291 -22.398 -10.036 1.00 96.38 805 SER A C 1
ATOM 6232 O O . SER A 1 805 ? 12.817 -21.681 -9.188 1.00 96.38 805 SER A O 1
ATOM 6234 N N . ASP A 1 806 ? 12.677 -22.369 -11.314 1.00 94.88 806 ASP A N 1
ATOM 6235 C CA . ASP A 1 806 ? 13.716 -21.437 -11.795 1.00 94.88 806 ASP A CA 1
ATOM 6236 C C . ASP A 1 806 ? 13.197 -20.015 -12.065 1.00 94.88 806 ASP A C 1
ATOM 6238 O O . ASP A 1 806 ? 13.989 -19.089 -12.229 1.00 94.88 806 ASP A O 1
ATOM 6242 N N . ILE A 1 807 ? 11.876 -19.822 -12.034 1.00 95.19 807 ILE A N 1
ATOM 6243 C CA . ILE A 1 807 ? 11.239 -18.505 -11.982 1.00 95.19 807 ILE A CA 1
ATOM 6244 C C . ILE A 1 807 ? 10.958 -18.165 -10.507 1.00 95.19 807 ILE A C 1
ATOM 6246 O O . ILE A 1 807 ? 10.165 -18.875 -9.870 1.00 95.19 807 ILE A O 1
ATOM 6250 N N . PRO A 1 808 ? 11.575 -17.110 -9.946 1.00 92.75 808 PRO A N 1
ATOM 6251 C CA . PRO A 1 808 ? 11.365 -16.709 -8.559 1.00 92.75 808 PRO A CA 1
ATOM 6252 C C . PRO A 1 808 ? 10.055 -15.926 -8.402 1.00 92.75 808 PRO A C 1
ATOM 6254 O O . PRO A 1 808 ? 9.512 -15.380 -9.365 1.00 92.75 808 PRO A O 1
ATOM 6257 N N . HIS A 1 809 ? 9.558 -15.826 -7.169 1.00 94.19 809 HIS A N 1
ATOM 6258 C CA . HIS A 1 809 ? 8.391 -15.006 -6.851 1.00 94.19 809 HIS A CA 1
ATOM 6259 C C . HIS A 1 809 ? 8.639 -14.168 -5.596 1.00 94.19 809 HIS A C 1
ATOM 6261 O O . HIS A 1 809 ? 8.732 -14.683 -4.485 1.00 94.19 809 HIS A O 1
ATOM 6267 N N . GLU A 1 810 ? 8.727 -12.850 -5.769 1.00 90.50 810 GLU A N 1
ATOM 6268 C CA . GLU A 1 810 ? 9.206 -11.931 -4.724 1.00 90.50 810 GLU A CA 1
ATOM 6269 C C . GLU A 1 810 ? 8.262 -11.825 -3.512 1.00 90.50 810 GLU A C 1
ATOM 6271 O O . GLU A 1 810 ? 8.700 -11.511 -2.410 1.00 90.50 810 GLU A O 1
ATOM 6276 N N . TYR A 1 811 ? 6.986 -12.198 -3.664 1.00 92.94 811 TYR A N 1
ATOM 6277 C CA . TYR A 1 811 ? 6.054 -12.335 -2.542 1.00 92.94 811 TYR A CA 1
ATOM 6278 C C . TYR A 1 811 ? 6.465 -13.414 -1.537 1.00 92.94 811 TYR A C 1
ATOM 6280 O O . TYR A 1 811 ? 5.942 -13.403 -0.431 1.00 92.94 811 TYR A O 1
ATOM 6288 N N . ALA A 1 812 ? 7.391 -14.321 -1.865 1.00 91.75 812 ALA A N 1
ATOM 6289 C CA . ALA A 1 812 ? 7.926 -15.297 -0.916 1.00 91.75 812 ALA A CA 1
ATOM 6290 C C . ALA A 1 812 ? 9.037 -14.727 -0.012 1.00 91.75 812 ALA A C 1
ATOM 6292 O O . ALA A 1 812 ? 9.492 -15.424 0.893 1.00 91.75 812 ALA A O 1
ATOM 6293 N N . LYS A 1 813 ? 9.466 -13.470 -0.208 1.00 88.94 813 LYS A N 1
ATOM 6294 C CA . LYS A 1 813 ? 10.569 -12.857 0.543 1.00 88.94 813 LYS A CA 1
ATOM 6295 C C . LYS A 1 813 ? 10.197 -11.490 1.113 1.00 88.94 813 LYS A C 1
ATOM 6297 O O . LYS A 1 813 ? 9.905 -10.551 0.379 1.00 88.94 813 LYS A O 1
ATOM 6302 N N . SER A 1 814 ? 10.287 -11.355 2.433 1.00 82.94 814 SER A N 1
ATOM 6303 C CA . SER A 1 814 ? 10.089 -10.072 3.110 1.00 82.94 814 SER A CA 1
ATOM 6304 C C . SER A 1 814 ? 11.375 -9.232 3.146 1.00 82.94 814 SER A C 1
ATOM 6306 O O . SER A 1 814 ? 12.487 -9.772 3.157 1.00 82.94 814 SER A O 1
ATOM 6308 N N . VAL A 1 815 ? 11.230 -7.904 3.261 1.00 76.75 815 VAL A N 1
ATOM 6309 C CA . VAL A 1 815 ? 12.322 -7.000 3.679 1.00 76.75 815 VAL A CA 1
ATOM 6310 C C . VAL A 1 815 ? 12.806 -7.323 5.099 1.00 76.75 815 VAL A C 1
ATOM 6312 O O . VAL A 1 815 ? 13.934 -7.010 5.484 1.00 76.75 815 VAL A O 1
ATOM 6315 N N . VAL A 1 816 ? 11.972 -8.031 5.867 1.00 58.53 816 VAL A N 1
ATOM 6316 C CA . VAL A 1 816 ? 12.236 -8.427 7.237 1.00 58.53 816 VAL A CA 1
ATOM 6317 C C . VAL A 1 816 ? 13.284 -9.537 7.313 1.00 58.53 816 VAL A C 1
ATOM 6319 O O . VAL A 1 816 ? 12.977 -10.720 7.410 1.00 58.53 816 VAL A O 1
ATOM 6322 N N . GLY A 1 817 ? 14.562 -9.152 7.240 1.00 51.88 817 GLY A N 1
ATOM 6323 C CA . GLY A 1 817 ? 15.698 -10.069 7.391 1.00 51.88 817 GLY A CA 1
ATOM 6324 C C . GLY A 1 817 ? 15.807 -11.141 6.302 1.00 51.88 817 GLY A C 1
ATOM 6325 O O . GLY A 1 817 ? 16.420 -12.171 6.553 1.00 51.88 817 GLY A O 1
ATOM 6326 N N . ALA A 1 818 ? 15.210 -10.916 5.122 1.00 59.00 818 ALA A N 1
ATOM 6327 C CA . ALA A 1 818 ? 15.075 -11.911 4.053 1.00 59.00 818 ALA A CA 1
ATOM 6328 C C . ALA A 1 818 ? 14.284 -13.177 4.452 1.00 59.00 818 ALA A C 1
ATOM 6330 O O . ALA A 1 818 ? 14.419 -14.213 3.802 1.00 59.00 818 ALA A O 1
ATOM 6331 N N . ASN A 1 819 ? 13.443 -13.095 5.489 1.00 68.62 819 ASN A N 1
ATOM 6332 C CA . ASN A 1 819 ? 12.602 -14.205 5.932 1.00 68.62 819 ASN A CA 1
ATOM 6333 C C . ASN A 1 819 ? 11.453 -14.484 4.950 1.00 68.62 819 ASN A C 1
ATOM 6335 O O . ASN A 1 819 ? 10.985 -13.591 4.232 1.00 68.62 819 ASN A O 1
ATOM 6339 N N . ASN A 1 820 ? 10.968 -15.729 4.957 1.00 85.50 820 ASN A N 1
ATOM 6340 C CA . ASN A 1 820 ? 9.778 -16.124 4.210 1.00 85.50 820 ASN A CA 1
ATOM 6341 C C . ASN A 1 820 ? 8.559 -15.334 4.720 1.00 85.50 820 ASN A C 1
ATOM 6343 O O . ASN A 1 820 ? 8.247 -15.358 5.912 1.00 85.50 820 ASN A O 1
ATOM 6347 N N . THR A 1 821 ? 7.849 -14.658 3.813 1.00 88.81 821 THR A N 1
ATOM 6348 C CA . THR A 1 821 ? 6.616 -13.928 4.149 1.00 88.81 821 THR A CA 1
ATOM 6349 C C . THR A 1 821 ? 5.524 -14.852 4.669 1.00 88.81 821 THR A C 1
ATOM 6351 O O . THR A 1 821 ? 4.701 -14.387 5.449 1.00 88.81 821 THR A O 1
ATOM 6354 N N . ARG A 1 822 ? 5.531 -16.128 4.254 1.00 93.44 822 ARG A N 1
ATOM 6355 C CA . ARG A 1 822 ? 4.486 -17.160 4.372 1.00 93.44 822 ARG A CA 1
ATOM 6356 C C . ARG A 1 822 ? 3.280 -16.957 3.449 1.00 93.44 822 ARG A C 1
ATOM 6358 O O . ARG A 1 822 ? 2.230 -17.562 3.647 1.00 93.44 822 ARG A O 1
ATOM 6365 N N . PHE A 1 823 ? 3.405 -16.092 2.442 1.00 94.75 823 PHE A N 1
ATOM 6366 C CA . PHE A 1 823 ? 2.308 -15.694 1.550 1.00 94.75 823 PHE A CA 1
ATOM 6367 C C . PHE A 1 823 ? 1.686 -16.867 0.764 1.00 94.75 823 PHE A C 1
ATOM 6369 O O . PHE A 1 823 ? 0.484 -16.864 0.506 1.00 94.75 823 PHE A O 1
ATOM 6376 N N . PHE A 1 824 ? 2.489 -17.883 0.429 1.00 96.56 824 PHE A N 1
ATOM 6377 C CA . PHE A 1 824 ? 2.053 -19.053 -0.343 1.00 96.56 824 PHE A CA 1
ATOM 6378 C C . PHE A 1 824 ? 1.638 -20.259 0.508 1.00 96.56 824 PHE A C 1
ATOM 6380 O O . PHE A 1 824 ? 1.210 -21.263 -0.055 1.00 96.56 824 PHE A O 1
ATOM 6387 N N . ASP A 1 825 ? 1.741 -20.185 1.837 1.00 95.81 825 ASP A N 1
ATOM 6388 C CA . ASP A 1 825 ? 1.359 -21.294 2.716 1.00 95.81 825 ASP A CA 1
ATOM 6389 C C . ASP A 1 825 ? -0.118 -21.676 2.479 1.00 95.81 825 ASP A C 1
ATOM 6391 O O . ASP A 1 825 ? -1.014 -20.827 2.478 1.00 95.81 825 ASP A O 1
ATOM 6395 N N . GLY A 1 826 ? -0.353 -22.964 2.229 1.00 96.31 826 GLY A N 1
ATOM 6396 C CA . GLY A 1 826 ? -1.636 -23.593 1.921 1.00 96.31 826 GLY A CA 1
ATOM 6397 C C . GLY A 1 826 ? -2.178 -23.337 0.511 1.00 96.31 826 GLY A C 1
ATOM 6398 O O . GLY A 1 826 ? -3.218 -23.906 0.159 1.00 96.31 826 GLY A O 1
ATOM 6399 N N . LYS A 1 827 ? -1.516 -22.495 -0.296 1.00 97.50 827 LYS A N 1
ATOM 6400 C CA . LYS A 1 827 ? -1.968 -22.127 -1.645 1.00 97.50 827 LYS A CA 1
ATOM 6401 C C . LYS A 1 827 ? -1.795 -23.275 -2.631 1.00 97.50 827 LYS A C 1
ATOM 6403 O O . LYS A 1 827 ? -0.938 -24.145 -2.473 1.00 97.50 827 LYS A O 1
ATOM 6408 N N . LEU A 1 828 ? -2.649 -23.267 -3.644 1.00 97.12 828 LEU A N 1
ATOM 6409 C CA . LEU A 1 828 ? -2.737 -24.321 -4.642 1.00 97.12 828 LEU A CA 1
ATOM 6410 C C . LEU A 1 828 ? -1.756 -24.031 -5.779 1.00 97.12 828 LEU A C 1
ATOM 6412 O O . LEU A 1 828 ? -1.690 -22.901 -6.263 1.00 97.12 828 LEU A O 1
ATOM 6416 N N . VAL A 1 829 ? -1.006 -25.038 -6.219 1.00 97.25 829 VAL A N 1
ATOM 6417 C CA . VAL A 1 829 ? -0.144 -24.946 -7.400 1.00 97.25 829 VAL A CA 1
ATOM 6418 C C . VAL A 1 829 ? -0.523 -26.016 -8.411 1.00 97.25 829 VAL A C 1
ATOM 6420 O O . VAL A 1 829 ? -0.644 -27.191 -8.066 1.00 97.25 829 VAL A O 1
ATOM 6423 N N . HIS A 1 830 ? -0.721 -25.598 -9.660 1.00 96.25 830 HIS A N 1
ATOM 6424 C CA . HIS A 1 830 ? -1.050 -26.477 -10.782 1.00 96.25 830 HIS A CA 1
ATOM 6425 C C . HIS A 1 830 ? 0.032 -26.433 -11.852 1.00 96.25 830 HIS A C 1
ATOM 6427 O O . HIS A 1 830 ? 0.642 -25.380 -12.056 1.00 96.25 830 HIS A O 1
ATOM 6433 N N . ASN A 1 831 ? 0.197 -27.528 -12.595 1.00 96.00 831 ASN A N 1
ATOM 6434 C CA . ASN A 1 831 ? 0.889 -27.493 -13.879 1.00 96.00 831 ASN A CA 1
ATOM 6435 C C . ASN A 1 831 ? -0.087 -27.447 -15.066 1.00 96.00 831 ASN A C 1
ATOM 6437 O O . ASN A 1 831 ? -1.297 -27.636 -14.939 1.00 96.00 831 ASN A O 1
ATOM 6441 N N . GLN A 1 832 ? 0.461 -27.218 -16.256 1.00 92.00 832 GLN A N 1
ATOM 6442 C CA . GLN A 1 832 ? -0.287 -27.212 -17.519 1.00 92.00 832 GLN A CA 1
ATOM 6443 C C . GLN A 1 832 ? -0.942 -28.556 -17.894 1.00 92.00 832 GLN A C 1
ATOM 6445 O O . GLN A 1 832 ? -1.841 -28.569 -18.729 1.00 92.00 832 GLN A O 1
ATOM 6450 N N . SER A 1 833 ? -0.506 -29.671 -17.295 1.00 90.38 833 SER A N 1
ATOM 6451 C CA . SER A 1 833 ? -1.051 -31.014 -17.550 1.00 90.38 833 SER A CA 1
ATOM 6452 C C . SER A 1 833 ? -2.235 -31.384 -16.644 1.00 90.38 833 SER A C 1
ATOM 6454 O O . SER A 1 833 ? -2.872 -32.412 -16.859 1.00 90.38 833 SER A O 1
ATOM 6456 N N . GLY A 1 834 ? -2.553 -30.538 -15.657 1.00 91.50 834 GLY A N 1
ATOM 6457 C CA . GLY A 1 834 ? -3.648 -30.743 -14.708 1.00 91.50 834 GLY A CA 1
ATOM 6458 C C . GLY A 1 834 ? -3.239 -31.377 -13.375 1.00 91.50 834 GLY A C 1
ATOM 6459 O O . GLY A 1 834 ? -4.111 -31.584 -12.533 1.00 91.50 834 GLY A O 1
ATOM 6460 N N . ALA A 1 835 ? -1.949 -31.655 -13.148 1.00 96.31 835 ALA A N 1
ATOM 6461 C CA . ALA A 1 835 ? -1.454 -32.029 -11.824 1.00 96.31 835 ALA A CA 1
ATOM 6462 C C . ALA A 1 835 ? -1.589 -30.840 -10.861 1.00 96.31 835 ALA A C 1
ATOM 6464 O O . ALA A 1 835 ? -1.380 -29.686 -11.250 1.00 96.31 835 ALA A O 1
ATOM 6465 N N . ALA A 1 836 ? -1.951 -31.124 -9.610 1.00 96.94 836 ALA A N 1
ATOM 6466 C CA . ALA A 1 836 ? -2.285 -30.124 -8.607 1.00 96.94 836 ALA A CA 1
ATOM 6467 C C . ALA A 1 836 ? -1.807 -30.556 -7.220 1.00 96.94 836 ALA A C 1
ATOM 6469 O O . ALA A 1 836 ? -1.974 -31.712 -6.842 1.00 96.94 836 ALA A O 1
ATOM 6470 N N . THR A 1 837 ? -1.256 -29.623 -6.448 1.00 97.50 837 THR A N 1
ATOM 6471 C CA . THR A 1 837 ? -0.808 -29.873 -5.071 1.00 97.50 837 THR A CA 1
ATOM 6472 C C . THR A 1 837 ? -0.848 -28.599 -4.232 1.00 97.50 837 THR A C 1
ATOM 6474 O O . THR A 1 837 ? -1.000 -27.499 -4.769 1.00 97.50 837 THR A O 1
ATOM 6477 N N . ARG A 1 838 ? -0.731 -28.723 -2.909 1.00 97.50 838 ARG A N 1
ATOM 6478 C CA . ARG A 1 838 ? -0.710 -27.577 -1.987 1.00 97.50 838 ARG A CA 1
ATOM 6479 C C . ARG A 1 838 ? 0.704 -27.286 -1.527 1.00 97.50 838 ARG A C 1
ATOM 6481 O O . ARG A 1 838 ? 1.467 -28.196 -1.207 1.00 97.50 838 ARG A O 1
ATOM 6488 N N . ILE A 1 839 ? 1.023 -26.001 -1.448 1.00 97.81 839 ILE A N 1
ATOM 6489 C CA . ILE A 1 839 ? 2.282 -25.506 -0.900 1.00 97.81 839 ILE A CA 1
ATOM 6490 C C . ILE A 1 839 ? 2.163 -25.491 0.625 1.00 97.81 839 ILE A C 1
ATOM 6492 O O . ILE A 1 839 ? 1.271 -24.862 1.179 1.00 97.81 839 ILE A O 1
ATOM 6496 N N . SER A 1 840 ? 3.071 -26.167 1.316 1.00 96.19 840 SER A N 1
ATOM 6497 C CA . SER A 1 840 ? 3.174 -26.144 2.780 1.00 96.19 840 SER A CA 1
ATOM 6498 C C . SER A 1 840 ? 4.088 -25.022 3.277 1.00 96.19 840 SER A C 1
ATOM 6500 O O . SER A 1 840 ? 3.813 -24.419 4.312 1.00 96.19 840 SER A O 1
ATOM 6502 N N . SER A 1 841 ? 5.157 -24.724 2.535 1.00 94.75 841 SER A N 1
ATOM 6503 C CA . SER A 1 841 ? 6.053 -23.593 2.776 1.00 94.75 841 SER A CA 1
ATOM 6504 C C . SER A 1 841 ? 6.910 -23.302 1.537 1.00 94.75 841 SER A C 1
ATOM 6506 O O . SER A 1 841 ? 6.950 -24.084 0.582 1.00 94.75 841 SER A O 1
ATOM 6508 N N . VAL A 1 842 ? 7.600 -22.160 1.548 1.00 94.38 842 VAL A N 1
ATOM 6509 C CA . VAL A 1 842 ? 8.498 -21.723 0.469 1.00 94.38 842 VAL A CA 1
ATOM 6510 C C . VAL A 1 842 ? 9.853 -21.316 1.041 1.00 94.38 842 VAL A C 1
ATOM 6512 O O . VAL A 1 842 ? 9.932 -20.680 2.091 1.00 94.38 842 VAL A O 1
ATOM 6515 N N . GLU A 1 843 ? 10.928 -21.635 0.331 1.00 93.00 843 GLU A N 1
ATOM 6516 C CA . GLU A 1 843 ? 12.245 -21.037 0.546 1.00 93.00 843 GLU A CA 1
ATOM 6517 C C . GLU A 1 843 ? 12.604 -20.199 -0.677 1.00 93.00 843 GLU A C 1
ATOM 6519 O O . GLU A 1 843 ? 12.693 -20.710 -1.798 1.00 93.00 843 GLU A O 1
ATOM 6524 N N . PHE A 1 844 ? 12.801 -18.898 -0.463 1.00 89.75 844 PHE A N 1
ATOM 6525 C CA . PHE A 1 844 ? 13.260 -18.017 -1.527 1.00 89.75 844 PHE A CA 1
ATOM 6526 C C . PHE A 1 844 ? 14.754 -18.252 -1.777 1.00 89.75 844 PHE A C 1
ATOM 6528 O O . PHE A 1 844 ? 15.596 -17.894 -0.955 1.00 89.75 844 PHE A O 1
ATOM 6535 N N . ASP A 1 845 ? 15.060 -18.848 -2.922 1.00 88.06 845 ASP A N 1
ATOM 6536 C CA . ASP A 1 845 ? 16.397 -19.197 -3.399 1.00 88.06 845 ASP A CA 1
ATOM 6537 C C . ASP A 1 845 ? 16.372 -19.180 -4.942 1.00 88.06 845 ASP A C 1
ATOM 6539 O O . ASP A 1 845 ? 15.328 -18.904 -5.542 1.00 88.06 845 ASP A O 1
ATOM 6543 N N . VAL A 1 846 ? 17.499 -19.442 -5.601 1.00 85.38 846 VAL A N 1
ATOM 6544 C CA . VAL A 1 846 ? 17.584 -19.529 -7.067 1.00 85.38 846 VAL A CA 1
ATOM 6545 C C . VAL A 1 846 ? 18.220 -20.873 -7.437 1.00 85.38 846 VAL A C 1
ATOM 6547 O O . VAL A 1 846 ? 19.448 -20.977 -7.437 1.00 85.38 846 VAL A O 1
ATOM 6550 N N . PRO A 1 847 ? 17.421 -21.912 -7.758 1.00 93.12 847 PRO A N 1
ATOM 6551 C CA . PRO A 1 847 ? 15.957 -21.927 -7.925 1.00 93.12 847 PRO A CA 1
ATOM 6552 C C . PRO A 1 847 ? 15.160 -21.859 -6.606 1.00 93.12 847 PRO A C 1
ATOM 6554 O O . PRO A 1 847 ? 15.600 -22.360 -5.572 1.00 93.12 847 PRO A O 1
ATOM 6557 N N . MET A 1 848 ? 13.951 -21.292 -6.661 1.00 94.19 848 MET A N 1
ATOM 6558 C CA . MET A 1 848 ? 13.035 -21.158 -5.521 1.00 94.19 848 MET A CA 1
ATOM 6559 C C . MET A 1 848 ? 12.480 -22.528 -5.127 1.00 94.19 848 MET A C 1
ATOM 6561 O O . MET A 1 848 ? 12.043 -23.283 -5.996 1.00 94.19 848 MET A O 1
ATOM 6565 N N . LYS A 1 849 ? 12.455 -22.855 -3.831 1.00 96.19 849 LYS A N 1
ATOM 6566 C CA . LYS A 1 849 ? 12.008 -24.175 -3.357 1.00 96.19 849 LYS A CA 1
ATOM 6567 C C . LYS A 1 849 ? 10.584 -24.104 -2.826 1.00 96.19 849 LYS A C 1
ATOM 6569 O O . LYS A 1 849 ? 10.297 -23.336 -1.909 1.00 96.19 849 LYS A O 1
ATOM 6574 N N . LEU A 1 850 ? 9.708 -24.925 -3.388 1.00 97.50 850 LEU A N 1
ATOM 6575 C CA . LEU A 1 850 ? 8.331 -25.113 -2.950 1.00 97.50 850 LEU A CA 1
ATOM 6576 C C . LEU A 1 850 ? 8.237 -26.454 -2.225 1.00 97.50 850 LEU A C 1
ATOM 6578 O O . LEU A 1 850 ? 8.423 -27.501 -2.846 1.00 97.50 850 LEU A O 1
ATOM 6582 N N . HIS A 1 851 ? 7.930 -26.429 -0.931 1.00 97.81 851 HIS A N 1
ATOM 6583 C CA . HIS A 1 851 ? 7.611 -27.642 -0.180 1.00 97.81 851 HIS A CA 1
ATOM 6584 C C . HIS A 1 851 ? 6.135 -27.954 -0.385 1.00 97.81 851 HIS A C 1
ATOM 6586 O O . HIS A 1 851 ? 5.282 -27.146 -0.012 1.00 97.81 851 HIS A O 1
ATOM 6592 N N . VAL A 1 852 ? 5.818 -29.105 -0.971 1.00 98.12 852 VAL A N 1
ATOM 6593 C CA . VAL A 1 852 ? 4.452 -29.472 -1.372 1.00 98.12 852 VAL A CA 1
ATOM 6594 C C . VAL A 1 852 ? 3.997 -30.770 -0.713 1.00 98.12 852 VAL A C 1
ATOM 6596 O O . VAL A 1 852 ? 4.815 -31.565 -0.252 1.00 98.12 852 VAL A O 1
ATOM 6599 N N . GLU A 1 853 ? 2.684 -30.988 -0.647 1.00 97.19 853 GLU A N 1
ATOM 6600 C CA . GLU A 1 853 ? 2.120 -32.230 -0.095 1.00 97.19 853 GLU A CA 1
ATOM 6601 C C . GLU A 1 853 ? 2.538 -33.462 -0.914 1.00 97.19 853 GLU A C 1
ATOM 6603 O O . GLU A 1 853 ? 2.932 -34.482 -0.340 1.00 97.19 853 GLU A O 1
ATOM 6608 N N . ASP A 1 854 ? 2.486 -33.323 -2.240 1.00 96.94 854 ASP A N 1
ATOM 6609 C CA . ASP A 1 854 ? 2.859 -34.329 -3.238 1.00 96.94 854 ASP A CA 1
ATOM 6610 C C . ASP A 1 854 ? 3.240 -33.649 -4.566 1.00 96.94 854 ASP A C 1
ATOM 6612 O O . ASP A 1 854 ? 2.554 -32.723 -4.995 1.00 96.94 854 ASP A O 1
ATOM 6616 N N . ALA A 1 855 ? 4.326 -34.072 -5.211 1.00 97.19 855 ALA A N 1
ATOM 6617 C CA . ALA A 1 855 ? 4.759 -33.573 -6.519 1.00 97.19 855 ALA A CA 1
ATOM 6618 C C . ALA A 1 855 ? 4.549 -34.586 -7.662 1.00 97.19 855 ALA A C 1
ATOM 6620 O O . ALA A 1 855 ? 5.094 -34.403 -8.756 1.00 97.19 855 ALA A O 1
ATOM 6621 N N . GLU A 1 856 ? 3.786 -35.660 -7.442 1.00 96.62 856 GLU A N 1
ATOM 6622 C CA . GLU A 1 856 ? 3.409 -36.588 -8.508 1.00 96.62 856 GLU A CA 1
ATOM 6623 C C . GLU A 1 856 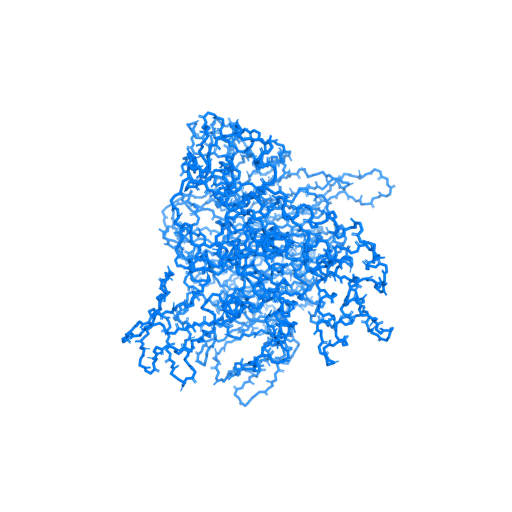? 2.735 -35.845 -9.681 1.00 96.62 856 GLU A C 1
ATOM 6625 O O . GLU A 1 856 ? 1.870 -34.986 -9.507 1.00 96.62 856 GLU A O 1
ATOM 6630 N N . GLY A 1 857 ? 3.165 -36.154 -10.908 1.00 95.81 857 GLY A N 1
ATOM 6631 C CA . GLY A 1 857 ? 2.644 -35.529 -12.129 1.00 95.81 857 GLY A CA 1
ATOM 6632 C C . GLY A 1 857 ? 3.303 -34.205 -12.535 1.00 95.81 857 GLY A C 1
ATOM 6633 O O . GLY A 1 857 ? 2.970 -33.695 -13.604 1.00 95.81 857 GLY A O 1
ATOM 6634 N N . PHE A 1 858 ? 4.254 -33.674 -11.756 1.00 97.62 858 PHE A N 1
ATOM 6635 C CA . PHE A 1 858 ? 5.051 -32.497 -12.125 1.00 97.62 858 PHE A CA 1
ATOM 6636 C C . PHE A 1 858 ? 6.370 -32.904 -12.801 1.00 97.62 858 PHE A C 1
ATOM 6638 O O . PHE A 1 858 ? 7.125 -33.724 -12.278 1.00 97.62 858 PHE A O 1
ATOM 6645 N N . GLN A 1 859 ? 6.667 -32.324 -13.965 1.00 96.69 859 GLN A N 1
ATOM 6646 C CA . GLN A 1 859 ? 7.841 -32.647 -14.781 1.00 96.69 859 GLN A CA 1
ATOM 6647 C C . GLN A 1 859 ? 8.711 -31.417 -15.047 1.00 96.69 859 GLN A C 1
ATOM 6649 O O . GLN A 1 859 ? 8.230 -30.289 -15.091 1.00 96.69 859 GLN A O 1
ATOM 6654 N N . VAL A 1 860 ? 10.014 -31.633 -15.254 1.00 97.19 860 VAL A N 1
ATOM 6655 C CA . VAL A 1 860 ? 10.957 -30.561 -15.613 1.00 97.19 860 VAL A CA 1
ATOM 6656 C C . VAL A 1 860 ? 10.479 -29.829 -16.870 1.00 97.19 860 VAL A C 1
ATOM 6658 O O . VAL A 1 860 ? 10.174 -30.454 -17.882 1.00 97.19 860 VAL A O 1
ATOM 6661 N N . GLY A 1 861 ? 10.449 -28.499 -16.806 1.00 95.38 861 GLY A N 1
ATOM 6662 C CA . GLY A 1 861 ? 9.955 -27.621 -17.865 1.00 95.38 861 GLY A CA 1
ATOM 6663 C C . GLY A 1 861 ? 8.469 -27.271 -17.755 1.00 95.38 861 GLY A C 1
ATOM 6664 O O . GLY A 1 861 ? 8.019 -26.383 -18.479 1.00 95.38 861 GLY A O 1
ATOM 6665 N N . ASP A 1 862 ? 7.714 -27.897 -16.847 1.00 96.88 862 ASP A N 1
ATOM 6666 C CA . ASP A 1 862 ? 6.310 -27.552 -16.634 1.00 96.88 862 ASP A CA 1
ATOM 6667 C C . ASP A 1 862 ? 6.134 -26.113 -16.151 1.00 96.88 862 ASP A C 1
ATOM 6669 O O . ASP A 1 862 ? 6.812 -25.674 -15.222 1.00 96.88 862 ASP A O 1
ATOM 6673 N N . THR A 1 863 ? 5.162 -25.399 -16.721 1.00 96.12 863 THR A N 1
ATOM 6674 C CA . THR A 1 863 ? 4.702 -24.115 -16.178 1.00 96.12 863 THR A CA 1
ATOM 6675 C C . THR A 1 863 ? 3.882 -24.369 -14.922 1.00 96.12 863 THR A C 1
ATOM 6677 O O . THR A 1 863 ? 2.907 -25.118 -14.964 1.00 96.12 863 THR A O 1
ATOM 6680 N N . LEU A 1 864 ? 4.240 -23.700 -13.829 1.00 97.44 864 LEU A N 1
ATOM 6681 C CA . LEU A 1 864 ? 3.494 -23.693 -12.574 1.00 97.44 864 LEU A CA 1
ATOM 6682 C C . LEU A 1 864 ? 2.580 -22.469 -12.512 1.00 97.44 864 LEU A C 1
ATOM 6684 O O . LEU A 1 864 ? 2.973 -21.381 -12.931 1.00 97.44 864 LEU A O 1
ATOM 6688 N N . ARG A 1 865 ? 1.386 -22.620 -11.941 1.00 97.25 865 ARG A N 1
ATOM 6689 C CA . ARG A 1 865 ? 0.444 -21.527 -11.652 1.00 97.25 865 ARG A CA 1
ATOM 6690 C C . ARG A 1 865 ? 0.027 -21.579 -10.191 1.00 97.25 865 ARG A C 1
ATOM 6692 O O . ARG A 1 865 ? -0.445 -22.622 -9.746 1.00 97.25 865 ARG A O 1
ATOM 6699 N N . TYR A 1 866 ? 0.188 -20.470 -9.471 1.00 96.94 866 TYR A N 1
ATOM 6700 C CA . TYR A 1 866 ? -0.171 -20.361 -8.053 1.00 96.94 866 TYR A CA 1
ATOM 6701 C C . TYR A 1 866 ? -1.559 -19.732 -7.913 1.00 96.94 866 TYR A C 1
ATOM 6703 O O . TYR A 1 866 ? -1.757 -18.597 -8.345 1.00 96.94 866 TYR A O 1
ATOM 6711 N N . TYR A 1 867 ? -2.512 -20.431 -7.304 1.00 97.19 867 TYR A N 1
ATOM 6712 C CA . TYR A 1 867 ? -3.882 -19.956 -7.124 1.00 97.19 867 TYR A CA 1
ATOM 6713 C C . TYR A 1 867 ? -4.174 -19.587 -5.674 1.00 97.19 867 TYR A C 1
ATOM 6715 O O . TYR A 1 867 ? -3.811 -20.294 -4.731 1.00 97.19 867 TYR A O 1
ATOM 6723 N N . ASP A 1 868 ? -4.856 -18.458 -5.518 1.00 97.12 868 ASP A N 1
ATOM 6724 C CA . ASP A 1 868 ? -5.122 -17.852 -4.223 1.00 97.12 868 ASP A CA 1
ATOM 6725 C C . ASP A 1 868 ? -6.328 -18.443 -3.485 1.00 97.12 868 ASP A C 1
ATOM 6727 O O . ASP A 1 868 ? -6.339 -18.469 -2.254 1.00 97.12 868 ASP A O 1
ATOM 6731 N N . VAL A 1 869 ? -7.334 -18.875 -4.251 1.00 97.50 869 VAL A N 1
ATOM 6732 C CA . VAL A 1 869 ? -8.619 -19.414 -3.786 1.00 97.50 869 VAL A CA 1
ATOM 6733 C C . VAL A 1 869 ? -8.873 -20.739 -4.497 1.00 97.50 869 VAL A C 1
ATOM 6735 O O . VAL A 1 869 ? -8.550 -20.898 -5.678 1.00 97.50 869 VAL A O 1
ATOM 6738 N N . GLN A 1 870 ? -9.467 -21.693 -3.791 1.00 96.31 870 GLN A N 1
ATOM 6739 C CA . GLN A 1 870 ? -9.837 -22.997 -4.321 1.00 96.31 870 GLN A CA 1
ATOM 6740 C C . GLN A 1 870 ? -11.200 -23.462 -3.796 1.00 96.31 870 GLN A C 1
ATOM 6742 O O . GLN A 1 870 ? -11.752 -22.949 -2.821 1.00 96.31 870 GLN A O 1
ATOM 6747 N N . LYS A 1 871 ? -11.735 -24.504 -4.431 1.00 96.81 871 LYS A N 1
ATOM 6748 C CA . LYS A 1 871 ? -12.944 -25.173 -3.955 1.00 96.81 871 LYS A CA 1
ATOM 6749 C C . LYS A 1 871 ? -12.734 -25.732 -2.543 1.00 96.81 871 LYS A C 1
ATOM 6751 O O . LYS A 1 871 ? -11.726 -26.381 -2.269 1.00 96.81 871 LYS A O 1
ATOM 6756 N N . GLY A 1 872 ? -13.723 -25.530 -1.679 1.00 97.25 872 GLY A N 1
ATOM 6757 C CA . GLY A 1 872 ? -13.703 -25.950 -0.280 1.00 97.25 872 GLY A CA 1
ATOM 6758 C C . GLY A 1 872 ? -13.128 -24.915 0.686 1.00 97.25 872 GLY A C 1
ATOM 6759 O O . GLY A 1 872 ? -13.237 -25.124 1.892 1.00 97.25 872 GLY A O 1
ATOM 6760 N N . ASP A 1 873 ? -12.566 -23.801 0.203 1.00 98.44 873 ASP A N 1
ATOM 6761 C CA . ASP A 1 873 ? -12.205 -22.695 1.092 1.00 98.44 873 ASP A CA 1
ATOM 6762 C C . ASP A 1 873 ? -13.457 -22.111 1.752 1.00 98.44 873 ASP A C 1
ATOM 6764 O O . ASP A 1 873 ? -14.512 -21.970 1.123 1.00 98.44 873 ASP A O 1
ATOM 6768 N N . ALA A 1 874 ? -13.332 -21.746 3.026 1.00 98.44 874 ALA A N 1
ATOM 6769 C CA . ALA A 1 874 ? -14.396 -21.085 3.759 1.00 98.44 874 ALA A CA 1
ATOM 6770 C C . ALA A 1 874 ? -14.506 -19.628 3.296 1.00 98.44 874 ALA A C 1
ATOM 6772 O O . ALA A 1 874 ? -13.531 -18.878 3.352 1.00 98.44 874 ALA A O 1
ATOM 6773 N N . ALA A 1 875 ? -15.698 -19.216 2.879 1.00 98.31 875 ALA A N 1
ATOM 6774 C CA . ALA A 1 875 ? -16.001 -17.857 2.452 1.00 98.31 875 ALA A CA 1
ATOM 6775 C C . ALA A 1 875 ? -16.779 -17.113 3.544 1.00 98.31 875 ALA A C 1
ATOM 6777 O O . ALA A 1 875 ? -17.666 -17.680 4.187 1.00 98.31 875 ALA A O 1
ATOM 6778 N N . ALA A 1 876 ? -16.463 -15.833 3.736 1.00 97.50 876 ALA A N 1
ATOM 6779 C CA . ALA A 1 876 ? -17.182 -14.943 4.636 1.00 97.50 876 ALA A CA 1
ATOM 6780 C C . ALA A 1 876 ? -17.490 -13.604 3.957 1.00 97.50 876 ALA A C 1
ATOM 6782 O O . ALA A 1 876 ? -16.616 -13.001 3.334 1.00 97.50 876 ALA A O 1
ATOM 6783 N N . VAL A 1 877 ? -18.726 -13.131 4.110 1.00 97.44 877 VAL A N 1
ATOM 6784 C CA . VAL A 1 877 ? -19.173 -11.809 3.651 1.00 97.44 877 VAL A CA 1
ATOM 6785 C C . VAL A 1 877 ? -19.694 -11.031 4.853 1.00 97.44 877 VAL A C 1
ATOM 6787 O O . VAL A 1 877 ? -20.592 -11.491 5.564 1.00 97.44 877 VAL A O 1
ATOM 6790 N N . VAL A 1 878 ? -19.110 -9.857 5.097 1.00 95.38 878 VAL A N 1
ATOM 6791 C CA . VAL A 1 878 ? -19.507 -8.967 6.195 1.00 95.38 878 VAL A CA 1
ATOM 6792 C C . VAL A 1 878 ? -20.754 -8.192 5.781 1.00 95.38 878 VAL A C 1
ATOM 6794 O O . VAL A 1 878 ? -20.763 -7.531 4.746 1.00 95.38 878 VAL A O 1
ATOM 6797 N N . VAL A 1 879 ? -21.801 -8.252 6.603 1.00 95.44 879 VAL A N 1
ATOM 6798 C CA . VAL A 1 879 ? -23.005 -7.439 6.425 1.00 95.44 879 VAL A CA 1
ATOM 6799 C C . VAL A 1 879 ? -22.771 -6.074 7.061 1.00 95.44 879 VAL A C 1
ATOM 6801 O O . VAL A 1 879 ? -22.400 -5.963 8.235 1.00 95.44 879 VAL A O 1
ATOM 6804 N N . THR A 1 880 ? -23.002 -5.029 6.274 1.00 95.75 880 THR A N 1
ATOM 6805 C CA . THR A 1 880 ? -22.982 -3.641 6.726 1.00 95.75 880 THR A CA 1
ATOM 6806 C C . THR A 1 880 ? -24.392 -3.067 6.665 1.00 95.75 880 THR A C 1
ATOM 6808 O O . THR A 1 880 ? -25.190 -3.410 5.793 1.00 95.75 880 THR A O 1
ATOM 6811 N N . TRP A 1 881 ? -24.737 -2.223 7.632 1.00 95.81 881 TRP A N 1
ATOM 6812 C CA . TRP A 1 881 ? -26.049 -1.582 7.689 1.00 95.81 881 TRP A CA 1
ATOM 6813 C C . TRP A 1 881 ? -25.941 -0.246 8.417 1.00 95.81 881 TRP A C 1
ATOM 6815 O O . TRP A 1 881 ? -25.174 -0.121 9.368 1.00 95.81 881 TRP A O 1
ATOM 6825 N N . GLN A 1 882 ? -26.711 0.750 7.989 1.00 96.31 882 GLN A N 1
ATOM 6826 C CA . GLN A 1 882 ? -26.859 2.012 8.706 1.00 96.31 882 GLN A CA 1
ATOM 6827 C C . GLN A 1 882 ? -28.297 2.516 8.581 1.00 96.31 882 GLN A C 1
ATOM 6829 O O . GLN A 1 882 ? -28.857 2.526 7.485 1.00 96.31 882 GLN A O 1
ATOM 6834 N N . GLY A 1 883 ? -28.880 2.970 9.691 1.00 96.50 883 GLY A N 1
ATOM 6835 C CA . GLY A 1 883 ? -30.241 3.499 9.721 1.00 96.50 883 GLY A CA 1
ATOM 6836 C C . GLY A 1 883 ? -30.522 4.402 10.921 1.00 96.50 883 GLY A C 1
ATOM 6837 O O . GLY A 1 883 ? -29.761 4.440 11.892 1.00 96.50 883 GLY A O 1
ATOM 6838 N N . GLY A 1 884 ? -31.620 5.156 10.826 1.00 94.38 884 GLY A N 1
ATOM 6839 C CA . GLY A 1 884 ? -32.168 5.931 11.939 1.00 94.38 884 GLY A CA 1
ATOM 6840 C C . GLY A 1 884 ? -32.840 5.036 12.983 1.00 94.38 884 GLY A C 1
ATOM 6841 O O . GLY A 1 884 ? -33.206 3.896 12.692 1.00 94.38 884 GLY A O 1
ATOM 6842 N N . ILE A 1 885 ? -32.985 5.558 14.198 1.00 91.19 885 ILE A N 1
ATOM 6843 C CA . ILE A 1 885 ? -33.674 4.902 15.313 1.00 91.19 885 ILE A CA 1
ATOM 6844 C C . ILE A 1 885 ? -34.926 5.725 15.621 1.00 91.19 885 ILE A C 1
ATOM 6846 O O . ILE A 1 885 ? -34.812 6.923 15.874 1.00 91.19 885 ILE A O 1
ATOM 6850 N N . GLU A 1 886 ? -36.097 5.087 15.559 1.00 73.38 886 GLU A N 1
ATOM 6851 C CA . GLU A 1 886 ? -37.405 5.709 15.831 1.00 73.38 886 GLU A CA 1
ATOM 6852 C C . GLU A 1 886 ? -37.850 5.595 17.298 1.00 73.38 886 GLU A C 1
ATOM 6854 O O . GLU A 1 886 ? -37.664 4.520 17.929 1.00 73.38 886 GLU A O 1
#

Nearest PDB structures (foldseek):
  3dcd-assembly2_B  TM=3.879E-01  e=1.447E-02  Lactobacillus acidophilus
  6xux-assembly1_A  TM=2.170E-01  e=1.059E-01  Escherichia coli K-12
  3d3i-assembly1_A  TM=3.662E-01  e=8.118E+00  Escherichia coli K-12
  3wi4-assembly1_A  TM=2.150E-01  e=8.543E+00  Neisseria meningitidis MC58

Secondary structure (DSSP, 8-state):
---HHHHHHHHHHHHHHHHHGGG--SS-TTS--SS---BSBSSTTHHHHHHHHHHHHHHTTTT-GGGSSBPSHHHHHHH-TTSPPTTSSS-----SS----TT-BHHHHIIIIIIIHHHHHHHHHGGG---SHHHHHHHHHHHHHHHHHT-HHHHHHHHHSTTSHHHHHHHHB-TTS-BSSS-HHHHHHHHHHHHHHHHHHHH---SS-TT---GGGSHHHHHHTSSHHHHH-BTTB----SS---------B-S----HHHHHHHHHHHHH--HHHHHHHHHHHHHHTTT-HHHHHHH-TTHHHHHHH-PPPPTTS-S---HHHHHHHHS-EEETTTTEEEEEE--BTT-EEEEEE-S---TT--S-TT-EEEEETTEESS-----S-TTSHHIIIIITSGGGSSSEEETTBPP-SS----EEEEEE-SSEEEEEEE-GGGGGGGT-SEEEEEEEEESSGGG-EEEEEEEEESSSEEEEEEEES-S-EEEESS---PPBSSBTTBGGG--GGGB-TTSPBTT-TT-TT---TTSSSGGG-EEEEEE--SS-EEEEEEEETTTTEEEEEEE-PPTT-EEEEEEE--SSTTSPPEEEEEEEEE-SS-EEEEEEEEEEE-----SSS-------EEEEEEE--EE--SSS--EEEEEEETTEEEEEEE--SSS--EEEEETTEEEEEEEEEEEEEEETTEEEEEEEEEEEEEEETTEEES-S-SEEEEEEEEEETTTTEEEESSPPPSS--TT-EEEEE-TT-SS-EEEE--EEEE-SSSEEEE-TT--SEEEEEEEEEEETTEEEESS--GGGB-TTTT-B--TTTT-EEEETTS-EEEEEEEE--SSEEEEES--TT--TTPEEEEES--TTPEEEEE-EEEEE--

Solvent-accessible surface area (backbone atoms only — not comparable to full-atom values): 44798 Å² total; per-residue (Å²): 134,90,56,61,71,58,40,42,52,50,37,49,53,45,28,54,49,18,60,48,41,74,76,37,72,36,21,58,87,89,52,100,46,87,72,67,32,25,35,89,28,63,51,53,41,43,33,22,62,54,45,41,54,50,44,60,59,45,60,80,38,65,88,41,72,53,32,68,38,70,42,60,55,54,60,50,47,71,74,54,74,87,59,87,68,101,83,79,82,84,84,96,72,88,85,85,74,64,76,83,53,83,88,37,26,20,44,59,35,25,52,38,25,34,42,49,49,52,19,50,55,20,46,66,59,52,74,74,65,60,81,50,63,59,37,55,32,14,37,46,19,14,23,45,44,14,51,75,73,68,38,59,68,36,42,47,43,34,54,71,37,61,71,5,58,56,44,36,45,36,38,30,36,42,52,69,29,38,52,58,44,47,6,56,57,57,34,53,55,38,54,58,56,58,57,67,49,39,59,51,40,36,68,37,70,44,94,92,34,75,72,29,42,68,58,68,75,39,66,58,54,46,36,48,43,64,38,57,56,36,52,58,39,41,32,53,39,78,70,40,53,31,57,13,54,53,69,88,59,83,38,50,23,58,100,74,63,60,42,75,63,33,44,54,32,26,48,53,47,31,66,63,37,51,85,88,44,28,58,62,26,37,11,50,33,26,35,61,36,75,66,42,50,68,65,44,49,75,72,41,94,56,45,81,56,43,76,81,57,69,68,89,70,66,85,84,45,49,62,66,78,58,70,67,56,47,35,45,46,65,36,42,39,71,30,50,74,68,17,38,37,37,38,45,48,58,56,36,67,32,9,29,19,37,36,42,32,28,17,51,35,16,53,55,32,40,39,45,71,56,24,42,42,35,29,36,66,21,32,56,54,35,27,52,61,27,38,87,56,80,44,22,26,32,37,55,18,29,45,42,18,24,66,46,34,28,35,72,28,47,65,74,40,42,51,46,39,27,32,29,32,27,77,77,44,72,48,79,48,86,59,39,26,37,42,25,34,30,34,29,38,25,36,41,79,55,56,26,75,39,36,36,41,40,40,33,44,38,49,61,48,70,78,33,34,37,39,43,36,42,37,38,30,37,38,45,30,42,34,40,30,42,28,27,70,31,79,52,64,49,70,43,64,51,67,72,50,69,75,43,84,35,17,81,58,35,65,93,23,40,46,35,87,34,55,30,86,80,12,35,48,67,94,54,81,95,48,71,58,39,56,53,65,93,50,28,23,44,15,31,28,26,68,29,24,45,32,70,48,93,47,49,28,33,46,38,31,54,67,40,72,93,41,48,19,32,43,33,40,36,38,38,65,57,90,86,34,36,36,36,41,28,35,33,62,29,61,26,74,89,40,73,42,26,23,32,48,30,46,35,42,74,45,78,81,27,70,46,69,47,38,38,40,38,43,51,37,39,18,59,93,51,105,59,81,59,53,81,53,58,82,57,70,80,42,69,42,76,38,72,48,48,67,44,56,90,88,36,79,43,46,28,38,39,34,28,45,81,72,29,46,36,39,40,35,43,37,42,77,42,82,41,55,30,37,34,79,51,79,56,38,48,36,36,30,22,23,20,24,36,41,42,30,25,45,91,63,39,64,40,35,43,34,27,49,22,22,15,63,27,22,52,62,81,44,79,50,84,44,89,58,12,64,50,70,44,32,27,74,43,71,39,74,88,73,18,33,38,27,32,56,43,72,73,78,93,73,90,53,64,72,39,54,38,34,38,39,48,96,57,34,74,45,45,47,45,44,49,29,62,41,76,43,87,44,99,62,19,23,31,38,32,34,56,87,34,52,44,60,61,27,54,34,28,28,65,39,67,43,69,43,33,39,29,16,57,24,57,54,62,67,36,34,20,53,38,86,67,28,45,17,47,70,53,19,44,26,40,38,32,39,84,88,68,33,68,33,38,24,68,43,65,45,80,48,83,54,17,38,36,35,30,77,44,36,74,79,62,51,69,71,35,48,33,38,34,31,72,73,58,74,67,30,36,36,39,36,66,36,70,51,73,48,76,53,133

Sequence (886 aa):
TGDEKYAERAAFFFDILASIYPESTAGSWDYPSSPPSGRFARPWYQVSRNLVVFVEAYELVQASPALEKPSRRPALEAAFPKGPTAQQRAVQTPDAKGLSRPGMTRRENIERNLMQDAAYYCYSHTFSGKLHNGHADYLRGALAVGSLLGISEYVHHAMESPYSIHAMLANNCDRDGRYYETALGYAMHTRDLYLTFVEPLKYWRSSEYPQGIDLFSDPRMRSLYWLPDAVLSVAGHAPNFGDCAPDNRQAFATQAPWSRHDVAFAERLYTAGSSGQKEQFAALLKLVCGGDVDRAREDSSIRRWLLYHADAVPESAKGSLDDDFRRRVFGSWFLGQKGIAILRDGQGPDAQGMLLRYGPSLNHGDFDDLGLLYYGKGWQLTYEIGYGLASTHTQVGWASQTVSHALVTINEASQRGGSGGSLHLFADLPGVKLVEADSPLSYASQGVDQYRRTVALVGNGKDQYGIDLFRVRGGRQHDYGIGVQSRDFVVGGTELGPVEDGSLAGTEHAWGEKIGPDGDILGHPNRPYWLAPPGNGYGFFYDMRRARPGGPCYADWSLGGTNQARFRVHLLPEPQTEIILADAPGLYPRSAGASYLLARRQGNDLASNFAAVMEPYAAEDTSGPAGEPKPVLAITERIDVEGGGRDMAPLGVHVRRLGRDEYFFSADAEDAEKKAQTTFGEVRWRGASLLLSGSEGKPGSLATVGAWDVRIAGKPVGPKQGILRGAVVELDYDQNWIEIDFPLPQGDWAGAAVSFHNPGYSRNTAYRIYGVQPAARGTRIALGPQPMLLGQGRVHHAEAKQILSDIPHEYAKSVVGANNTRFFDGKLVHNQSGAATRISSVEFDVPMKLHVEDAEGFQVGDTLRYYDVQKGDAAAVVVTWQGGIE

Radius of gyration: 29.39 Å; Cα contacts (8 Å, |Δi|>4): 2259; chains: 1; bounding box: 89×74×80 Å

pLDDT: mean 92.01, std 9.55, range [33.97, 98.88]